Protein AF-0000000075079570 (afdb_homodimer)

Radius of gyration: 33.49 Å; Cα contacts (8 Å, |Δi|>4): 1319; chains: 2; bounding box: 108×86×83 Å

Secondary structure (DSSP, 8-state):
-----------S-TTEEEEE--SSEEEEE--TTT-SSSEEEEESSHHHHHHHHHHHHHTT--EEEEE--TTTHHHHHHHHHHTT-EEEEE-GGG----SS---HHHHHHHHHHHHHTT---PPP---HHHHHHHHHHHHHHHHHHHHHHHHHHHHHHHHHTT--GGGT-S-TTSHHHHHHHHHHHHT---HHHHHTT--TT-SS-HHHHHHHT-----HHHHHHHHHHHHHHHHHHHHHHHHHHHHHHHHGGG--S-------PPPPP-TTS-SS-HHHHHHHHHSS-GGGSTT--HHHHHHHHHHH-S--TT-SSHHHHHHHHT-S----EETTEE---PPP----HHHHHHHHHHHGGGG--BHHHHHHHHHHHHH-HHHHHHHHHHHHHHHHHHHHHH-PPP-PPBHHHHHHHHHHHHHHHHHHHHHHTT--------/-----------S-TTEEEEE--SSEEEEE--TTT-SSSEEEEESSHHHHHHHHHHHHHTT--EEEEE--TTTHHHHHHHHHHTT-EEEEE-GGG----SS---HHHHHHHHHHHHHTT---PPP---HHHHHHHHHHHHHHHHHHHHHHHHHHHHHHHHHTT--GGGT-S-TTSHHHHHHHHHHHHT---HHHHHTT--TT-SS-HHHHHHHT-----HHHHHHHHHHHHHHHHHHHHHHHHHHHHHHHHGGG--S-------------TTS-SS-HHHHHHHHHSS-GGGSTT--HHHHHHHHHHH-S--TT-SSHHHHHHHHT-S----EETTEE---PPP----HHHHHHHHHHHGGGG--BHHHHHHHHHHHHH-HHHHHHHHHHHHHHHHHHHHHH-PPP-PPBHHHHHHHHHHHHHHHHHHHHHHTT--------

Sequence (882 aa):
MAMRVSKVLNIQYPNAAGIDIGSRSHFVAVPADRATESVREFGCYTEDLNALALWLLDCGITIAALESTGVYWIPVFEVLEAHGIQVMLVNARSVKNVSGRKSDVLDCQWLQQLMSFGLLSSAFRPPADVCALRAVSRQRDTLLQDQARCVQRMQKALTQMNLQLTNVITDITGQTGLNIIRAIVAGERNPIELAKHRNYRIKASEVEIAKSLEGTWKAEHLFCLSQALSLYDTYRALIAEADAKLETLIAPLRRQDVQTAKGKTKRGGKNAPGFDVQEALREWAGVDLTQIGGIDVCTALKVLVELGTDLSKFKTAKHFCSWLGLCPGTRISGGKRLSGASKRIPNRVARALKLAAQGLHRSQCGLGAYYRKTAARLGKGKAITATAHKLARLIYAMLTKGTEYVQQSQAEYEAKFHDRTLKYLQLKAKTLGFDLVPQAVMAMRVSKVLNIQYPNAAGIDIGSRSHFVAVPADRATESVREFGCYTEDLNALALWLLDCGITIAALESTGVYWIPVFEVLEAHGIQVMLVNARSVKNVSGRKSDVLDCQWLQQLMSFGLLSSAFRPPADVCALRAVSRQRDTLLQDQARCVQRMQKALTQMNLQLTNVITDITGQTGLNIIRAIVAGERNPIELAKHRNYRIKASEVEIAKSLEGTWKAEHLFCLSQALSLYDTYRALIAEADAKLETLIAPLRRQDVQTAKGKTKRGGKNAPGFDVQEALREWAGVDLTQIGGIDVCTALKVLVELGTDLSKFKTAKHFCSWLGLCPGTRISGGKRLSGASKRIPNRVARALKLAAQGLHRSQCGLGAYYRKTAARLGKGKAITATAHKLARLIYAMLTKGTEYVQQSQAEYEAKFHDRTLKYLQLKAKTLGFDLVPQAV

Foldseek 3Di:
DPPPPPVVQDFPFQQEKFWEFDPFKIWIATDVVQDVDRIDIFGLDPVRLLVVLVVSVSSVHQEYEYECDDPSCVSSCVNNVVSRHHYFYAYPVVQPDPPPDDDSNVSRVSRRVCVRSVNTDGDDDDDPLLLVLLVLLVVLVVLVVVLVVLQVQLCVLCVVFQQQQVVQFVGLPPQLNLQLLVVVLVPDQQLLVSLVSDDPVGPGDSVRNSVSRNGNSDPVSSVSNNVSSVSSVVSVVVSLVSLVVSCVSLVVLFAPPLPDDPPDDDDDDPSDRPDSQQNSLCRNLSERLCPPQLQHSSLSSQQCSRHPLDPVVQVALVSQCVVLQLFFQQDQDPNDRPHSHGDPDPDSNLVSLLNSLLVLCPPQFLLNLQLVVCCVPPNNVNSSSNSSSVSSNVSVCCSVVVDYDDTHGNVNNVVVVVVVVVVVVQVVCVVVVHGDDPDDD/DPPPPPVVQDFPFQQEKFWEFDPFKIWIATDVVQDVDRIDIFGLDPVRLLVVLVVSVSSVHQEYEYEPDDPSCVSSCVNNVVSRHHYAYAYPVVQPDPPPPDDSNVSRVSRRVCVRSVNTDGDDDDDPLLLVLLVLLVVLVVLVVVLVVLQVQLCVLCVVFQQQQVVQFVGLPPQLNLQLLVVVLVPDQQLLVSLVSDDPVGPGDSVRNSVSRNGNSDPVSSVSNNVSSVSSVVSVVVSLVSLVVSVVSLVVLFAPPQPDDPPDDDDDDPSDRPDSQQNSLCRNLSERLCPPQLQHSSLSSQQCSRHPLDPVVQVALVSQCVVLQLFFDQDQDPNDRPHSHGDPDPDSNLVSLLNSLLVLCPPQFLLNLQLVVCCVPPNNVNSSSNSSSVSSNVSVCCSVVVDYDDTHGNVNNVVVVVVVVVVVVQVVCVVVVHGDDPDDD

InterPro domains:
  IPR002525 Transposase IS110-like, N-terminal [PF01548] (17-161)
  IPR003346 Transposase IS116/IS110/IS902, C-terminal [PF02371] (289-371)
  IPR047650 Transposase IS110-like [NF033542] (17-403)
  IPR047650 Transposase IS110-like [PTHR33055] (12-409)

Nearest PDB structures (foldseek):
  8wt7-assembly1_C  TM=7.613E-01  e=8.609E-12  Escherichia coli
  8wt9-assembly1_D  TM=7.593E-01  e=2.790E-11  Escherichia coli
  8wt6-assembly1_D  TM=7.509E-01  e=2.312E-11  Escherichia coli
  7mq9-assembly1_SB  TM=2.698E-01  e=1.699E-02  Homo sapiens
  4kw2-assembly1_A  TM=6.178E-01  e=2.264E+00  Parabacteroides distasonis ATCC 8503

pLDDT: mean 88.47, std 13.66, range [24.08, 98.81]

Solvent-accessible surface area (backbone atoms only — not comparable to full-atom values): 47005 Å² total; per-residue (Å²): 129,84,74,71,75,69,69,76,81,58,74,68,31,83,40,24,24,4,35,32,64,44,90,67,36,31,29,35,17,46,49,70,88,53,38,95,67,30,61,50,77,36,51,62,33,46,70,32,43,50,49,49,44,51,49,39,50,75,47,56,38,50,34,33,35,35,36,53,51,83,59,55,35,49,40,54,51,52,52,30,45,74,72,67,30,44,73,38,42,25,54,52,87,79,60,63,77,79,79,80,74,91,45,66,66,58,49,5,43,49,42,14,48,36,42,17,46,56,70,65,64,69,51,91,73,56,58,71,71,36,48,40,43,28,52,42,52,53,49,36,51,52,40,50,52,54,32,52,51,27,51,50,47,32,51,50,26,32,38,56,24,29,27,42,54,73,80,58,38,94,51,59,80,40,73,36,33,39,50,32,52,51,40,41,68,72,64,55,76,50,26,68,68,45,24,66,47,59,50,87,84,52,85,54,48,54,69,57,44,18,49,20,39,44,52,70,75,45,65,46,40,51,50,50,27,44,51,24,50,53,49,33,52,51,36,50,52,52,42,53,50,40,34,52,51,48,54,61,64,45,55,81,54,41,43,84,80,52,81,63,80,84,67,84,81,70,81,64,62,96,81,39,62,90,56,72,54,60,59,49,47,20,26,45,53,54,35,57,63,52,63,41,87,50,34,42,59,62,46,44,50,51,40,38,33,67,44,45,61,70,62,75,90,37,87,39,58,67,53,44,34,51,72,40,34,47,37,73,31,81,41,61,55,98,84,39,73,42,77,47,59,49,57,92,55,97,37,70,53,41,51,45,34,32,52,24,34,57,65,20,66,79,40,72,37,25,68,13,47,50,29,47,54,38,23,75,72,67,31,61,72,55,17,24,43,54,39,21,31,52,52,48,43,52,50,47,48,25,50,73,66,56,44,72,77,76,81,51,44,31,65,55,39,49,49,48,46,49,50,49,48,48,49,48,48,37,50,51,25,44,75,72,71,38,81,77,68,79,78,80,123,130,84,73,72,74,70,71,76,80,56,77,69,30,83,38,24,23,4,36,33,63,43,90,65,37,30,28,37,16,44,48,69,88,52,37,94,66,29,61,48,78,37,49,62,32,46,70,33,42,50,48,49,43,51,50,38,51,74,45,57,38,50,36,34,34,33,37,53,51,83,59,55,33,51,41,55,51,54,51,30,46,73,73,67,30,44,74,38,43,26,56,52,85,79,61,64,71,78,62,88,76,89,46,66,66,58,49,5,42,49,42,14,51,37,40,16,46,58,70,63,65,69,51,93,74,54,58,72,70,36,47,42,44,28,51,42,51,53,49,36,51,52,42,50,53,53,31,52,51,26,50,51,46,31,51,48,28,32,38,55,24,29,28,43,52,72,81,59,39,95,51,60,82,40,73,36,34,40,49,32,53,51,40,41,67,73,63,56,76,51,25,68,67,46,24,65,46,59,50,88,84,51,84,53,48,55,68,56,44,19,49,21,39,45,52,70,75,46,66,46,39,50,50,51,27,45,51,24,50,52,50,34,52,51,35,53,52,51,40,51,52,38,34,53,52,49,52,61,64,47,56,82,54,41,43,83,81,51,82,62,79,82,66,83,80,73,80,64,60,97,82,38,63,89,58,71,53,60,59,49,46,22,26,46,52,53,34,57,62,52,63,40,88,51,34,43,59,60,46,42,48,51,42,38,34,68,46,45,61,70,61,75,89,38,88,40,58,66,52,44,35,51,72,40,34,45,38,73,30,82,41,61,55,97,84,39,74,42,76,46,57,50,57,92,55,98,35,68,54,40,51,46,35,31,52,24,33,57,66,19,65,78,40,72,38,23,68,14,49,51,29,47,54,37,23,75,72,68,30,61,71,54,16,23,42,54,41,20,31,51,51,50,44,51,50,46,47,27,51,75,67,56,45,74,77,76,81,49,44,32,65,53,39,49,50,49,46,49,50,50,47,50,50,47,48,37,50,52,26,44,75,71,73,38,80,78,70,78,78,81,122

Structure (mmCIF, N/CA/C/O backbone):
data_AF-0000000075079570-model_v1
#
loop_
_entity.id
_entity.type
_entity.pdbx_description
1 polymer 'IS110 family transposase'
#
loop_
_atom_site.group_PDB
_atom_site.id
_atom_site.type_symbol
_atom_site.label_atom_id
_atom_site.label_alt_id
_atom_site.label_comp_id
_atom_site.label_asym_id
_atom_site.label_entity_id
_atom_site.label_seq_id
_atom_site.pdbx_PDB_ins_code
_atom_site.Cartn_x
_atom_site.Cartn_y
_atom_site.Cartn_z
_atom_site.occupancy
_atom_site.B_iso_or_equiv
_atom_site.auth_seq_id
_atom_site.auth_comp_id
_atom_site.auth_asym_id
_atom_site.auth_atom_id
_atom_site.pdbx_PDB_model_num
ATOM 1 N N . MET A 1 1 ? 10.227 -45.594 29.219 1 24.59 1 MET A N 1
ATOM 2 C CA . MET A 1 1 ? 11.188 -45.844 28.141 1 24.59 1 MET A CA 1
ATOM 3 C C . MET A 1 1 ? 10.586 -45.5 26.781 1 24.59 1 MET A C 1
ATOM 5 O O . MET A 1 1 ? 9.758 -46.25 26.266 1 24.59 1 MET A O 1
ATOM 9 N N . ALA A 1 2 ? 10.352 -44.188 26.484 1 35.97 2 ALA A N 1
ATOM 10 C CA . ALA A 1 2 ? 9.836 -43.719 25.203 1 35.97 2 ALA A CA 1
ATOM 11 C C . ALA A 1 2 ? 10.633 -44.312 24.047 1 35.97 2 ALA A C 1
ATOM 13 O O . ALA A 1 2 ? 11.852 -44.125 23.953 1 35.97 2 ALA A O 1
ATOM 14 N N . MET A 1 3 ? 10.312 -45.469 23.734 1 28.38 3 MET A N 1
ATOM 15 C CA . MET A 1 3 ? 10.961 -46.125 22.594 1 28.38 3 MET A CA 1
ATOM 16 C C . MET A 1 3 ? 11.117 -45.156 21.438 1 28.38 3 MET A C 1
ATOM 18 O O . MET A 1 3 ? 10.117 -44.656 20.891 1 28.38 3 MET A O 1
ATOM 22 N N . ARG A 1 4 ? 12.125 -44.375 21.406 1 38.22 4 ARG A N 1
ATOM 23 C CA . ARG A 1 4 ? 12.594 -43.625 20.234 1 38.22 4 ARG A CA 1
ATOM 24 C C . ARG A 1 4 ? 12.648 -44.531 19.016 1 38.22 4 ARG A C 1
ATOM 26 O O . ARG A 1 4 ? 13.484 -45.438 18.938 1 38.22 4 ARG A O 1
ATOM 33 N N . VAL A 1 5 ? 11.508 -44.906 18.5 1 37.38 5 VAL A N 1
ATOM 34 C CA . VAL A 1 5 ? 11.484 -45.531 17.188 1 37.38 5 VAL A CA 1
ATOM 35 C C . VAL A 1 5 ? 12.469 -44.812 16.266 1 37.38 5 VAL A C 1
ATOM 37 O O . VAL A 1 5 ? 12.289 -43.625 15.953 1 37.38 5 VAL A O 1
ATOM 40 N N . SER A 1 6 ? 13.633 -45.094 16.5 1 40.81 6 SER A N 1
ATOM 41 C CA . SER A 1 6 ? 14.641 -44.688 15.523 1 40.81 6 SER A CA 1
ATOM 42 C C . SER A 1 6 ? 14.211 -45.031 14.102 1 40.81 6 SER A C 1
ATOM 44 O O . SER A 1 6 ? 14.25 -46.219 13.711 1 40.81 6 SER A O 1
ATOM 46 N N . LYS A 1 7 ? 13.086 -44.719 13.688 1 46.62 7 LYS A N 1
ATOM 47 C CA . LYS A 1 7 ? 12.719 -44.938 12.297 1 46.62 7 LYS A CA 1
ATOM 48 C C . LYS A 1 7 ? 13.922 -44.781 11.375 1 46.62 7 LYS A C 1
ATOM 50 O O . LYS A 1 7 ? 14.555 -43.719 11.352 1 46.62 7 LYS A O 1
ATOM 55 N N . VAL A 1 8 ? 14.727 -45.812 11.273 1 49.56 8 VAL A N 1
ATOM 56 C CA . VAL A 1 8 ? 15.812 -45.875 10.297 1 49.56 8 VAL A CA 1
ATOM 57 C C . VAL A 1 8 ? 15.359 -45.219 8.992 1 49.56 8 VAL A C 1
ATOM 59 O O . VAL A 1 8 ? 14.391 -45.656 8.367 1 49.56 8 VAL A O 1
ATOM 62 N N . LEU A 1 9 ? 15.656 -44 8.695 1 68 9 LEU A N 1
ATOM 63 C CA . LEU A 1 9 ? 15.289 -43.25 7.508 1 68 9 LEU A CA 1
ATOM 64 C C . LEU A 1 9 ? 15.906 -43.844 6.258 1 68 9 LEU A C 1
ATOM 66 O O . LEU A 1 9 ? 17.125 -44.031 6.191 1 68 9 LEU A O 1
ATOM 70 N N . ASN A 1 10 ? 15.133 -44.688 5.527 1 83.12 10 ASN A N 1
ATOM 71 C CA . ASN A 1 10 ? 15.578 -45.219 4.242 1 83.12 10 ASN A CA 1
ATOM 72 C C . ASN A 1 10 ? 15.555 -44.156 3.154 1 83.12 10 ASN A C 1
ATOM 74 O O . ASN A 1 10 ? 14.75 -43.219 3.205 1 83.12 10 ASN A O 1
ATOM 78 N N . ILE A 1 11 ? 16.609 -44.312 2.254 1 88.94 11 ILE A N 1
ATOM 79 C CA . ILE A 1 11 ? 16.719 -43.375 1.152 1 88.94 11 ILE A CA 1
ATOM 80 C C . ILE A 1 11 ? 15.625 -43.625 0.126 1 88.94 11 ILE A C 1
ATOM 82 O O . ILE A 1 11 ? 15.516 -44.719 -0.406 1 88.94 11 ILE A O 1
ATOM 86 N N . GLN A 1 12 ? 14.797 -42.656 -0.128 1 91.56 12 GLN A N 1
ATOM 87 C CA . GLN A 1 12 ? 13.695 -42.75 -1.081 1 91.56 12 GLN A CA 1
ATOM 88 C C . GLN A 1 12 ? 14.109 -42.219 -2.451 1 91.56 12 GLN A C 1
ATOM 90 O O . GLN A 1 12 ? 13.719 -42.781 -3.48 1 91.56 12 GLN A O 1
ATOM 95 N N . TYR A 1 13 ? 14.914 -41.188 -2.484 1 94.88 13 TYR A N 1
ATOM 96 C CA . TYR A 1 13 ? 15.398 -40.562 -3.719 1 94.88 13 TYR A CA 1
ATOM 97 C C . TYR A 1 13 ? 16.922 -40.5 -3.734 1 94.88 13 TYR A C 1
ATOM 99 O O . TYR A 1 13 ? 17.5 -39.469 -3.396 1 94.88 13 TYR A O 1
ATOM 107 N N . PRO A 1 14 ? 17.547 -41.5 -4.152 1 93.81 14 PRO A N 1
ATOM 108 C CA . PRO A 1 14 ? 19.016 -41.531 -4.117 1 93.81 14 PRO A CA 1
ATOM 109 C C . PRO A 1 14 ? 19.656 -40.531 -5.078 1 93.81 14 PRO A C 1
ATOM 111 O O . PRO A 1 14 ? 20.781 -40.094 -4.863 1 93.81 14 PRO A O 1
ATOM 114 N N . ASN A 1 15 ? 18.938 -40.156 -6.129 1 96.88 15 ASN A N 1
ATOM 115 C CA . ASN A 1 15 ? 19.453 -39.25 -7.133 1 96.88 15 ASN A CA 1
ATOM 116 C C . ASN A 1 15 ? 18.828 -37.844 -6.988 1 96.88 15 ASN A C 1
ATOM 118 O O . ASN A 1 15 ? 18.406 -37.25 -7.977 1 96.88 15 ASN A O 1
ATOM 122 N N . ALA A 1 16 ? 18.844 -37.406 -5.727 1 97.25 16 ALA A N 1
ATOM 123 C CA . ALA A 1 16 ? 18.188 -36.125 -5.426 1 97.25 16 ALA A CA 1
ATOM 124 C C . ALA A 1 16 ? 19.203 -35.031 -5.184 1 97.25 16 ALA A C 1
ATOM 126 O O . ALA A 1 16 ? 20.25 -35.25 -4.562 1 97.25 16 ALA A O 1
ATOM 127 N N . ALA A 1 17 ? 18.906 -33.844 -5.672 1 97.94 17 ALA A N 1
ATOM 128 C CA . ALA A 1 17 ? 19.703 -32.625 -5.402 1 97.94 17 ALA A CA 1
ATOM 129 C C . ALA A 1 17 ? 18.922 -31.625 -4.578 1 97.94 17 ALA A C 1
ATOM 131 O O . ALA A 1 17 ? 17.688 -31.703 -4.496 1 97.94 17 ALA A O 1
ATOM 132 N N . GLY A 1 18 ? 19.609 -30.828 -3.863 1 96.75 18 GLY A N 1
ATOM 133 C CA . GLY A 1 18 ? 19.031 -29.688 -3.148 1 96.75 18 GLY A CA 1
ATOM 134 C C . GLY A 1 18 ? 19.562 -28.344 -3.637 1 96.75 18 GLY A C 1
ATOM 135 O O . GLY A 1 18 ? 20.781 -28.172 -3.791 1 96.75 18 GLY A O 1
ATOM 136 N N . ILE A 1 19 ? 18.656 -27.406 -3.889 1 96.38 19 ILE A N 1
ATOM 137 C CA . ILE A 1 19 ? 19.062 -26.109 -4.414 1 96.38 19 ILE A CA 1
ATOM 138 C C . ILE A 1 19 ? 18.562 -25 -3.496 1 96.38 19 ILE A C 1
ATOM 140 O O . ILE A 1 19 ? 17.344 -24.812 -3.334 1 96.38 19 ILE A O 1
ATOM 144 N N . ASP A 1 20 ? 19.453 -24.281 -2.93 1 93.31 20 ASP A N 1
ATOM 145 C CA . ASP A 1 20 ? 19.156 -23.062 -2.184 1 93.31 20 ASP A CA 1
ATOM 146 C C . ASP A 1 20 ? 19.172 -21.828 -3.098 1 93.31 20 ASP A C 1
ATOM 148 O O . ASP A 1 20 ? 20.219 -21.453 -3.615 1 93.31 20 ASP A O 1
ATOM 152 N N . ILE A 1 21 ? 18.016 -21.219 -3.15 1 93.5 21 ILE A N 1
ATOM 153 C CA . ILE A 1 21 ? 17.781 -20.188 -4.156 1 93.5 21 ILE A CA 1
ATOM 154 C C . ILE A 1 21 ? 18.172 -18.828 -3.602 1 93.5 21 ILE A C 1
ATOM 156 O O . ILE A 1 21 ? 17.797 -18.469 -2.484 1 93.5 21 ILE A O 1
ATOM 160 N N . GLY A 1 22 ? 18.953 -18.062 -4.355 1 91.19 22 GLY A N 1
ATOM 161 C CA . GLY A 1 22 ? 19.297 -16.672 -4.066 1 91.19 22 GLY A CA 1
ATOM 162 C C . GLY A 1 22 ? 19 -15.742 -5.219 1 91.19 22 GLY A C 1
ATOM 163 O O . GLY A 1 22 ? 18.719 -16.188 -6.332 1 91.19 22 GLY A O 1
ATOM 164 N N . SER A 1 23 ? 19.125 -14.422 -4.957 1 90.69 23 SER A N 1
ATOM 165 C CA . SER A 1 23 ? 18.859 -13.422 -5.98 1 90.69 23 SER A CA 1
ATOM 166 C C . SER A 1 23 ? 20.031 -13.297 -6.953 1 90.69 23 SER A C 1
ATOM 168 O O . SER A 1 23 ? 19.844 -12.961 -8.125 1 90.69 23 SER A O 1
ATOM 170 N N . ARG A 1 24 ? 21.234 -13.633 -6.48 1 91.62 24 ARG A N 1
ATOM 171 C CA . ARG A 1 24 ? 22.422 -13.43 -7.309 1 91.62 24 ARG A CA 1
ATOM 172 C C . ARG A 1 24 ? 23.047 -14.766 -7.707 1 91.62 24 ARG A C 1
ATOM 174 O O . ARG A 1 24 ? 23.703 -14.859 -8.742 1 91.62 24 ARG A O 1
ATOM 181 N N . SER A 1 25 ? 22.844 -15.719 -6.832 1 94.38 25 SER A N 1
ATOM 182 C CA . SER A 1 25 ? 23.391 -17.047 -7.105 1 94.38 25 SER A CA 1
ATOM 183 C C . SER A 1 25 ? 22.625 -18.125 -6.363 1 94.38 25 SER A C 1
ATOM 185 O O . SER A 1 25 ? 21.797 -17.828 -5.5 1 94.38 25 SER A O 1
ATOM 187 N N . HIS A 1 26 ? 22.859 -19.375 -6.801 1 95.88 26 HIS A N 1
ATOM 188 C CA . HIS A 1 26 ? 22.219 -20.547 -6.215 1 95.88 26 HIS A CA 1
ATOM 189 C C . HIS A 1 26 ? 23.234 -21.562 -5.734 1 95.88 26 HIS A C 1
ATOM 191 O O . HIS A 1 26 ? 24.219 -21.844 -6.434 1 95.88 26 HIS A O 1
ATOM 197 N N . PHE A 1 27 ? 23.031 -22.047 -4.582 1 96.38 27 PHE A N 1
ATOM 198 C CA . PHE A 1 27 ? 23.859 -23.141 -4.074 1 96.38 27 PHE A CA 1
ATOM 199 C C . PHE A 1 27 ? 23.172 -24.484 -4.281 1 96.38 27 PHE A C 1
ATOM 201 O O . PHE A 1 27 ? 22 -24.641 -3.953 1 96.38 27 PHE A O 1
ATOM 208 N N . VAL A 1 28 ? 23.953 -25.406 -4.805 1 97.69 28 VAL A N 1
ATOM 209 C CA . VAL A 1 28 ? 23.391 -26.703 -5.207 1 97.69 28 VAL A CA 1
ATOM 210 C C . VAL A 1 28 ? 24.188 -27.828 -4.574 1 97.69 28 VAL A C 1
ATOM 212 O O . VAL A 1 28 ? 25.422 -27.844 -4.641 1 97.69 28 VAL A O 1
ATOM 215 N N . ALA A 1 29 ? 23.484 -28.734 -3.979 1 97.56 29 ALA A N 1
ATOM 216 C CA . ALA A 1 29 ? 24.109 -29.906 -3.367 1 97.56 29 ALA A CA 1
ATOM 217 C C . ALA A 1 29 ? 23.641 -31.188 -4.043 1 97.56 29 ALA A C 1
ATOM 219 O O . ALA A 1 29 ? 22.453 -31.344 -4.34 1 97.56 29 ALA A O 1
ATOM 220 N N . VAL A 1 30 ? 24.578 -32.094 -4.32 1 97.62 30 VAL A N 1
ATOM 221 C CA . VAL A 1 30 ? 24.312 -33.438 -4.801 1 97.62 30 VAL A CA 1
ATOM 222 C C . VAL A 1 30 ? 24.828 -34.438 -3.791 1 97.62 30 VAL A C 1
ATOM 224 O O . VAL A 1 30 ? 25.547 -34.094 -2.852 1 97.62 30 VAL A O 1
ATOM 227 N N . PRO A 1 31 ? 24.391 -35.656 -4.008 1 95.44 31 PRO A N 1
ATOM 228 C CA . PRO A 1 31 ? 24.953 -36.688 -3.111 1 95.44 31 PRO A CA 1
ATOM 229 C C . PRO A 1 31 ? 26.484 -36.719 -3.176 1 95.44 31 PRO A C 1
ATOM 231 O O . PRO A 1 31 ? 27.062 -36.531 -4.246 1 95.44 31 PRO A O 1
ATOM 234 N N . ALA A 1 32 ? 27.078 -37.094 -2.076 1 92 32 ALA A N 1
ATOM 235 C CA . ALA A 1 32 ? 28.531 -37.031 -1.902 1 92 32 ALA A CA 1
ATOM 236 C C . ALA A 1 32 ? 29.25 -37.938 -2.895 1 92 32 ALA A C 1
ATOM 238 O O . ALA A 1 32 ? 30.391 -37.656 -3.293 1 92 32 ALA A O 1
ATOM 239 N N . ASP A 1 33 ? 28.656 -38.938 -3.344 1 91.62 33 ASP A N 1
ATOM 240 C CA . ASP A 1 33 ? 29.328 -39.938 -4.18 1 91.62 33 ASP A CA 1
ATOM 241 C C . ASP A 1 33 ? 29.172 -39.594 -5.66 1 91.62 33 ASP A C 1
ATOM 243 O O . ASP A 1 33 ? 29.656 -40.312 -6.523 1 91.62 33 ASP A O 1
ATOM 247 N N . ARG A 1 34 ? 28.547 -38.5 -5.98 1 91.12 34 ARG A N 1
ATOM 248 C CA . ARG A 1 34 ? 28.234 -38.188 -7.375 1 91.12 34 ARG A CA 1
ATOM 249 C C . ARG A 1 34 ? 29.328 -37.312 -7.988 1 91.12 34 ARG A C 1
ATOM 251 O O . ARG A 1 34 ? 29.5 -37.312 -9.203 1 91.12 34 ARG A O 1
ATOM 258 N N . ALA A 1 35 ? 29.984 -36.562 -7.152 1 89.81 35 ALA A N 1
ATOM 259 C CA . ALA A 1 35 ? 31 -35.625 -7.648 1 89.81 35 ALA A CA 1
ATOM 260 C C . ALA A 1 35 ? 32.062 -35.375 -6.586 1 89.81 35 ALA A C 1
ATOM 262 O O . ALA A 1 35 ? 31.812 -35.562 -5.395 1 89.81 35 ALA A O 1
ATOM 263 N N . THR A 1 36 ? 33.219 -34.906 -7.086 1 89.69 36 THR A N 1
ATOM 264 C CA . THR A 1 36 ? 34.281 -34.531 -6.168 1 89.69 36 THR A CA 1
ATOM 265 C C . THR A 1 36 ? 33.844 -33.375 -5.273 1 89.69 36 THR A C 1
ATOM 267 O O . THR A 1 36 ? 34.062 -33.406 -4.059 1 89.69 36 THR A O 1
ATOM 270 N N . GLU A 1 37 ? 33.281 -32.438 -5.945 1 92.31 37 GLU A N 1
ATOM 271 C CA . GLU A 1 37 ? 32.625 -31.375 -5.215 1 92.31 37 GLU A CA 1
ATOM 272 C C . GLU A 1 37 ? 31.109 -31.547 -5.207 1 92.31 37 GLU A C 1
ATOM 274 O O . GLU A 1 37 ? 30.438 -31.297 -6.215 1 92.31 37 GLU A O 1
ATOM 279 N N . SER A 1 38 ? 30.625 -31.906 -4.031 1 94.88 38 SER A N 1
ATOM 280 C CA . SER A 1 38 ? 29.219 -32.25 -3.953 1 94.88 38 SER A CA 1
ATOM 281 C C . SER A 1 38 ? 28.359 -31 -3.789 1 94.88 38 SER A C 1
ATOM 283 O O . SER A 1 38 ? 27.125 -31.078 -3.801 1 94.88 38 SER A O 1
ATOM 285 N N . VAL A 1 39 ? 29.016 -29.812 -3.57 1 96.75 39 VAL A N 1
ATOM 286 C CA . VAL A 1 39 ? 28.297 -28.547 -3.498 1 96.75 39 VAL A CA 1
ATOM 287 C C . VAL A 1 39 ? 28.938 -27.531 -4.457 1 96.75 39 VAL A C 1
ATOM 289 O O . VAL A 1 39 ? 30.156 -27.375 -4.469 1 96.75 39 VAL A O 1
ATOM 292 N N . ARG A 1 40 ? 28.094 -26.906 -5.246 1 97.19 40 ARG A N 1
ATOM 293 C CA . ARG A 1 40 ? 28.578 -25.891 -6.176 1 97.19 40 ARG A CA 1
ATOM 294 C C . ARG A 1 40 ? 27.672 -24.672 -6.176 1 97.19 40 ARG A C 1
ATOM 296 O O . ARG A 1 40 ? 26.484 -24.781 -5.902 1 97.19 40 ARG A O 1
ATOM 303 N N . GLU A 1 41 ? 28.266 -23.547 -6.422 1 97.19 41 GLU A N 1
ATOM 304 C CA . GLU A 1 41 ? 27.531 -22.297 -6.605 1 97.19 41 GLU A CA 1
ATOM 305 C C . GLU A 1 41 ? 27.406 -21.953 -8.086 1 97.19 41 GLU A C 1
ATOM 307 O O . GLU A 1 41 ? 28.375 -22.047 -8.844 1 97.19 41 GLU A O 1
ATOM 312 N N . PHE A 1 42 ? 26.266 -21.672 -8.5 1 97.5 42 PHE A N 1
ATOM 313 C CA . PHE A 1 42 ? 26 -21.266 -9.875 1 97.5 42 PHE A CA 1
ATOM 314 C C . PHE A 1 42 ? 25.406 -19.859 -9.93 1 97.5 42 PHE A C 1
ATOM 316 O O . PHE A 1 42 ? 24.656 -19.469 -9.039 1 97.5 42 PHE A O 1
ATOM 323 N N . GLY A 1 43 ? 25.703 -19.109 -10.984 1 96 43 GLY A N 1
ATOM 324 C CA . GLY A 1 43 ? 25.109 -17.797 -11.195 1 96 43 GLY A CA 1
ATOM 325 C C . GLY A 1 43 ? 23.656 -17.859 -11.609 1 96 43 GLY A C 1
ATOM 326 O O . GLY A 1 43 ? 23.062 -18.953 -11.633 1 96 43 GLY A O 1
ATOM 327 N N . CYS A 1 44 ? 23.125 -16.688 -11.914 1 94.62 44 CYS A N 1
ATOM 328 C CA . CYS A 1 44 ? 21.688 -16.609 -12.133 1 94.62 44 CYS A CA 1
ATOM 329 C C . CYS A 1 44 ? 21.375 -16.375 -13.602 1 94.62 44 CYS A C 1
ATOM 331 O O . CYS A 1 44 ? 20.203 -16.375 -14 1 94.62 44 CYS A O 1
ATOM 333 N N . TYR A 1 45 ? 22.406 -16.219 -14.453 1 96.19 45 TYR A N 1
ATOM 334 C CA . TYR A 1 45 ? 22.141 -16.016 -15.875 1 96.19 45 TYR A CA 1
ATOM 335 C C . TYR A 1 45 ? 21.656 -17.312 -16.516 1 96.19 45 TYR A C 1
ATOM 337 O O . TYR A 1 45 ? 21.875 -18.406 -15.992 1 96.19 45 TYR A O 1
ATOM 345 N N . THR A 1 46 ? 20.984 -17.141 -17.609 1 96.81 46 THR A N 1
ATOM 346 C CA . THR A 1 46 ? 20.453 -18.312 -18.312 1 96.81 46 THR A CA 1
ATOM 347 C C . THR A 1 46 ? 21.578 -19.312 -18.594 1 96.81 46 THR A C 1
ATOM 349 O O . THR A 1 46 ? 21.391 -20.516 -18.438 1 96.81 46 THR A O 1
ATOM 352 N N . GLU A 1 47 ? 22.703 -18.812 -19.016 1 96.56 47 GLU A N 1
ATOM 353 C CA . GLU A 1 47 ? 23.844 -19.688 -19.281 1 96.56 47 GLU A CA 1
ATOM 354 C C . GLU A 1 47 ? 24.266 -20.438 -18.031 1 96.56 47 GLU A C 1
ATOM 356 O O . GLU A 1 47 ? 24.641 -21.609 -18.094 1 96.56 47 GLU A O 1
ATOM 361 N N . ASP A 1 48 ? 24.219 -19.766 -16.922 1 97.69 48 ASP A N 1
ATOM 362 C CA . ASP A 1 48 ? 24.562 -20.391 -15.656 1 97.69 48 ASP A CA 1
ATOM 363 C C . ASP A 1 48 ? 23.562 -21.469 -15.281 1 97.69 48 ASP A C 1
ATOM 365 O O . ASP A 1 48 ? 23.953 -22.531 -14.773 1 97.69 48 ASP A O 1
ATOM 369 N N . LEU A 1 49 ? 22.328 -21.219 -15.492 1 97.94 49 LEU A N 1
ATOM 370 C CA . LEU A 1 49 ? 21.281 -22.172 -15.156 1 97.94 49 LEU A CA 1
ATOM 371 C C . LEU A 1 49 ? 21.344 -23.406 -16.047 1 97.94 49 LEU A C 1
ATOM 373 O O . LEU A 1 49 ? 21.094 -24.516 -15.594 1 97.94 49 LEU A O 1
ATOM 377 N N . ASN A 1 50 ? 21.672 -23.172 -17.281 1 98.06 50 ASN A N 1
ATOM 378 C CA . ASN A 1 50 ? 21.891 -24.312 -18.156 1 98.06 50 ASN A CA 1
ATOM 379 C C . ASN A 1 50 ? 23.078 -25.156 -17.703 1 98.06 50 ASN A C 1
ATOM 381 O O . ASN A 1 50 ? 23.016 -26.375 -17.719 1 98.06 50 ASN A O 1
ATOM 385 N N . ALA A 1 51 ? 24.109 -24.469 -17.328 1 98.25 51 ALA A N 1
ATOM 386 C CA . ALA A 1 51 ? 25.281 -25.172 -16.812 1 98.25 51 ALA A CA 1
ATOM 387 C C . ALA A 1 51 ? 24.922 -25.969 -15.562 1 98.25 51 ALA A C 1
ATOM 389 O O . ALA A 1 51 ? 25.422 -27.094 -15.367 1 98.25 51 ALA A O 1
ATOM 390 N N . LEU A 1 52 ? 24.141 -25.375 -14.734 1 98.19 52 LEU A N 1
ATOM 391 C CA . LEU A 1 52 ? 23.641 -26.047 -13.539 1 98.19 52 LEU A CA 1
ATOM 392 C C . LEU A 1 52 ? 22.891 -27.312 -13.906 1 98.19 52 LEU A C 1
ATOM 394 O O . LEU A 1 52 ? 23.172 -28.391 -13.352 1 98.19 52 LEU A O 1
ATOM 398 N N . ALA A 1 53 ? 21.984 -27.25 -14.859 1 98.38 53 ALA A N 1
ATOM 399 C CA . ALA A 1 53 ? 21.203 -28.406 -15.305 1 98.38 53 ALA A CA 1
ATOM 400 C C . ALA A 1 53 ? 22.109 -29.5 -15.859 1 98.38 53 ALA A C 1
ATOM 402 O O . ALA A 1 53 ? 21.938 -30.688 -15.531 1 98.38 53 ALA A O 1
ATOM 403 N N . LEU A 1 54 ? 23.047 -29.078 -16.641 1 98.19 54 LEU A N 1
ATOM 404 C CA . LEU A 1 54 ? 23.969 -30.031 -17.25 1 98.19 54 LEU A CA 1
ATOM 405 C C . LEU A 1 54 ? 24.812 -30.734 -16.188 1 98.19 54 LEU A C 1
ATOM 407 O O . LEU A 1 54 ? 25.062 -31.938 -16.281 1 98.19 54 LEU A O 1
ATOM 411 N N . TRP A 1 55 ? 25.203 -29.953 -15.242 1 98.25 55 TRP A N 1
ATOM 412 C CA . TRP A 1 55 ? 25.984 -30.547 -14.156 1 98.25 55 TRP A CA 1
ATOM 413 C C . TRP A 1 55 ? 25.172 -31.578 -13.391 1 98.25 55 TRP A C 1
ATOM 415 O O . TRP A 1 55 ? 25.672 -32.656 -13.039 1 98.25 55 TRP A O 1
ATOM 425 N N . LEU A 1 56 ? 23.969 -31.266 -13.109 1 98.25 56 LEU A N 1
ATOM 426 C CA . LEU A 1 56 ? 23.078 -32.188 -12.414 1 98.25 56 LEU A CA 1
ATOM 427 C C . LEU A 1 56 ? 22.906 -33.5 -13.219 1 98.25 56 LEU A C 1
ATOM 429 O O . LEU A 1 56 ? 22.938 -34.594 -12.664 1 98.25 56 LEU A O 1
ATOM 433 N N . LEU A 1 57 ? 22.734 -33.344 -14.508 1 97.94 57 LEU A N 1
ATOM 434 C CA . LEU A 1 57 ? 22.578 -34.5 -15.375 1 97.94 57 LEU A CA 1
ATOM 435 C C . LEU A 1 57 ? 23.844 -35.375 -15.359 1 97.94 57 LEU A C 1
ATOM 437 O O . LEU A 1 57 ? 23.766 -36.594 -15.305 1 97.94 57 LEU A O 1
ATOM 441 N N . ASP A 1 58 ? 24.969 -34.688 -15.406 1 97.44 58 ASP A N 1
ATOM 442 C CA . ASP A 1 58 ? 26.25 -35.375 -15.352 1 97.44 58 ASP A CA 1
ATOM 443 C C . ASP A 1 58 ? 26.391 -36.156 -14.047 1 97.44 58 ASP A C 1
ATOM 445 O O . ASP A 1 58 ? 27.016 -37.219 -14.023 1 97.44 58 ASP A O 1
ATOM 449 N N . CYS A 1 59 ? 25.797 -35.656 -13.023 1 97.44 59 CYS A N 1
ATOM 450 C CA . CYS A 1 59 ? 25.875 -36.281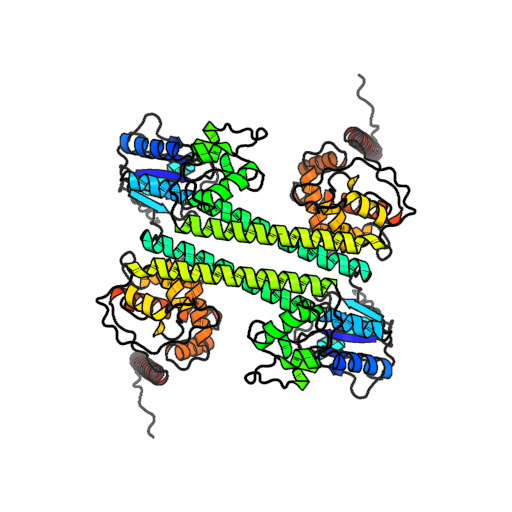 -11.719 1 97.44 59 CYS A CA 1
ATOM 451 C C . CYS A 1 59 ? 24.797 -37.375 -11.57 1 97.44 59 CYS A C 1
ATOM 453 O O . CYS A 1 59 ? 24.656 -37.969 -10.508 1 97.44 59 CYS A O 1
ATOM 455 N N . GLY A 1 60 ? 23.953 -37.531 -12.539 1 97 60 GLY A N 1
ATOM 456 C CA . GLY A 1 60 ? 22.906 -38.531 -12.516 1 97 60 GLY A CA 1
ATOM 457 C C . GLY A 1 60 ? 21.688 -38.125 -11.703 1 97 60 GLY A C 1
ATOM 458 O O . GLY A 1 60 ? 20.938 -39 -11.234 1 97 60 GLY A O 1
ATOM 459 N N . ILE A 1 61 ? 21.516 -36.875 -11.531 1 97.75 61 ILE A N 1
ATOM 460 C CA . ILE A 1 61 ? 20.391 -36.375 -10.742 1 97.75 61 ILE A CA 1
ATOM 461 C C . ILE A 1 61 ? 19.109 -36.438 -11.57 1 97.75 61 ILE A C 1
ATOM 463 O O . ILE A 1 61 ? 19.109 -36.062 -12.742 1 97.75 61 ILE A O 1
ATOM 467 N N . THR A 1 62 ? 18.062 -36.875 -10.93 1 96.88 62 THR A N 1
ATOM 468 C CA . THR A 1 62 ? 16.781 -37 -11.633 1 96.88 62 THR A CA 1
ATOM 469 C C . THR A 1 62 ? 15.742 -36.062 -11.016 1 96.88 62 THR A C 1
ATOM 471 O O . THR A 1 62 ? 14.742 -35.75 -11.656 1 96.88 62 THR A O 1
ATOM 474 N N . ILE A 1 63 ? 15.953 -35.719 -9.75 1 97.25 63 ILE A N 1
ATOM 475 C CA . ILE A 1 63 ? 14.984 -34.875 -9.055 1 97.25 63 ILE A CA 1
ATOM 476 C C . ILE A 1 63 ? 15.711 -33.844 -8.203 1 97.25 63 ILE A C 1
ATOM 478 O O . ILE A 1 63 ? 16.75 -34.125 -7.602 1 97.25 63 ILE A O 1
ATOM 482 N N . ALA A 1 64 ? 15.234 -32.625 -8.227 1 97.56 64 ALA A N 1
ATOM 483 C CA . ALA A 1 64 ? 15.836 -31.547 -7.449 1 97.56 64 ALA A CA 1
ATOM 484 C C . ALA A 1 64 ? 14.797 -30.844 -6.582 1 97.56 64 ALA A C 1
ATOM 486 O O . ALA A 1 64 ? 13.695 -30.547 -7.043 1 97.56 64 ALA A O 1
ATOM 487 N N . ALA A 1 65 ? 15.148 -30.594 -5.332 1 96.19 65 ALA A N 1
ATOM 488 C CA . ALA A 1 65 ? 14.32 -29.812 -4.426 1 96.19 65 ALA A CA 1
ATOM 489 C C . ALA A 1 65 ? 14.719 -28.328 -4.461 1 96.19 65 ALA A C 1
ATOM 491 O O . ALA A 1 65 ? 15.898 -28 -4.348 1 96.19 65 ALA A O 1
ATOM 492 N N . LEU A 1 66 ? 13.75 -27.5 -4.66 1 93.69 66 LEU A N 1
ATOM 493 C CA . LEU A 1 66 ? 13.953 -26.062 -4.734 1 93.69 66 LEU A CA 1
ATOM 494 C C . LEU A 1 66 ? 13.125 -25.344 -3.68 1 93.69 66 LEU A C 1
ATOM 496 O O . LEU A 1 66 ? 11.914 -25.562 -3.574 1 93.69 66 LEU A O 1
ATOM 500 N N . GLU A 1 67 ? 13.789 -24.484 -2.945 1 87.25 67 GLU A N 1
ATOM 501 C CA . GLU A 1 67 ? 13.047 -23.656 -2.01 1 87.25 67 GLU A CA 1
ATOM 502 C C . GLU A 1 67 ? 12.406 -22.469 -2.721 1 87.25 67 GLU A C 1
ATOM 504 O O . GLU A 1 67 ? 13.062 -21.766 -3.498 1 87.25 67 GLU A O 1
ATOM 509 N N . SER A 1 68 ? 11.125 -22.281 -2.486 1 83.38 68 SER A N 1
ATOM 510 C CA . SER A 1 68 ? 10.367 -21.25 -3.186 1 83.38 68 SER A CA 1
ATOM 511 C C . SER A 1 68 ? 10.539 -19.891 -2.518 1 83.38 68 SER A C 1
ATOM 513 O O . SER A 1 68 ? 9.57 -19.312 -2.027 1 83.38 68 SER A O 1
ATOM 515 N N . THR A 1 69 ? 11.688 -19.281 -2.533 1 76.12 69 THR A N 1
ATOM 516 C CA . THR A 1 69 ? 11.961 -17.938 -2.002 1 76.12 69 THR A CA 1
ATOM 517 C C . THR A 1 69 ? 11.672 -16.875 -3.051 1 76.12 69 THR A C 1
ATOM 519 O O . THR A 1 69 ? 12.305 -16.844 -4.105 1 76.12 69 THR A O 1
ATOM 522 N N . GLY A 1 70 ? 10.781 -16 -2.693 1 85.06 70 GLY A N 1
ATOM 523 C CA . GLY A 1 70 ? 10.445 -14.961 -3.652 1 85.06 70 GLY A CA 1
ATOM 524 C C . GLY A 1 70 ? 10.094 -15.508 -5.023 1 85.06 70 GLY A C 1
ATOM 525 O O . GLY A 1 70 ? 9.359 -16.484 -5.133 1 85.06 70 GLY A O 1
ATOM 526 N N . VAL A 1 71 ? 10.578 -14.789 -6.098 1 92.94 71 VAL A N 1
ATOM 527 C CA . VAL A 1 71 ? 10.273 -15.219 -7.457 1 92.94 71 VAL A CA 1
ATOM 528 C C . VAL A 1 71 ? 11.531 -15.781 -8.117 1 92.94 71 VAL A C 1
ATOM 530 O O . VAL A 1 71 ? 11.5 -16.219 -9.266 1 92.94 71 VAL A O 1
ATOM 533 N N . TYR A 1 72 ? 12.609 -15.961 -7.379 1 92.88 72 TYR A N 1
ATOM 534 C CA . TYR A 1 72 ? 13.914 -16.312 -7.934 1 92.88 72 TYR A CA 1
ATOM 535 C C . TYR A 1 72 ? 13.969 -17.781 -8.312 1 92.88 72 TYR A C 1
ATOM 537 O O . TYR A 1 72 ? 14.852 -18.203 -9.062 1 92.88 72 TYR A O 1
ATOM 545 N N . TRP A 1 73 ? 13.031 -18.531 -7.82 1 93.94 73 TRP A N 1
ATOM 546 C CA . TRP A 1 73 ? 12.992 -19.969 -8.102 1 93.94 73 TRP A CA 1
ATOM 547 C C . TRP A 1 73 ? 12.461 -20.234 -9.5 1 93.94 73 TRP A C 1
ATOM 549 O O . TRP A 1 73 ? 12.727 -21.281 -10.086 1 93.94 73 TRP A O 1
ATOM 559 N N . ILE A 1 74 ? 11.719 -19.344 -10.055 1 95.06 74 ILE A N 1
ATOM 560 C CA . ILE A 1 74 ? 10.914 -19.578 -11.25 1 95.06 74 ILE A CA 1
ATOM 561 C C . ILE A 1 74 ? 11.828 -19.875 -12.43 1 95.06 74 ILE A C 1
ATOM 563 O O . ILE A 1 74 ? 11.664 -20.906 -13.109 1 95.06 74 ILE A O 1
ATOM 567 N N . PRO A 1 75 ? 12.883 -19.094 -12.625 1 94.94 75 PRO A N 1
ATOM 568 C CA . PRO A 1 75 ? 13.766 -19.422 -13.75 1 94.94 75 PRO A CA 1
ATOM 569 C C . PRO A 1 75 ? 14.484 -20.75 -13.562 1 94.94 75 PRO A C 1
ATOM 571 O O . PRO A 1 75 ? 14.656 -21.516 -14.523 1 94.94 75 PRO A O 1
ATOM 574 N N . VAL A 1 76 ? 14.906 -21.031 -12.398 1 96.62 76 VAL A N 1
ATOM 575 C CA . VAL A 1 76 ? 15.594 -22.281 -12.109 1 96.62 76 VAL A CA 1
ATOM 576 C C . VAL A 1 76 ? 14.664 -23.469 -12.383 1 96.62 76 VAL A C 1
ATOM 578 O O . VAL A 1 76 ? 15.047 -24.438 -13.047 1 96.62 76 VAL A O 1
ATOM 581 N N . PHE A 1 77 ? 13.492 -23.359 -11.938 1 95.75 77 PHE A N 1
ATOM 582 C CA . PHE A 1 77 ? 12.461 -24.375 -12.133 1 95.75 77 PHE A CA 1
ATOM 583 C C . PHE A 1 77 ? 12.25 -24.656 -13.609 1 95.75 77 PHE A C 1
ATOM 585 O O . PHE A 1 77 ? 12.273 -25.812 -14.039 1 95.75 77 PHE A O 1
ATOM 592 N N . GLU A 1 78 ? 12.102 -23.672 -14.359 1 94.44 78 GLU A N 1
ATOM 593 C CA . GLU A 1 78 ? 11.789 -23.797 -15.781 1 94.44 78 GLU A CA 1
ATOM 594 C C . GLU A 1 78 ? 12.953 -24.422 -16.547 1 94.44 78 GLU A C 1
ATOM 596 O O . GLU A 1 78 ? 12.75 -25.281 -17.391 1 94.44 78 GLU A O 1
ATOM 601 N N . VAL A 1 79 ? 14.164 -24 -16.25 1 96.5 79 VAL A N 1
ATOM 602 C CA . VAL A 1 79 ? 15.344 -24.516 -16.953 1 96.5 79 VAL A CA 1
ATOM 603 C C . VAL A 1 79 ? 15.539 -25.984 -16.609 1 96.5 79 VAL A C 1
ATOM 605 O O . VAL A 1 79 ? 15.812 -26.812 -17.484 1 96.5 79 VAL A O 1
ATOM 608 N N . LEU A 1 80 ? 15.406 -26.312 -15.359 1 97.38 80 LEU A N 1
ATOM 609 C CA . LEU A 1 80 ? 15.586 -27.703 -14.945 1 97.38 80 LEU A CA 1
ATOM 610 C C . LEU A 1 80 ? 14.539 -28.594 -15.602 1 97.38 80 LEU A C 1
ATOM 612 O O . LEU A 1 80 ? 14.859 -29.672 -16.109 1 97.38 80 LEU A O 1
ATOM 616 N N . GLU A 1 81 ? 13.359 -28.109 -15.602 1 95.38 81 GLU A N 1
ATOM 617 C CA . GLU A 1 81 ? 12.289 -28.875 -16.234 1 95.38 81 GLU A CA 1
ATOM 618 C C . GLU A 1 81 ? 12.555 -29.062 -17.734 1 95.38 81 GLU A C 1
ATOM 620 O O . GLU A 1 81 ? 12.312 -30.141 -18.281 1 95.38 81 GLU A O 1
ATOM 625 N N . ALA A 1 82 ? 13.023 -28.094 -18.375 1 95.38 82 ALA A N 1
ATOM 626 C CA . ALA A 1 82 ? 13.32 -28.141 -19.797 1 95.38 82 ALA A CA 1
ATOM 627 C C . ALA A 1 82 ? 14.391 -29.188 -20.109 1 95.38 82 ALA A C 1
ATOM 629 O O . ALA A 1 82 ? 14.414 -29.766 -21.203 1 95.38 82 ALA A O 1
ATOM 630 N N . HIS A 1 83 ? 15.227 -29.438 -19.141 1 97.38 83 HIS A N 1
ATOM 631 C CA . HIS A 1 83 ? 16.297 -30.406 -19.312 1 97.38 83 HIS A CA 1
ATOM 632 C C . HIS A 1 83 ? 15.867 -31.797 -18.844 1 97.38 83 HIS A C 1
ATOM 634 O O . HIS A 1 83 ? 16.672 -32.719 -18.828 1 97.38 83 HIS A O 1
ATOM 640 N N . GLY A 1 84 ? 14.656 -31.859 -18.359 1 96.44 84 GLY A N 1
ATOM 641 C CA . GLY A 1 84 ? 14.109 -33.156 -18.016 1 96.44 84 GLY A CA 1
ATOM 642 C C . GLY A 1 84 ? 14.328 -33.531 -16.562 1 96.44 84 GLY A C 1
ATOM 643 O O . GLY A 1 84 ? 14.133 -34.688 -16.188 1 96.44 84 GLY A O 1
ATOM 644 N N . ILE A 1 85 ? 14.758 -32.656 -15.773 1 97.62 85 ILE A N 1
ATOM 645 C CA . ILE A 1 85 ? 14.93 -32.938 -14.344 1 97.62 85 ILE A CA 1
ATOM 646 C C . ILE A 1 85 ? 13.625 -32.625 -13.609 1 97.62 85 ILE A C 1
ATOM 648 O O . ILE A 1 85 ? 13.031 -31.562 -13.797 1 97.62 85 ILE A O 1
ATOM 652 N N . GLN A 1 86 ? 13.164 -33.531 -12.852 1 96.19 86 GLN A N 1
ATOM 653 C CA . GLN A 1 86 ? 11.977 -33.312 -12.031 1 96.19 86 GLN A CA 1
ATOM 654 C C . GLN A 1 86 ? 12.281 -32.312 -10.914 1 96.19 86 GLN A C 1
ATOM 656 O O . GLN A 1 86 ? 13.344 -32.375 -10.289 1 96.19 86 GLN A O 1
ATOM 661 N N . VAL A 1 87 ? 11.375 -31.391 -10.75 1 96.25 87 VAL A N 1
ATOM 662 C CA . VAL A 1 87 ? 11.617 -30.391 -9.727 1 96.25 87 VAL A CA 1
ATOM 663 C C . VAL A 1 87 ? 10.508 -30.453 -8.672 1 96.25 87 VAL A C 1
ATOM 665 O O . VAL A 1 87 ? 9.328 -30.453 -9.008 1 96.25 87 VAL A O 1
ATOM 668 N N . MET A 1 88 ? 10.922 -30.484 -7.445 1 94.06 88 MET A N 1
ATOM 669 C CA . MET A 1 88 ? 10.008 -30.375 -6.312 1 94.06 88 MET A CA 1
ATOM 670 C C . MET A 1 88 ? 10.133 -29.016 -5.641 1 94.06 88 MET A C 1
ATOM 672 O O . MET A 1 88 ? 11.164 -28.703 -5.043 1 94.06 88 MET A O 1
ATOM 676 N N . LEU A 1 89 ? 9.117 -28.312 -5.801 1 92.69 89 LEU A N 1
ATOM 677 C CA . LEU A 1 89 ? 9.078 -27.016 -5.137 1 92.69 89 LEU A CA 1
ATOM 678 C C . LEU A 1 89 ? 8.664 -27.156 -3.678 1 92.69 89 LEU A C 1
ATOM 680 O O . LEU A 1 89 ? 7.66 -27.812 -3.375 1 92.69 89 LEU A O 1
ATOM 684 N N . VAL A 1 90 ? 9.477 -26.547 -2.799 1 89.75 90 VAL A N 1
ATOM 685 C CA . VAL A 1 90 ? 9.211 -26.688 -1.372 1 89.75 90 VAL A CA 1
ATOM 686 C C . VAL A 1 90 ? 9.031 -25.297 -0.749 1 89.75 90 VAL A C 1
ATOM 688 O O . VAL A 1 90 ? 9.727 -24.359 -1.119 1 89.75 90 VAL A O 1
ATOM 691 N N . ASN A 1 91 ? 8.086 -25.219 0.194 1 81.44 91 ASN A N 1
ATOM 692 C CA . ASN A 1 91 ? 7.844 -23.969 0.889 1 81.44 91 ASN A CA 1
ATOM 693 C C . ASN A 1 91 ? 8.992 -23.609 1.829 1 81.44 91 ASN A C 1
ATOM 695 O O . ASN A 1 91 ? 9.422 -24.438 2.631 1 81.44 91 ASN A O 1
ATOM 699 N N . ALA A 1 92 ? 9.469 -22.391 1.771 1 72.94 92 ALA A N 1
ATOM 700 C CA . ALA A 1 92 ? 10.609 -21.922 2.555 1 72.94 92 ALA A CA 1
ATOM 701 C C . ALA A 1 92 ? 10.328 -22.047 4.051 1 72.94 92 ALA A C 1
ATOM 703 O O . ALA A 1 92 ? 11.219 -22.391 4.828 1 72.94 92 ALA A O 1
ATOM 704 N N . ARG A 1 93 ? 9.156 -21.812 4.422 1 69.69 93 ARG A N 1
ATOM 705 C CA . ARG A 1 93 ? 8.805 -21.781 5.84 1 69.69 93 ARG A CA 1
ATOM 706 C C . ARG A 1 93 ? 8.898 -23.188 6.445 1 69.69 93 ARG A C 1
ATOM 708 O O . ARG A 1 93 ? 9.117 -23.328 7.648 1 69.69 93 ARG A O 1
ATOM 715 N N . SER A 1 94 ? 8.82 -24.188 5.633 1 68.81 94 SER A N 1
ATOM 716 C CA . SER A 1 94 ? 8.727 -25.562 6.117 1 68.81 94 SER A CA 1
ATOM 717 C C . SER A 1 94 ? 10.102 -26.203 6.258 1 68.81 94 SER A C 1
ATOM 719 O O . SER A 1 94 ? 10.242 -27.25 6.875 1 68.81 94 SER A O 1
ATOM 721 N N . VAL A 1 95 ? 11.078 -25.531 5.699 1 70.12 95 VAL A N 1
ATOM 722 C CA . VAL A 1 95 ? 12.352 -26.234 5.637 1 70.12 95 VAL A CA 1
ATOM 723 C C . VAL A 1 95 ? 13.398 -25.484 6.449 1 70.12 95 VAL A C 1
ATOM 725 O O . VAL A 1 95 ? 14.602 -25.703 6.293 1 70.12 95 VAL A O 1
ATOM 728 N N . LYS A 1 96 ? 13.008 -24.547 7.246 1 64 96 LYS A N 1
ATOM 729 C CA . LYS A 1 96 ? 14.016 -23.781 7.977 1 64 96 LYS A CA 1
ATOM 730 C C . LYS A 1 96 ? 14.836 -24.688 8.883 1 64 96 LYS A C 1
ATOM 732 O O . LYS A 1 96 ? 14.297 -25.562 9.547 1 64 96 LYS A O 1
ATOM 737 N N . ASN A 1 97 ? 16.188 -24.719 8.492 1 59.78 97 ASN A N 1
ATOM 738 C CA . ASN A 1 97 ? 17.141 -25.469 9.289 1 59.78 97 ASN A CA 1
ATOM 739 C C . ASN A 1 97 ? 17.234 -24.938 10.719 1 59.78 97 ASN A C 1
ATOM 741 O O . ASN A 1 97 ? 17.375 -23.734 10.93 1 59.78 97 ASN A O 1
ATOM 745 N N . VAL A 1 98 ? 16.797 -25.75 11.648 1 53.59 98 VAL A N 1
ATOM 746 C CA . VAL A 1 98 ? 16.703 -25.438 13.07 1 53.59 98 VAL A CA 1
ATOM 747 C C . VAL A 1 98 ? 18.109 -25.125 13.617 1 53.59 98 VAL A C 1
ATOM 749 O O . VAL A 1 98 ? 18.234 -24.609 14.727 1 53.59 98 VAL A O 1
ATOM 752 N N . SER A 1 99 ? 19.078 -25.672 12.992 1 50.75 99 SER A N 1
ATOM 753 C CA . SER A 1 99 ? 20.328 -25.812 13.742 1 50.75 99 SER A CA 1
ATOM 754 C C . SER A 1 99 ? 21.078 -24.5 13.836 1 50.75 99 SER A C 1
ATOM 756 O O . SER A 1 99 ? 22.125 -24.406 14.477 1 50.75 99 SER A O 1
ATOM 758 N N . GLY A 1 100 ? 20.5 -23.156 14.055 1 56.78 100 GLY A N 1
ATOM 759 C CA . GLY A 1 100 ? 21.062 -21.875 14.453 1 56.78 100 GLY A CA 1
ATOM 760 C C . GLY A 1 100 ? 22.109 -21.359 13.484 1 56.78 100 GLY A C 1
ATOM 761 O O . GLY A 1 100 ? 22.422 -20.172 13.484 1 56.78 100 GLY A O 1
ATOM 762 N N . ARG A 1 101 ? 23.156 -22.172 12.977 1 55.41 101 ARG A N 1
ATOM 763 C CA . ARG A 1 101 ? 24.219 -21.609 12.148 1 55.41 101 ARG A CA 1
ATOM 764 C C . ARG A 1 101 ? 23.734 -21.391 10.719 1 55.41 101 ARG A C 1
ATOM 766 O O . ARG A 1 101 ? 23.516 -22.359 9.977 1 55.41 101 ARG A O 1
ATOM 773 N N . LYS A 1 102 ? 23.422 -20.328 10.133 1 65.31 102 LYS A N 1
ATOM 774 C CA . LYS A 1 102 ? 22.844 -20.062 8.812 1 65.31 102 LYS A CA 1
ATOM 775 C C . LYS A 1 102 ? 23.938 -19.828 7.773 1 65.31 102 LYS A C 1
ATOM 777 O O . LYS A 1 102 ? 24.781 -18.953 7.938 1 65.31 102 LYS A O 1
ATOM 782 N N . SER A 1 103 ? 24.281 -21.016 7.027 1 84.75 103 SER A N 1
ATOM 783 C CA . SER A 1 103 ? 25.094 -20.828 5.828 1 84.75 103 SER A CA 1
ATOM 784 C C . SER A 1 103 ? 24.391 -21.406 4.598 1 84.75 103 SER A C 1
ATOM 786 O O . SER A 1 103 ? 23.672 -22.406 4.695 1 84.75 103 SER A O 1
ATOM 788 N N . ASP A 1 104 ? 24.516 -20.75 3.422 1 84.56 104 ASP A N 1
ATOM 789 C CA . ASP A 1 104 ? 23.891 -21.156 2.164 1 84.56 104 ASP A CA 1
ATOM 790 C C . ASP A 1 104 ? 24.328 -22.578 1.769 1 84.56 104 ASP A C 1
ATOM 792 O O . ASP A 1 104 ? 23.531 -23.344 1.231 1 84.56 104 ASP A O 1
ATOM 796 N N . VAL A 1 105 ? 25.516 -22.953 2.141 1 88.12 105 VAL A N 1
ATOM 797 C CA . VAL A 1 105 ? 26.047 -24.281 1.842 1 88.12 105 VAL A CA 1
ATOM 798 C C . VAL A 1 105 ? 25.312 -25.328 2.678 1 88.12 105 VAL A C 1
ATOM 800 O O . VAL A 1 105 ? 24.859 -26.344 2.146 1 88.12 105 VAL A O 1
ATOM 803 N N . LEU A 1 106 ? 25.172 -25.062 3.877 1 88.06 106 LEU A N 1
ATOM 804 C CA . LEU A 1 106 ? 24.516 -26 4.773 1 88.06 106 LEU A CA 1
ATOM 805 C C . LEU A 1 106 ? 23.031 -26.125 4.449 1 88.06 106 LEU A C 1
ATOM 807 O O . LEU A 1 106 ? 22.469 -27.203 4.555 1 88.06 106 LEU A O 1
ATOM 811 N N . ASP A 1 107 ? 22.5 -25.062 3.98 1 88.56 107 ASP A N 1
ATOM 812 C CA . ASP A 1 107 ? 21.078 -25.062 3.686 1 88.56 107 ASP A CA 1
ATOM 813 C C . ASP A 1 107 ? 20.75 -25.938 2.482 1 88.56 107 ASP A C 1
ATOM 815 O O . ASP A 1 107 ? 19.781 -26.703 2.506 1 88.56 107 ASP A O 1
ATOM 819 N N . CYS A 1 108 ? 21.594 -25.844 1.473 1 92.62 108 CYS A N 1
ATOM 820 C CA . CYS A 1 108 ? 21.312 -26.656 0.296 1 92.62 108 CYS A CA 1
ATOM 821 C C . CYS A 1 108 ? 21.609 -28.125 0.572 1 92.62 108 CYS A C 1
ATOM 823 O O . CYS A 1 108 ? 20.938 -29 0.039 1 92.62 108 CYS A O 1
ATOM 825 N N . GLN A 1 109 ? 22.578 -28.422 1.384 1 92.5 109 GLN A N 1
ATOM 826 C CA . GLN A 1 109 ? 22.875 -29.797 1.77 1 92.5 109 GLN A CA 1
ATOM 827 C C . GLN A 1 109 ? 21.719 -30.391 2.586 1 92.5 109 GLN A C 1
ATOM 829 O O . GLN A 1 109 ? 21.344 -31.547 2.387 1 92.5 109 GLN A O 1
ATOM 834 N N . TRP A 1 110 ? 21.281 -29.531 3.438 1 90.19 110 TRP A N 1
ATOM 835 C CA . TRP A 1 110 ? 20.141 -29.953 4.254 1 90.19 110 TRP A CA 1
ATOM 836 C C . TRP A 1 110 ? 18.938 -30.266 3.383 1 90.19 110 TRP A C 1
ATOM 838 O O . TRP A 1 110 ? 18.297 -31.297 3.551 1 90.19 110 TRP A O 1
ATOM 848 N N . LEU A 1 111 ? 18.719 -29.453 2.453 1 92.31 111 LEU A N 1
ATOM 849 C CA . LEU A 1 111 ? 17.609 -29.641 1.526 1 92.31 111 LEU A CA 1
ATOM 850 C C . LEU A 1 111 ? 17.781 -30.938 0.721 1 92.31 111 LEU A C 1
ATOM 852 O O . LEU A 1 111 ? 16.828 -31.688 0.528 1 92.31 111 LEU A O 1
ATOM 856 N N . GLN A 1 112 ? 18.953 -31.156 0.327 1 94.06 112 GLN A N 1
ATOM 857 C CA . GLN A 1 112 ? 19.281 -32.375 -0.418 1 94.06 112 GLN A CA 1
ATOM 858 C C . GLN A 1 112 ? 19.016 -33.625 0.42 1 94.06 112 GLN A C 1
ATOM 860 O O . GLN A 1 112 ? 18.438 -34.594 -0.072 1 94.06 112 GLN A O 1
ATOM 865 N N . GLN A 1 113 ? 19.375 -33.594 1.602 1 92.31 113 GLN A N 1
ATOM 866 C CA . GLN A 1 113 ? 19.188 -34.719 2.496 1 92.31 113 GLN A CA 1
ATOM 867 C C . GLN A 1 113 ? 17.703 -35 2.729 1 92.31 113 GLN A C 1
ATOM 869 O O . GLN A 1 113 ? 17.25 -36.125 2.637 1 92.31 113 GLN A O 1
ATOM 874 N N . LEU A 1 114 ? 17.031 -33.938 3.023 1 92.31 114 LEU A N 1
ATOM 875 C CA . LEU A 1 114 ? 15.602 -34.062 3.24 1 92.31 114 LEU A CA 1
ATOM 876 C C . LEU A 1 114 ? 14.922 -34.656 2.012 1 92.31 114 LEU A C 1
ATOM 878 O O . LEU A 1 114 ? 14.039 -35.531 2.139 1 92.31 114 LEU A O 1
ATOM 882 N N . MET A 1 115 ? 15.352 -34.281 0.9 1 93.31 115 MET A N 1
ATOM 883 C CA . MET A 1 115 ? 14.789 -34.781 -0.347 1 93.31 115 MET A CA 1
ATOM 884 C C . MET A 1 115 ? 15.109 -36.25 -0.52 1 93.31 115 MET A C 1
ATOM 886 O O . MET A 1 115 ? 14.234 -37.062 -0.86 1 93.31 115 MET A O 1
ATOM 890 N N . SER A 1 116 ? 16.344 -36.594 -0.228 1 94.31 116 SER A N 1
ATOM 891 C CA . SER A 1 116 ? 16.781 -37.969 -0.389 1 94.31 116 SER A CA 1
ATOM 892 C C . SER A 1 116 ? 15.977 -38.938 0.485 1 94.31 116 SER A C 1
ATOM 894 O O . SER A 1 116 ? 15.641 -40.031 0.062 1 94.31 116 SER A O 1
ATOM 896 N N . PHE A 1 117 ? 15.641 -38.438 1.576 1 93.12 117 PHE A N 1
ATOM 897 C CA . PHE A 1 117 ? 14.938 -39.281 2.523 1 93.12 117 PHE A CA 1
ATOM 898 C C . PHE A 1 117 ? 13.43 -39.156 2.365 1 93.12 117 PHE A C 1
ATOM 900 O O . PHE A 1 117 ? 12.664 -39.75 3.109 1 93.12 117 PHE A O 1
ATOM 907 N N . GLY A 1 118 ? 13.008 -38.344 1.471 1 90.31 118 GLY A N 1
ATOM 908 C CA . GLY A 1 118 ? 11.586 -38.219 1.188 1 90.31 118 GLY A CA 1
ATOM 909 C C . GLY A 1 118 ? 10.836 -37.469 2.264 1 90.31 118 GLY A C 1
ATOM 910 O O . GLY A 1 118 ? 9.664 -37.75 2.533 1 90.31 118 GLY A O 1
ATOM 911 N N . LEU A 1 119 ? 11.477 -36.531 2.807 1 88.25 119 LEU A N 1
ATOM 912 C CA . LEU A 1 119 ? 10.906 -35.844 3.957 1 88.25 119 LEU A CA 1
ATOM 913 C C . LEU A 1 119 ? 10.328 -34.5 3.549 1 88.25 119 LEU A C 1
ATOM 915 O O . LEU A 1 119 ? 9.938 -33.719 4.402 1 88.25 119 LEU A O 1
ATOM 919 N N . LEU A 1 120 ? 10.289 -34.281 2.279 1 89.12 120 LEU A N 1
ATOM 920 C CA . LEU A 1 120 ? 9.781 -33 1.802 1 89.12 120 LEU A CA 1
ATOM 921 C C . LEU A 1 120 ? 8.391 -33.156 1.186 1 89.12 120 LEU A C 1
ATOM 923 O O . LEU A 1 120 ? 8.055 -34.219 0.676 1 89.12 120 LEU A O 1
ATOM 927 N N . SER A 1 121 ? 7.594 -32.094 1.344 1 83.81 121 SER A N 1
ATOM 928 C CA . SER A 1 121 ? 6.293 -32 0.682 1 83.81 121 SER A CA 1
ATOM 929 C C . SER A 1 121 ? 6.293 -30.953 -0.415 1 83.81 121 SER A C 1
ATOM 931 O O . SER A 1 121 ? 6.82 -29.859 -0.228 1 83.81 121 SER A O 1
ATOM 933 N N . SER A 1 122 ? 5.762 -31.359 -1.528 1 85.75 122 SER A N 1
ATOM 934 C CA . SER A 1 122 ? 5.77 -30.469 -2.684 1 85.75 122 SER A CA 1
ATOM 935 C C . SER A 1 122 ? 4.742 -29.344 -2.527 1 85.75 122 SER A C 1
ATOM 937 O O . SER A 1 122 ? 3.629 -29.578 -2.053 1 85.75 122 SER A O 1
ATOM 939 N N . ALA A 1 123 ? 5.16 -28.203 -2.918 1 87 123 ALA A N 1
ATOM 940 C CA . ALA A 1 123 ? 4.215 -27.094 -3.021 1 87 123 ALA A CA 1
ATOM 941 C C . ALA A 1 123 ? 3.303 -27.266 -4.234 1 87 123 ALA A C 1
ATOM 943 O O . ALA A 1 123 ? 3.686 -27.891 -5.223 1 87 123 ALA A O 1
ATOM 944 N N . PHE A 1 124 ? 2.09 -26.75 -4.113 1 87.56 124 PHE A N 1
ATOM 945 C CA . PHE A 1 124 ? 1.137 -26.828 -5.215 1 87.56 124 PHE A CA 1
ATOM 946 C C . PHE A 1 124 ? 1.483 -25.828 -6.305 1 87.56 124 PHE A C 1
ATOM 948 O O . PHE A 1 124 ? 1.693 -24.641 -6.02 1 87.56 124 PHE A O 1
ATOM 955 N N . ARG A 1 125 ? 1.632 -26.312 -7.516 1 88.75 125 ARG A N 1
ATOM 956 C CA . ARG A 1 125 ? 1.845 -25.453 -8.688 1 88.75 125 ARG A CA 1
ATOM 957 C C . ARG A 1 125 ? 0.972 -25.906 -9.852 1 88.75 125 ARG A C 1
ATOM 959 O O . ARG A 1 125 ? 1.078 -27.047 -10.312 1 88.75 125 ARG A O 1
ATOM 966 N N . PRO A 1 126 ? 0.086 -25.031 -10.32 1 92.5 126 PRO A N 1
ATOM 967 C CA . PRO A 1 126 ? -0.754 -25.391 -11.461 1 92.5 126 PRO A CA 1
ATOM 968 C C . PRO A 1 126 ? 0.031 -25.469 -12.773 1 92.5 126 PRO A C 1
ATOM 970 O O . PRO A 1 126 ? 1.223 -25.141 -12.797 1 92.5 126 PRO A O 1
ATOM 973 N N . PRO A 1 127 ? -0.59 -26 -13.836 1 92.81 127 PRO A N 1
ATOM 974 C CA . PRO A 1 127 ? 0.056 -26.062 -15.148 1 92.81 127 PRO A CA 1
ATOM 975 C C . PRO A 1 127 ? 0.418 -24.672 -15.688 1 92.81 127 PRO A C 1
ATOM 977 O O . PRO A 1 127 ? -0.103 -23.672 -15.203 1 92.81 127 PRO A O 1
ATOM 980 N N . ALA A 1 128 ? 1.256 -24.672 -16.703 1 92.81 128 ALA A N 1
ATOM 981 C CA . ALA A 1 128 ? 1.871 -23.453 -17.219 1 92.81 128 ALA A CA 1
ATOM 982 C C . ALA A 1 128 ? 0.812 -22.469 -17.719 1 92.81 128 ALA A C 1
ATOM 984 O O . ALA A 1 128 ? 0.934 -21.266 -17.516 1 92.81 128 ALA A O 1
ATOM 985 N N . ASP A 1 129 ? -0.214 -22.969 -18.391 1 95.38 129 ASP A N 1
ATOM 986 C CA . ASP A 1 129 ? -1.258 -22.094 -18.922 1 95.38 129 ASP A CA 1
ATOM 987 C C . ASP A 1 129 ? -2.029 -21.422 -17.781 1 95.38 129 ASP A C 1
ATOM 989 O O . ASP A 1 129 ? -2.355 -20.234 -17.875 1 95.38 129 ASP A O 1
ATOM 993 N N . VAL A 1 130 ? -2.275 -22.156 -16.719 1 96.81 130 VAL A N 1
ATOM 994 C CA . VAL A 1 130 ? -2.967 -21.609 -15.562 1 96.81 130 VAL A CA 1
ATOM 995 C C . VAL A 1 130 ? -2.061 -20.594 -14.852 1 96.81 130 VAL A C 1
ATOM 997 O O . VAL A 1 130 ? -2.531 -19.562 -14.367 1 96.81 130 VAL A O 1
ATOM 1000 N N . CYS A 1 131 ? -0.751 -20.891 -14.859 1 96 131 CYS A N 1
ATOM 1001 C CA . CYS A 1 131 ? 0.205 -19.953 -14.266 1 96 131 CYS A CA 1
ATOM 1002 C C . CYS A 1 131 ? 0.179 -18.609 -14.992 1 96 131 CYS A C 1
ATOM 1004 O O . CYS A 1 131 ? 0.288 -17.562 -14.367 1 96 131 CYS A O 1
ATOM 1006 N N . ALA A 1 132 ? 0.04 -18.656 -16.297 1 97.56 132 ALA A N 1
ATOM 1007 C CA . ALA A 1 132 ? -0.051 -17.438 -17.078 1 97.56 132 ALA A CA 1
ATOM 1008 C C . ALA A 1 132 ? -1.295 -16.641 -16.703 1 97.56 132 ALA A C 1
ATOM 1010 O O . ALA A 1 132 ? -1.22 -15.422 -16.484 1 97.56 132 ALA A O 1
ATOM 1011 N N . LEU A 1 133 ? -2.408 -17.359 -16.562 1 97.69 133 LEU A N 1
ATOM 1012 C CA . LEU A 1 133 ? -3.66 -16.734 -16.141 1 97.69 133 LEU A CA 1
ATOM 1013 C C . LEU A 1 133 ? -3.525 -16.125 -14.742 1 97.69 133 LEU A C 1
ATOM 1015 O O . LEU A 1 133 ? -3.988 -15.008 -14.5 1 97.69 133 LEU A O 1
ATOM 1019 N N . ARG A 1 134 ? -2.914 -16.844 -13.945 1 97.5 134 ARG A N 1
ATOM 1020 C CA . ARG A 1 134 ? -2.717 -16.422 -12.562 1 97.5 134 ARG A CA 1
ATOM 1021 C C . ARG A 1 134 ? -1.916 -15.125 -12.5 1 97.5 134 ARG A C 1
ATOM 1023 O O . ARG A 1 134 ? -2.256 -14.219 -11.734 1 97.5 134 ARG A O 1
ATOM 1030 N N . ALA A 1 135 ? -0.858 -15.047 -13.25 1 97.75 135 ALA A N 1
ATOM 1031 C CA . ALA A 1 135 ? -0.014 -13.852 -13.258 1 97.75 135 ALA A CA 1
ATOM 1032 C C . ALA A 1 135 ? -0.821 -12.617 -13.633 1 97.75 135 ALA A C 1
ATOM 1034 O O . ALA A 1 135 ? -0.75 -11.586 -12.953 1 97.75 135 ALA A O 1
ATOM 1035 N N . VAL A 1 136 ? -1.626 -12.734 -14.656 1 98.5 136 VAL A N 1
ATOM 1036 C CA . VAL A 1 136 ? -2.412 -11.609 -15.141 1 98.5 136 VAL A CA 1
ATOM 1037 C C . VAL A 1 136 ? -3.523 -11.289 -14.141 1 98.5 136 VAL A C 1
ATOM 1039 O O . VAL A 1 136 ? -3.791 -10.117 -13.859 1 98.5 136 VAL A O 1
ATOM 1042 N N . SER A 1 137 ? -4.156 -12.336 -13.633 1 98.06 137 SER A N 1
ATOM 1043 C CA . SER A 1 137 ? -5.227 -12.141 -12.656 1 98.06 137 SER A CA 1
ATOM 1044 C C . SER A 1 137 ? -4.711 -11.461 -11.398 1 98.06 137 SER A C 1
ATOM 1046 O O . SER A 1 137 ? -5.355 -10.547 -10.867 1 98.06 137 SER A O 1
ATOM 1048 N N . ARG A 1 138 ? -3.568 -11.906 -10.906 1 97.38 138 ARG A N 1
ATOM 1049 C CA . ARG A 1 138 ? -2.975 -11.289 -9.719 1 97.38 138 ARG A CA 1
ATOM 1050 C C . ARG A 1 138 ? -2.592 -9.836 -10 1 97.38 138 ARG A C 1
ATOM 1052 O O . ARG A 1 138 ? -2.734 -8.977 -9.125 1 97.38 138 ARG A O 1
ATOM 1059 N N . GLN A 1 139 ? -2.098 -9.578 -11.188 1 98.06 139 GLN A N 1
ATOM 1060 C CA . GLN A 1 139 ? -1.827 -8.203 -11.602 1 98.06 139 GLN A CA 1
ATOM 1061 C C . GLN A 1 139 ? -3.102 -7.363 -11.578 1 98.06 139 GLN A C 1
ATOM 1063 O O . GLN A 1 139 ? -3.105 -6.246 -11.055 1 98.06 139 GLN A O 1
ATOM 1068 N N . ARG A 1 140 ? -4.168 -7.879 -12.078 1 98.19 140 ARG A N 1
ATOM 1069 C CA . ARG A 1 140 ? -5.461 -7.203 -12.062 1 98.19 140 ARG A CA 1
ATOM 1070 C C . ARG A 1 140 ? -5.891 -6.875 -10.633 1 98.19 140 ARG A C 1
ATOM 1072 O O . ARG A 1 140 ? -6.363 -5.77 -10.359 1 98.19 140 ARG A O 1
ATOM 1079 N N . ASP A 1 141 ? -5.734 -7.836 -9.781 1 97.06 141 ASP A N 1
ATOM 1080 C CA . ASP A 1 141 ? -6.09 -7.645 -8.383 1 97.06 141 ASP A CA 1
ATOM 1081 C C . ASP A 1 141 ? -5.297 -6.496 -7.766 1 97.06 141 ASP A C 1
ATOM 1083 O O . ASP A 1 141 ? -5.844 -5.688 -7.012 1 97.06 141 ASP A O 1
ATOM 1087 N N . THR A 1 142 ? -4.039 -6.48 -8.047 1 97.31 142 THR A N 1
ATOM 1088 C CA . THR A 1 142 ? -3.172 -5.414 -7.551 1 97.31 142 THR A CA 1
ATOM 1089 C C . THR A 1 142 ? -3.652 -4.055 -8.039 1 97.31 142 THR A C 1
ATOM 1091 O O . THR A 1 142 ? -3.717 -3.096 -7.266 1 97.31 142 THR A O 1
ATOM 1094 N N . LEU A 1 143 ? -3.967 -3.99 -9.297 1 98.31 143 LEU A N 1
ATOM 1095 C CA . LEU A 1 143 ? -4.457 -2.75 -9.891 1 98.31 143 LEU A CA 1
ATOM 1096 C C . LEU A 1 143 ? -5.762 -2.314 -9.234 1 98.31 143 LEU A C 1
ATOM 1098 O O . LEU A 1 143 ? -5.965 -1.127 -8.969 1 98.31 143 LEU A O 1
ATOM 1102 N N . LEU A 1 144 ? -6.605 -3.275 -8.938 1 97.69 144 LEU A N 1
ATOM 1103 C CA . LEU A 1 144 ? -7.875 -2.971 -8.289 1 97.69 144 LEU A CA 1
ATOM 1104 C C . LEU A 1 144 ? -7.648 -2.391 -6.898 1 97.69 144 LEU A C 1
ATOM 1106 O O . LEU A 1 144 ? -8.32 -1.438 -6.5 1 97.69 144 LEU A O 1
ATOM 1110 N N . GLN A 1 145 ? -6.742 -2.957 -6.258 1 97.19 145 GLN A N 1
ATOM 1111 C CA . GLN A 1 145 ? -6.418 -2.451 -4.93 1 97.19 145 GLN A CA 1
ATOM 1112 C C . GLN A 1 145 ? -5.867 -1.028 -5 1 97.19 145 GLN A C 1
ATOM 1114 O O . GLN A 1 145 ? -6.246 -0.171 -4.199 1 97.19 145 GLN A O 1
ATOM 1119 N N . ASP A 1 146 ? -4.988 -0.798 -5.867 1 97.56 146 ASP A N 1
ATOM 1120 C CA . ASP A 1 146 ? -4.418 0.534 -6.039 1 97.56 146 ASP A CA 1
ATOM 1121 C C . ASP A 1 146 ? -5.488 1.539 -6.457 1 97.56 146 ASP A C 1
ATOM 1123 O O . ASP A 1 146 ? -5.48 2.688 -6.004 1 97.56 146 ASP A O 1
ATOM 1127 N N . GLN A 1 147 ? -6.375 1.116 -7.297 1 97.88 147 GLN A N 1
ATOM 1128 C CA . GLN A 1 147 ? -7.488 1.967 -7.703 1 97.88 147 GLN A CA 1
ATOM 1129 C C . GLN A 1 147 ? -8.352 2.357 -6.508 1 97.88 147 GLN A C 1
ATOM 1131 O O . GLN A 1 147 ? -8.773 3.508 -6.391 1 97.88 147 GLN A O 1
ATOM 1136 N N . ALA A 1 148 ? -8.641 1.381 -5.719 1 97.44 148 ALA A N 1
ATOM 1137 C CA . ALA A 1 148 ? -9.438 1.643 -4.52 1 97.44 148 ALA A CA 1
ATOM 1138 C C . ALA A 1 148 ? -8.766 2.688 -3.633 1 97.44 148 ALA A C 1
ATOM 1140 O O . ALA A 1 148 ? -9.438 3.539 -3.049 1 97.44 148 ALA A O 1
ATOM 1141 N N . ARG A 1 149 ? -7.488 2.66 -3.561 1 97 149 ARG A N 1
ATOM 1142 C CA . ARG A 1 149 ? -6.746 3.664 -2.803 1 97 149 ARG A CA 1
ATOM 1143 C C . ARG A 1 149 ? -6.918 5.051 -3.414 1 97 149 ARG A C 1
ATOM 1145 O O . ARG A 1 149 ? -7.008 6.047 -2.693 1 97 149 ARG A O 1
ATOM 1152 N N . CYS A 1 150 ? -6.902 5.117 -4.691 1 97.44 150 CYS A N 1
ATOM 1153 C CA . CYS A 1 150 ? -7.133 6.387 -5.367 1 97.44 150 CYS A CA 1
ATOM 1154 C C . CYS A 1 150 ? -8.508 6.945 -5.023 1 97.44 150 CYS A C 1
ATOM 1156 O O . CYS A 1 150 ? -8.664 8.156 -4.836 1 97.44 150 CYS A O 1
ATOM 1158 N N . VAL A 1 151 ? -9.469 6.055 -4.941 1 97.88 151 VAL A N 1
ATOM 1159 C CA . VAL A 1 151 ? -10.82 6.473 -4.594 1 97.88 151 VAL A CA 1
ATOM 1160 C C . VAL A 1 151 ? -10.836 7.055 -3.182 1 97.88 151 VAL A C 1
ATOM 1162 O O . VAL A 1 151 ? -11.453 8.094 -2.938 1 97.88 151 VAL A O 1
ATOM 1165 N N . GLN A 1 152 ? -10.133 6.469 -2.352 1 97.19 152 GLN A N 1
ATOM 1166 C CA . GLN A 1 152 ? -10.031 6.98 -0.99 1 97.19 152 GLN A CA 1
ATOM 1167 C C . GLN A 1 152 ? -9.375 8.359 -0.969 1 97.19 152 GLN A C 1
ATOM 1169 O O . GLN A 1 152 ? -9.773 9.227 -0.196 1 97.19 152 GLN A O 1
ATOM 1174 N N . ARG A 1 153 ? -8.422 8.5 -1.751 1 97.81 153 ARG A N 1
ATOM 1175 C CA . ARG A 1 153 ? -7.73 9.781 -1.831 1 97.81 153 ARG A CA 1
ATOM 1176 C C . ARG A 1 153 ? -8.648 10.867 -2.4 1 97.81 153 ARG A C 1
ATOM 1178 O O . ARG A 1 153 ? -8.594 12.016 -1.972 1 97.81 153 ARG A O 1
ATOM 1185 N N . MET A 1 154 ? -9.422 10.492 -3.373 1 98.44 154 MET A N 1
ATOM 1186 C CA . MET A 1 154 ? -10.414 11.43 -3.883 1 98.44 154 MET A CA 1
ATOM 1187 C C . MET A 1 154 ? -11.383 11.852 -2.781 1 98.44 154 MET A C 1
ATOM 1189 O O . MET A 1 154 ? -11.656 13.039 -2.613 1 98.44 154 MET A O 1
ATOM 1193 N N . GLN A 1 155 ? -11.867 10.859 -2.064 1 97.75 155 GLN A N 1
ATOM 1194 C CA . GLN A 1 155 ? -12.805 11.133 -0.981 1 97.75 155 GLN A CA 1
ATOM 1195 C C . GLN A 1 155 ? -12.18 12.039 0.076 1 97.75 155 GLN A C 1
ATOM 1197 O O . GLN A 1 155 ? -12.828 12.961 0.579 1 97.75 155 GLN A O 1
ATOM 1202 N N . LYS A 1 156 ? -10.961 11.781 0.363 1 97.12 156 LYS A N 1
ATOM 1203 C CA . LYS A 1 156 ? -10.234 12.594 1.33 1 97.12 156 LYS A CA 1
ATOM 1204 C C . LYS A 1 156 ? -10.148 14.047 0.866 1 97.12 156 LYS A C 1
ATOM 1206 O O . LYS A 1 156 ? -10.422 14.969 1.636 1 97.12 156 LYS A O 1
ATOM 1211 N N . ALA A 1 157 ? -9.742 14.227 -0.357 1 98.12 157 ALA A N 1
ATOM 1212 C CA . ALA A 1 157 ? -9.641 15.578 -0.916 1 98.12 157 ALA A CA 1
ATOM 1213 C C . ALA A 1 157 ? -10.992 16.297 -0.875 1 98.12 157 ALA A C 1
ATOM 1215 O O . ALA A 1 157 ? -11.062 17.469 -0.52 1 98.12 157 ALA A O 1
ATOM 1216 N N . LEU A 1 158 ? -12.047 15.547 -1.209 1 98.12 158 LEU A N 1
ATOM 1217 C CA . LEU A 1 158 ? -13.391 16.125 -1.168 1 98.12 158 LEU A CA 1
ATOM 1218 C C . LEU A 1 158 ? -13.758 16.547 0.25 1 98.12 158 LEU A C 1
ATOM 1220 O O . LEU A 1 158 ? -14.188 17.688 0.467 1 98.12 158 LEU A O 1
ATOM 1224 N N . THR A 1 159 ? -13.508 15.703 1.166 1 96.38 159 THR A N 1
ATOM 1225 C CA . THR A 1 159 ? -13.836 15.992 2.559 1 96.38 159 THR A CA 1
ATOM 1226 C C . THR A 1 159 ? -13.055 17.188 3.064 1 96.38 159 THR A C 1
ATOM 1228 O O . THR A 1 159 ? -13.594 18.047 3.768 1 96.38 159 THR A O 1
ATOM 1231 N N . GLN A 1 160 ? -11.812 17.297 2.676 1 96.75 160 GLN A N 1
ATOM 1232 C CA . GLN A 1 160 ? -10.961 18.391 3.123 1 96.75 160 GLN A CA 1
ATOM 1233 C C . GLN A 1 160 ? -11.453 19.734 2.57 1 96.75 160 GLN A C 1
ATOM 1235 O O . GLN A 1 160 ? -11.164 20.781 3.133 1 96.75 160 GLN A O 1
ATOM 1240 N N . MET A 1 161 ? -12.219 19.656 1.512 1 97.19 161 MET A N 1
ATOM 1241 C CA . MET A 1 161 ? -12.805 20.875 0.932 1 97.19 161 MET A CA 1
ATOM 1242 C C . MET A 1 161 ? -14.258 21.031 1.373 1 97.19 161 MET A C 1
ATOM 1244 O O . MET A 1 161 ? -14.984 21.859 0.814 1 97.19 161 MET A O 1
ATOM 1248 N N . ASN A 1 162 ? -14.703 20.188 2.234 1 96.31 162 ASN A N 1
ATOM 1249 C CA . ASN A 1 162 ? -16.062 20.141 2.756 1 96.31 162 ASN A CA 1
ATOM 1250 C C . ASN A 1 162 ? -17.078 19.828 1.654 1 96.31 162 ASN A C 1
ATOM 1252 O O . ASN A 1 162 ? -18.172 20.391 1.631 1 96.31 162 ASN A O 1
ATOM 1256 N N . LEU A 1 163 ? -16.656 19.125 0.656 1 97.62 163 LEU A N 1
ATOM 1257 C CA . LEU A 1 163 ? -17.562 18.516 -0.314 1 97.62 163 LEU A CA 1
ATOM 1258 C C . LEU A 1 163 ? -18 17.125 0.152 1 97.62 163 LEU A C 1
ATOM 1260 O O . LEU A 1 163 ? -17.234 16.172 0.095 1 97.62 163 LEU A O 1
ATOM 1264 N N . GLN A 1 164 ? -19.188 17.031 0.569 1 96.88 164 GLN A N 1
ATOM 1265 C CA . GLN A 1 164 ? -19.672 15.852 1.272 1 96.88 164 GLN A CA 1
ATOM 1266 C C . GLN A 1 164 ? -20.438 14.93 0.331 1 96.88 164 GLN A C 1
ATOM 1268 O O . GLN A 1 164 ? -21.516 14.43 0.681 1 96.88 164 GLN A O 1
ATOM 1273 N N . LEU A 1 165 ? -19.922 14.773 -0.8 1 95.44 165 LEU A N 1
ATOM 1274 C CA . LEU A 1 165 ? -20.547 13.961 -1.832 1 95.44 165 LEU A CA 1
ATOM 1275 C C . LEU A 1 165 ? -20.75 12.531 -1.354 1 95.44 165 LEU A C 1
ATOM 1277 O O . LEU A 1 165 ? -21.75 11.891 -1.675 1 95.44 165 LEU A O 1
ATOM 1281 N N . THR A 1 166 ? -19.844 12 -0.569 1 94.06 166 THR A N 1
ATOM 1282 C CA . THR A 1 166 ? -19.875 10.617 -0.098 1 94.06 166 THR A CA 1
ATOM 1283 C C . THR A 1 166 ? -21.047 10.398 0.857 1 94.06 166 THR A C 1
ATOM 1285 O O . THR A 1 166 ? -21.438 9.258 1.121 1 94.06 166 THR A O 1
ATOM 1288 N N . ASN A 1 167 ? -21.562 11.461 1.416 1 93.19 167 ASN A N 1
ATOM 1289 C CA . ASN A 1 167 ? -22.688 11.359 2.344 1 93.19 167 ASN A CA 1
ATOM 1290 C C . ASN A 1 167 ? -24.016 11.344 1.607 1 93.19 167 ASN A C 1
ATOM 1292 O O . ASN A 1 167 ? -25.047 11.031 2.199 1 93.19 167 ASN A O 1
ATOM 1296 N N . VAL A 1 168 ? -24.016 11.609 0.326 1 94 168 VAL A N 1
ATOM 1297 C CA . VAL A 1 168 ? -25.281 11.711 -0.387 1 94 168 VAL A CA 1
ATOM 1298 C C . VAL A 1 168 ? -25.359 10.633 -1.471 1 94 168 VAL A C 1
ATOM 1300 O O . VAL A 1 168 ? -26.438 10.305 -1.949 1 94 168 VAL A O 1
ATOM 1303 N N . ILE A 1 169 ? -24.203 10.219 -1.905 1 92.69 169 ILE A N 1
ATOM 1304 C CA . ILE A 1 169 ? -24.203 9.125 -2.867 1 92.69 169 ILE A CA 1
ATOM 1305 C C . ILE A 1 169 ? -23.375 7.965 -2.334 1 92.69 169 ILE A C 1
ATOM 1307 O O . ILE A 1 169 ? -22.344 8.18 -1.685 1 92.69 169 ILE A O 1
ATOM 1311 N N . THR A 1 170 ? -23.703 6.77 -2.684 1 88.56 170 THR A N 1
ATOM 1312 C CA . THR A 1 170 ? -23.094 5.562 -2.15 1 88.56 170 THR A CA 1
ATOM 1313 C C . THR A 1 170 ? -21.734 5.32 -2.795 1 88.56 170 THR A C 1
ATOM 1315 O O . THR A 1 170 ? -20.812 4.836 -2.141 1 88.56 170 THR A O 1
ATOM 1318 N N . ASP A 1 171 ? -21.594 5.617 -4.035 1 92.19 171 ASP A N 1
ATOM 1319 C CA . ASP A 1 171 ? -20.391 5.359 -4.801 1 92.19 171 ASP A CA 1
ATOM 1320 C C . ASP A 1 171 ? -19.984 6.578 -5.637 1 92.19 171 ASP A C 1
ATOM 1322 O O . ASP A 1 171 ? -20.656 6.895 -6.629 1 92.19 171 ASP A O 1
ATOM 1326 N N . ILE A 1 172 ? -18.875 7.156 -5.289 1 95.44 172 ILE A N 1
ATOM 1327 C CA . ILE A 1 172 ? -18.469 8.383 -5.977 1 95.44 172 ILE A CA 1
ATOM 1328 C C . ILE A 1 172 ? -17.875 8.031 -7.34 1 95.44 172 ILE A C 1
ATOM 1330 O O . ILE A 1 172 ? -17.625 8.922 -8.164 1 95.44 172 ILE A O 1
ATOM 1334 N N . THR A 1 173 ? -17.625 6.777 -7.598 1 95.5 173 THR A N 1
ATOM 1335 C CA . THR A 1 173 ? -17.047 6.391 -8.883 1 95.5 173 THR A CA 1
ATOM 1336 C C . THR A 1 173 ? -18.125 5.91 -9.844 1 95.5 173 THR A C 1
ATOM 1338 O O . THR A 1 173 ? -17.812 5.395 -10.922 1 95.5 173 THR A O 1
ATOM 1341 N N . GLY A 1 174 ? -19.391 5.938 -9.438 1 94.06 174 GLY A N 1
ATOM 1342 C CA . GLY A 1 174 ? -20.469 5.762 -10.383 1 94.06 174 GLY A CA 1
ATOM 1343 C C . GLY A 1 174 ? -20.609 6.906 -11.367 1 94.06 174 GLY A C 1
ATOM 1344 O O . GLY A 1 174 ? -19.797 7.836 -11.352 1 94.06 174 GLY A O 1
ATOM 1345 N N . GLN A 1 175 ? -21.625 6.859 -12.203 1 94.19 175 GLN A N 1
ATOM 1346 C CA . GLN A 1 175 ? -21.797 7.863 -13.25 1 94.19 175 GLN A CA 1
ATOM 1347 C C . GLN A 1 175 ? -21.953 9.258 -12.656 1 94.19 175 GLN A C 1
ATOM 1349 O O . GLN A 1 175 ? -21.234 10.188 -13.039 1 94.19 175 GLN A O 1
ATOM 1354 N N . THR A 1 176 ? -22.844 9.461 -11.656 1 96.19 176 THR A N 1
ATOM 1355 C CA . THR A 1 176 ? -23.109 10.75 -11.031 1 96.19 176 THR A CA 1
ATOM 1356 C C . THR A 1 176 ? -21.844 11.273 -10.344 1 96.19 176 THR A C 1
ATOM 1358 O O . THR A 1 176 ? -21.438 12.422 -10.562 1 96.19 176 THR A O 1
ATOM 1361 N N . GLY A 1 177 ? -21.25 10.453 -9.523 1 97.25 177 GLY A N 1
ATOM 1362 C CA . GLY A 1 177 ? -20.078 10.859 -8.766 1 97.25 177 GLY A CA 1
ATOM 1363 C C . GLY A 1 177 ? -18.922 11.273 -9.641 1 97.25 177 GLY A C 1
ATOM 1364 O O . GLY A 1 177 ? -18.344 12.344 -9.445 1 97.25 177 GLY A O 1
ATOM 1365 N N . LEU A 1 178 ? -18.641 10.492 -10.68 1 97.62 178 LEU A N 1
ATOM 1366 C CA . LEU A 1 178 ? -17.5 10.773 -11.555 1 97.62 178 LEU A CA 1
ATOM 1367 C C . LEU A 1 178 ? -17.75 12.031 -12.391 1 97.62 178 LEU A C 1
ATOM 1369 O O . LEU A 1 178 ? -16.828 12.82 -12.609 1 97.62 178 LEU A O 1
ATOM 1373 N N . ASN A 1 179 ? -18.953 12.18 -12.836 1 97.94 179 ASN A N 1
ATOM 1374 C CA . ASN A 1 179 ? -19.266 13.383 -13.602 1 97.94 179 ASN A CA 1
ATOM 1375 C C . ASN A 1 179 ? -19.062 14.641 -12.766 1 97.94 179 ASN A C 1
ATOM 1377 O O . ASN A 1 179 ? -18.531 15.641 -13.258 1 97.94 179 ASN A O 1
ATOM 1381 N N . ILE A 1 180 ? -19.469 14.602 -11.539 1 98.56 180 ILE A N 1
ATOM 1382 C CA . ILE A 1 180 ? -19.328 15.742 -10.641 1 98.56 180 ILE A CA 1
ATOM 1383 C C . ILE A 1 180 ? -17.859 16.016 -10.391 1 98.56 180 ILE A C 1
ATOM 1385 O O . ILE A 1 180 ? -17.391 17.156 -10.5 1 98.56 180 ILE A O 1
ATOM 1389 N N . ILE A 1 181 ? -17.125 14.969 -10.07 1 98.69 181 ILE A N 1
ATOM 1390 C CA . ILE A 1 181 ? -15.703 15.109 -9.758 1 98.69 181 ILE A CA 1
ATOM 1391 C C . ILE A 1 181 ? -14.961 15.656 -10.969 1 98.69 181 ILE A C 1
ATOM 1393 O O . ILE A 1 181 ? -14.125 16.562 -10.836 1 98.69 181 ILE A O 1
ATOM 1397 N N . ARG A 1 182 ? -15.289 15.172 -12.156 1 98.75 182 ARG A N 1
ATOM 1398 C CA . ARG A 1 182 ? -14.648 15.641 -13.375 1 98.75 182 ARG A CA 1
ATOM 1399 C C . ARG A 1 182 ? -14.992 17.094 -13.648 1 98.75 182 ARG A C 1
ATOM 1401 O O . ARG A 1 182 ? -14.141 17.875 -14.094 1 98.75 182 ARG A O 1
ATOM 1408 N N . ALA A 1 183 ? -16.234 17.469 -13.406 1 98.75 183 ALA A N 1
ATOM 1409 C CA . ALA A 1 183 ? -16.625 18.859 -13.562 1 98.75 183 ALA A CA 1
ATOM 1410 C C . ALA A 1 183 ? -15.867 19.766 -12.594 1 98.75 183 ALA A C 1
ATOM 1412 O O . ALA A 1 183 ? -15.43 20.844 -12.969 1 98.75 183 ALA A O 1
ATOM 1413 N N . ILE A 1 184 ? -15.734 19.312 -11.375 1 98.69 184 ILE A N 1
ATOM 1414 C CA . ILE A 1 184 ? -14.992 20.047 -10.367 1 98.69 184 ILE A CA 1
ATOM 1415 C C . ILE A 1 184 ? -13.547 20.25 -10.828 1 98.69 184 ILE A C 1
ATOM 1417 O O . ILE A 1 184 ? -13.023 21.375 -10.773 1 98.69 184 ILE A O 1
ATOM 1421 N N . VAL A 1 185 ? -12.922 19.172 -11.289 1 98.5 185 VAL A N 1
ATOM 1422 C CA . VAL A 1 185 ? -11.531 19.219 -11.727 1 98.5 185 VAL A CA 1
ATOM 1423 C C . VAL A 1 185 ? -11.406 20.125 -12.953 1 98.5 185 VAL A C 1
ATOM 1425 O O . VAL A 1 185 ? -10.398 20.812 -13.125 1 98.5 185 VAL A O 1
ATOM 1428 N N . ALA A 1 186 ? -12.461 20.188 -13.727 1 98.31 186 ALA A N 1
ATOM 1429 C CA . ALA A 1 186 ? -12.469 21.016 -14.93 1 98.31 186 ALA A CA 1
ATOM 1430 C C . ALA A 1 186 ? -12.703 22.484 -14.586 1 98.31 186 ALA A C 1
ATOM 1432 O O . ALA A 1 186 ? -12.609 23.344 -15.453 1 98.31 186 ALA A O 1
ATOM 1433 N N . GLY A 1 187 ? -13.156 22.781 -13.344 1 98.12 187 GLY A N 1
ATOM 1434 C CA . GLY A 1 187 ? -13.203 24.188 -12.938 1 98.12 187 GLY A CA 1
ATOM 1435 C C . GLY A 1 187 ? -14.57 24.609 -12.453 1 98.12 187 GLY A C 1
ATOM 1436 O O . GLY A 1 187 ? -14.742 25.75 -12.008 1 98.12 187 GLY A O 1
ATOM 1437 N N . GLU A 1 188 ? -15.547 23.703 -12.469 1 98.38 188 GLU A N 1
ATOM 1438 C CA . GLU A 1 188 ? -16.891 24.062 -12.016 1 98.38 188 GLU A CA 1
ATOM 1439 C C . GLU A 1 188 ? -16.938 24.203 -10.492 1 98.38 188 GLU A C 1
ATOM 1441 O O . GLU A 1 188 ? -16.422 23.328 -9.773 1 98.38 188 GLU A O 1
ATOM 1446 N N . ARG A 1 189 ? -17.547 25.328 -10.055 1 98.06 189 ARG A N 1
ATOM 1447 C CA . ARG A 1 189 ? -17.578 25.578 -8.617 1 98.06 189 ARG A CA 1
ATOM 1448 C C . ARG A 1 189 ? -19 25.859 -8.141 1 98.06 189 ARG A C 1
ATOM 1450 O O . ARG A 1 189 ? -19.234 26.062 -6.949 1 98.06 189 ARG A O 1
ATOM 1457 N N . ASN A 1 190 ? -19.953 25.812 -9.086 1 98.12 190 ASN A N 1
ATOM 1458 C CA . ASN A 1 190 ? -21.344 26.078 -8.734 1 98.12 190 ASN A CA 1
ATOM 1459 C C . ASN A 1 190 ? -22.062 24.797 -8.312 1 98.12 190 ASN A C 1
ATOM 1461 O O . ASN A 1 190 ? -22.266 23.891 -9.133 1 98.12 190 ASN A O 1
ATOM 1465 N N . PRO A 1 191 ? -22.453 24.766 -7.074 1 97.94 191 PRO A N 1
ATOM 1466 C CA . PRO A 1 191 ? -23.078 23.547 -6.574 1 97.94 191 PRO A CA 1
ATOM 1467 C C . PRO A 1 191 ? -24.328 23.156 -7.355 1 97.94 191 PRO A C 1
ATOM 1469 O O . PRO A 1 191 ? -24.594 21.969 -7.566 1 97.94 191 PRO A O 1
ATOM 1472 N N . ILE A 1 192 ? -25.078 24.125 -7.773 1 97.75 192 ILE A N 1
ATOM 1473 C CA . ILE A 1 192 ? -26.312 23.859 -8.492 1 97.75 192 ILE A CA 1
ATOM 1474 C C . ILE A 1 192 ? -26.016 23.234 -9.844 1 97.75 192 ILE A C 1
ATOM 1476 O O . ILE A 1 192 ? -26.656 22.266 -10.25 1 97.75 192 ILE A O 1
ATOM 1480 N N . GLU A 1 193 ? -25 23.75 -10.523 1 98 193 GLU A N 1
ATOM 1481 C CA . GLU A 1 193 ? -24.594 23.172 -11.805 1 98 193 GLU A CA 1
ATOM 1482 C C . GLU A 1 193 ? -24.047 21.766 -11.625 1 98 193 GLU A C 1
ATOM 1484 O O . GLU A 1 193 ? -24.328 20.875 -12.438 1 98 193 GLU A O 1
ATOM 1489 N N . LEU A 1 194 ? -23.281 21.578 -10.609 1 98.31 194 LEU A N 1
ATOM 1490 C CA . LEU A 1 194 ? -22.688 20.266 -10.328 1 98.31 194 LEU A CA 1
ATOM 1491 C C . LEU A 1 194 ? -23.781 19.234 -10.039 1 98.31 194 LEU A C 1
ATOM 1493 O O . LEU A 1 194 ? -23.688 18.094 -10.477 1 98.31 194 LEU A O 1
ATOM 1497 N N . ALA A 1 195 ? -24.75 19.656 -9.344 1 97.81 195 ALA A N 1
ATOM 1498 C CA . ALA A 1 195 ? -25.828 18.75 -8.93 1 97.81 195 ALA A CA 1
ATOM 1499 C C . ALA A 1 195 ? -26.641 18.281 -10.125 1 97.81 195 ALA A C 1
ATOM 1501 O O . ALA A 1 195 ? -27.344 17.266 -10.055 1 97.81 195 ALA A O 1
ATOM 1502 N N . LYS A 1 196 ? -26.547 18.938 -11.25 1 97.31 196 LYS A N 1
ATOM 1503 C CA . LYS A 1 196 ? -27.297 18.594 -12.453 1 97.31 196 LYS A CA 1
ATOM 1504 C C . LYS A 1 196 ? -26.781 17.281 -13.055 1 97.31 196 LYS A C 1
ATOM 1506 O O . LYS A 1 196 ? -27.438 16.688 -13.898 1 97.31 196 LYS A O 1
ATOM 1511 N N . HIS A 1 197 ? -25.625 16.906 -12.609 1 96.75 197 HIS A N 1
ATOM 1512 C CA . HIS A 1 197 ? -25.062 15.656 -13.117 1 96.75 197 HIS A CA 1
ATOM 1513 C C . HIS A 1 197 ? -25.734 14.445 -12.477 1 96.75 197 HIS A C 1
ATOM 1515 O O . HIS A 1 197 ? -25.438 13.305 -12.836 1 96.75 197 HIS A O 1
ATOM 1521 N N . ARG A 1 198 ? -26.641 14.641 -11.633 1 94.81 198 ARG A N 1
ATOM 1522 C CA . ARG A 1 198 ? -27.344 13.578 -10.922 1 94.81 198 ARG A CA 1
ATOM 1523 C C . ARG A 1 198 ? -28.078 12.656 -11.883 1 94.81 198 ARG A C 1
ATOM 1525 O O . ARG A 1 198 ? -28.797 13.125 -12.766 1 94.81 198 ARG A O 1
ATOM 1532 N N . ASN A 1 199 ? -27.828 11.414 -11.711 1 92.94 199 ASN A N 1
ATOM 1533 C CA . ASN A 1 199 ? -28.625 10.398 -12.383 1 92.94 199 ASN A CA 1
ATOM 1534 C C . ASN A 1 199 ? -29.922 10.109 -11.633 1 92.94 199 ASN A C 1
ATOM 1536 O O . ASN A 1 199 ? -29.969 10.195 -10.406 1 92.94 199 ASN A O 1
ATOM 1540 N N . TYR A 1 200 ? -30.969 9.656 -12.289 1 89.38 200 TYR A N 1
ATOM 1541 C CA . TYR A 1 200 ? -32.281 9.445 -11.711 1 89.38 200 TYR A CA 1
ATOM 1542 C C . TYR A 1 200 ? -32.281 8.297 -10.703 1 89.38 200 TYR A C 1
ATOM 1544 O O . TYR A 1 200 ? -33.125 8.219 -9.828 1 89.38 200 TYR A O 1
ATOM 1552 N N . ARG A 1 201 ? -31.281 7.559 -10.797 1 89.19 201 ARG A N 1
ATOM 1553 C CA . ARG A 1 201 ? -31.234 6.375 -9.938 1 89.19 201 ARG A CA 1
ATOM 1554 C C . ARG A 1 201 ? -30.75 6.738 -8.539 1 89.19 201 ARG A C 1
ATOM 1556 O O . ARG A 1 201 ? -30.859 5.938 -7.609 1 89.19 201 ARG A O 1
ATOM 1563 N N . ILE A 1 202 ? -30.234 7.953 -8.367 1 91.81 202 ILE A N 1
ATOM 1564 C CA . ILE A 1 202 ? -29.703 8.383 -7.082 1 91.81 202 ILE A CA 1
ATOM 1565 C C . ILE A 1 202 ? -30.859 8.797 -6.16 1 91.81 202 ILE A C 1
ATOM 1567 O O . ILE A 1 202 ? -31.75 9.539 -6.57 1 91.81 202 ILE A O 1
ATOM 1571 N N . LYS A 1 203 ? -30.844 8.336 -4.996 1 92.38 203 LYS A N 1
ATOM 1572 C CA . LYS A 1 203 ? -31.891 8.594 -4.023 1 92.38 203 LYS A CA 1
ATOM 1573 C C . LYS A 1 203 ? -31.891 10.055 -3.576 1 92.38 203 LYS A C 1
ATOM 1575 O O . LYS A 1 203 ? -32.938 10.664 -3.432 1 92.38 203 LYS A O 1
ATOM 1580 N N . ALA A 1 204 ? -30.75 10.672 -3.363 1 94.56 204 ALA A N 1
ATOM 1581 C CA . ALA A 1 204 ? -30.641 12.062 -2.914 1 94.56 204 ALA A CA 1
ATOM 1582 C C . ALA A 1 204 ? -31.141 13.023 -3.988 1 94.56 204 ALA A C 1
ATOM 1584 O O . ALA A 1 204 ? -30.875 12.82 -5.176 1 94.56 204 ALA A O 1
ATOM 1585 N N . SER A 1 205 ? -31.844 13.969 -3.584 1 95.12 205 SER A N 1
ATOM 1586 C CA . SER A 1 205 ? -32.375 14.961 -4.516 1 95.12 205 SER A CA 1
ATOM 1587 C C . SER A 1 205 ? -31.25 15.883 -5.027 1 95.12 205 SER A C 1
ATOM 1589 O O . SER A 1 205 ? -30.172 15.93 -4.453 1 95.12 205 SER A O 1
ATOM 1591 N N . GLU A 1 206 ? -31.578 16.516 -6.133 1 95.69 206 GLU A N 1
ATOM 1592 C CA . GLU A 1 206 ? -30.641 17.484 -6.688 1 95.69 206 GLU A CA 1
ATOM 1593 C C . GLU A 1 206 ? -30.312 18.578 -5.672 1 95.69 206 GLU A C 1
ATOM 1595 O O . GLU A 1 206 ? -29.156 19.016 -5.574 1 95.69 206 GLU A O 1
ATOM 1600 N N . VAL A 1 207 ? -31.266 19.016 -4.926 1 96.12 207 VAL A N 1
ATOM 1601 C CA . VAL A 1 207 ? -31.109 20.062 -3.914 1 96.12 207 VAL A CA 1
ATOM 1602 C C . VAL A 1 207 ? -30.156 19.578 -2.822 1 96.12 207 VAL A C 1
ATOM 1604 O O . VAL A 1 207 ? -29.266 20.312 -2.389 1 96.12 207 VAL A O 1
ATOM 1607 N N . GLU A 1 208 ? -30.328 18.344 -2.461 1 96.06 208 GLU A N 1
ATOM 1608 C CA . GLU A 1 208 ? -29.484 17.781 -1.423 1 96.06 208 GLU A CA 1
ATOM 1609 C C . GLU A 1 208 ? -28.031 17.625 -1.904 1 96.06 208 GLU A C 1
ATOM 1611 O O . GLU A 1 208 ? -27.094 17.891 -1.153 1 96.06 208 GLU A O 1
ATOM 1616 N N . ILE A 1 209 ? -27.922 17.219 -3.105 1 97.31 209 ILE A N 1
ATOM 1617 C CA . ILE A 1 209 ? -26.594 17.094 -3.686 1 97.31 209 ILE A CA 1
ATOM 1618 C C . ILE A 1 209 ? -25.922 18.453 -3.76 1 97.31 209 ILE A C 1
ATOM 1620 O O . ILE A 1 209 ? -24.734 18.594 -3.439 1 97.31 209 ILE A O 1
ATOM 1624 N N . ALA A 1 210 ? -26.672 19.438 -4.129 1 97.81 210 ALA A N 1
ATOM 1625 C CA . ALA A 1 210 ? -26.125 20.781 -4.199 1 97.81 210 ALA A CA 1
ATOM 1626 C C . ALA A 1 210 ? -25.641 21.25 -2.83 1 97.81 210 ALA A C 1
ATOM 1628 O O . ALA A 1 210 ? -24.578 21.859 -2.715 1 97.81 210 ALA A O 1
ATOM 1629 N N . LYS A 1 211 ? -26.391 20.984 -1.824 1 96.69 211 LYS A N 1
ATOM 1630 C CA . LYS A 1 211 ? -26.016 21.359 -0.464 1 96.69 211 LYS A CA 1
ATOM 1631 C C . LYS A 1 211 ? -24.703 20.688 -0.063 1 96.69 211 LYS A C 1
ATOM 1633 O O . LYS A 1 211 ? -23.875 21.281 0.623 1 96.69 211 LYS A O 1
ATOM 1638 N N . SER A 1 212 ? -24.516 19.453 -0.525 1 97.12 212 SER A N 1
ATOM 1639 C CA . SER A 1 212 ? -23.328 18.672 -0.183 1 97.12 212 SER A CA 1
ATOM 1640 C C . SER A 1 212 ? -22.109 19.188 -0.931 1 97.12 212 SER A C 1
ATOM 1642 O O . SER A 1 212 ? -20.969 18.828 -0.595 1 97.12 212 SER A O 1
ATOM 1644 N N . LEU A 1 213 ? -22.312 20.109 -1.907 1 97.88 213 LEU A N 1
ATOM 1645 C CA . LEU A 1 213 ? -21.219 20.516 -2.789 1 97.88 213 LEU A CA 1
ATOM 1646 C C . LEU A 1 213 ? -20.875 21.984 -2.58 1 97.88 213 LEU A C 1
ATOM 1648 O O . LEU A 1 213 ? -20.312 22.625 -3.465 1 97.88 213 LEU A O 1
ATOM 1652 N N . GLU A 1 214 ? -21.297 22.562 -1.472 1 97.06 214 GLU A N 1
ATOM 1653 C CA . GLU A 1 214 ? -20.812 23.875 -1.048 1 97.06 214 GLU A CA 1
ATOM 1654 C C . GLU A 1 214 ? -19.531 23.766 -0.24 1 97.06 214 GLU A C 1
ATOM 1656 O O . GLU A 1 214 ? -19.562 23.453 0.95 1 97.06 214 GLU A O 1
ATOM 1661 N N . GLY A 1 215 ? -18.438 24 -0.952 1 94.5 215 GLY A N 1
ATOM 1662 C CA . GLY A 1 215 ? -17.172 23.719 -0.278 1 94.5 215 GLY A CA 1
ATOM 1663 C C . GLY A 1 215 ? -16.219 24.891 -0.315 1 94.5 215 GLY A C 1
ATOM 1664 O O . GLY A 1 215 ? -16.609 26.031 -0.608 1 94.5 215 GLY A O 1
ATOM 1665 N N . THR A 1 216 ? -14.969 24.734 0.147 1 94.06 216 THR A N 1
ATOM 1666 C CA . THR A 1 216 ? -13.961 25.781 0.297 1 94.06 216 THR A CA 1
ATOM 1667 C C . THR A 1 216 ? -13.078 25.859 -0.944 1 94.06 216 THR A C 1
ATOM 1669 O O . THR A 1 216 ? -12.391 26.875 -1.158 1 94.06 216 THR A O 1
ATOM 1672 N N . TRP A 1 217 ? -13.008 24.844 -1.784 1 96.94 217 TRP A N 1
ATOM 1673 C CA . TRP A 1 217 ? -12.328 24.781 -3.072 1 96.94 217 TRP A CA 1
ATOM 1674 C C . TRP A 1 217 ? -10.867 25.188 -2.934 1 96.94 217 TRP A C 1
ATOM 1676 O O . TRP A 1 217 ? -10.352 25.969 -3.738 1 96.94 217 TRP A O 1
ATOM 1686 N N . LYS A 1 218 ? -10.188 24.797 -1.835 1 96.31 218 LYS A N 1
ATOM 1687 C CA . LYS A 1 218 ? -8.766 25.094 -1.652 1 96.31 218 LYS A CA 1
ATOM 1688 C C . LYS A 1 218 ? -7.93 24.469 -2.768 1 96.31 218 LYS A C 1
ATOM 1690 O O . LYS A 1 218 ? -8.094 23.297 -3.1 1 96.31 218 LYS A O 1
ATOM 1695 N N . ALA A 1 219 ? -6.992 25.25 -3.27 1 97.38 219 ALA A N 1
ATOM 1696 C CA . ALA A 1 219 ? -6.246 24.875 -4.469 1 97.38 219 ALA A CA 1
ATOM 1697 C C . ALA A 1 219 ? -5.43 23.609 -4.246 1 97.38 219 ALA A C 1
ATOM 1699 O O . ALA A 1 219 ? -5.297 22.781 -5.152 1 97.38 219 ALA A O 1
ATOM 1700 N N . GLU A 1 220 ? -4.828 23.438 -3.098 1 97.5 220 GLU A N 1
ATOM 1701 C CA . GLU A 1 220 ? -3.994 22.281 -2.814 1 97.5 220 GLU A CA 1
ATOM 1702 C C . GLU A 1 220 ? -4.812 21 -2.834 1 97.5 220 GLU A C 1
ATOM 1704 O O . GLU A 1 220 ? -4.332 19.953 -3.283 1 97.5 220 GLU A O 1
ATOM 1709 N N . HIS A 1 221 ? -6.062 21.078 -2.318 1 98.12 221 HIS A N 1
ATOM 1710 C CA . HIS A 1 221 ? -6.902 19.891 -2.289 1 98.12 221 HIS A CA 1
ATOM 1711 C C . HIS A 1 221 ? -7.477 19.594 -3.668 1 98.12 221 HIS A C 1
ATOM 1713 O O . HIS A 1 221 ? -7.656 18.422 -4.031 1 98.12 221 HIS A O 1
ATOM 1719 N N . LEU A 1 222 ? -7.773 20.672 -4.418 1 98.62 222 LEU A N 1
ATOM 1720 C CA . LEU A 1 222 ? -8.164 20.484 -5.812 1 98.62 222 LEU A CA 1
ATOM 1721 C C . LEU A 1 222 ? -7.051 19.797 -6.602 1 98.62 222 LEU A C 1
ATOM 1723 O O . LEU A 1 222 ? -7.32 18.922 -7.43 1 98.62 222 LEU A O 1
ATOM 1727 N N . PHE A 1 223 ? -5.84 20.234 -6.328 1 98.69 223 PHE A N 1
ATOM 1728 C CA . PHE A 1 223 ? -4.676 19.625 -6.961 1 98.69 223 PHE A CA 1
ATOM 1729 C C . PHE A 1 223 ? -4.605 18.141 -6.652 1 98.69 223 PHE A C 1
ATOM 1731 O O . PHE A 1 223 ? -4.453 17.312 -7.559 1 98.69 223 PHE A O 1
ATOM 1738 N N . CYS A 1 224 ? -4.75 17.766 -5.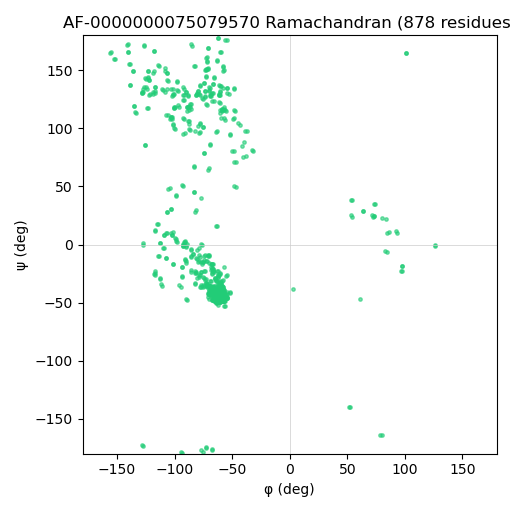355 1 98.62 224 CYS A N 1
ATOM 1739 C CA . CYS A 1 224 ? -4.703 16.375 -4.938 1 98.62 224 CYS A CA 1
ATOM 1740 C C . CYS A 1 224 ? -5.836 15.578 -5.578 1 98.62 224 CYS A C 1
ATOM 1742 O O . CYS A 1 224 ? -5.633 14.438 -6.008 1 98.62 224 CYS A O 1
ATOM 1744 N N . LEU A 1 225 ? -6.988 16.172 -5.641 1 98.75 225 LEU A N 1
ATOM 1745 C CA . LEU A 1 225 ? -8.141 15.531 -6.262 1 98.75 225 LEU A CA 1
ATOM 1746 C C . LEU A 1 225 ? -7.871 15.227 -7.73 1 98.75 225 LEU A C 1
ATOM 1748 O O . LEU A 1 225 ? -8.141 14.125 -8.203 1 98.75 225 LEU A O 1
ATOM 1752 N N . SER A 1 226 ? -7.363 16.203 -8.414 1 98.81 226 SER A N 1
ATOM 1753 C CA . SER A 1 226 ? -7.086 16.047 -9.844 1 98.81 226 SER A CA 1
ATOM 1754 C C . SER A 1 226 ? -6.074 14.938 -10.086 1 98.81 226 SER A C 1
ATOM 1756 O O . SER A 1 226 ? -6.211 14.164 -11.039 1 98.81 226 SER A O 1
ATOM 1758 N N . GLN A 1 227 ? -5.074 14.875 -9.234 1 98.62 227 GLN A N 1
ATOM 1759 C CA . GLN A 1 227 ? -4.07 13.82 -9.359 1 98.62 227 GLN A CA 1
ATOM 1760 C C . GLN A 1 227 ? -4.684 12.445 -9.109 1 98.62 227 GLN A C 1
ATOM 1762 O O . GLN A 1 227 ? -4.402 11.5 -9.844 1 98.62 227 GLN A O 1
ATOM 1767 N N . ALA A 1 228 ? -5.488 12.367 -8.055 1 98.62 228 ALA A N 1
ATOM 1768 C CA . ALA A 1 228 ? -6.133 11.094 -7.727 1 98.62 228 ALA A CA 1
ATOM 1769 C C . ALA A 1 228 ? -7.055 10.633 -8.852 1 98.62 228 ALA A C 1
ATOM 1771 O O . ALA A 1 228 ? -7.094 9.445 -9.188 1 98.62 228 ALA A O 1
ATOM 1772 N N . LEU A 1 229 ? -7.766 11.578 -9.43 1 98.56 229 LEU A N 1
ATOM 1773 C CA . LEU A 1 229 ? -8.656 11.266 -10.539 1 98.56 229 LEU A CA 1
ATOM 1774 C C . LEU A 1 229 ? -7.867 10.75 -11.742 1 98.56 229 LEU A C 1
ATOM 1776 O O . LEU A 1 229 ? -8.266 9.766 -12.375 1 98.56 229 LEU A O 1
ATOM 1780 N N . SER A 1 230 ? -6.758 11.43 -12.039 1 98.44 230 SER A N 1
ATOM 1781 C CA . SER A 1 230 ? -5.91 11.008 -13.148 1 98.44 230 SER A CA 1
ATOM 1782 C C . SER A 1 230 ? -5.41 9.578 -12.953 1 98.44 230 SER A C 1
ATOM 1784 O O . SER A 1 230 ? -5.453 8.766 -13.883 1 98.44 230 SER A O 1
ATOM 1786 N N . LEU A 1 231 ? -4.98 9.289 -11.789 1 98.44 231 LEU A N 1
ATOM 1787 C CA . LEU A 1 231 ? -4.508 7.945 -11.477 1 98.44 231 LEU A CA 1
ATOM 1788 C C . LEU A 1 231 ? -5.648 6.938 -11.562 1 98.44 231 LEU A C 1
ATOM 1790 O O . LEU A 1 231 ? -5.461 5.828 -12.07 1 98.44 231 LEU A O 1
ATOM 1794 N N . TYR A 1 232 ? -6.828 7.328 -11.039 1 98.38 232 TYR A N 1
ATOM 1795 C CA . TYR A 1 232 ? -8.008 6.465 -11.125 1 98.38 232 TYR A CA 1
ATOM 1796 C C . TYR A 1 232 ? -8.281 6.059 -12.57 1 98.38 232 TYR A C 1
ATOM 1798 O O . TYR A 1 232 ? -8.508 4.883 -12.859 1 98.38 232 TYR A O 1
ATOM 1806 N N . ASP A 1 233 ? -8.227 6.984 -13.43 1 98.31 233 ASP A N 1
ATOM 1807 C CA . ASP A 1 233 ? -8.469 6.73 -14.844 1 98.31 233 ASP A CA 1
ATOM 1808 C C . ASP A 1 233 ? -7.398 5.812 -15.43 1 98.31 233 ASP A C 1
ATOM 1810 O O . ASP A 1 233 ? -7.703 4.938 -16.25 1 98.31 233 ASP A O 1
ATOM 1814 N N . THR A 1 234 ? -6.164 6.055 -15.078 1 98.62 234 THR A N 1
ATOM 1815 C CA . THR A 1 234 ? -5.066 5.211 -15.547 1 98.62 234 THR A CA 1
ATOM 1816 C C . THR A 1 234 ? -5.277 3.764 -15.102 1 98.62 234 THR A C 1
ATOM 1818 O O . THR A 1 234 ? -5.129 2.836 -15.898 1 98.62 234 THR A O 1
ATOM 1821 N N . TYR A 1 235 ? -5.629 3.574 -13.812 1 98.44 235 TYR A N 1
ATOM 1822 C CA . TYR A 1 235 ? -5.867 2.229 -13.305 1 98.44 235 TYR A CA 1
ATOM 1823 C C . TYR A 1 235 ? -7.035 1.569 -14.031 1 98.44 235 TYR A C 1
ATOM 1825 O O . TYR A 1 235 ? -6.984 0.378 -14.344 1 98.44 235 TYR A O 1
ATOM 1833 N N . ARG A 1 236 ? -8.086 2.33 -14.273 1 97.25 236 ARG A N 1
ATOM 1834 C CA . ARG A 1 236 ? -9.242 1.795 -14.992 1 97.25 236 ARG A CA 1
ATOM 1835 C C . ARG A 1 236 ? -8.844 1.267 -16.359 1 97.25 236 ARG A C 1
ATOM 1837 O O . ARG A 1 236 ? -9.273 0.185 -16.766 1 97.25 236 ARG A O 1
ATOM 1844 N N . ALA A 1 237 ? -8.031 2.035 -17.062 1 98.38 237 ALA A N 1
ATOM 1845 C CA . ALA A 1 237 ? -7.566 1.626 -18.391 1 98.38 237 ALA A CA 1
ATOM 1846 C C . ALA A 1 237 ? -6.719 0.361 -18.312 1 98.38 237 ALA A C 1
ATOM 1848 O O . ALA A 1 237 ? -6.875 -0.555 -19.125 1 98.38 237 ALA A O 1
ATOM 1849 N N . LEU A 1 238 ? -5.816 0.314 -17.359 1 98.56 238 LEU A N 1
ATOM 1850 C CA . LEU A 1 238 ? -4.93 -0.834 -17.203 1 98.56 238 LEU A CA 1
ATOM 1851 C C . LEU A 1 238 ? -5.719 -2.074 -16.797 1 98.56 238 LEU A C 1
ATOM 1853 O O . LEU A 1 238 ? -5.395 -3.188 -17.219 1 98.56 238 LEU A O 1
ATOM 1857 N N . ILE A 1 239 ? -6.73 -1.916 -15.945 1 98.44 239 ILE A N 1
ATOM 1858 C CA . ILE A 1 239 ? -7.594 -3.023 -15.539 1 98.44 239 ILE A CA 1
ATOM 1859 C C . ILE A 1 239 ? -8.328 -3.57 -16.766 1 98.44 239 ILE A C 1
ATOM 1861 O O . ILE A 1 239 ? -8.445 -4.785 -16.938 1 98.44 239 ILE A O 1
ATOM 1865 N N . ALA A 1 240 ? -8.844 -2.674 -17.625 1 98.31 240 ALA A N 1
ATOM 1866 C CA . ALA A 1 240 ? -9.508 -3.094 -18.859 1 98.31 240 ALA A CA 1
ATOM 1867 C C . ALA A 1 240 ? -8.562 -3.906 -19.734 1 98.31 240 ALA A C 1
ATOM 1869 O O . ALA A 1 240 ? -8.977 -4.898 -20.344 1 98.31 240 ALA A O 1
ATOM 1870 N N . GLU A 1 241 ? -7.309 -3.486 -19.812 1 98.5 241 GLU A N 1
ATOM 1871 C CA . GLU A 1 241 ? -6.305 -4.242 -20.562 1 98.5 241 GLU A CA 1
ATOM 1872 C C . GLU A 1 241 ? -6.102 -5.629 -19.953 1 98.5 241 GLU A C 1
ATOM 1874 O O . GLU A 1 241 ? -5.957 -6.613 -20.688 1 98.5 241 GLU A O 1
ATOM 1879 N N . ALA A 1 242 ? -6.035 -5.676 -18.641 1 98.56 242 ALA A N 1
ATOM 1880 C CA . ALA A 1 242 ? -5.887 -6.957 -17.969 1 98.56 242 ALA A CA 1
ATOM 1881 C C . ALA A 1 242 ? -7.074 -7.871 -18.25 1 98.56 242 ALA A C 1
ATOM 1883 O O . ALA A 1 242 ? -6.906 -9.078 -18.453 1 98.56 242 ALA A O 1
ATOM 1884 N N . ASP A 1 243 ? -8.289 -7.297 -18.266 1 98.06 243 ASP A N 1
ATOM 1885 C CA . ASP A 1 243 ? -9.492 -8.062 -18.594 1 98.06 243 ASP A CA 1
ATOM 1886 C C . ASP A 1 243 ? -9.391 -8.672 -19.984 1 98.06 243 ASP A C 1
ATOM 1888 O O . ASP A 1 243 ? -9.688 -9.852 -20.172 1 98.06 243 ASP A O 1
ATOM 1892 N N . ALA A 1 244 ? -8.945 -7.848 -20.906 1 98.31 244 ALA A N 1
ATOM 1893 C CA . ALA A 1 244 ? -8.797 -8.32 -22.281 1 98.31 244 ALA A CA 1
ATOM 1894 C C . ALA A 1 244 ? -7.766 -9.438 -22.375 1 98.31 244 ALA A C 1
ATOM 1896 O O . ALA A 1 244 ? -7.973 -10.43 -23.078 1 98.31 244 ALA A O 1
ATOM 1897 N N . LYS A 1 245 ? -6.656 -9.281 -21.688 1 98.38 245 LYS A N 1
ATOM 1898 C CA . LYS A 1 245 ? -5.613 -10.305 -21.688 1 98.38 245 LYS A CA 1
ATOM 1899 C C . LYS A 1 245 ? -6.121 -11.602 -21.062 1 98.38 245 LYS A C 1
ATOM 1901 O O . LYS A 1 245 ? -5.84 -12.688 -21.562 1 98.38 245 LYS A O 1
ATOM 1906 N N . LEU A 1 246 ? -6.867 -11.508 -19.953 1 98 246 LEU A N 1
ATOM 1907 C CA . LEU A 1 246 ? -7.457 -12.68 -19.328 1 98 246 LEU A CA 1
ATOM 1908 C C . LEU A 1 246 ? -8.383 -13.414 -20.297 1 98 246 LEU A C 1
ATOM 1910 O O . LEU A 1 246 ? -8.344 -14.641 -20.375 1 98 246 LEU A O 1
ATOM 1914 N N . GLU A 1 247 ? -9.219 -12.648 -20.984 1 97.69 247 GLU A N 1
ATOM 1915 C CA . GLU A 1 247 ? -10.133 -13.242 -21.953 1 97.69 247 GLU A CA 1
ATOM 1916 C C . GLU A 1 247 ? -9.375 -14.016 -23.016 1 97.69 247 GLU A C 1
ATOM 1918 O O . GLU A 1 247 ? -9.758 -15.133 -23.375 1 97.69 247 GLU A O 1
ATOM 1923 N N . THR A 1 248 ? -8.289 -13.43 -23.484 1 97.62 248 THR A N 1
ATOM 1924 C CA . THR A 1 248 ? -7.465 -14.062 -24.5 1 97.62 248 THR A CA 1
ATOM 1925 C C . THR A 1 248 ? -6.84 -15.352 -23.969 1 97.62 248 THR A C 1
ATOM 1927 O O . THR A 1 248 ? -6.797 -16.359 -24.688 1 97.62 248 THR A O 1
ATOM 1930 N N . LEU A 1 249 ? -6.395 -15.359 -22.75 1 97.5 249 LEU A N 1
ATOM 1931 C CA . LEU A 1 249 ? -5.688 -16.5 -22.156 1 97.5 249 LEU A CA 1
ATOM 1932 C C . LEU A 1 249 ? -6.66 -17.625 -21.828 1 97.5 249 LEU A C 1
ATOM 1934 O O . LEU A 1 249 ? -6.285 -18.797 -21.859 1 97.5 249 LEU A O 1
ATOM 1938 N N . ILE A 1 250 ? -7.93 -17.281 -21.531 1 96.81 250 ILE A N 1
ATOM 1939 C CA . ILE A 1 250 ? -8.906 -18.281 -21.125 1 96.81 250 ILE A CA 1
ATOM 1940 C C . ILE A 1 250 ? -9.477 -18.969 -22.359 1 96.81 250 ILE A C 1
ATOM 1942 O O . ILE A 1 250 ? -9.922 -20.125 -22.297 1 96.81 250 ILE A O 1
ATOM 1946 N N . ALA A 1 251 ? -9.453 -18.375 -23.531 1 95.94 251 ALA A N 1
ATOM 1947 C CA . ALA A 1 251 ? -10.117 -18.797 -24.75 1 95.94 251 ALA A CA 1
ATOM 1948 C C . ALA A 1 251 ? -9.695 -20.219 -25.141 1 95.94 251 ALA A C 1
ATOM 1950 O O . ALA A 1 251 ? -10.539 -21.094 -25.359 1 95.94 251 ALA A O 1
ATOM 1951 N N . PRO A 1 252 ? -8.367 -20.484 -25.094 1 95.5 252 PRO A N 1
ATOM 1952 C CA . PRO A 1 252 ? -7.949 -21.828 -25.5 1 95.5 252 PRO A CA 1
ATOM 1953 C C . PRO A 1 252 ? -8.289 -22.875 -24.438 1 95.5 252 PRO A C 1
ATOM 1955 O O . PRO A 1 252 ? -8.219 -24.078 -24.719 1 95.5 252 PRO A O 1
ATOM 1958 N N . LEU A 1 253 ? -8.625 -22.469 -23.266 1 95.19 253 LEU A N 1
ATOM 1959 C CA . LEU A 1 253 ? -8.883 -23.422 -22.188 1 95.19 253 LEU A CA 1
ATOM 1960 C C . LEU A 1 253 ? -10.352 -23.828 -22.172 1 95.19 253 LEU A C 1
ATOM 1962 O O . LEU A 1 253 ? -10.719 -24.797 -21.5 1 95.19 253 LEU A O 1
ATOM 1966 N N . ARG A 1 254 ? -11.141 -23.094 -22.859 1 93.12 254 ARG A N 1
ATOM 1967 C CA . ARG A 1 254 ? -12.57 -23.375 -22.891 1 93.12 254 ARG A CA 1
ATOM 1968 C C . ARG A 1 254 ? -12.859 -24.688 -23.609 1 93.12 254 ARG A C 1
ATOM 1970 O O . ARG A 1 254 ? -12.336 -24.938 -24.688 1 93.12 254 ARG A O 1
ATOM 1977 N N . ARG A 1 255 ? -13.617 -25.453 -22.953 1 89.31 255 ARG A N 1
ATOM 1978 C CA . ARG A 1 255 ? -13.992 -26.734 -23.516 1 89.31 255 ARG A CA 1
ATOM 1979 C C . ARG A 1 255 ? -15.297 -26.641 -24.297 1 89.31 255 ARG A C 1
ATOM 1981 O O . ARG A 1 255 ? -16.25 -25.984 -23.859 1 89.31 255 ARG A O 1
ATOM 1988 N N . GLN A 1 256 ? -15.344 -27.219 -25.484 1 77.81 256 GLN A N 1
ATOM 1989 C CA . GLN A 1 256 ? -16.516 -27.172 -26.359 1 77.81 256 GLN A CA 1
ATOM 1990 C C . GLN A 1 256 ? -17.547 -28.219 -25.969 1 77.81 256 GLN A C 1
ATOM 1992 O O . GLN A 1 256 ? -18.734 -28.094 -26.297 1 77.81 256 GLN A O 1
ATOM 1997 N N . ASP A 1 257 ? -17.125 -29.219 -25.312 1 75.12 257 ASP A N 1
ATOM 1998 C CA . ASP A 1 257 ? -18 -30.359 -25.016 1 75.12 257 ASP A CA 1
ATOM 1999 C C . ASP A 1 257 ? -18.891 -30.047 -23.812 1 75.12 257 ASP A C 1
ATOM 2001 O O . ASP A 1 257 ? -19.75 -30.844 -23.453 1 75.12 257 ASP A O 1
ATOM 2005 N N . VAL A 1 258 ? -18.641 -28.906 -23.25 1 65.94 258 VAL A N 1
ATOM 2006 C CA . VAL A 1 258 ? -19.391 -28.625 -22.016 1 65.94 258 VAL A CA 1
ATOM 2007 C C . VAL A 1 258 ? -20.812 -28.203 -22.359 1 65.94 258 VAL A C 1
ATOM 2009 O O . VAL A 1 258 ? -21.016 -27.219 -23.078 1 65.94 258 VAL A O 1
ATOM 2012 N N . GLN A 1 259 ? -21.844 -29.141 -22.328 1 63.25 259 GLN A N 1
ATOM 2013 C CA . GLN A 1 259 ? -23.266 -28.859 -22.484 1 63.25 259 GLN A CA 1
ATOM 2014 C C . GLN A 1 259 ? -23.875 -28.406 -21.156 1 63.25 259 GLN A C 1
ATOM 2016 O O . GLN A 1 259 ? -24.406 -29.234 -20.406 1 63.25 259 GLN A O 1
ATOM 2021 N N . THR A 1 260 ? -23.219 -27.531 -20.469 1 61.84 260 THR A N 1
ATOM 2022 C CA . THR A 1 260 ? -23.766 -27.219 -19.156 1 61.84 260 THR A CA 1
ATOM 2023 C C . THR A 1 260 ? -24.969 -26.281 -19.266 1 61.84 260 THR A C 1
ATOM 2025 O O . THR A 1 260 ? -25.016 -25.438 -20.156 1 61.84 260 THR A O 1
ATOM 2028 N N . ALA A 1 261 ? -26.125 -26.625 -18.625 1 58.69 261 ALA A N 1
ATOM 2029 C CA . ALA A 1 261 ? -27.297 -25.75 -18.531 1 58.69 261 ALA A CA 1
ATOM 2030 C C . ALA A 1 261 ? -26.891 -24.344 -18.109 1 58.69 261 ALA A C 1
ATOM 2032 O O . ALA A 1 261 ? -26 -24.172 -17.266 1 58.69 261 ALA A O 1
ATOM 2033 N N . LYS A 1 262 ? -27.094 -23.375 -19 1 59.34 262 LYS A N 1
ATOM 2034 C CA . LYS A 1 262 ? -26.812 -21.984 -18.656 1 59.34 262 LYS A CA 1
ATOM 2035 C C . LYS A 1 262 ? -27.5 -21.594 -17.344 1 59.34 262 LYS A C 1
ATOM 2037 O O . LYS A 1 262 ? -28.719 -21.703 -17.219 1 59.34 262 LYS A O 1
ATOM 2042 N N . GLY A 1 263 ? -26.781 -21.703 -16.219 1 60.12 263 GLY A N 1
ATOM 2043 C CA . GLY A 1 263 ? -27.375 -21.266 -14.961 1 60.12 263 GLY A CA 1
ATOM 2044 C C . GLY A 1 263 ? -27.703 -19.781 -14.945 1 60.12 263 GLY A C 1
ATOM 2045 O O . GLY A 1 263 ? -27.625 -19.109 -15.977 1 60.12 263 GLY A O 1
ATOM 2046 N N . LYS A 1 264 ? -28.281 -19.25 -13.898 1 65.12 264 LYS A N 1
ATOM 2047 C CA . LYS A 1 264 ? -28.672 -17.844 -13.719 1 65.12 264 LYS A CA 1
ATOM 2048 C C . LYS A 1 264 ? -27.469 -16.922 -13.875 1 65.12 264 LYS A C 1
ATOM 2050 O O . LYS A 1 264 ? -26.406 -17.172 -13.289 1 65.12 264 LYS A O 1
ATOM 2055 N N . THR A 1 265 ? -27.594 -16.172 -14.844 1 67.81 265 THR A N 1
ATOM 2056 C CA . THR A 1 265 ? -26.547 -15.18 -15.07 1 67.81 265 THR A CA 1
ATOM 2057 C C . THR A 1 265 ? -26.406 -14.258 -13.859 1 67.81 265 THR A C 1
ATOM 2059 O O . THR A 1 265 ? -27.391 -13.719 -13.359 1 67.81 265 THR A O 1
ATOM 2062 N N . LYS A 1 266 ? -25.219 -14.344 -13.258 1 67.44 266 LYS A N 1
ATOM 2063 C CA . LYS A 1 266 ? -24.969 -13.445 -12.141 1 67.44 266 LYS A CA 1
ATOM 2064 C C . LYS A 1 266 ? -24.422 -12.102 -12.625 1 67.44 266 LYS A C 1
ATOM 2066 O O . LYS A 1 266 ? -23.625 -12.055 -13.555 1 67.44 266 LYS A O 1
ATOM 2071 N N . ARG A 1 267 ? -25.25 -11.117 -12.305 1 60.84 267 ARG A N 1
ATOM 2072 C CA . ARG A 1 267 ? -24.75 -9.781 -12.625 1 60.84 267 ARG A CA 1
ATOM 2073 C C . ARG A 1 267 ? -23.406 -9.531 -11.969 1 60.84 267 ARG A C 1
ATOM 2075 O O . ARG A 1 267 ? -23.219 -9.82 -10.781 1 60.84 267 ARG A O 1
ATOM 2082 N N . GLY A 1 268 ? -22.453 -9.359 -12.766 1 64.5 268 GLY A N 1
ATOM 2083 C CA . GLY A 1 268 ? -21.125 -9.086 -12.227 1 64.5 268 GLY A CA 1
ATOM 2084 C C . GLY A 1 268 ? -21.078 -7.82 -11.391 1 64.5 268 GLY A C 1
ATOM 2085 O O . GLY A 1 268 ? -21.812 -6.871 -11.648 1 64.5 268 GLY A O 1
ATOM 2086 N N . GLY A 1 269 ? -20.5 -7.867 -10.188 1 75.69 269 GLY A N 1
ATOM 2087 C CA . GLY A 1 269 ? -20.25 -6.691 -9.375 1 75.69 269 GLY A CA 1
ATOM 2088 C C . GLY A 1 269 ? -19.422 -5.637 -10.102 1 75.69 269 GLY A C 1
ATOM 2089 O O . GLY A 1 269 ? -19.109 -5.793 -11.281 1 75.69 269 GLY A O 1
ATOM 2090 N N . LYS A 1 270 ? -19.188 -4.52 -9.523 1 82 270 LYS A N 1
ATOM 2091 C CA . LYS A 1 270 ? -18.484 -3.363 -10.062 1 82 270 LYS A CA 1
ATOM 2092 C C . LYS A 1 270 ? -17.094 -3.75 -10.555 1 82 270 LYS A C 1
ATOM 2094 O O . LYS A 1 270 ? -16.609 -3.205 -11.547 1 82 270 LYS A O 1
ATOM 2099 N N . ASN A 1 271 ? -16.531 -4.781 -9.992 1 89.38 271 ASN A N 1
ATOM 2100 C CA . ASN A 1 271 ? -15.148 -5.133 -10.289 1 89.38 271 ASN A CA 1
ATOM 2101 C C . ASN A 1 271 ? -15.07 -6.379 -11.172 1 89.38 271 ASN A C 1
ATOM 2103 O O . ASN A 1 271 ? -13.984 -6.93 -11.367 1 89.38 271 ASN A O 1
ATOM 2107 N N . ALA A 1 272 ? -16.188 -6.82 -11.688 1 93.19 272 ALA A N 1
ATOM 2108 C CA . ALA A 1 272 ? -16.172 -7.984 -12.57 1 93.19 272 ALA A CA 1
ATOM 2109 C C . ALA A 1 272 ? -15.43 -7.684 -13.867 1 93.19 272 ALA A C 1
ATOM 2111 O O . ALA A 1 272 ? -15.516 -6.574 -14.398 1 93.19 272 ALA A O 1
ATOM 2112 N N . PRO A 1 273 ? -14.719 -8.641 -14.383 1 93.94 273 PRO A N 1
ATOM 2113 C CA . PRO A 1 273 ? -14.039 -8.422 -15.656 1 93.94 273 PRO A CA 1
ATOM 2114 C C . PRO A 1 273 ? -15 -8.039 -16.781 1 93.94 273 PRO A C 1
ATOM 2116 O O . PRO A 1 273 ? -16.172 -8.438 -16.766 1 93.94 273 PRO A O 1
ATOM 2119 N N . GLY A 1 274 ? -14.484 -7.301 -17.781 1 91.06 274 GLY A N 1
ATOM 2120 C CA . GLY A 1 274 ? -15.281 -6.727 -18.844 1 91.06 274 GLY A CA 1
ATOM 2121 C C . GLY A 1 274 ? -15.594 -7.711 -19.953 1 91.06 274 GLY A C 1
ATOM 2122 O O . GLY A 1 274 ? -15.57 -7.355 -21.141 1 91.06 274 GLY A O 1
ATOM 2123 N N . PHE A 1 275 ? -15.703 -8.984 -19.703 1 92.25 275 PHE A N 1
ATOM 2124 C CA . PHE A 1 275 ? -16.125 -10.016 -20.641 1 92.25 275 PHE A CA 1
ATOM 2125 C C . PHE A 1 275 ? -17 -11.055 -19.938 1 92.25 275 PHE A C 1
ATOM 2127 O O . PHE A 1 275 ? -17.219 -10.969 -18.734 1 92.25 275 PHE A O 1
ATOM 2134 N N . ASP A 1 276 ? -17.562 -11.922 -20.672 1 90.94 276 ASP A N 1
ATOM 2135 C CA . ASP A 1 276 ? -18.438 -12.922 -20.062 1 90.94 276 ASP A CA 1
ATOM 2136 C C . ASP A 1 276 ? -17.625 -13.992 -19.328 1 90.94 276 ASP A C 1
ATOM 2138 O O . ASP A 1 276 ? -17.531 -15.133 -19.781 1 90.94 276 ASP A O 1
ATOM 2142 N N . VAL A 1 277 ? -17.25 -13.578 -18.219 1 92.88 277 VAL A N 1
ATOM 2143 C CA . VAL A 1 277 ? -16.312 -14.383 -17.438 1 92.88 277 VAL A CA 1
ATOM 2144 C C . VAL A 1 277 ? -17.031 -15.617 -16.906 1 92.88 277 VAL A C 1
ATOM 2146 O O . VAL A 1 277 ? -16.438 -16.703 -16.812 1 92.88 277 VAL A O 1
ATOM 2149 N N . GLN A 1 278 ? -18.297 -15.5 -16.547 1 93.19 278 GLN A N 1
ATOM 2150 C CA . GLN A 1 278 ? -19.047 -16.641 -16.016 1 93.19 278 GLN A CA 1
ATOM 2151 C C . GLN A 1 278 ? -19.078 -17.797 -17.016 1 93.19 278 GLN A C 1
ATOM 2153 O O . GLN A 1 278 ? -18.797 -18.938 -16.656 1 93.19 278 GLN A O 1
ATOM 2158 N N . GLU A 1 279 ? -19.391 -17.438 -18.188 1 92.31 279 GLU A N 1
ATOM 2159 C CA . GLU A 1 279 ? -19.453 -18.453 -19.234 1 92.31 279 GLU A CA 1
ATOM 2160 C C . GLU A 1 279 ? -18.062 -19.047 -19.516 1 92.31 279 GLU A C 1
ATOM 2162 O O . GLU A 1 279 ? -17.922 -20.266 -19.641 1 92.31 279 GLU A O 1
ATOM 2167 N N . ALA A 1 280 ? -17.109 -18.219 -19.625 1 94.38 280 ALA A N 1
ATOM 2168 C CA . ALA A 1 280 ? -15.75 -18.672 -19.891 1 94.38 280 ALA A CA 1
ATOM 2169 C C . ALA A 1 280 ? -15.273 -19.641 -18.812 1 94.38 280 ALA A C 1
ATOM 2171 O O . ALA A 1 280 ? -14.695 -20.672 -19.109 1 94.38 280 ALA A O 1
ATOM 2172 N N . LEU A 1 281 ? -15.57 -19.297 -17.594 1 95 281 LEU A N 1
ATOM 2173 C CA . LEU A 1 281 ? -15.141 -20.125 -16.469 1 95 281 LEU A CA 1
ATOM 2174 C C . LEU A 1 281 ? -15.906 -21.453 -16.469 1 95 281 LEU A C 1
ATOM 2176 O O . LEU A 1 281 ? -15.32 -22.5 -16.188 1 95 281 LEU A O 1
ATOM 2180 N N . ARG A 1 282 ? -17.172 -21.375 -16.703 1 93.12 282 ARG A N 1
ATOM 2181 C CA . ARG A 1 282 ? -17.984 -22.578 -16.766 1 93.12 282 ARG A CA 1
ATOM 2182 C C . ARG A 1 282 ? -17.469 -23.531 -17.828 1 93.12 282 ARG A C 1
ATOM 2184 O O . ARG A 1 282 ? -17.312 -24.734 -17.578 1 93.12 282 ARG A O 1
ATOM 2191 N N . GLU A 1 283 ? -17.203 -23.031 -18.922 1 94.25 283 GLU A N 1
ATOM 2192 C CA . GLU A 1 283 ? -16.719 -23.859 -20.031 1 94.25 283 GLU A CA 1
ATOM 2193 C C . GLU A 1 283 ? -15.32 -24.406 -19.734 1 94.25 283 GLU A C 1
ATOM 2195 O O . GLU A 1 283 ? -14.977 -25.516 -20.141 1 94.25 283 GLU A O 1
ATOM 2200 N N . TRP A 1 284 ? -14.531 -23.609 -19.094 1 95.38 284 TRP A N 1
ATOM 2201 C CA . TRP A 1 284 ? -13.188 -24.031 -18.719 1 95.38 284 TRP A CA 1
ATOM 2202 C C . TRP A 1 284 ? -13.234 -25.125 -17.672 1 95.38 284 TRP A C 1
ATOM 2204 O O . TRP A 1 284 ? -12.641 -26.188 -17.844 1 95.38 284 TRP A O 1
ATOM 2214 N N . ALA A 1 285 ? -14.023 -24.953 -16.625 1 94.5 285 ALA A N 1
ATOM 2215 C CA . ALA A 1 285 ? -14.047 -25.859 -15.484 1 94.5 285 ALA A CA 1
ATOM 2216 C C . ALA A 1 285 ? -14.984 -27.031 -15.734 1 94.5 285 ALA A C 1
ATOM 2218 O O . ALA A 1 285 ? -14.891 -28.062 -15.062 1 94.5 285 ALA A O 1
ATOM 2219 N N . GLY A 1 286 ? -15.969 -26.859 -16.641 1 91.88 286 GLY A N 1
ATOM 2220 C CA . GLY A 1 286 ? -16.969 -27.891 -16.875 1 91.88 286 GLY A CA 1
ATOM 2221 C C . GLY A 1 286 ? -18.125 -27.828 -15.891 1 91.88 286 GLY A C 1
ATOM 2222 O O . GLY A 1 286 ? -19.078 -28.609 -15.977 1 91.88 286 GLY A O 1
ATOM 2223 N N . VAL A 1 287 ? -18.016 -26.969 -14.922 1 92.06 287 VAL A N 1
ATOM 2224 C CA . VAL A 1 287 ? -19.062 -26.719 -13.93 1 92.06 287 VAL A CA 1
ATOM 2225 C C . VAL A 1 287 ? -19.141 -25.219 -13.648 1 92.06 287 VAL A C 1
ATOM 2227 O O . VAL A 1 287 ? -18.172 -24.484 -13.852 1 92.06 287 VAL A O 1
ATOM 2230 N N . ASP A 1 288 ? -20.297 -24.781 -13.203 1 93 288 ASP A N 1
ATOM 2231 C CA . ASP A 1 288 ? -20.469 -23.359 -12.875 1 93 288 ASP A CA 1
ATOM 2232 C C . ASP A 1 288 ? -20.359 -23.125 -11.367 1 93 288 ASP A C 1
ATOM 2234 O O . ASP A 1 288 ? -21.359 -23.25 -10.648 1 93 288 ASP A O 1
ATOM 2238 N N . LEU A 1 289 ? -19.219 -22.688 -10.945 1 93.88 289 LEU A N 1
ATOM 2239 C CA . LEU A 1 289 ? -18.984 -22.5 -9.516 1 93.88 289 LEU A CA 1
ATOM 2240 C C . LEU A 1 289 ? -19.844 -21.375 -8.969 1 93.88 289 LEU A C 1
ATOM 2242 O O . LEU A 1 289 ? -20.078 -21.281 -7.758 1 93.88 289 LEU A O 1
ATOM 2246 N N . THR A 1 290 ? -20.328 -20.453 -9.805 1 92.81 290 THR A N 1
ATOM 2247 C CA . THR A 1 290 ? -21.078 -19.297 -9.367 1 92.81 290 THR A CA 1
ATOM 2248 C C . THR A 1 290 ? -22.469 -19.703 -8.875 1 92.81 290 THR A C 1
ATOM 2250 O O . THR A 1 290 ? -23.188 -18.906 -8.258 1 92.81 290 THR A O 1
ATOM 2253 N N . GLN A 1 291 ? -22.812 -20.906 -9.094 1 90.44 291 GLN A N 1
ATOM 2254 C CA . GLN A 1 291 ? -24.094 -21.422 -8.617 1 90.44 291 GLN A CA 1
ATOM 2255 C C . GLN A 1 291 ? -24.062 -21.656 -7.109 1 90.44 291 GLN A C 1
ATOM 2257 O O . GLN A 1 291 ? -25.109 -21.797 -6.48 1 90.44 291 GLN A O 1
ATOM 2262 N N . ILE A 1 292 ? -22.891 -21.812 -6.621 1 91.31 292 ILE A N 1
ATOM 2263 C CA . ILE A 1 292 ? -22.766 -21.922 -5.172 1 91.31 292 ILE A CA 1
ATOM 2264 C C . ILE A 1 292 ? -23.094 -20.594 -4.516 1 91.31 292 ILE A C 1
ATOM 2266 O O . ILE A 1 292 ? -22.562 -19.547 -4.91 1 91.31 292 ILE A O 1
ATOM 2270 N N . GLY A 1 293 ? -23.984 -20.562 -3.549 1 88.88 293 GLY A N 1
ATOM 2271 C CA . GLY A 1 293 ? -24.266 -19.344 -2.816 1 88.88 293 GLY A CA 1
ATOM 2272 C C . GLY A 1 293 ? -23.016 -18.688 -2.25 1 88.88 293 GLY A C 1
ATOM 2273 O O . GLY A 1 293 ? -22.172 -19.359 -1.643 1 88.88 293 GLY A O 1
ATOM 2274 N N . GLY A 1 294 ? -22.859 -17.359 -2.508 1 89.5 294 GLY A N 1
ATOM 2275 C CA . GLY A 1 294 ? -21.719 -16.625 -1.97 1 89.5 294 GLY A CA 1
ATOM 2276 C C . GLY A 1 294 ? -20.578 -16.484 -2.957 1 89.5 294 GLY A C 1
ATOM 2277 O O . GLY A 1 294 ? -19.719 -15.625 -2.787 1 89.5 294 GLY A O 1
ATOM 2278 N N . ILE A 1 295 ? -20.531 -17.391 -3.932 1 93.56 295 ILE A N 1
ATOM 2279 C CA . ILE A 1 295 ? -19.469 -17.344 -4.914 1 93.56 295 ILE A CA 1
ATOM 2280 C C . ILE A 1 295 ? -19.906 -16.516 -6.125 1 93.56 295 ILE A C 1
ATOM 2282 O O . ILE A 1 295 ? -20.766 -16.953 -6.891 1 93.56 295 ILE A O 1
ATOM 2286 N N . ASP A 1 296 ? -19.328 -15.383 -6.219 1 93.31 296 ASP A N 1
ATOM 2287 C CA . ASP A 1 296 ? -19.594 -14.57 -7.398 1 93.31 296 ASP A CA 1
ATOM 2288 C C . ASP A 1 296 ? -18.562 -14.805 -8.484 1 93.31 296 ASP A C 1
ATOM 2290 O O . ASP A 1 296 ? -17.688 -15.68 -8.352 1 93.31 296 ASP A O 1
ATOM 2294 N N . VAL A 1 297 ? -18.656 -14.141 -9.578 1 94.19 297 VAL A N 1
ATOM 2295 C CA . VAL A 1 297 ? -17.797 -14.359 -10.742 1 94.19 297 VAL A CA 1
ATOM 2296 C C . VAL A 1 297 ? -16.344 -14.039 -10.383 1 94.19 297 VAL A C 1
ATOM 2298 O O . VAL A 1 297 ? -15.43 -14.727 -10.82 1 94.19 297 VAL A O 1
ATOM 2301 N N . CYS A 1 298 ? -16.109 -12.992 -9.578 1 95.06 298 CYS A N 1
ATOM 2302 C CA . CYS A 1 298 ? -14.766 -12.609 -9.18 1 95.06 298 CYS A CA 1
ATOM 2303 C C . CYS A 1 298 ? -14.133 -13.68 -8.297 1 95.06 298 CYS A C 1
ATOM 2305 O O . CYS A 1 298 ? -12.961 -14.016 -8.461 1 95.06 298 CYS A O 1
ATOM 2307 N N . THR A 1 299 ? -14.914 -14.203 -7.406 1 95.25 299 THR A N 1
ATOM 2308 C CA . THR A 1 299 ? -14.422 -15.273 -6.539 1 95.25 299 THR A CA 1
ATOM 2309 C C . THR A 1 299 ? -14.094 -16.516 -7.352 1 95.25 299 THR A C 1
ATOM 2311 O O . THR A 1 299 ? -13.039 -17.141 -7.164 1 95.25 299 THR A O 1
ATOM 2314 N N . ALA A 1 300 ? -15.008 -16.922 -8.211 1 96.38 300 ALA A N 1
ATOM 2315 C CA . ALA A 1 300 ? -14.789 -18.094 -9.062 1 96.38 300 ALA A CA 1
ATOM 2316 C C . ALA A 1 300 ? -13.516 -17.953 -9.883 1 96.38 300 ALA A C 1
ATOM 2318 O O . ALA A 1 300 ? -12.734 -18.891 -10 1 96.38 300 ALA A O 1
ATOM 2319 N N . LEU A 1 301 ? -13.367 -16.766 -10.461 1 96.62 301 LEU A N 1
ATOM 2320 C CA . LEU A 1 301 ? -12.156 -16.5 -11.242 1 96.62 301 LEU A CA 1
ATOM 2321 C C . LEU A 1 301 ? -10.914 -16.688 -10.383 1 96.62 301 LEU A C 1
ATOM 2323 O O . LEU A 1 301 ? -9.977 -17.391 -10.789 1 96.62 301 LEU A O 1
ATOM 2327 N N . LYS A 1 302 ? -10.891 -16.109 -9.203 1 96.56 302 LYS A N 1
ATOM 2328 C CA . LYS A 1 302 ? -9.742 -16.203 -8.305 1 96.56 302 LYS A CA 1
ATOM 2329 C C . LYS A 1 302 ? -9.445 -17.656 -7.953 1 96.56 302 LYS A C 1
ATOM 2331 O O . LYS A 1 302 ? -8.281 -18.078 -7.949 1 96.56 302 LYS A O 1
ATOM 2336 N N . VAL A 1 303 ? -10.43 -18.406 -7.707 1 97.31 303 VAL A N 1
ATOM 2337 C CA . VAL A 1 303 ? -10.273 -19.812 -7.34 1 97.31 303 VAL A CA 1
ATOM 2338 C C . VAL A 1 303 ? -9.656 -20.578 -8.5 1 97.31 303 VAL A C 1
ATOM 2340 O O . VAL A 1 303 ? -8.656 -21.281 -8.336 1 97.31 303 VAL A O 1
ATOM 2343 N N . LEU A 1 304 ? -10.18 -20.438 -9.648 1 97.62 304 LEU A N 1
ATOM 2344 C CA . LEU A 1 304 ? -9.773 -21.25 -10.789 1 97.62 304 LEU A CA 1
ATOM 2345 C C . LEU A 1 304 ? -8.391 -20.859 -11.281 1 97.62 304 LEU A C 1
ATOM 2347 O O . LEU A 1 304 ? -7.609 -21.703 -11.711 1 97.62 304 LEU A O 1
ATOM 2351 N N . VAL A 1 305 ? -8.062 -19.562 -11.188 1 97.5 305 VAL A N 1
ATOM 2352 C CA . VAL A 1 305 ? -6.758 -19.141 -11.68 1 97.5 305 VAL A CA 1
ATOM 2353 C C . VAL A 1 305 ? -5.66 -19.609 -10.727 1 97.5 305 VAL A C 1
ATOM 2355 O O . VAL A 1 305 ? -4.516 -19.797 -11.141 1 97.5 305 VAL A O 1
ATOM 2358 N N . GLU A 1 306 ? -6.016 -19.719 -9.445 1 96.69 306 GLU A N 1
ATOM 2359 C CA . GLU A 1 306 ? -5.031 -20.156 -8.469 1 96.69 306 GLU A CA 1
ATOM 2360 C C . GLU A 1 306 ? -4.875 -21.688 -8.5 1 96.69 306 GLU A C 1
ATOM 2362 O O . GLU A 1 306 ? -3.783 -22.203 -8.258 1 96.69 306 GLU A O 1
ATOM 2367 N N . LEU A 1 307 ? -5.949 -22.391 -8.883 1 96.19 307 LEU A N 1
ATOM 2368 C CA . LEU A 1 307 ? -5.965 -23.844 -8.703 1 96.19 307 LEU A CA 1
ATOM 2369 C C . LEU A 1 307 ? -5.91 -24.547 -10.055 1 96.19 307 LEU A C 1
ATOM 2371 O O . LEU A 1 307 ? -5.371 -25.656 -10.156 1 96.19 307 LEU A O 1
ATOM 2375 N N . GLY A 1 308 ? -6.5 -24.016 -11 1 96.12 308 GLY A N 1
ATOM 2376 C CA . GLY A 1 308 ? -6.836 -24.781 -12.188 1 96.12 308 GLY A CA 1
ATOM 2377 C C . GLY A 1 308 ? -8.078 -25.641 -12.016 1 96.12 308 GLY A C 1
ATOM 2378 O O . GLY A 1 308 ? -8.898 -25.375 -11.133 1 96.12 308 GLY A O 1
ATOM 2379 N N . THR A 1 309 ? -8.234 -26.594 -12.914 1 94.81 309 THR A N 1
ATOM 2380 C CA . THR A 1 309 ? -9.43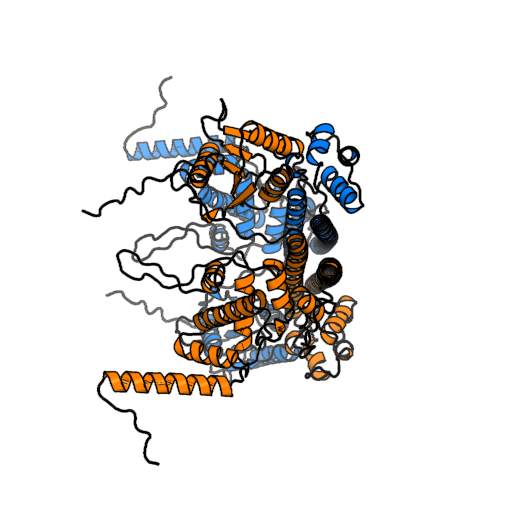 -27.422 -12.891 1 94.81 309 THR A CA 1
ATOM 2381 C C . THR A 1 309 ? -9.102 -28.828 -12.406 1 94.81 309 THR A C 1
ATOM 2383 O O . THR A 1 309 ? -10 -29.609 -12.094 1 94.81 309 THR A O 1
ATOM 2386 N N . ASP A 1 310 ? -7.883 -29.141 -12.32 1 93.81 310 ASP A N 1
ATOM 2387 C CA . ASP A 1 310 ? -7.441 -30.469 -11.906 1 93.81 310 ASP A CA 1
ATOM 2388 C C . ASP A 1 310 ? -6.949 -30.453 -10.461 1 93.81 310 ASP A C 1
ATOM 2390 O O . ASP A 1 310 ? -5.867 -29.938 -10.172 1 93.81 310 ASP A O 1
ATOM 2394 N N . LEU A 1 311 ? -7.742 -31.078 -9.578 1 94.81 311 LEU A N 1
ATOM 2395 C CA . LEU A 1 311 ? -7.391 -31.109 -8.164 1 94.81 311 LEU A CA 1
ATOM 2396 C C . LEU A 1 311 ? -6.902 -32.5 -7.75 1 94.81 311 LEU A C 1
ATOM 2398 O O . LEU A 1 311 ? -6.973 -32.844 -6.574 1 94.81 311 LEU A O 1
ATOM 2402 N N . SER A 1 312 ? -6.34 -33.219 -8.672 1 92.31 312 SER A N 1
ATOM 2403 C CA . SER A 1 312 ? -5.922 -34.594 -8.43 1 92.31 312 SER A CA 1
ATOM 2404 C C . SER A 1 312 ? -4.781 -34.656 -7.422 1 92.31 312 SER A C 1
ATOM 2406 O O . SER A 1 312 ? -4.527 -35.719 -6.824 1 92.31 312 SER A O 1
ATOM 2408 N N . LYS A 1 313 ? -4.062 -33.562 -7.293 1 89.94 313 LYS A N 1
ATOM 2409 C CA . LYS A 1 313 ? -2.982 -33.5 -6.316 1 89.94 313 LYS A CA 1
ATOM 2410 C C . LYS A 1 313 ? -3.518 -33.656 -4.895 1 89.94 313 LYS A C 1
ATOM 2412 O O . LYS A 1 313 ? -2.77 -34 -3.977 1 89.94 313 LYS A O 1
ATOM 2417 N N . PHE A 1 314 ? -4.793 -33.344 -4.75 1 93.88 314 PHE A N 1
ATOM 2418 C CA . PHE A 1 314 ? -5.445 -33.531 -3.457 1 93.88 314 PHE A CA 1
ATOM 2419 C C . PHE A 1 314 ? -6.27 -34.812 -3.43 1 93.88 314 PHE A C 1
ATOM 2421 O O . PHE A 1 314 ? -7.297 -34.906 -4.102 1 93.88 314 PHE A O 1
ATOM 2428 N N . LYS A 1 315 ? -5.91 -35.688 -2.6 1 92.94 315 LYS A N 1
ATOM 2429 C CA . LYS A 1 315 ? -6.535 -37 -2.57 1 92.94 315 LYS A CA 1
ATOM 2430 C C . LYS A 1 315 ? -7.973 -36.938 -2.072 1 92.94 315 LYS A C 1
ATOM 2432 O O . LYS A 1 315 ? -8.844 -37.656 -2.543 1 92.94 315 LYS A O 1
ATOM 2437 N N . THR A 1 316 ? -8.156 -36.062 -1.152 1 95 316 THR A N 1
ATOM 2438 C CA . THR A 1 316 ? -9.492 -35.906 -0.577 1 95 316 THR A CA 1
ATOM 2439 C C . THR A 1 316 ? -9.82 -34.438 -0.325 1 95 316 THR A C 1
ATOM 2441 O O . THR A 1 316 ? -8.938 -33.594 -0.372 1 95 316 THR A O 1
ATOM 2444 N N . ALA A 1 317 ? -11.125 -34.25 -0.096 1 94.62 317 ALA A N 1
ATOM 2445 C CA . ALA A 1 317 ? -11.57 -32.906 0.266 1 94.62 317 ALA A CA 1
ATOM 2446 C C . ALA A 1 317 ? -10.898 -32.438 1.554 1 94.62 317 ALA A C 1
ATOM 2448 O O . ALA A 1 317 ? -10.609 -31.266 1.712 1 94.62 317 ALA A O 1
ATOM 2449 N N . LYS A 1 318 ? -10.656 -33.375 2.385 1 93.5 318 LYS A N 1
ATOM 2450 C CA . LYS A 1 318 ? -10.008 -33.062 3.65 1 93.5 318 LYS A CA 1
ATOM 2451 C C . LYS A 1 318 ? -8.594 -32.531 3.42 1 93.5 318 LYS A C 1
ATOM 2453 O O . LYS A 1 318 ? -8.188 -31.531 4.031 1 93.5 318 LYS A O 1
ATOM 2458 N N . HIS A 1 319 ? -7.902 -33.156 2.537 1 92.81 319 HIS A N 1
ATOM 2459 C CA . HIS A 1 319 ? -6.547 -32.719 2.207 1 92.81 319 HIS A CA 1
ATOM 2460 C C . HIS A 1 319 ? -6.555 -31.328 1.573 1 92.81 319 HIS A C 1
ATOM 2462 O O . HIS A 1 319 ? -5.703 -30.5 1.887 1 92.81 319 HIS A O 1
ATOM 2468 N N . PHE A 1 320 ? -7.543 -31.172 0.746 1 94.69 320 PHE A N 1
ATOM 2469 C CA . PHE A 1 320 ? -7.699 -29.875 0.084 1 94.69 320 PHE A CA 1
ATOM 2470 C C . PHE A 1 320 ? -7.965 -28.766 1.101 1 94.69 320 PHE A C 1
ATOM 2472 O O . PHE A 1 320 ? -7.285 -27.75 1.1 1 94.69 320 PHE A O 1
ATOM 2479 N N . CYS A 1 321 ? -8.875 -28.953 2.006 1 94.5 321 CYS A N 1
ATOM 2480 C CA . CYS A 1 321 ? -9.227 -27.969 3.023 1 94.5 321 CYS A CA 1
ATOM 2481 C C . CYS A 1 321 ? -8.062 -27.719 3.973 1 94.5 321 CYS A C 1
ATOM 2483 O O . CYS A 1 321 ? -7.867 -26.594 4.441 1 94.5 321 CYS A O 1
ATOM 2485 N N . SER A 1 322 ? -7.328 -28.734 4.266 1 89.81 322 SER A N 1
ATOM 2486 C CA . SER A 1 322 ? -6.145 -28.578 5.102 1 89.81 322 SER A CA 1
ATOM 2487 C C . SER A 1 322 ? -5.098 -27.703 4.43 1 89.81 322 SER A C 1
ATOM 2489 O O . SER A 1 322 ? -4.492 -26.844 5.078 1 89.81 322 SER A O 1
ATOM 2491 N N . TRP A 1 323 ? -4.973 -27.969 3.15 1 89.62 323 TRP A N 1
ATOM 2492 C CA . TRP A 1 323 ? -4.031 -27.156 2.381 1 89.62 323 TRP A CA 1
ATOM 2493 C C . TRP A 1 323 ? -4.457 -25.688 2.373 1 89.62 323 TRP A C 1
ATOM 2495 O O . TRP A 1 323 ? -3.611 -24.797 2.42 1 89.62 323 TRP A O 1
ATOM 2505 N N . LEU A 1 324 ? -5.719 -25.406 2.371 1 93.44 324 LEU A N 1
ATOM 2506 C CA . LEU A 1 324 ? -6.262 -24.062 2.381 1 93.44 324 LEU A CA 1
ATOM 2507 C C . LEU A 1 324 ? -6.137 -23.438 3.768 1 93.44 324 LEU A C 1
ATOM 2509 O O . LEU A 1 324 ? -6.281 -22.219 3.922 1 93.44 324 LEU A O 1
ATOM 2513 N N . GLY A 1 325 ? -5.879 -24.203 4.727 1 90 325 GLY A N 1
ATOM 2514 C CA . GLY A 1 325 ? -5.871 -23.719 6.102 1 90 325 GLY A CA 1
ATOM 2515 C C . GLY A 1 325 ? -7.262 -23.453 6.645 1 90 325 GLY A C 1
ATOM 2516 O O . GLY A 1 325 ? -7.438 -22.578 7.496 1 90 325 GLY A O 1
ATOM 2517 N N . LEU A 1 326 ? -8.234 -24.078 6.121 1 92.12 326 LEU A N 1
ATOM 2518 C CA . LEU A 1 326 ? -9.617 -23.875 6.531 1 92.12 326 LEU A CA 1
ATOM 2519 C C . LEU A 1 326 ? -10.102 -25.016 7.41 1 92.12 326 LEU A C 1
ATOM 2521 O O . LEU A 1 326 ? -11.258 -25.438 7.305 1 92.12 326 LEU A O 1
ATOM 2525 N N . CYS A 1 327 ? -9.164 -25.594 8.141 1 85.5 327 CYS A N 1
ATOM 2526 C CA . CYS A 1 327 ? -9.484 -26.672 9.062 1 85.5 327 CYS A CA 1
ATOM 2527 C C . CYS A 1 327 ? -9 -26.344 10.469 1 85.5 327 CYS A C 1
ATOM 2529 O O . CYS A 1 327 ? -8.062 -25.562 10.641 1 85.5 327 CYS A O 1
ATOM 2531 N N . PRO A 1 328 ? -9.805 -26.75 11.398 1 75.25 328 PRO A N 1
ATOM 2532 C CA . PRO A 1 328 ? -9.336 -26.516 12.766 1 75.25 328 PRO A CA 1
ATOM 2533 C C . PRO A 1 328 ? -7.945 -27.094 13.023 1 75.25 328 PRO A C 1
ATOM 2535 O O . PRO A 1 328 ? -7.555 -28.078 12.375 1 75.25 328 PRO A O 1
ATOM 2538 N N . GLY A 1 329 ? -7.012 -26.281 13.711 1 66 329 GLY A N 1
ATOM 2539 C CA . GLY A 1 329 ? -5.68 -26.75 14.047 1 66 329 GLY A CA 1
ATOM 2540 C C . GLY A 1 329 ? -5.695 -27.953 14.977 1 66 329 GLY A C 1
ATOM 2541 O O . GLY A 1 329 ? -6.629 -28.125 15.758 1 66 329 GLY A O 1
ATOM 2542 N N . THR A 1 330 ? -5.121 -29.062 14.633 1 58.97 330 THR A N 1
ATOM 2543 C CA . THR A 1 330 ? -5.035 -30.219 15.508 1 58.97 330 THR A CA 1
ATOM 2544 C C . THR A 1 330 ? -3.727 -30.219 16.297 1 58.97 330 THR A C 1
ATOM 2546 O O . THR A 1 330 ? -2.783 -30.922 15.938 1 58.97 330 THR A O 1
ATOM 2549 N N . ARG A 1 331 ? -3.41 -29.062 16.969 1 55.5 331 ARG A N 1
ATOM 2550 C CA . ARG A 1 331 ? -2.166 -29.125 17.719 1 55.5 331 ARG A CA 1
ATOM 2551 C C . ARG A 1 331 ? -2.352 -29.938 19 1 55.5 331 ARG A C 1
ATOM 2553 O O . ARG A 1 331 ? -3.256 -29.656 19.797 1 55.5 331 ARG A O 1
ATOM 2560 N N . ILE A 1 332 ? -1.908 -31.172 18.953 1 53.16 332 ILE A N 1
ATOM 2561 C CA . ILE A 1 332 ? -1.904 -32 20.141 1 53.16 332 ILE A CA 1
ATOM 2562 C C . ILE A 1 332 ? -0.496 -32.062 20.734 1 53.16 332 ILE A C 1
ATOM 2564 O O . ILE A 1 332 ? 0.472 -32.344 20.016 1 53.16 332 ILE A O 1
ATOM 2568 N N . SER A 1 333 ? -0.219 -31.359 21.781 1 57.69 333 SER A N 1
ATOM 2569 C CA . SER A 1 333 ? 1.029 -31.562 22.516 1 57.69 333 SER A CA 1
ATOM 2570 C C . SER A 1 333 ? 0.8 -32.375 23.781 1 57.69 333 SER A C 1
ATOM 2572 O O . SER A 1 333 ? -0.122 -32.062 24.547 1 57.69 333 SER A O 1
ATOM 2574 N N . GLY A 1 334 ? 1.648 -33.375 24.047 1 53.72 334 GLY A N 1
ATOM 2575 C CA . GLY A 1 334 ? 1.591 -34.188 25.25 1 53.72 334 GLY A CA 1
ATOM 2576 C C . GLY A 1 334 ? 0.221 -34.812 25.484 1 53.72 334 GLY A C 1
ATOM 2577 O O . GLY A 1 334 ? -0.231 -34.906 26.641 1 53.72 334 GLY A O 1
ATOM 2578 N N . GLY A 1 335 ? -0.61 -35 24.484 1 51.97 335 GLY A N 1
ATOM 2579 C CA . GLY A 1 335 ? -1.93 -35.594 24.609 1 51.97 335 GLY A CA 1
ATOM 2580 C C . GLY A 1 335 ? -3.043 -34.562 24.688 1 51.97 335 GLY A C 1
ATOM 2581 O O . GLY A 1 335 ? -4.223 -34.938 24.688 1 51.97 335 GLY A O 1
ATOM 2582 N N . LYS A 1 336 ? -2.596 -33.406 25 1 55.62 336 LYS A N 1
ATOM 2583 C CA . LYS A 1 336 ? -3.58 -32.344 25.172 1 55.62 336 LYS A CA 1
ATOM 2584 C C . LYS A 1 336 ? -3.736 -31.5 23.906 1 55.62 336 LYS A C 1
ATOM 2586 O O . LYS A 1 336 ? -2.748 -31.188 23.25 1 55.62 336 LYS A O 1
ATOM 2591 N N . ARG A 1 337 ? -4.988 -31.594 23.453 1 51.09 337 ARG A N 1
ATOM 2592 C CA . ARG A 1 337 ? -5.32 -30.766 22.297 1 51.09 337 ARG A CA 1
ATOM 2593 C C . ARG A 1 337 ? -5.035 -29.297 22.578 1 51.09 337 ARG A C 1
ATOM 2595 O O . ARG A 1 337 ? -5.516 -28.734 23.578 1 51.09 337 ARG A O 1
ATOM 2602 N N . LEU A 1 338 ? -3.99 -28.75 21.984 1 53.47 338 LEU A N 1
ATOM 2603 C CA . LEU A 1 338 ? -3.686 -27.328 22.156 1 53.47 338 LEU A CA 1
ATOM 2604 C C . LEU A 1 338 ? -4.637 -26.469 21.328 1 53.47 338 LEU A C 1
ATOM 2606 O O . LEU A 1 338 ? -5.488 -26.984 20.609 1 53.47 338 LEU A O 1
ATOM 2610 N N . SER A 1 339 ? -4.445 -25.109 21.359 1 52.84 339 SER A N 1
ATOM 2611 C CA . SER A 1 339 ? -5.348 -24.125 20.75 1 52.84 339 SER A CA 1
ATOM 2612 C C . SER A 1 339 ? -5.684 -24.516 19.312 1 52.84 339 SER A C 1
ATOM 2614 O O . SER A 1 339 ? -4.797 -24.891 18.547 1 52.84 339 SER A O 1
ATOM 2616 N N . GLY A 1 340 ? -6.863 -24.938 19.047 1 50.94 340 GLY A N 1
ATOM 2617 C CA . GLY A 1 340 ? -7.449 -25.375 17.797 1 50.94 340 GLY A CA 1
ATOM 2618 C C . GLY A 1 340 ? -7.531 -24.266 16.766 1 50.94 340 GLY A C 1
ATOM 2619 O O . GLY A 1 340 ? -8.336 -24.328 15.828 1 50.94 340 GLY A O 1
ATOM 2620 N N . ALA A 1 341 ? -6.77 -23.172 17.031 1 55.53 341 ALA A N 1
ATOM 2621 C CA . ALA A 1 341 ? -6.895 -22.047 16.094 1 55.53 341 ALA A CA 1
ATOM 2622 C C . ALA A 1 341 ? -6.293 -22.406 14.742 1 55.53 341 ALA A C 1
ATOM 2624 O O . ALA A 1 341 ? -5.293 -23.125 14.664 1 55.53 341 ALA A O 1
ATOM 2625 N N . SER A 1 342 ? -7.09 -22.203 13.695 1 55.25 342 SER A N 1
ATOM 2626 C CA . SER A 1 342 ? -6.641 -22.438 12.328 1 55.25 342 SER A CA 1
ATOM 2627 C C . SER A 1 342 ? -5.289 -21.781 12.07 1 55.25 342 SER A C 1
ATOM 2629 O O . SER A 1 342 ? -4.988 -20.719 12.633 1 55.25 342 SER A O 1
ATOM 2631 N N . LYS A 1 343 ? -4.344 -22.438 11.453 1 56.66 343 LYS A N 1
ATOM 2632 C CA . LYS A 1 343 ? -3.031 -21.891 11.102 1 56.66 343 LYS A CA 1
ATOM 2633 C C . LYS A 1 343 ? -3.158 -20.703 10.156 1 56.66 343 LYS A C 1
ATOM 2635 O O . LYS A 1 343 ? -3.998 -20.703 9.258 1 56.66 343 LYS A O 1
ATOM 2640 N N . ARG A 1 344 ? -2.553 -19.562 10.414 1 61 344 ARG A N 1
ATOM 2641 C CA . ARG A 1 344 ? -2.553 -18.391 9.539 1 61 344 ARG A CA 1
ATOM 2642 C C . ARG A 1 344 ? -1.733 -18.656 8.281 1 61 344 ARG A C 1
ATOM 2644 O O . ARG A 1 344 ? -0.502 -18.688 8.328 1 61 344 ARG A O 1
ATOM 2651 N N . ILE A 1 345 ? -2.402 -19.266 7.246 1 61.69 345 ILE A N 1
ATOM 2652 C CA . ILE A 1 345 ? -1.753 -19.5 5.961 1 61.69 345 ILE A CA 1
ATOM 2653 C C . ILE A 1 345 ? -2.176 -18.422 4.965 1 61.69 345 ILE A C 1
ATOM 2655 O O . ILE A 1 345 ? -3.369 -18.188 4.766 1 61.69 345 ILE A O 1
ATOM 2659 N N . PRO A 1 346 ? -1.196 -17.656 4.5 1 73.25 346 PRO A N 1
ATOM 2660 C CA . PRO A 1 346 ? -1.558 -16.641 3.512 1 73.25 346 PRO A CA 1
ATOM 2661 C C . PRO A 1 346 ? -1.938 -17.234 2.16 1 73.25 346 PRO A C 1
ATOM 2663 O O . PRO A 1 346 ? -1.206 -17.078 1.18 1 73.25 346 PRO A O 1
ATOM 2666 N N . ASN A 1 347 ? -3.059 -17.969 2.162 1 88 347 ASN A N 1
ATOM 2667 C CA . ASN A 1 347 ? -3.58 -18.594 0.947 1 88 347 ASN A CA 1
ATOM 2668 C C . ASN A 1 347 ? -4.605 -17.688 0.257 1 88 347 ASN A C 1
ATOM 2670 O O . ASN A 1 347 ? -5.59 -17.281 0.872 1 88 347 ASN A O 1
ATOM 2674 N N . ARG A 1 348 ? -4.312 -17.422 -0.983 1 92.5 348 ARG A N 1
ATOM 2675 C CA . ARG A 1 348 ? -5.156 -16.484 -1.72 1 92.5 348 ARG A CA 1
ATOM 2676 C C . ARG A 1 348 ? -6.551 -17.062 -1.935 1 92.5 348 ARG A C 1
ATOM 2678 O O . ARG A 1 348 ? -7.539 -16.328 -1.934 1 92.5 348 ARG A O 1
ATOM 2685 N N . VAL A 1 349 ? -6.617 -18.344 -2.162 1 96.19 349 VAL A N 1
ATOM 2686 C CA . VAL A 1 349 ? -7.91 -19 -2.346 1 96.19 349 VAL A CA 1
ATOM 2687 C C . VAL A 1 349 ? -8.703 -18.953 -1.039 1 96.19 349 VAL A C 1
ATOM 2689 O O . VAL A 1 349 ? -9.883 -18.594 -1.03 1 96.19 349 VAL A O 1
ATOM 2692 N N . ALA A 1 350 ? -8.062 -19.297 0.025 1 95.62 350 ALA A N 1
ATOM 2693 C CA . ALA A 1 350 ? -8.719 -19.266 1.331 1 95.62 350 ALA A CA 1
ATOM 2694 C C . ALA A 1 350 ? -9.242 -17.859 1.636 1 95.62 350 ALA A C 1
ATOM 2696 O O . ALA A 1 350 ? -10.367 -17.719 2.129 1 95.62 350 ALA A O 1
ATOM 2697 N N . ARG A 1 351 ? -8.469 -16.938 1.353 1 94.81 351 ARG A N 1
ATOM 2698 C CA . ARG A 1 351 ? -8.883 -15.555 1.578 1 94.81 351 ARG A CA 1
ATOM 2699 C C . ARG A 1 351 ? -10.117 -15.211 0.756 1 94.81 351 ARG A C 1
ATOM 2701 O O . ARG A 1 351 ? -11.039 -14.555 1.254 1 94.81 351 ARG A O 1
ATOM 2708 N N . ALA A 1 352 ? -10.094 -15.578 -0.469 1 96.12 352 ALA A N 1
ATOM 2709 C CA . ALA A 1 352 ? -11.242 -15.328 -1.336 1 96.12 352 ALA A CA 1
ATOM 2710 C C . ALA A 1 352 ? -12.492 -16.016 -0.8 1 96.12 352 ALA A C 1
ATOM 2712 O O . ALA A 1 352 ? -13.586 -15.438 -0.822 1 96.12 352 ALA A O 1
ATOM 2713 N N . LEU A 1 353 ? -12.32 -17.203 -0.305 1 97 353 LEU A N 1
ATOM 2714 C CA . LEU A 1 353 ? -13.461 -17.969 0.195 1 97 353 LEU A CA 1
ATOM 2715 C C . LEU A 1 353 ? -13.977 -17.375 1.504 1 97 353 LEU A C 1
ATOM 2717 O O . LEU A 1 353 ? -15.18 -17.391 1.76 1 97 353 LEU A O 1
ATOM 2721 N N . LYS A 1 354 ? -13.148 -16.906 2.324 1 95.81 354 LYS A N 1
ATOM 2722 C CA . LYS A 1 354 ? -13.578 -16.234 3.551 1 95.81 354 LYS A CA 1
ATOM 2723 C C . LYS A 1 354 ? -14.375 -14.977 3.24 1 95.81 354 LYS A C 1
ATOM 2725 O O . LYS A 1 354 ? -15.383 -14.695 3.9 1 95.81 354 LYS A O 1
ATOM 2730 N N . LEU A 1 355 ? -13.906 -14.297 2.287 1 94.5 355 LEU A N 1
ATOM 2731 C CA . LEU A 1 355 ? -14.648 -13.109 1.875 1 94.5 355 LEU A CA 1
ATOM 2732 C C . LEU A 1 355 ? -16.031 -13.492 1.343 1 94.5 355 LEU A C 1
ATOM 2734 O O . LEU A 1 355 ? -17.016 -12.812 1.626 1 94.5 355 LEU A O 1
ATOM 2738 N N . ALA A 1 356 ? -16.016 -14.461 0.573 1 95.38 356 ALA A N 1
ATOM 2739 C CA . ALA A 1 356 ? -17.297 -14.961 0.068 1 95.38 356 ALA A CA 1
ATOM 2740 C C . ALA A 1 356 ? -18.219 -15.359 1.215 1 95.38 356 ALA A C 1
ATOM 2742 O O . ALA A 1 356 ? -19.422 -15.062 1.189 1 95.38 356 ALA A O 1
ATOM 2743 N N . ALA A 1 357 ? -17.656 -16.016 2.148 1 95.94 357 ALA A N 1
ATOM 2744 C CA . ALA A 1 357 ? -18.422 -16.453 3.318 1 95.94 357 ALA A CA 1
ATOM 2745 C C . ALA A 1 357 ? -19.016 -15.25 4.062 1 95.94 357 ALA A C 1
ATOM 2747 O O . ALA A 1 357 ? -20.156 -15.289 4.508 1 95.94 357 ALA A O 1
ATOM 2748 N N . GLN A 1 358 ? -18.25 -14.242 4.191 1 94.19 358 GLN A N 1
ATOM 2749 C CA . GLN A 1 358 ? -18.703 -13.031 4.859 1 94.19 358 GLN A CA 1
ATOM 2750 C C . GLN A 1 358 ? -19.922 -12.438 4.156 1 94.19 358 GLN A C 1
ATOM 2752 O O . GLN A 1 358 ? -20.812 -11.891 4.805 1 94.19 358 GLN A O 1
ATOM 2757 N N . GLY A 1 359 ? -19.938 -12.539 2.881 1 92.25 359 GLY A N 1
ATOM 2758 C CA . GLY A 1 359 ? -21.031 -11.992 2.105 1 92.25 359 GLY A CA 1
ATOM 2759 C C . GLY A 1 359 ? -22.328 -12.766 2.277 1 92.25 359 GLY A C 1
ATOM 2760 O O . GLY A 1 359 ? -23.406 -12.289 1.9 1 92.25 359 GLY A O 1
ATOM 2761 N N . LEU A 1 360 ? -22.297 -13.859 2.893 1 92.44 360 LEU A N 1
ATOM 2762 C CA . LEU A 1 360 ? -23.469 -14.734 3.027 1 92.44 360 LEU A CA 1
ATOM 2763 C C . LEU A 1 360 ? -24.266 -14.391 4.281 1 92.44 360 LEU A C 1
ATOM 2765 O O . LEU A 1 360 ? -25.312 -14.984 4.539 1 92.44 360 LEU A O 1
ATOM 2769 N N . HIS A 1 361 ? -23.844 -13.484 5.027 1 89.62 361 HIS A N 1
ATOM 2770 C CA . HIS A 1 361 ? -24.438 -13.211 6.332 1 89.62 361 HIS A CA 1
ATOM 2771 C C . HIS A 1 361 ? -25.906 -12.82 6.199 1 89.62 361 HIS A C 1
ATOM 2773 O O . HIS A 1 361 ? -26.688 -13.055 7.109 1 89.62 361 HIS A O 1
ATOM 2779 N N . ARG A 1 362 ? -26.266 -12.289 5.035 1 88.25 362 ARG A N 1
ATOM 2780 C CA . ARG A 1 362 ? -27.656 -11.891 4.875 1 88.25 362 ARG A CA 1
ATOM 2781 C C . ARG A 1 362 ? -28.375 -12.773 3.852 1 88.25 362 ARG A C 1
ATOM 2783 O O . ARG A 1 362 ? -29.531 -12.539 3.52 1 88.25 362 ARG A O 1
ATOM 2790 N N . SER A 1 363 ? -27.703 -13.672 3.361 1 88.44 363 SER A N 1
ATOM 2791 C CA . SER A 1 363 ? -28.25 -14.508 2.301 1 88.44 363 SER A CA 1
ATOM 2792 C C . SER A 1 363 ? -29.328 -15.453 2.838 1 88.44 363 SER A C 1
ATOM 2794 O O . SER A 1 363 ? -29.234 -15.914 3.977 1 88.44 363 SER A O 1
ATOM 2796 N N . GLN A 1 364 ? -30.266 -15.797 1.964 1 85.19 364 GLN A N 1
ATOM 2797 C CA . GLN A 1 364 ? -31.359 -16.672 2.381 1 85.19 364 GLN A CA 1
ATOM 2798 C C . GLN A 1 364 ? -31.141 -18.094 1.908 1 85.19 364 GLN A C 1
ATOM 2800 O O . GLN A 1 364 ? -32.031 -18.953 2.051 1 85.19 364 GLN A O 1
ATOM 2805 N N . CYS A 1 365 ? -30.078 -18.391 1.452 1 86.19 365 CYS A N 1
ATOM 2806 C CA . CYS A 1 365 ? -29.781 -19.75 1.016 1 86.19 365 CYS A CA 1
ATOM 2807 C C . CYS A 1 365 ? -29.297 -20.609 2.182 1 86.19 365 CYS A C 1
ATOM 2809 O O . CYS A 1 365 ? -29.156 -20.109 3.303 1 86.19 365 CYS A O 1
ATOM 2811 N N . GLY A 1 366 ? -29.141 -21.875 1.966 1 87.38 366 GLY A N 1
ATOM 2812 C CA . GLY A 1 366 ? -28.719 -22.812 2.992 1 87.38 366 GLY A CA 1
ATOM 2813 C C . GLY A 1 366 ? -27.391 -22.453 3.625 1 87.38 366 GLY A C 1
ATOM 2814 O O . GLY A 1 366 ? -27.234 -22.531 4.844 1 87.38 366 GLY A O 1
ATOM 2815 N N . LEU A 1 367 ? -26.5 -22.047 2.824 1 91.25 367 LEU A N 1
ATOM 2816 C CA . LEU A 1 367 ? -25.172 -21.672 3.324 1 91.25 367 LEU A CA 1
ATOM 2817 C C . LEU A 1 367 ? -25.266 -20.438 4.211 1 91.25 367 LEU A C 1
ATOM 2819 O O . LEU A 1 367 ? -24.516 -20.312 5.18 1 91.25 367 LEU A O 1
ATOM 2823 N N . GLY A 1 368 ? -26.109 -19.484 3.832 1 92.31 368 GLY A N 1
ATOM 2824 C CA . GLY A 1 368 ? -26.359 -18.344 4.684 1 92.31 368 GLY A CA 1
ATOM 2825 C C . GLY A 1 368 ? -26.906 -18.719 6.051 1 92.31 368 GLY A C 1
ATOM 2826 O O . GLY A 1 368 ? -26.469 -18.172 7.07 1 92.31 368 GLY A O 1
ATOM 2827 N N . ALA A 1 369 ? -27.922 -19.625 6.02 1 90.56 369 ALA A N 1
ATOM 2828 C CA . ALA A 1 369 ? -28.484 -20.125 7.27 1 90.56 369 ALA A CA 1
ATOM 2829 C C . ALA A 1 369 ? -27.406 -20.797 8.125 1 90.56 369 ALA A C 1
ATOM 2831 O O . ALA A 1 369 ? -27.359 -20.594 9.344 1 90.56 369 ALA A O 1
ATOM 2832 N N . TYR A 1 370 ? -26.641 -21.547 7.473 1 91.19 370 TYR A N 1
ATOM 2833 C CA . TYR A 1 370 ? -25.531 -22.188 8.172 1 91.19 370 TYR A CA 1
ATOM 2834 C C . TYR A 1 370 ? -24.625 -21.172 8.82 1 91.19 370 TYR A C 1
ATOM 2836 O O . TYR A 1 370 ? -24.25 -21.312 9.984 1 91.19 370 TYR A O 1
ATOM 2844 N N . TYR A 1 371 ? -24.219 -20.125 8.133 1 93.38 371 TYR A N 1
ATOM 2845 C CA . TYR A 1 371 ? -23.359 -19.062 8.641 1 93.38 371 TYR A CA 1
ATOM 2846 C C . TYR A 1 371 ? -23.969 -18.422 9.875 1 93.38 371 TYR A C 1
ATOM 2848 O O . TYR A 1 371 ? -23.312 -18.266 10.898 1 93.38 371 TYR A O 1
ATOM 2856 N N . ARG A 1 372 ? -25.188 -18 9.773 1 93.25 372 ARG A N 1
ATOM 2857 C CA . ARG A 1 372 ? -25.859 -17.297 10.859 1 93.25 372 ARG A CA 1
ATOM 2858 C C . ARG A 1 372 ? -25.953 -18.172 12.102 1 93.25 372 ARG A C 1
ATOM 2860 O O . ARG A 1 372 ? -25.734 -17.703 13.219 1 93.25 372 ARG A O 1
ATOM 2867 N N . LYS A 1 373 ? -26.297 -19.422 11.906 1 91.06 373 LYS A N 1
ATOM 2868 C CA . LYS A 1 373 ? -26.375 -20.344 13.023 1 91.06 373 LYS A CA 1
ATOM 2869 C C . LYS A 1 373 ? -25.016 -20.516 13.703 1 91.06 373 LYS A C 1
ATOM 2871 O O . LYS A 1 373 ? -24.922 -20.484 14.93 1 91.06 373 LYS A O 1
ATOM 2876 N N . THR A 1 374 ? -24.047 -20.703 12.875 1 92.12 374 THR A N 1
ATOM 2877 C CA . THR A 1 374 ? -22.703 -20.891 13.398 1 92.12 374 THR A CA 1
ATOM 2878 C C . THR A 1 374 ? -22.203 -19.609 14.078 1 92.12 374 THR A C 1
ATOM 2880 O O . THR A 1 374 ? -21.547 -19.672 15.117 1 92.12 374 THR A O 1
ATOM 2883 N N . ALA A 1 375 ? -22.516 -18.469 13.484 1 93.62 375 ALA A N 1
ATOM 2884 C CA . ALA A 1 375 ? -22.125 -17.188 14.055 1 93.62 375 ALA A CA 1
ATOM 2885 C C . ALA A 1 375 ? -22.766 -16.969 15.422 1 93.62 375 ALA A C 1
ATOM 2887 O O . ALA A 1 375 ? -22.125 -16.438 16.328 1 93.62 375 ALA A O 1
ATOM 2888 N N . ALA A 1 376 ? -24 -17.312 15.562 1 92.56 376 ALA A N 1
ATOM 2889 C CA . ALA A 1 376 ? -24.719 -17.188 16.828 1 92.56 376 ALA A CA 1
ATOM 2890 C C . ALA A 1 376 ? -24.094 -18.078 17.906 1 92.56 376 ALA A C 1
ATOM 2892 O O . ALA A 1 376 ? -24.031 -17.688 19.078 1 92.56 376 ALA A O 1
ATOM 2893 N N . ARG A 1 377 ? -23.562 -19.172 17.453 1 90.81 377 ARG A N 1
ATOM 2894 C CA . ARG A 1 377 ? -23.047 -20.172 18.391 1 90.81 377 ARG A CA 1
ATOM 2895 C C . ARG A 1 377 ? -21.578 -19.891 18.719 1 90.81 377 ARG A C 1
ATOM 2897 O O . ARG A 1 377 ? -21.172 -19.969 19.875 1 90.81 377 ARG A O 1
ATOM 2904 N N . LEU A 1 378 ? -20.781 -19.656 17.688 1 91.31 378 LEU A N 1
ATOM 2905 C CA . LEU A 1 378 ? -19.328 -19.672 17.859 1 91.31 378 LEU A CA 1
ATOM 2906 C C . LEU A 1 378 ? -18.75 -18.281 17.641 1 91.31 378 LEU A C 1
ATOM 2908 O O . LEU A 1 378 ? -17.578 -18.062 17.922 1 91.31 378 LEU A O 1
ATOM 2912 N N . GLY A 1 379 ? -19.562 -17.359 17.156 1 92.5 379 GLY A N 1
ATOM 2913 C CA . GLY A 1 379 ? -19.031 -16.031 16.828 1 92.5 379 GLY A CA 1
ATOM 2914 C C . GLY A 1 379 ? -18.781 -15.852 15.344 1 92.5 379 GLY A C 1
ATOM 2915 O O . GLY A 1 379 ? -18.609 -16.828 14.609 1 92.5 379 GLY A O 1
ATOM 2916 N N . LYS A 1 380 ? -18.609 -14.633 14.914 1 92.81 380 LYS A N 1
ATOM 2917 C CA . LYS A 1 380 ? -18.547 -14.273 13.5 1 92.81 380 LYS A CA 1
ATOM 2918 C C . LYS A 1 380 ? -17.25 -14.789 12.867 1 92.81 380 LYS A C 1
ATOM 2920 O O . LYS A 1 380 ? -17.266 -15.336 11.758 1 92.81 380 LYS A O 1
ATOM 2925 N N . GLY A 1 381 ? -16.156 -14.648 13.586 1 91.62 381 GLY A N 1
ATOM 2926 C CA . GLY A 1 381 ? -14.867 -15.07 13.047 1 91.62 381 GLY A CA 1
ATOM 2927 C C . GLY A 1 381 ? -14.805 -16.547 12.719 1 91.62 381 GLY A C 1
ATOM 2928 O O . GLY A 1 381 ? -14.383 -16.938 11.633 1 91.62 381 GLY A O 1
ATOM 2929 N N . LYS A 1 382 ? -15.234 -17.359 13.602 1 92.06 382 LYS A N 1
ATOM 2930 C CA . LYS A 1 382 ? -15.25 -18.812 13.398 1 92.06 382 LYS A CA 1
ATOM 2931 C C . LYS A 1 382 ? -16.281 -19.203 12.344 1 92.06 382 LYS A C 1
ATOM 2933 O O . LYS A 1 382 ? -16.062 -20.156 11.594 1 92.06 382 LYS A O 1
ATOM 2938 N N . ALA A 1 383 ? -17.391 -18.5 12.32 1 94.75 383 ALA A N 1
ATOM 2939 C CA . ALA A 1 383 ? -18.438 -18.766 11.336 1 94.75 383 ALA A CA 1
ATOM 2940 C C . ALA A 1 383 ? -17.922 -18.531 9.914 1 94.75 383 ALA A C 1
ATOM 2942 O O . ALA A 1 383 ? -18.266 -19.281 9 1 94.75 383 ALA A O 1
ATOM 2943 N N . ILE A 1 384 ? -17.109 -17.5 9.766 1 95.81 384 ILE A N 1
ATOM 2944 C CA . ILE A 1 384 ? -16.531 -17.203 8.461 1 95.81 384 ILE A CA 1
ATOM 2945 C C . ILE A 1 384 ? -15.648 -18.359 8 1 95.81 384 ILE A C 1
ATOM 2947 O O . ILE A 1 384 ? -15.781 -18.844 6.879 1 95.81 384 ILE A O 1
ATOM 2951 N N . THR A 1 385 ? -14.789 -18.812 8.875 1 94.38 385 THR A N 1
ATOM 2952 C CA . THR A 1 385 ? -13.867 -19.891 8.531 1 94.38 385 THR A CA 1
ATOM 2953 C C . THR A 1 385 ? -14.625 -21.172 8.258 1 94.38 385 THR A C 1
ATOM 2955 O O . THR A 1 385 ? -14.32 -21.891 7.301 1 94.38 385 THR A O 1
ATOM 2958 N N . ALA A 1 386 ? -15.609 -21.516 9.086 1 94.88 386 ALA A N 1
ATOM 2959 C CA . ALA A 1 386 ? -16.406 -22.734 8.922 1 94.88 386 ALA A CA 1
ATOM 2960 C C . ALA A 1 386 ? -17.172 -22.703 7.602 1 94.88 386 ALA A C 1
ATOM 2962 O O . ALA A 1 386 ? -17.25 -23.719 6.906 1 94.88 386 ALA A O 1
ATOM 2963 N N . THR A 1 387 ? -17.75 -21.594 7.328 1 96.06 387 THR A N 1
ATOM 2964 C CA . THR A 1 387 ? -18.484 -21.453 6.082 1 96.06 387 THR A CA 1
ATOM 2965 C C . THR A 1 387 ? -17.547 -21.531 4.883 1 96.06 387 THR A C 1
ATOM 2967 O O . THR A 1 387 ? -17.875 -22.156 3.871 1 96.06 387 THR A O 1
ATOM 2970 N N . ALA A 1 388 ? -16.391 -20.891 5.004 1 96.88 388 ALA A N 1
ATOM 2971 C CA . ALA A 1 388 ? -15.383 -20.984 3.951 1 96.88 388 ALA A CA 1
ATOM 2972 C C . ALA A 1 388 ? -14.969 -22.438 3.723 1 96.88 388 ALA A C 1
ATOM 2974 O O . ALA A 1 388 ? -14.742 -22.859 2.584 1 96.88 388 ALA A O 1
ATOM 2975 N N . HIS A 1 389 ? -14.859 -23.172 4.781 1 96.25 389 HIS A N 1
ATOM 2976 C CA . HIS A 1 389 ? -14.562 -24.594 4.699 1 96.25 389 HIS A CA 1
ATOM 2977 C C . HIS A 1 389 ? -15.625 -25.344 3.898 1 96.25 389 HIS A C 1
ATOM 2979 O O . HIS A 1 389 ? -15.297 -26.156 3.039 1 96.25 389 HIS A O 1
ATOM 2985 N N . LYS A 1 390 ? -16.812 -25.078 4.152 1 95.06 390 LYS A N 1
ATOM 2986 C CA . LYS A 1 390 ? -17.906 -25.719 3.42 1 95.06 390 LYS A CA 1
ATOM 2987 C C . LYS A 1 390 ? -17.859 -25.359 1.939 1 95.06 390 LYS A C 1
ATOM 2989 O O . LYS A 1 390 ? -18.078 -26.203 1.077 1 95.06 390 LYS A O 1
ATOM 2994 N N . LEU A 1 391 ? -17.609 -24.094 1.702 1 96.62 391 LEU A N 1
ATOM 2995 C CA . LEU A 1 391 ? -17.469 -23.656 0.319 1 96.62 391 LEU A CA 1
ATOM 2996 C C . LEU A 1 391 ? -16.359 -24.422 -0.39 1 96.62 391 LEU A C 1
ATOM 2998 O O . LEU A 1 391 ? -16.531 -24.844 -1.533 1 96.62 391 LEU A O 1
ATOM 3002 N N . ALA A 1 392 ? -15.227 -24.578 0.303 1 97.19 392 ALA A N 1
ATOM 3003 C CA . ALA A 1 392 ? -14.086 -25.297 -0.255 1 97.19 392 ALA A CA 1
ATOM 3004 C C . ALA A 1 392 ? -14.453 -26.734 -0.589 1 97.19 392 ALA A C 1
ATOM 3006 O O . ALA A 1 392 ? -14.078 -27.25 -1.645 1 97.19 392 ALA A O 1
ATOM 3007 N N . ARG A 1 393 ? -15.188 -27.375 0.26 1 95.81 393 ARG A N 1
ATOM 3008 C CA . ARG A 1 393 ? -15.609 -28.75 0.035 1 95.81 393 ARG A CA 1
ATOM 3009 C C . ARG A 1 393 ? -16.531 -28.859 -1.181 1 95.81 393 ARG A C 1
ATOM 3011 O O . ARG A 1 393 ? -16.422 -29.797 -1.967 1 95.81 393 ARG A O 1
ATOM 3018 N N . LEU A 1 394 ? -17.422 -27.938 -1.261 1 95.31 394 LEU A N 1
ATOM 3019 C CA . LEU A 1 394 ? -18.328 -27.922 -2.396 1 95.31 394 LEU A CA 1
ATOM 3020 C C . LEU A 1 394 ? -17.578 -27.734 -3.705 1 95.31 394 LEU A C 1
ATOM 3022 O O . LEU A 1 394 ? -17.844 -28.422 -4.691 1 95.31 394 LEU A O 1
ATOM 3026 N N . ILE A 1 395 ? -16.625 -26.828 -3.709 1 96.88 395 ILE A N 1
ATOM 3027 C CA . ILE A 1 395 ? -15.805 -26.578 -4.891 1 96.88 395 ILE A CA 1
ATOM 3028 C C . ILE A 1 395 ? -15.031 -27.844 -5.262 1 96.88 395 ILE A C 1
ATOM 3030 O O . ILE A 1 395 ? -14.992 -28.234 -6.43 1 96.88 395 ILE A O 1
ATOM 3034 N N . TYR A 1 396 ? -14.406 -28.438 -4.254 1 96.69 396 TYR A N 1
ATOM 3035 C CA . TYR A 1 396 ? -13.664 -29.672 -4.484 1 96.69 396 TYR A CA 1
ATOM 3036 C C . TYR A 1 396 ? -14.555 -30.734 -5.121 1 96.69 396 TYR A C 1
ATOM 3038 O O . TYR A 1 396 ? -14.172 -31.375 -6.105 1 96.69 396 TYR A O 1
ATOM 3046 N N . ALA A 1 397 ? -15.734 -30.891 -4.629 1 94.81 397 ALA A N 1
ATOM 3047 C CA . ALA A 1 397 ? -16.672 -31.906 -5.133 1 94.81 397 ALA A CA 1
ATOM 3048 C C . ALA A 1 397 ? -17.094 -31.594 -6.566 1 94.81 397 ALA A C 1
ATOM 3050 O O . ALA A 1 397 ? -17.125 -32.469 -7.414 1 94.81 397 ALA A O 1
ATOM 3051 N N . MET A 1 398 ? -17.359 -30.375 -6.816 1 94.44 398 MET A N 1
ATOM 3052 C CA . MET A 1 398 ? -17.828 -29.984 -8.141 1 94.44 398 MET A CA 1
ATOM 3053 C C . MET A 1 398 ? -16.734 -30.188 -9.18 1 94.44 398 MET A C 1
ATOM 3055 O O . MET A 1 398 ? -16.984 -30.719 -10.266 1 94.44 398 MET A O 1
ATOM 3059 N N . LEU A 1 399 ? -15.547 -29.812 -8.867 1 94.94 399 LEU A N 1
ATOM 3060 C CA . LEU A 1 399 ? -14.453 -29.875 -9.828 1 94.94 399 LEU A CA 1
ATOM 3061 C C . LEU A 1 399 ? -13.984 -31.312 -10.031 1 94.94 399 LEU A C 1
ATOM 3063 O O . LEU A 1 399 ? -13.562 -31.688 -11.133 1 94.94 399 LEU A O 1
ATOM 3067 N N . THR A 1 400 ? -14 -32.125 -8.969 1 95 400 THR A N 1
ATOM 3068 C CA . THR A 1 400 ? -13.492 -33.5 -9.07 1 95 400 THR A CA 1
ATOM 3069 C C . THR A 1 400 ? -14.547 -34.406 -9.648 1 95 400 THR A C 1
ATOM 3071 O O . THR A 1 400 ? -14.234 -35.312 -10.438 1 95 400 THR A O 1
ATOM 3074 N N . LYS A 1 401 ? -15.812 -34.156 -9.344 1 91.25 401 LYS A N 1
ATOM 3075 C CA . LYS A 1 401 ? -16.875 -35.062 -9.773 1 91.25 401 LYS A CA 1
ATOM 3076 C C . LYS A 1 401 ? -17.594 -34.5 -11 1 91.25 401 LYS A C 1
ATOM 3078 O O . LYS A 1 401 ? -18.328 -35.219 -11.672 1 91.25 401 LYS A O 1
ATOM 3083 N N . GLY A 1 402 ? -17.469 -33.344 -11.273 1 85.88 402 GLY A N 1
ATOM 3084 C CA . GLY A 1 402 ? -18.125 -32.719 -12.414 1 85.88 402 GLY A CA 1
ATOM 3085 C C . GLY A 1 402 ? -19.609 -32.562 -12.227 1 85.88 402 GLY A C 1
ATOM 3086 O O . GLY A 1 402 ? -20.375 -32.562 -13.195 1 85.88 402 GLY A O 1
ATOM 3087 N N . THR A 1 403 ? -20.062 -32.5 -11.023 1 82.81 403 THR A N 1
ATOM 3088 C CA . THR A 1 403 ? -21.484 -32.406 -10.742 1 82.81 403 THR A CA 1
ATOM 3089 C C . THR A 1 403 ? -21.891 -30.953 -10.484 1 82.81 403 THR A C 1
ATOM 3091 O O . THR A 1 403 ? -21.125 -30.172 -9.914 1 82.81 403 THR A O 1
ATOM 3094 N N . GLU A 1 404 ? -23.062 -30.672 -11.055 1 80.19 404 GLU A N 1
ATOM 3095 C CA . GLU A 1 404 ? -23.578 -29.328 -10.836 1 80.19 404 GLU A CA 1
ATOM 3096 C C . GLU A 1 404 ? -24.062 -29.141 -9.398 1 80.19 404 GLU A C 1
ATOM 3098 O O . GLU A 1 404 ? -24.453 -30.109 -8.742 1 80.19 404 GLU A O 1
ATOM 3103 N N . TYR A 1 405 ? -23.938 -27.922 -9.039 1 80.31 405 TYR A N 1
ATOM 3104 C CA . TYR A 1 405 ? -24.359 -27.578 -7.688 1 80.31 405 TYR A CA 1
ATOM 3105 C C . TYR A 1 405 ? -25.891 -27.562 -7.582 1 80.31 405 TYR A C 1
ATOM 3107 O O . TYR A 1 405 ? -26.562 -26.984 -8.43 1 80.31 405 TYR A O 1
ATOM 3115 N N . VAL A 1 406 ? -26.391 -28.281 -6.641 1 72.81 406 VAL A N 1
ATOM 3116 C CA . VAL A 1 406 ? -27.828 -28.219 -6.328 1 72.81 406 VAL A CA 1
ATOM 3117 C C . VAL A 1 406 ? -28.031 -27.391 -5.062 1 72.81 406 VAL A C 1
ATOM 3119 O O . VAL A 1 406 ? -27.594 -27.781 -3.979 1 72.81 406 VAL A O 1
ATOM 3122 N N . GLN A 1 407 ? -28.625 -26.188 -5.316 1 72.56 407 GLN A N 1
ATOM 3123 C CA . GLN A 1 407 ? -28.797 -25.266 -4.199 1 72.56 407 GLN A CA 1
ATOM 3124 C C . GLN A 1 407 ? -29.812 -25.812 -3.195 1 72.56 407 GLN A C 1
ATOM 3126 O O . GLN A 1 407 ? -30.859 -26.312 -3.582 1 72.56 407 GLN A O 1
ATOM 3131 N N . GLN A 1 408 ? -29.391 -25.938 -1.971 1 71.62 408 GLN A N 1
ATOM 3132 C CA . GLN A 1 408 ? -30.297 -26.234 -0.878 1 71.62 408 GLN A CA 1
ATOM 3133 C C . GLN A 1 408 ? -30.875 -24.969 -0.278 1 71.62 408 GLN A C 1
ATOM 3135 O O . GLN A 1 408 ? -30.141 -24.031 0.055 1 71.62 408 GLN A O 1
ATOM 3140 N N . SER A 1 409 ? -32.219 -24.828 -0.361 1 72.38 409 SER A N 1
ATOM 3141 C CA . SER A 1 409 ? -32.875 -23.672 0.235 1 72.38 409 SER A CA 1
ATOM 3142 C C . SER A 1 409 ? -32.688 -23.641 1.747 1 72.38 409 SER A C 1
ATOM 3144 O O . SER A 1 409 ? -32.281 -24.641 2.346 1 72.38 409 SER A O 1
ATOM 3146 N N . GLN A 1 410 ? -32.844 -22.438 2.213 1 74.94 410 GLN A N 1
ATOM 3147 C CA . GLN A 1 410 ? -32.781 -22.297 3.664 1 74.94 410 GLN A CA 1
ATOM 3148 C C . GLN A 1 410 ? -33.719 -23.281 4.352 1 74.94 410 GLN A C 1
ATOM 3150 O O . GLN A 1 410 ? -33.344 -23.906 5.352 1 74.94 410 GLN A O 1
ATOM 3155 N N . ALA A 1 411 ? -34.844 -23.375 3.742 1 72.75 411 ALA A N 1
ATOM 3156 C CA . ALA A 1 411 ? -35.844 -24.266 4.312 1 72.75 411 ALA A CA 1
ATOM 3157 C C . ALA A 1 411 ? -35.375 -25.703 4.324 1 72.75 411 ALA A C 1
ATOM 3159 O O . ALA A 1 411 ? -35.562 -26.422 5.312 1 72.75 411 ALA A O 1
ATOM 3160 N N . GLU A 1 412 ? -34.781 -26.109 3.246 1 73.38 412 GLU A N 1
ATOM 3161 C CA . GLU A 1 412 ? -34.281 -27.484 3.148 1 73.38 412 GLU A CA 1
ATOM 3162 C C . GLU A 1 412 ? -33.156 -27.719 4.145 1 73.38 412 GLU A C 1
ATOM 3164 O O . GLU A 1 412 ? -33.062 -28.797 4.758 1 73.38 412 GLU A O 1
ATOM 3169 N N . TYR A 1 413 ? -32.406 -26.734 4.266 1 74.12 413 TYR A N 1
ATOM 3170 C CA . TYR A 1 413 ? -31.312 -26.844 5.227 1 74.12 413 TYR A CA 1
ATOM 3171 C C . TYR A 1 413 ? -31.844 -26.969 6.648 1 74.12 413 TYR A C 1
ATOM 3173 O O . TYR A 1 413 ? -31.375 -27.828 7.414 1 74.12 413 TYR A O 1
ATOM 3181 N N . GLU A 1 414 ? -32.75 -26.094 6.922 1 73.06 414 GLU A N 1
ATOM 3182 C CA . GLU A 1 414 ? -33.312 -26.125 8.266 1 73.06 414 GLU A CA 1
ATOM 3183 C C . GLU A 1 414 ? -34.031 -27.438 8.539 1 73.06 414 GLU A C 1
ATOM 3185 O O . GLU A 1 414 ? -33.969 -27.969 9.648 1 73.06 414 GLU A O 1
ATOM 3190 N N . ALA A 1 415 ? -34.656 -27.875 7.508 1 75.25 415 ALA A N 1
ATOM 3191 C CA . ALA A 1 415 ? -35.344 -29.172 7.648 1 75.25 415 ALA A CA 1
ATOM 3192 C C . ALA A 1 415 ? -34.312 -30.281 7.918 1 75.25 415 ALA A C 1
ATOM 3194 O O . ALA A 1 415 ? -34.531 -31.125 8.797 1 75.25 415 ALA A O 1
ATOM 3195 N N . LYS A 1 416 ? -33.281 -30.219 7.16 1 73.38 416 LYS A N 1
ATOM 3196 C CA . LYS A 1 416 ? -32.25 -31.234 7.344 1 73.38 416 LYS A CA 1
ATOM 3197 C C . LYS A 1 416 ? -31.578 -31.094 8.711 1 73.38 416 LYS A C 1
ATOM 3199 O O . LYS A 1 416 ? -31.281 -32.094 9.367 1 73.38 416 LYS A O 1
ATOM 3204 N N . PHE A 1 417 ? -31.438 -29.906 9.016 1 72.69 417 PHE A N 1
ATOM 3205 C CA . PHE A 1 417 ? -30.859 -29.641 10.328 1 72.69 417 PHE A CA 1
ATOM 3206 C C . PHE A 1 417 ? -31.766 -30.156 11.438 1 72.69 417 PHE A C 1
ATOM 3208 O O . PHE A 1 417 ? -31.297 -30.766 12.398 1 72.69 417 PHE A O 1
ATOM 3215 N N . HIS A 1 418 ? -33 -29.781 11.312 1 72.94 418 HIS A N 1
ATOM 3216 C CA . HIS A 1 418 ? -34 -30.25 12.281 1 72.94 418 HIS A CA 1
ATOM 3217 C C . HIS A 1 418 ? -34 -31.766 12.367 1 72.94 418 HIS A C 1
ATOM 3219 O O . HIS A 1 418 ? -34 -32.344 13.469 1 72.94 418 HIS A O 1
ATOM 3225 N N . ASP A 1 419 ? -33.969 -32.406 11.219 1 76.69 419 ASP A N 1
ATOM 3226 C CA . ASP A 1 419 ? -33.969 -33.844 11.172 1 76.69 419 ASP A CA 1
ATOM 3227 C C . ASP A 1 419 ? -32.719 -34.406 11.852 1 76.69 419 ASP A C 1
ATOM 3229 O O . ASP A 1 419 ? -32.812 -35.375 12.609 1 76.69 419 ASP A O 1
ATOM 3233 N N . ARG A 1 420 ? -31.625 -33.781 11.594 1 72.38 420 ARG A N 1
ATOM 3234 C CA . ARG A 1 420 ? -30.375 -34.219 12.188 1 72.38 420 ARG A CA 1
ATOM 3235 C C . ARG A 1 420 ? -30.391 -34.031 13.703 1 72.38 420 ARG A C 1
ATOM 3237 O O . ARG A 1 420 ? -29.922 -34.875 14.453 1 72.38 420 ARG A O 1
ATOM 3244 N N . THR A 1 421 ? -30.938 -32.938 14.031 1 74 421 THR A N 1
ATOM 3245 C CA . THR A 1 421 ? -31.047 -32.625 15.453 1 74 421 THR A CA 1
ATOM 3246 C C . THR A 1 421 ? -31.969 -33.625 16.141 1 74 421 THR A C 1
ATOM 3248 O O . THR A 1 421 ? -31.672 -34.125 17.234 1 74 421 THR A O 1
ATOM 3251 N N . LEU A 1 422 ? -33.062 -33.844 15.492 1 76 422 LEU A N 1
ATOM 3252 C CA . LEU A 1 422 ? -34 -34.812 16.031 1 76 422 LEU A CA 1
ATOM 3253 C C . LEU A 1 422 ? -33.375 -36.188 16.156 1 76 422 LEU A C 1
ATOM 3255 O O . LEU A 1 422 ? -33.562 -36.875 17.156 1 76 422 LEU A O 1
ATOM 3259 N N . LYS A 1 423 ? -32.656 -36.531 15.133 1 77.25 423 LYS A N 1
ATOM 3260 C CA . LYS A 1 423 ? -32 -37.812 15.164 1 77.25 423 LYS A CA 1
ATOM 3261 C C . LYS A 1 423 ? -30.953 -37.875 16.266 1 77.25 423 LYS A C 1
ATOM 3263 O O . LYS A 1 423 ? -30.812 -38.875 16.969 1 77.25 423 LYS A O 1
ATOM 3268 N N . TYR A 1 424 ? -30.328 -36.844 16.391 1 74.62 424 TYR A N 1
ATOM 3269 C CA . TYR A 1 424 ? -29.328 -36.75 17.453 1 74.62 424 TYR A CA 1
ATOM 3270 C C . TYR A 1 424 ? -30 -36.844 18.828 1 74.62 424 TYR A C 1
ATOM 3272 O O . TYR A 1 424 ? -29.531 -37.594 19.688 1 74.62 424 TYR A O 1
ATOM 3280 N N . LEU A 1 425 ? -31.094 -36.156 18.969 1 76.69 425 LEU A N 1
ATOM 3281 C CA . LEU A 1 425 ? -31.812 -36.188 20.234 1 76.69 425 LEU A CA 1
ATOM 3282 C C . LEU A 1 425 ? -32.375 -37.562 20.516 1 76.69 425 LEU A C 1
ATOM 3284 O O . LEU A 1 425 ? -32.375 -38.031 21.656 1 76.69 425 LEU A O 1
ATOM 3288 N N . GLN A 1 426 ? -32.781 -38.156 19.453 1 81.62 426 GLN A N 1
ATOM 3289 C CA . GLN A 1 426 ? -33.312 -39.531 19.578 1 81.62 426 GLN A CA 1
ATOM 3290 C C . GLN A 1 426 ? -32.219 -40.5 20 1 81.62 426 GLN A C 1
ATOM 3292 O O . GLN A 1 426 ? -32.438 -41.312 20.891 1 81.62 426 GLN A O 1
ATOM 3297 N N . LEU A 1 427 ? -31.141 -40.344 19.391 1 81.69 427 LEU A N 1
ATOM 3298 C CA . LEU A 1 427 ? -30.031 -41.219 19.719 1 81.69 427 LEU A CA 1
ATOM 3299 C C . LEU A 1 427 ? -29.516 -40.938 21.125 1 81.69 427 LEU A C 1
ATOM 3301 O O . LEU A 1 427 ? -29.234 -41.875 21.875 1 81.69 427 LEU A O 1
ATOM 3305 N N . LYS A 1 428 ? -29.438 -39.719 21.391 1 79.25 428 LYS A N 1
ATOM 3306 C CA . LYS A 1 428 ? -29 -39.375 22.734 1 79.25 428 LYS A CA 1
ATOM 3307 C C . LYS A 1 428 ? -30 -39.844 23.781 1 79.25 428 LYS A C 1
ATOM 3309 O O . LYS A 1 428 ? -29.594 -40.312 24.844 1 79.25 428 LYS A O 1
ATOM 3314 N N . ALA A 1 429 ? -31.219 -39.656 23.5 1 78.5 429 ALA A N 1
ATOM 3315 C CA . ALA A 1 429 ? -32.281 -40.125 24.406 1 78.5 429 ALA A CA 1
ATOM 3316 C C . ALA A 1 429 ? -32.188 -41.625 24.594 1 78.5 429 ALA A C 1
ATOM 3318 O O . ALA A 1 429 ? -32.281 -42.156 25.719 1 78.5 429 ALA A O 1
ATOM 3319 N N . LYS A 1 430 ? -31.875 -42.25 23.516 1 82 430 LYS A N 1
ATOM 3320 C CA . LYS A 1 430 ? -31.75 -43.688 23.562 1 82 430 LYS A CA 1
ATOM 3321 C C . LYS A 1 430 ? -30.562 -44.125 24.406 1 82 430 LYS A C 1
ATOM 3323 O O . LYS A 1 430 ? -30.656 -45.094 25.172 1 82 430 LYS A O 1
ATOM 3328 N N . THR A 1 431 ? -29.547 -43.5 24.281 1 84.88 431 THR A N 1
ATOM 3329 C CA . THR A 1 431 ? -28.359 -43.812 25.047 1 84.88 431 THR A CA 1
ATOM 3330 C C . THR A 1 431 ? -28.594 -43.594 26.531 1 84.88 431 THR A C 1
ATOM 3332 O O . THR A 1 431 ? -28 -44.281 27.375 1 84.88 431 THR A O 1
ATOM 3335 N N . LEU A 1 432 ? -29.422 -42.656 26.766 1 83.19 432 LEU A N 1
ATOM 3336 C CA . LEU A 1 432 ? -29.75 -42.312 28.156 1 83.19 432 LEU A CA 1
ATOM 3337 C C . LEU A 1 432 ? -30.938 -43.156 28.641 1 83.19 432 LEU A C 1
ATOM 3339 O O . LEU A 1 432 ? -31.391 -43 29.781 1 83.19 432 LEU A O 1
ATOM 3343 N N . GLY A 1 433 ? -31.375 -43.969 27.75 1 78.38 433 GLY A N 1
ATOM 3344 C CA . GLY A 1 433 ? -32.438 -44.875 28.109 1 78.38 433 GLY A CA 1
ATOM 3345 C C . GLY A 1 433 ? -33.812 -44.281 27.953 1 78.38 433 GLY A C 1
ATOM 3346 O O . GLY A 1 433 ? -34.781 -44.719 28.594 1 78.38 433 GLY A O 1
ATOM 3347 N N . PHE A 1 434 ? -33.812 -43.125 27.297 1 79.56 434 PHE A N 1
ATOM 3348 C CA . PHE A 1 434 ? -35.094 -42.469 27.125 1 79.56 434 PHE A CA 1
ATOM 3349 C C . PHE A 1 434 ? -35.562 -42.531 25.688 1 79.56 434 PHE A C 1
ATOM 3351 O O . PHE A 1 434 ? -34.781 -42.844 24.781 1 79.56 434 PHE A O 1
ATOM 3358 N N . ASP A 1 435 ? -36.875 -42.562 25.422 1 80.38 435 ASP A N 1
ATOM 3359 C CA . ASP A 1 435 ? -37.438 -42.438 24.078 1 80.38 435 ASP A CA 1
ATOM 3360 C C . ASP A 1 435 ? -37.969 -41.031 23.844 1 80.38 435 ASP A C 1
ATOM 3362 O O . ASP A 1 435 ? -38.594 -40.438 24.734 1 80.38 435 ASP A O 1
ATOM 3366 N N . LEU A 1 436 ? -37.625 -40.344 22.812 1 75.06 436 LEU A N 1
ATOM 3367 C CA . LEU A 1 436 ? -38.094 -39 22.453 1 75.06 436 LEU A CA 1
ATOM 3368 C C . LEU A 1 436 ? -39.469 -39.062 21.812 1 75.06 436 LEU A C 1
ATOM 3370 O O . LEU A 1 436 ? -39.656 -39.688 20.75 1 75.06 436 LEU A O 1
ATOM 3374 N N . VAL A 1 437 ? -40.562 -38.719 22.609 1 78.69 437 VAL A N 1
ATOM 3375 C CA . VAL A 1 437 ? -41.938 -38.844 22.109 1 78.69 437 VAL A CA 1
ATOM 3376 C C . VAL A 1 437 ? -42.5 -37.438 21.828 1 78.69 437 VAL A C 1
ATOM 3378 O O . VAL A 1 437 ? -42.219 -36.5 22.547 1 78.69 437 VAL A O 1
ATOM 3381 N N . PRO A 1 438 ? -43.125 -37.281 20.672 1 76 438 PRO A N 1
ATOM 3382 C CA . PRO A 1 438 ? -43.719 -35.969 20.344 1 76 438 PRO A CA 1
ATOM 3383 C C . PRO A 1 438 ? -44.75 -35.5 21.359 1 76 438 PRO A C 1
ATOM 3385 O O . PRO A 1 438 ? -45.438 -36.344 21.953 1 76 438 PRO A O 1
ATOM 3388 N N . GLN A 1 439 ? -44.625 -34.219 21.719 1 64.69 439 GLN A N 1
ATOM 3389 C CA . GLN A 1 439 ? -45.625 -33.719 22.672 1 64.69 439 GLN A CA 1
ATOM 3390 C C . GLN A 1 439 ? -47.031 -33.906 22.141 1 64.69 439 GLN A C 1
ATOM 3392 O O . GLN A 1 439 ? -47.281 -33.719 20.953 1 64.69 439 GLN A O 1
ATOM 3397 N N . ALA A 1 440 ? -47.875 -34.719 22.812 1 56.75 440 ALA A N 1
ATOM 3398 C CA . ALA A 1 440 ? -49.281 -34.875 22.469 1 56.75 440 ALA A CA 1
ATOM 3399 C C . ALA A 1 440 ? -49.906 -33.5 22.156 1 56.75 440 ALA A C 1
ATOM 3401 O O . ALA A 1 440 ? -49.75 -32.562 22.906 1 56.75 440 ALA A O 1
ATOM 3402 N N . VAL A 1 441 ? -50.062 -33.281 21.031 1 48.16 441 VAL A N 1
ATOM 3403 C CA . VAL A 1 441 ? -50.906 -32.125 20.766 1 48.16 441 VAL A CA 1
ATOM 3404 C C . VAL A 1 441 ? -52.25 -32.312 21.453 1 48.16 441 VAL A C 1
ATOM 3406 O O . VAL A 1 441 ? -52.875 -33.375 21.375 1 48.16 441 VAL A O 1
ATOM 3409 N N . MET B 1 1 ? -0.73 7.793 54.188 1 24.08 1 MET B N 1
ATOM 3410 C CA . MET B 1 1 ? -1.863 8.641 53.812 1 24.08 1 MET B CA 1
ATOM 3411 C C . MET B 1 1 ? -1.531 9.5 52.594 1 24.08 1 MET B C 1
ATOM 3413 O O . MET B 1 1 ? -0.788 10.477 52.719 1 24.08 1 MET B O 1
ATOM 3417 N N . ALA B 1 2 ? -1.379 8.867 51.375 1 35.34 2 ALA B N 1
ATOM 3418 C CA . ALA B 1 2 ? -1.118 9.594 50.125 1 35.34 2 ALA B CA 1
ATOM 3419 C C . ALA B 1 2 ? -2.094 10.75 49.969 1 35.34 2 ALA B C 1
ATOM 3421 O O . ALA B 1 2 ? -3.311 10.547 49.938 1 35.34 2 ALA B O 1
ATOM 3422 N N . MET B 1 3 ? -1.803 11.789 50.625 1 28.47 3 MET B N 1
ATOM 3423 C CA . MET B 1 3 ? -2.633 12.984 50.469 1 28.47 3 MET B CA 1
ATOM 3424 C C . MET B 1 3 ? -3.043 13.195 49.031 1 28.47 3 MET B C 1
ATOM 3426 O O . MET B 1 3 ? -2.189 13.367 48.156 1 28.47 3 MET B O 1
ATOM 3430 N N . ARG B 1 4 ? -4.102 12.633 48.625 1 38.06 4 ARG B N 1
ATOM 3431 C CA . ARG B 1 4 ? -4.809 12.984 47.375 1 38.06 4 ARG B CA 1
ATOM 3432 C C . ARG B 1 4 ? -4.992 14.492 47.281 1 38.06 4 ARG B C 1
ATOM 3434 O O . ARG B 1 4 ? -5.73 15.094 48.062 1 38.06 4 ARG B O 1
ATOM 3441 N N . VAL B 1 5 ? -3.924 15.188 47.062 1 36.84 5 VAL B N 1
ATOM 3442 C CA . VAL B 1 5 ? -4.078 16.578 46.656 1 36.84 5 VAL B CA 1
ATOM 3443 C C . VAL B 1 5 ? -5.273 16.719 45.719 1 36.84 5 VAL B C 1
ATOM 3445 O O . VAL B 1 5 ? -5.262 16.172 44.625 1 36.84 5 VAL B O 1
ATOM 3448 N N . SER B 1 6 ? -6.34 16.672 46.281 1 40.91 6 SER B N 1
ATOM 3449 C CA . SER B 1 6 ? -7.547 17.016 45.531 1 40.91 6 SER B CA 1
ATOM 3450 C C . SER B 1 6 ? -7.371 18.328 44.781 1 40.91 6 SER B C 1
ATOM 3452 O O . SER B 1 6 ? -7.379 19.406 45.375 1 40.91 6 SER B O 1
ATOM 3454 N N . LYS B 1 7 ? -6.383 18.531 44.062 1 46 7 LYS B N 1
ATOM 3455 C CA . LYS B 1 7 ? -6.27 19.719 43.219 1 46 7 LYS B CA 1
ATOM 3456 C C . LYS B 1 7 ? -7.641 20.188 42.719 1 46 7 LYS B C 1
ATOM 3458 O O . LYS B 1 7 ? -8.344 19.422 42.062 1 46 7 LYS B O 1
ATOM 3463 N N . VAL B 1 8 ? -8.352 20.891 43.562 1 49.47 8 VAL B N 1
ATOM 3464 C CA . VAL B 1 8 ? -9.594 21.547 43.156 1 49.47 8 VAL B CA 1
ATOM 3465 C C . VAL B 1 8 ? -9.438 22.109 41.75 1 49.47 8 VAL B C 1
ATOM 3467 O O . VAL B 1 8 ? -8.57 22.938 41.469 1 49.47 8 VAL B O 1
ATOM 3470 N N . LEU B 1 9 ? -9.859 21.484 40.688 1 68.25 9 LEU B N 1
ATOM 3471 C CA . LEU B 1 9 ? -9.773 21.891 39.312 1 68.25 9 LEU B CA 1
ATOM 3472 C C . LEU B 1 9 ? -10.562 23.172 39.062 1 68.25 9 LEU B C 1
ATOM 3474 O O . LEU B 1 9 ? -11.75 23.234 39.375 1 68.25 9 LEU B O 1
ATOM 3478 N N . ASN B 1 10 ? -9.867 24.344 39.062 1 83.12 10 ASN B N 1
ATOM 3479 C CA . ASN B 1 10 ? -10.492 25.609 38.688 1 83.12 10 ASN B CA 1
ATOM 3480 C C . ASN B 1 10 ? -10.742 25.703 37.188 1 83.12 10 ASN B C 1
ATOM 3482 O O . ASN B 1 10 ? -10.016 25.109 36.406 1 83.12 10 ASN B O 1
ATOM 3486 N N . ILE B 1 11 ? -11.914 26.391 36.906 1 88.94 11 ILE B N 1
ATOM 3487 C CA . ILE B 1 11 ? -12.297 26.562 35.531 1 88.94 11 ILE B CA 1
ATOM 3488 C C . ILE B 1 11 ? -11.375 27.594 34.844 1 88.94 11 ILE B C 1
ATOM 3490 O O . ILE B 1 11 ? -11.273 28.734 35.312 1 88.94 11 ILE B O 1
ATOM 3494 N N . GLN B 1 12 ? -10.688 27.203 33.812 1 91.62 12 GLN B N 1
ATOM 3495 C CA . GLN B 1 12 ? -9.766 28.062 33.094 1 91.62 12 GLN B CA 1
ATOM 3496 C C . GLN B 1 12 ? -10.453 28.672 31.875 1 91.62 12 GLN B C 1
ATOM 3498 O O . GLN B 1 12 ? -10.203 29.844 31.531 1 91.62 12 GLN B O 1
ATOM 3503 N N . TYR B 1 13 ? -11.344 27.953 31.219 1 94.94 13 TYR B N 1
ATOM 3504 C CA . TYR B 1 13 ? -12.078 28.406 30.047 1 94.94 13 TYR B CA 1
ATOM 3505 C C . TYR B 1 13 ? -13.578 28.25 30.25 1 94.94 13 TYR B C 1
ATOM 3507 O O . TYR B 1 13 ? -14.172 27.266 29.797 1 94.94 13 TYR B O 1
ATOM 3515 N N . PRO B 1 14 ? -14.195 29.172 30.828 1 93.81 14 PRO B N 1
ATOM 3516 C CA . PRO B 1 14 ? -15.625 29.047 31.125 1 93.81 14 PRO B CA 1
ATOM 3517 C C . PRO B 1 14 ? -16.5 29.047 29.875 1 93.81 14 PRO B C 1
ATOM 3519 O O . PRO B 1 14 ? -17.609 28.5 29.891 1 93.81 14 PRO B O 1
ATOM 3522 N N . ASN B 1 15 ? -16.016 29.641 28.797 1 96.88 15 ASN B N 1
ATOM 3523 C CA . ASN B 1 15 ? -16.766 29.719 27.547 1 96.88 15 ASN B CA 1
ATOM 3524 C C . ASN B 1 15 ? -16.234 28.734 26.516 1 96.88 15 ASN B C 1
ATOM 3526 O O . ASN B 1 15 ? -16.047 29.094 25.359 1 96.88 15 ASN B O 1
ATOM 3530 N N . ALA B 1 16 ? -16.062 27.484 27 1 97.25 16 ALA B N 1
ATOM 3531 C CA . ALA B 1 16 ? -15.461 26.469 26.125 1 97.25 16 ALA B CA 1
ATOM 3532 C C . ALA B 1 16 ? -16.516 25.469 25.656 1 97.25 16 ALA B C 1
ATOM 3534 O O . ALA B 1 16 ? -17.406 25.094 26.406 1 97.25 16 ALA B O 1
ATOM 3535 N N . ALA B 1 17 ? -16.391 25.062 24.406 1 97.94 17 ALA B N 1
ATOM 3536 C CA . ALA B 1 17 ? -17.219 24 23.844 1 97.94 17 ALA B CA 1
ATOM 3537 C C . ALA B 1 17 ? -16.375 22.781 23.5 1 97.94 17 ALA B C 1
ATOM 3539 O O . ALA B 1 17 ? -15.156 22.859 23.406 1 97.94 17 ALA B O 1
ATOM 3540 N N . GLY B 1 18 ? -17 21.656 23.484 1 96.81 18 GLY B N 1
ATOM 3541 C CA . GLY B 1 18 ? -16.406 20.406 23.016 1 96.81 18 GLY B CA 1
ATOM 3542 C C . GLY B 1 18 ? -17.109 19.828 21.812 1 96.81 18 GLY B C 1
ATOM 3543 O O . GLY B 1 18 ? -18.344 19.719 21.797 1 96.81 18 GLY B O 1
ATOM 3544 N N . ILE B 1 19 ? -16.344 19.469 20.781 1 96.44 19 ILE B N 1
ATOM 3545 C CA . ILE B 1 19 ? -16.938 18.953 19.547 1 96.44 19 ILE B CA 1
ATOM 3546 C C . ILE B 1 19 ? -16.359 17.562 19.234 1 96.44 19 ILE B C 1
ATOM 3548 O O . ILE B 1 19 ? -15.164 17.422 19 1 96.44 19 ILE B O 1
ATOM 3552 N N . ASP B 1 20 ? -17.203 16.594 19.234 1 93.38 20 ASP B N 1
ATOM 3553 C CA . ASP B 1 20 ? -16.875 15.242 18.766 1 93.38 20 ASP B CA 1
ATOM 3554 C C . ASP B 1 20 ? -17.156 15.102 17.266 1 93.38 20 ASP B C 1
ATOM 3556 O O . ASP B 1 20 ? -18.297 15.141 16.844 1 93.38 20 ASP B O 1
ATOM 3560 N N . ILE B 1 21 ? -16.078 14.828 16.578 1 93.56 21 ILE B N 1
ATOM 3561 C CA . ILE B 1 21 ? -16.109 14.898 15.125 1 93.56 21 ILE B CA 1
ATOM 3562 C C . ILE B 1 21 ? -16.5 13.539 14.547 1 93.56 21 ILE B C 1
ATOM 3564 O O . ILE B 1 21 ? -15.961 12.508 14.945 1 93.56 21 ILE B O 1
ATOM 3568 N N . GLY B 1 22 ? -17.453 13.523 13.641 1 91.25 22 GLY B N 1
ATOM 3569 C CA . GLY B 1 22 ? -17.844 12.359 12.867 1 91.25 22 GLY B CA 1
ATOM 3570 C C . GLY B 1 22 ? -17.844 12.602 11.367 1 91.25 22 GLY B C 1
ATOM 3571 O O . GLY B 1 22 ? -17.719 13.75 10.922 1 91.25 22 GLY B O 1
ATOM 3572 N N . SER B 1 23 ? -18.016 11.508 10.586 1 90.81 23 SER B N 1
ATOM 3573 C CA . SER B 1 23 ? -18 11.617 9.133 1 90.81 23 SER B CA 1
ATOM 3574 C C . SER B 1 23 ? -19.328 12.156 8.609 1 90.81 23 SER B C 1
ATOM 3576 O O . SER B 1 23 ? -19.375 12.828 7.578 1 90.81 23 SER B O 1
ATOM 3578 N N . ARG B 1 24 ? -20.406 11.945 9.367 1 91.88 24 ARG B N 1
ATOM 3579 C CA . ARG B 1 24 ? -21.734 12.328 8.891 1 91.88 24 ARG B CA 1
ATOM 3580 C C . ARG B 1 24 ? -22.312 13.469 9.727 1 91.88 24 ARG B C 1
ATOM 3582 O O . ARG B 1 24 ? -23.125 14.25 9.234 1 91.88 24 ARG B O 1
ATOM 3589 N N . SER B 1 25 ? -21.891 13.461 10.969 1 94.38 25 SER B N 1
ATOM 3590 C CA . SER B 1 25 ? -22.375 14.508 11.867 1 94.38 25 SER B CA 1
ATOM 3591 C C . SER B 1 25 ? -21.406 14.742 13.016 1 94.38 25 SER B C 1
ATOM 3593 O O . SER B 1 25 ? -20.469 13.969 13.211 1 94.38 25 SER B O 1
ATOM 3595 N N . HIS B 1 26 ? -21.625 15.883 13.703 1 95.94 26 HIS B N 1
ATOM 3596 C CA . HIS B 1 26 ? -20.781 16.281 14.836 1 95.94 26 HIS B CA 1
ATOM 3597 C C . HIS B 1 26 ? -21.625 16.531 16.078 1 95.94 26 HIS B C 1
ATOM 3599 O O . HIS B 1 26 ? -22.688 17.156 16 1 95.94 26 HIS B O 1
ATOM 3605 N N . PHE B 1 27 ? -21.172 16.031 17.156 1 96.38 27 PHE B N 1
ATOM 3606 C CA . PHE B 1 27 ? -21.812 16.328 18.438 1 96.38 27 PHE B CA 1
ATOM 3607 C C . PHE B 1 27 ? -21.078 17.438 19.172 1 96.38 27 PHE B C 1
ATOM 3609 O O . PHE B 1 27 ? -19.844 17.391 19.297 1 96.38 27 PHE B O 1
ATOM 3616 N N . VAL B 1 28 ? -21.859 18.375 19.656 1 97.69 28 VAL B N 1
ATOM 3617 C CA . VAL B 1 28 ? -21.281 19.578 20.234 1 97.69 28 VAL B CA 1
ATOM 3618 C C . VAL B 1 28 ? -21.859 19.812 21.625 1 97.69 28 VAL B C 1
ATOM 3620 O O . VAL B 1 28 ? -23.078 19.781 21.812 1 97.69 28 VAL B O 1
ATOM 3623 N N . ALA B 1 29 ? -20.984 20.031 22.562 1 97.56 29 ALA B N 1
ATOM 3624 C CA . ALA B 1 29 ? -21.406 20.312 23.938 1 97.56 29 ALA B CA 1
ATOM 3625 C C . ALA B 1 29 ? -20.969 21.719 24.359 1 97.56 29 ALA B C 1
ATOM 3627 O O . ALA B 1 29 ? -19.844 22.141 24.078 1 97.56 29 ALA B O 1
ATOM 3628 N N . VAL B 1 30 ? -21.859 22.438 25 1 97.56 30 VAL B N 1
ATOM 3629 C CA . VAL B 1 30 ? -21.578 23.719 25.641 1 97.56 30 VAL B CA 1
ATOM 3630 C C . VAL B 1 30 ? -21.828 23.609 27.141 1 97.56 30 VAL B C 1
ATOM 3632 O O . VAL B 1 30 ? -22.406 22.625 27.609 1 97.56 30 VAL B O 1
ATOM 3635 N N . PRO B 1 31 ? -21.328 24.625 27.812 1 95.44 31 PRO B N 1
ATOM 3636 C CA . PRO B 1 31 ? -21.641 24.594 29.25 1 95.44 31 PRO B CA 1
ATOM 3637 C C . PRO B 1 31 ? -23.156 24.562 29.516 1 95.44 31 PRO B C 1
ATOM 3639 O O . PRO B 1 31 ? -23.922 25.172 28.766 1 95.44 31 PRO B O 1
ATOM 3642 N N . ALA B 1 32 ? -23.531 23.938 30.609 1 91.94 32 ALA B N 1
ATOM 3643 C CA . ALA B 1 32 ? -24.922 23.641 30.922 1 91.94 32 ALA B CA 1
ATOM 3644 C C . ALA B 1 32 ? -25.734 24.922 31.078 1 91.94 32 ALA B C 1
ATOM 3646 O O . ALA B 1 32 ? -26.938 24.938 30.812 1 91.94 32 ALA B O 1
ATOM 3647 N N . ASP B 1 33 ? -25.156 25.969 31.422 1 91.56 33 ASP B N 1
ATOM 3648 C CA . ASP B 1 33 ? -25.875 27.203 31.719 1 91.56 33 ASP B CA 1
ATOM 3649 C C . ASP B 1 33 ? -26.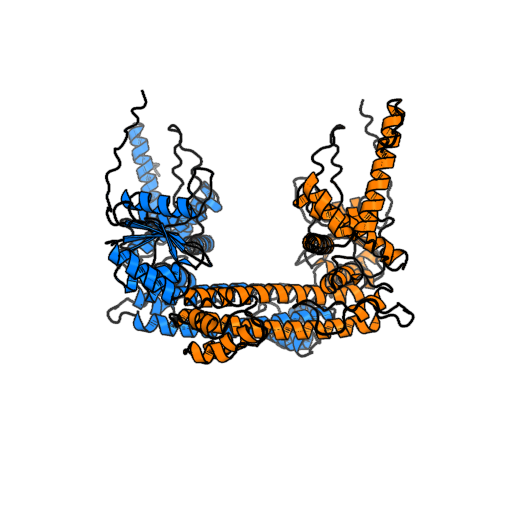016 28.078 30.484 1 91.56 33 ASP B C 1
ATOM 3651 O O . ASP B 1 33 ? -26.578 29.172 30.562 1 91.56 33 ASP B O 1
ATOM 3655 N N . ARG B 1 34 ? -25.547 27.641 29.344 1 90.94 34 ARG B N 1
ATOM 3656 C CA . ARG B 1 34 ? -25.516 28.484 28.156 1 90.94 34 ARG B CA 1
ATOM 3657 C C . ARG B 1 34 ? -26.766 28.266 27.312 1 90.94 34 ARG B C 1
ATOM 3659 O O . ARG B 1 34 ? -27.156 29.156 26.531 1 90.94 34 ARG B O 1
ATOM 3666 N N . ALA B 1 35 ? -27.312 27.094 27.406 1 89.69 35 ALA B N 1
ATOM 3667 C CA . ALA B 1 35 ? -28.469 26.766 26.578 1 89.69 35 ALA B CA 1
ATOM 3668 C C . ALA B 1 35 ? -29.344 25.719 27.266 1 89.69 35 ALA B C 1
ATOM 3670 O O . ALA B 1 35 ? -28.875 24.984 28.141 1 89.69 35 ALA B O 1
ATOM 3671 N N . THR B 1 36 ? -30.609 25.688 26.797 1 89.56 36 THR B N 1
ATOM 3672 C CA . THR B 1 36 ? -31.531 24.672 27.297 1 89.56 36 THR B CA 1
ATOM 3673 C C . THR B 1 36 ? -31.031 23.266 26.953 1 89.56 36 THR B C 1
ATOM 3675 O O . THR B 1 36 ? -31.031 22.375 27.797 1 89.56 36 THR B O 1
ATOM 3678 N N . GLU B 1 37 ? -30.656 23.203 25.734 1 92.19 37 GLU B N 1
ATOM 3679 C CA . GLU B 1 37 ? -29.969 21.984 25.297 1 92.19 37 GLU B CA 1
ATOM 3680 C C . GLU B 1 37 ? -28.469 22.219 25.172 1 92.19 37 GLU B C 1
ATOM 3682 O O . GLU B 1 37 ? -28.016 22.844 24.203 1 92.19 37 GLU B O 1
ATOM 3687 N N . SER B 1 38 ? -27.766 21.625 26.109 1 94.75 38 SER B N 1
ATOM 3688 C CA . SER B 1 38 ? -26.328 21.906 26.172 1 94.75 38 SER B CA 1
ATOM 3689 C C . SER B 1 38 ? -25.547 21.016 25.203 1 94.75 38 SER B C 1
ATOM 3691 O O . SER B 1 38 ? -24.344 21.188 25.031 1 94.75 38 SER B O 1
ATOM 3693 N N . VAL B 1 39 ? -26.266 20.016 24.578 1 96.69 39 VAL B N 1
ATOM 3694 C CA . VAL B 1 39 ? -25.641 19.172 23.562 1 96.69 39 VAL B CA 1
ATOM 3695 C C . VAL B 1 39 ? -26.516 19.156 22.312 1 96.69 39 VAL B C 1
ATOM 3697 O O . VAL B 1 39 ? -27.734 18.953 22.391 1 96.69 39 VAL B O 1
ATOM 3700 N N . ARG B 1 40 ? -25.891 19.391 21.188 1 97.25 40 ARG B N 1
ATOM 3701 C CA . ARG B 1 40 ? -26.609 19.359 19.922 1 97.25 40 ARG B CA 1
ATOM 3702 C C . ARG B 1 40 ? -25.812 18.609 18.859 1 97.25 40 ARG B C 1
ATOM 3704 O O . ARG B 1 40 ? -24.578 18.578 18.906 1 97.25 40 ARG B O 1
ATOM 3711 N N . GLU B 1 41 ? -26.531 17.984 17.969 1 97.19 41 GLU B N 1
ATOM 3712 C CA . GLU B 1 41 ? -25.938 17.344 16.797 1 97.19 41 GLU B CA 1
ATOM 3713 C C . GLU B 1 41 ? -26.094 18.203 15.555 1 97.19 41 GLU B C 1
ATOM 3715 O O . GLU B 1 41 ? -27.172 18.766 15.305 1 97.19 41 GLU B O 1
ATOM 3720 N N . PHE B 1 42 ? -25.062 18.422 14.875 1 97.56 42 PHE B N 1
ATOM 3721 C CA . PHE B 1 42 ? -25.094 19.188 13.633 1 97.56 42 PHE B CA 1
ATOM 3722 C C . PHE B 1 42 ? -24.641 18.328 12.461 1 97.56 42 PHE B C 1
ATOM 3724 O O . PHE B 1 42 ? -23.766 17.469 12.617 1 97.56 42 PHE B O 1
ATOM 3731 N N . GLY B 1 43 ? -25.156 18.578 11.273 1 96.06 43 GLY B N 1
ATOM 3732 C CA . GLY B 1 43 ? -24.719 17.906 10.062 1 96.06 43 GLY B CA 1
ATOM 3733 C C . GLY B 1 43 ? -23.359 18.375 9.594 1 96.06 43 GLY B C 1
ATOM 3734 O O . GLY B 1 43 ? -22.688 19.156 10.273 1 96.06 43 GLY B O 1
ATOM 3735 N N . CYS B 1 44 ? -23 17.859 8.43 1 94.75 44 CYS B N 1
ATOM 3736 C CA . CYS B 1 44 ? -21.625 18.078 7.977 1 94.75 44 CYS B CA 1
ATOM 3737 C C . CYS B 1 44 ? -21.594 19.031 6.789 1 94.75 44 CYS B C 1
ATOM 3739 O O . CYS B 1 44 ? -20.516 19.406 6.324 1 94.75 44 CYS B O 1
ATOM 3741 N N . TYR B 1 45 ? -22.766 19.469 6.305 1 96.31 45 TYR B N 1
ATOM 3742 C CA . TYR B 1 45 ? -22.781 20.406 5.188 1 96.31 45 TYR B CA 1
ATOM 3743 C C . TYR B 1 45 ? -22.312 21.781 5.629 1 96.31 45 TYR B C 1
ATOM 3745 O O . TYR B 1 45 ? -22.344 22.109 6.82 1 96.31 45 TYR B O 1
ATOM 3753 N N . THR B 1 46 ? -21.844 22.531 4.684 1 96.88 46 THR B N 1
ATOM 3754 C CA . THR B 1 46 ? -21.359 23.859 4.996 1 96.88 46 THR B CA 1
ATOM 3755 C C . THR B 1 46 ? -22.422 24.672 5.738 1 96.88 46 THR B C 1
ATOM 3757 O O . THR B 1 46 ? -22.125 25.375 6.703 1 96.88 46 THR B O 1
ATOM 3760 N N . GLU B 1 47 ? -23.656 24.547 5.301 1 96.62 47 GLU B N 1
ATOM 3761 C CA . GLU B 1 47 ? -24.734 25.25 5.973 1 96.62 47 GLU B CA 1
ATOM 3762 C C . GLU B 1 47 ? -24.891 24.781 7.418 1 96.62 47 GLU B C 1
ATOM 3764 O O . GLU B 1 47 ? -25.172 25.594 8.305 1 96.62 47 GLU B O 1
ATOM 3769 N N . ASP B 1 48 ? -24.688 23.531 7.621 1 97.69 48 ASP B N 1
ATOM 3770 C CA . ASP B 1 48 ? -24.766 22.984 8.969 1 97.69 48 ASP B CA 1
ATOM 3771 C C . ASP B 1 48 ? -23.641 23.5 9.844 1 97.69 48 ASP B C 1
ATOM 3773 O O . ASP B 1 48 ? -23.844 23.812 11.023 1 97.69 48 ASP B O 1
ATOM 3777 N N . LEU B 1 49 ? -22.469 23.594 9.297 1 98 49 LEU B N 1
ATOM 3778 C CA . LEU B 1 49 ? -21.312 24.062 10.031 1 98 49 LEU B CA 1
ATOM 3779 C C . LEU B 1 49 ? -21.438 25.547 10.383 1 98 49 LEU B C 1
ATOM 3781 O O . LEU B 1 49 ? -21.031 25.969 11.461 1 98 49 LEU B O 1
ATOM 3785 N N . ASN B 1 50 ? -21.984 26.266 9.469 1 98.06 50 ASN B N 1
ATOM 3786 C CA . ASN B 1 50 ? -22.281 27.672 9.773 1 98.06 50 ASN B CA 1
ATOM 3787 C C . ASN B 1 50 ? -23.297 27.797 10.906 1 98.06 50 ASN B C 1
ATOM 3789 O O . ASN B 1 50 ? -23.141 28.641 11.789 1 98.06 50 ASN B O 1
ATOM 3793 N N . ALA B 1 51 ? -24.297 26.984 10.828 1 98.31 51 ALA B N 1
ATOM 3794 C CA . ALA B 1 51 ? -25.297 26.984 11.891 1 98.31 51 ALA B CA 1
ATOM 3795 C C . ALA B 1 51 ? -24.656 26.625 13.234 1 98.31 51 ALA B C 1
ATOM 3797 O O . ALA B 1 51 ? -25.031 27.188 14.266 1 98.31 51 ALA B O 1
ATOM 3798 N N . LEU B 1 52 ? -23.797 25.672 13.188 1 98.19 52 LEU B N 1
ATOM 3799 C CA . LEU B 1 52 ? -23.031 25.281 14.367 1 98.19 52 LEU B CA 1
ATOM 3800 C C . LEU B 1 52 ? -22.266 26.469 14.945 1 98.19 52 LEU B C 1
ATOM 3802 O O . LEU B 1 52 ? -22.359 26.75 16.141 1 98.19 52 LEU B O 1
ATOM 3806 N N . ALA B 1 53 ? -21.562 27.203 14.109 1 98.38 53 ALA B N 1
ATOM 3807 C CA . ALA B 1 53 ? -20.781 28.359 14.539 1 98.38 53 ALA B CA 1
ATOM 3808 C C . ALA B 1 53 ? -21.672 29.438 15.141 1 98.38 53 ALA B C 1
ATOM 3810 O O . ALA B 1 53 ? -21.359 30 16.188 1 98.38 53 ALA B O 1
ATOM 3811 N N . LEU B 1 54 ? -22.766 29.641 14.492 1 98.19 54 LEU B N 1
ATOM 3812 C CA . LEU B 1 54 ? -23.703 30.672 14.961 1 98.19 54 LEU B CA 1
ATOM 3813 C C . LEU B 1 54 ? -24.297 30.281 16.312 1 98.19 54 LEU B C 1
ATOM 3815 O O . LEU B 1 54 ? -24.453 31.141 17.188 1 98.19 54 LEU B O 1
ATOM 3819 N N . TRP B 1 55 ? -24.562 29.047 16.438 1 98.25 55 TRP B N 1
ATOM 3820 C CA . TRP B 1 55 ? -25.094 28.562 17.703 1 98.25 55 TRP B CA 1
ATOM 3821 C C . TRP B 1 55 ? -24.078 28.766 18.828 1 98.25 55 TRP B C 1
ATOM 3823 O O . TRP B 1 55 ? -24.438 29.172 19.938 1 98.25 55 TRP B O 1
ATOM 3833 N N . LEU B 1 56 ? -22.875 28.453 18.562 1 98.25 56 LEU B N 1
ATOM 3834 C CA . LEU B 1 56 ? -21.812 28.625 19.547 1 98.25 56 LEU B CA 1
ATOM 3835 C C . LEU B 1 56 ? -21.672 30.094 19.953 1 98.25 56 LEU B C 1
ATOM 3837 O O . LEU B 1 56 ? -21.516 30.406 21.125 1 98.25 56 LEU B O 1
ATOM 3841 N N . LEU B 1 57 ? -21.734 30.969 18.984 1 97.94 57 LEU B N 1
ATOM 3842 C CA . LEU B 1 57 ? -21.656 32.406 19.25 1 97.94 57 LEU B CA 1
ATOM 3843 C C . LEU B 1 57 ? -22.828 32.875 20.109 1 97.94 57 LEU B C 1
ATOM 3845 O O . LEU B 1 57 ? -22.641 33.656 21.047 1 97.94 57 LEU B O 1
ATOM 3849 N N . ASP B 1 58 ? -23.984 32.344 19.766 1 97.44 58 ASP B N 1
ATOM 3850 C CA . ASP B 1 58 ? -25.188 32.656 20.547 1 97.44 58 ASP B CA 1
ATOM 3851 C C . ASP B 1 58 ? -25.031 32.219 22 1 97.44 58 ASP B C 1
ATOM 3853 O O . ASP B 1 58 ? -25.562 32.875 22.906 1 97.44 58 ASP B O 1
ATOM 3857 N N . CYS B 1 59 ? -24.312 31.172 22.188 1 97.44 59 CYS B N 1
ATOM 3858 C CA . CYS B 1 59 ? -24.109 30.625 23.516 1 97.44 59 CYS B CA 1
ATOM 3859 C C . CYS B 1 59 ? -22.953 31.312 24.219 1 97.44 59 CYS B C 1
ATOM 3861 O O . CYS B 1 59 ? -22.578 30.938 25.328 1 97.44 59 CYS B O 1
ATOM 3863 N N . GLY B 1 60 ? -22.266 32.188 23.547 1 97 60 GLY B N 1
ATOM 3864 C CA . GLY B 1 60 ? -21.172 32.938 24.156 1 97 60 GLY B CA 1
ATOM 3865 C C . GLY B 1 60 ? -19.859 32.156 24.156 1 97 60 GLY B C 1
ATOM 3866 O O . GLY B 1 60 ? -18.969 32.469 24.969 1 97 60 GLY B O 1
ATOM 3867 N N . ILE B 1 61 ? -19.75 31.219 23.312 1 97.75 61 ILE B N 1
ATOM 3868 C CA . ILE B 1 61 ? -18.547 30.391 23.25 1 97.75 61 ILE B CA 1
ATOM 3869 C C . ILE B 1 61 ? -17.438 31.141 22.531 1 97.75 61 ILE B C 1
ATOM 3871 O O . ILE B 1 61 ? -17.672 31.75 21.484 1 97.75 61 ILE B O 1
ATOM 3875 N N . THR B 1 62 ? -16.25 31.047 23.094 1 96.88 62 THR B N 1
ATOM 3876 C CA . THR B 1 62 ? -15.117 31.75 22.5 1 96.88 62 THR B CA 1
ATOM 3877 C C . THR B 1 62 ? -14.055 30.75 22.031 1 96.88 62 THR B C 1
ATOM 3879 O O . THR B 1 62 ? -13.219 31.094 21.188 1 96.88 62 THR B O 1
ATOM 3882 N N . ILE B 1 63 ? -14.07 29.562 22.625 1 97.25 63 ILE B N 1
ATOM 3883 C CA . ILE B 1 63 ? -13.062 28.562 22.297 1 97.25 63 ILE B CA 1
ATOM 3884 C C . ILE B 1 63 ? -13.711 27.188 22.203 1 97.25 63 ILE B C 1
ATOM 3886 O O . ILE B 1 63 ? -14.602 26.859 22.984 1 97.25 63 ILE B O 1
ATOM 3890 N N . ALA B 1 64 ? -13.336 26.422 21.219 1 97.56 64 ALA B N 1
ATOM 3891 C CA . ALA B 1 64 ? -13.875 25.078 21.031 1 97.56 64 ALA B CA 1
ATOM 3892 C C . ALA B 1 64 ? -12.758 24.047 20.891 1 97.56 64 ALA B C 1
ATOM 3894 O O . ALA B 1 64 ? -11.781 24.281 20.172 1 97.56 64 ALA B O 1
ATOM 3895 N N . ALA B 1 65 ? -12.906 22.953 21.594 1 96.19 65 ALA B N 1
ATOM 3896 C CA . ALA B 1 65 ? -11.992 21.812 21.453 1 96.19 65 ALA B CA 1
ATOM 3897 C C . ALA B 1 65 ? -12.508 20.828 20.422 1 96.19 65 ALA B C 1
ATOM 3899 O O . ALA B 1 65 ? -13.672 20.422 20.453 1 96.19 65 ALA B O 1
ATOM 3900 N N . LEU B 1 66 ? -11.656 20.484 19.5 1 93.75 66 LEU B N 1
ATOM 3901 C CA . LEU B 1 66 ? -11.984 19.562 18.422 1 93.75 66 LEU B CA 1
ATOM 3902 C C . LEU B 1 66 ? -11.039 18.359 18.422 1 93.75 66 LEU B C 1
ATOM 3904 O O . LEU B 1 66 ? -9.82 18.531 18.438 1 93.75 66 LEU B O 1
ATOM 3908 N N . GLU B 1 67 ? -11.633 17.188 18.391 1 87.44 67 GLU B N 1
ATOM 3909 C CA . GLU B 1 67 ? -10.797 16 18.25 1 87.44 67 GLU B CA 1
ATOM 3910 C C . GLU B 1 67 ? -10.391 15.781 16.797 1 87.44 67 GLU B C 1
ATOM 3912 O O . GLU B 1 67 ? -11.227 15.852 15.891 1 87.44 67 GLU B O 1
ATOM 3917 N N . SER B 1 68 ? -9.109 15.578 16.578 1 83.5 68 SER B N 1
ATOM 3918 C CA . SER B 1 68 ? -8.57 15.461 15.227 1 83.5 68 SER B CA 1
ATOM 3919 C C . SER B 1 68 ? -8.734 14.047 14.688 1 83.5 68 SER B C 1
ATOM 3921 O O . SER B 1 68 ? -7.75 13.367 14.383 1 83.5 68 SER B O 1
ATOM 3923 N N . THR B 1 69 ? -9.922 13.555 14.445 1 76.19 69 THR B N 1
ATOM 3924 C CA . THR B 1 69 ? -10.203 12.25 13.852 1 76.19 69 THR B CA 1
ATOM 3925 C C . THR B 1 69 ? -10.188 12.328 12.328 1 76.19 69 THR B C 1
ATOM 3927 O O . THR B 1 69 ? -11 13.039 11.734 1 76.19 69 THR B O 1
ATOM 3930 N N . GLY B 1 70 ? -9.336 11.555 11.758 1 85.31 70 GLY B N 1
ATOM 3931 C CA . GLY B 1 70 ? -9.266 11.586 10.305 1 85.31 70 GLY B CA 1
ATOM 3932 C C . GLY B 1 70 ? -9.102 12.992 9.75 1 85.31 70 GLY B C 1
ATOM 3933 O O . GLY B 1 70 ? -8.328 13.789 10.281 1 85.31 70 GLY B O 1
ATOM 3934 N N . VAL B 1 71 ? -9.82 13.273 8.609 1 93.06 71 VAL B N 1
ATOM 3935 C CA . VAL B 1 71 ? -9.727 14.586 7.98 1 93.06 71 VAL B CA 1
ATOM 3936 C C . VAL B 1 71 ? -11.031 15.352 8.188 1 93.06 71 VAL B C 1
ATOM 3938 O O . VAL B 1 71 ? -11.164 16.5 7.754 1 93.06 71 VAL B O 1
ATOM 3941 N N . TYR B 1 72 ? -11.938 14.844 8.992 1 93 72 TYR B N 1
ATOM 3942 C CA . TYR B 1 72 ? -13.289 15.383 9.125 1 93 72 TYR B CA 1
ATOM 3943 C C . TYR B 1 72 ? -13.289 16.656 9.969 1 93 72 TYR B C 1
ATOM 3945 O O . TYR B 1 72 ? -14.25 17.422 9.953 1 93 72 TYR B O 1
ATOM 3953 N N . TRP B 1 73 ? -12.219 16.859 10.688 1 94.12 73 TRP B N 1
ATOM 3954 C CA . TRP B 1 73 ? -12.117 18.031 11.555 1 94.12 73 TRP B CA 1
ATOM 3955 C C . TRP B 1 73 ? -11.812 19.281 10.742 1 94.12 73 TRP B C 1
ATOM 3957 O O . TRP B 1 73 ? -12.094 20.406 11.188 1 94.12 73 TRP B O 1
ATOM 3967 N N . ILE B 1 74 ? -11.242 19.156 9.594 1 95.12 74 ILE B N 1
ATOM 3968 C CA . ILE B 1 74 ? -10.648 20.25 8.844 1 95.12 74 ILE B CA 1
ATOM 3969 C C . ILE B 1 74 ? -11.727 21.266 8.453 1 95.12 74 ILE B C 1
ATOM 3971 O O . ILE B 1 74 ? -11.602 22.453 8.734 1 95.12 74 ILE B O 1
ATOM 3975 N N . PRO B 1 75 ? -12.867 20.797 7.934 1 95 75 PRO B N 1
ATOM 3976 C CA . PRO B 1 75 ? -13.898 21.781 7.602 1 95 75 PRO B CA 1
ATOM 3977 C C . PRO B 1 75 ? -14.477 22.469 8.836 1 95 75 PRO B C 1
ATOM 3979 O O . PRO B 1 75 ? -14.75 23.672 8.797 1 95 75 PRO B O 1
ATOM 3982 N N . VAL B 1 76 ? -14.648 21.766 9.883 1 96.62 76 VAL B N 1
ATOM 3983 C CA . VAL B 1 76 ? -15.188 22.344 11.109 1 96.62 76 VAL B CA 1
ATOM 3984 C C . VAL B 1 76 ? -14.227 23.406 11.641 1 96.62 76 VAL B C 1
ATOM 3986 O O . VAL B 1 76 ? -14.648 24.516 11.992 1 96.62 76 VAL B O 1
ATOM 3989 N N . PHE B 1 77 ? -13.008 23.094 11.641 1 95.88 77 PHE B N 1
ATOM 3990 C CA . PHE B 1 77 ? -11.953 24 12.094 1 95.88 77 PHE B CA 1
ATOM 3991 C C . PHE B 1 77 ? -11.984 25.297 11.297 1 95.88 77 PHE B C 1
ATOM 3993 O O . PHE B 1 77 ? -11.977 26.391 11.875 1 95.88 77 PHE B O 1
ATOM 4000 N N . GLU B 1 78 ? -12.047 25.203 10.055 1 94.44 78 GLU B N 1
ATOM 4001 C CA . GLU B 1 78 ? -11.984 26.359 9.172 1 94.44 78 GLU B CA 1
ATOM 4002 C C . GLU B 1 78 ? -13.211 27.25 9.336 1 94.44 78 GLU B C 1
ATOM 4004 O O . GLU B 1 78 ? -13.094 28.484 9.383 1 94.44 78 GLU B O 1
ATOM 4009 N N . VAL B 1 79 ? -14.375 26.672 9.438 1 96.56 79 VAL B N 1
ATOM 4010 C CA . VAL B 1 79 ? -15.617 27.422 9.57 1 96.56 79 VAL B CA 1
ATOM 4011 C C . VAL B 1 79 ? -15.633 28.141 10.922 1 96.56 79 VAL B C 1
ATOM 4013 O O . VAL B 1 79 ? -15.992 29.328 11 1 96.56 79 VAL B O 1
ATOM 4016 N N . LEU B 1 80 ? -15.258 27.438 11.938 1 97.44 80 LEU B N 1
ATOM 4017 C CA . LEU B 1 80 ? -15.242 28.062 13.266 1 97.44 80 LEU B CA 1
ATOM 4018 C C . LEU B 1 80 ? -14.266 29.219 13.312 1 97.44 80 LEU B C 1
ATOM 4020 O O . LEU B 1 80 ? -14.594 30.297 13.828 1 97.44 80 LEU B O 1
ATOM 4024 N N . GLU B 1 81 ? -13.141 29 12.75 1 95.38 81 GLU B N 1
ATOM 4025 C CA . GLU B 1 81 ? -12.148 30.062 12.711 1 95.38 81 GLU B CA 1
ATOM 4026 C C . GLU B 1 81 ? -12.656 31.281 11.93 1 95.38 81 GLU B C 1
ATOM 4028 O O . GLU B 1 81 ? -12.422 32.406 12.32 1 95.38 81 GLU B O 1
ATOM 4033 N N . ALA B 1 82 ? -13.305 31.062 10.875 1 95.38 82 ALA B N 1
ATOM 4034 C CA . ALA B 1 82 ? -13.844 32.125 10.031 1 95.38 82 ALA B CA 1
ATOM 4035 C C . ALA B 1 82 ? -14.867 32.969 10.789 1 95.38 82 ALA B C 1
ATOM 4037 O O . ALA B 1 82 ? -15.039 34.156 10.508 1 95.38 82 ALA B O 1
ATOM 4038 N N . HIS B 1 83 ? -15.5 32.344 11.75 1 97.38 83 HIS B N 1
ATOM 4039 C CA . HIS B 1 83 ? -16.516 33.062 12.547 1 97.38 83 HIS B CA 1
ATOM 4040 C C . HIS B 1 83 ? -15.891 33.656 13.797 1 97.38 83 HIS B C 1
ATOM 4042 O O . HIS B 1 83 ? -16.609 34.188 14.648 1 97.38 83 HIS B O 1
ATOM 4048 N N . GLY B 1 84 ? -14.617 33.438 13.953 1 96.38 84 GLY B N 1
ATOM 4049 C CA . GLY B 1 84 ? -13.914 34.094 15.039 1 96.38 84 GLY B CA 1
ATOM 4050 C C . GLY B 1 84 ? -13.844 33.281 16.312 1 96.38 84 GLY B C 1
ATOM 4051 O O . GLY B 1 84 ? -13.484 33.781 17.375 1 96.38 84 GLY B O 1
ATOM 4052 N N . ILE B 1 85 ? -14.188 32.062 16.25 1 97.62 85 ILE B N 1
ATOM 4053 C CA . ILE B 1 85 ? -14.086 31.172 17.391 1 97.62 85 ILE B CA 1
ATOM 4054 C C . ILE B 1 85 ? -12.695 30.531 17.422 1 97.62 85 ILE B C 1
ATOM 4056 O O . ILE B 1 85 ? -12.227 30 16.406 1 97.62 85 ILE B O 1
ATOM 4060 N N . GLN B 1 86 ? -12.047 30.625 18.516 1 96.19 86 GLN B N 1
ATOM 4061 C CA . GLN B 1 86 ? -10.766 29.953 18.656 1 96.19 86 GLN B CA 1
ATOM 4062 C C . GLN B 1 86 ? -10.938 28.438 18.719 1 96.19 86 GLN B C 1
ATOM 4064 O O . GLN B 1 86 ? -11.867 27.938 19.359 1 96.19 86 GLN B O 1
ATOM 4069 N N . VAL B 1 87 ? -10.094 27.766 17.984 1 96.25 87 VAL B N 1
ATOM 4070 C CA . VAL B 1 87 ? -10.227 26.312 17.953 1 96.25 87 VAL B CA 1
ATOM 4071 C C . VAL B 1 87 ? -8.953 25.656 18.484 1 96.25 87 VAL B C 1
ATOM 4073 O O . VAL B 1 87 ? -7.848 26.016 18.062 1 96.25 87 VAL B O 1
ATOM 4076 N N . MET B 1 88 ? -9.141 24.766 19.391 1 94.12 88 MET B N 1
ATOM 4077 C CA . MET B 1 88 ? -8.055 23.922 19.891 1 94.12 88 MET B CA 1
ATOM 4078 C C . MET B 1 88 ? -8.164 22.5 19.344 1 94.12 88 MET B C 1
ATOM 4080 O O . MET B 1 88 ? -9.102 21.781 19.672 1 94.12 88 MET B O 1
ATOM 4084 N N . LEU B 1 89 ? -7.238 22.234 18.531 1 92.75 89 LEU B N 1
ATOM 4085 C CA . LEU B 1 89 ? -7.191 20.875 18 1 92.75 89 LEU B CA 1
ATOM 4086 C C . LEU B 1 89 ? -6.516 19.922 18.984 1 92.75 89 LEU B C 1
ATOM 4088 O O . LEU B 1 89 ? -5.418 20.203 19.469 1 92.75 89 LEU B O 1
ATOM 4092 N N . VAL B 1 90 ? -7.219 18.812 19.25 1 89.81 90 VAL B N 1
ATOM 4093 C CA . VAL B 1 90 ? -6.691 17.875 20.234 1 89.81 90 VAL B CA 1
ATOM 4094 C C . VAL B 1 90 ? -6.516 16.5 19.594 1 89.81 90 VAL B C 1
ATOM 4096 O O . VAL B 1 90 ? -7.332 16.078 18.766 1 89.81 90 VAL B O 1
ATOM 4099 N N . ASN B 1 91 ? -5.43 15.812 19.969 1 81.44 91 ASN B N 1
ATOM 4100 C CA . ASN B 1 91 ? -5.168 14.469 19.453 1 81.44 91 ASN B CA 1
ATOM 4101 C C . ASN B 1 91 ? -6.16 13.453 20.016 1 81.44 91 ASN B C 1
ATOM 4103 O O . ASN B 1 91 ? -6.375 13.383 21.219 1 81.44 91 ASN B O 1
ATOM 4107 N N . ALA B 1 92 ? -6.715 12.641 19.156 1 73.12 92 ALA B N 1
ATOM 4108 C CA . ALA B 1 92 ? -7.734 11.656 19.516 1 73.12 92 ALA B CA 1
ATOM 4109 C C . ALA B 1 92 ? -7.191 10.656 20.531 1 73.12 92 ALA B C 1
ATOM 4111 O O . ALA B 1 92 ? -7.906 10.242 21.453 1 73.12 92 ALA B O 1
ATOM 4112 N N . ARG B 1 93 ? -6 10.305 20.391 1 69.94 93 ARG B N 1
ATOM 4113 C CA . ARG B 1 93 ? -5.406 9.281 21.25 1 69.94 93 ARG B CA 1
ATOM 4114 C C . ARG B 1 93 ? -5.289 9.766 22.688 1 69.94 93 ARG B C 1
ATOM 4116 O O . ARG B 1 93 ? -5.297 8.953 23.625 1 69.94 93 ARG B O 1
ATOM 4123 N N . SER B 1 94 ? -5.266 11.055 22.891 1 68.88 94 SER B N 1
ATOM 4124 C CA . SER B 1 94 ? -4.98 11.625 24.188 1 68.88 94 SER B CA 1
ATOM 4125 C C . SER B 1 94 ? -6.262 11.844 25 1 68.88 94 SER B C 1
ATOM 4127 O O . SER B 1 94 ? -6.215 12.07 26.203 1 68.88 94 SER B O 1
ATOM 4129 N N . VAL B 1 95 ? -7.367 11.742 24.297 1 69.94 95 VAL B N 1
ATOM 4130 C CA . VAL B 1 95 ? -8.578 12.164 25 1 69.94 95 VAL B CA 1
ATOM 4131 C C . VAL B 1 95 ? -9.523 10.977 25.141 1 69.94 95 VAL B C 1
ATOM 4133 O O . VAL B 1 95 ? -10.719 11.148 25.406 1 69.94 95 VAL B O 1
ATOM 4136 N N . LYS B 1 96 ? -9.07 9.789 24.859 1 64.12 96 LYS B N 1
ATOM 4137 C CA . LYS B 1 96 ? -9.984 8.656 24.953 1 64.12 96 LYS B CA 1
ATOM 4138 C C . LYS B 1 96 ? -10.57 8.523 26.359 1 64.12 96 LYS B C 1
ATOM 4140 O O . LYS B 1 96 ? -9.844 8.656 27.344 1 64.12 96 LYS B O 1
ATOM 4145 N N . ASN B 1 97 ? -11.938 8.742 26.344 1 59.5 97 ASN B N 1
ATOM 4146 C CA . ASN B 1 97 ? -12.68 8.578 27.578 1 59.5 97 ASN B CA 1
ATOM 4147 C C . ASN B 1 97 ? -12.539 7.156 28.125 1 59.5 97 ASN B C 1
ATOM 4149 O O . ASN B 1 97 ? -12.742 6.184 27.406 1 59.5 97 ASN B O 1
ATOM 4153 N N . VAL B 1 98 ? -11.828 7.062 29.188 1 53.34 98 VAL B N 1
ATOM 4154 C CA . VAL B 1 98 ? -11.531 5.801 29.859 1 53.34 98 VAL B CA 1
ATOM 4155 C C . VAL B 1 98 ? -12.828 5.098 30.234 1 53.34 98 VAL B C 1
ATOM 4157 O O . VAL B 1 98 ? -12.82 3.926 30.609 1 53.34 98 VAL B O 1
ATOM 4160 N N . SER B 1 99 ? -13.852 5.922 30.25 1 53.47 99 SER B N 1
ATOM 4161 C CA . SER B 1 99 ? -14.961 5.262 30.922 1 53.47 99 SER B CA 1
ATOM 4162 C C . SER B 1 99 ? -15.711 4.336 29.969 1 53.47 99 SER B C 1
ATOM 4164 O O . SER B 1 99 ? -15.781 4.594 28.766 1 53.47 99 SER B O 1
ATOM 4166 N N . GLY B 1 100 ? -15.539 3.004 29.859 1 56.75 100 GLY B N 1
ATOM 4167 C CA . GLY B 1 100 ? -16.125 1.815 29.266 1 56.75 100 GLY B CA 1
ATOM 4168 C C . GLY B 1 100 ? -17.344 2.119 28.406 1 56.75 100 GLY B C 1
ATOM 4169 O O . GLY B 1 100 ? -17.75 1.291 27.594 1 56.75 100 GLY B O 1
ATOM 4170 N N . ARG B 1 101 ? -18.281 3.086 28.75 1 55.22 101 ARG B N 1
ATOM 4171 C CA . ARG B 1 101 ? -19.516 3.248 27.984 1 55.22 101 ARG B CA 1
ATOM 4172 C C . ARG B 1 101 ? -19.297 4.199 26.812 1 55.22 101 ARG B C 1
ATOM 4174 O O . ARG B 1 101 ? -19.125 5.402 27 1 55.22 101 ARG B O 1
ATOM 4181 N N . LYS B 1 102 ? -19.156 3.947 25.578 1 65.12 102 LYS B N 1
ATOM 4182 C CA . LYS B 1 102 ? -18.844 4.777 24.422 1 65.12 102 LYS B CA 1
ATOM 4183 C C . LYS B 1 102 ? -20.109 5.309 23.766 1 65.12 102 LYS B C 1
ATOM 4185 O O . LYS B 1 102 ? -20.984 4.531 23.375 1 65.12 102 LYS B O 1
ATOM 4190 N N . SER B 1 103 ? -20.484 6.648 24.188 1 84.62 103 SER B N 1
ATOM 4191 C CA . SER B 1 103 ? -21.5 7.352 23.406 1 84.62 103 SER B CA 1
ATOM 4192 C C . SER B 1 103 ? -20.969 8.695 22.891 1 84.62 103 SER B C 1
ATOM 4194 O O . SER B 1 103 ? -20.172 9.344 23.562 1 84.62 103 SER B O 1
ATOM 4196 N N . ASP B 1 104 ? -21.344 9.125 21.688 1 84.31 104 ASP B N 1
ATOM 4197 C CA . ASP B 1 104 ? -20.922 10.375 21.047 1 84.31 104 ASP B CA 1
ATOM 4198 C C . ASP B 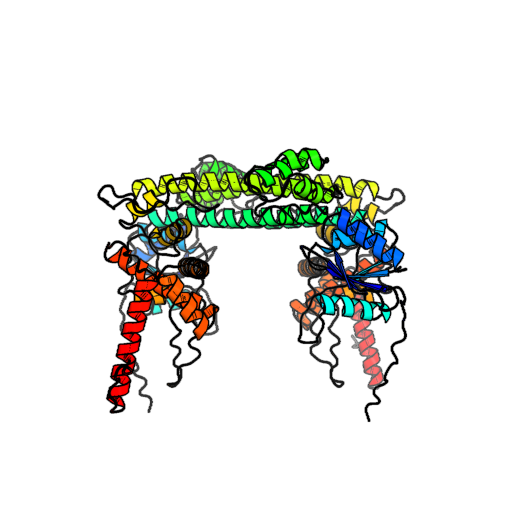1 104 ? -21.297 11.578 21.906 1 84.31 104 ASP B C 1
ATOM 4200 O O . ASP B 1 104 ? -20.562 12.555 21.984 1 84.31 104 ASP B O 1
ATOM 4204 N N . VAL B 1 105 ? -22.375 11.469 22.641 1 88 105 VAL B N 1
ATOM 4205 C CA . VAL B 1 105 ? -22.844 12.539 23.516 1 88 105 VAL B CA 1
ATOM 4206 C C . VAL B 1 105 ? -21.906 12.68 24.703 1 88 105 VAL B C 1
ATOM 4208 O O . VAL B 1 105 ? -21.453 13.789 25.016 1 88 105 VAL B O 1
ATOM 4211 N N . LEU B 1 106 ? -21.562 11.625 25.25 1 87.94 106 LEU B N 1
ATOM 4212 C CA . LEU B 1 106 ? -20.688 11.641 26.422 1 87.94 106 LEU B CA 1
ATOM 4213 C C . LEU B 1 106 ? -19.281 12.086 26.031 1 87.94 106 LEU B C 1
ATOM 4215 O O . LEU B 1 106 ? -18.609 12.773 26.797 1 87.94 106 LEU B O 1
ATOM 4219 N N . ASP B 1 107 ? -18.922 11.766 24.859 1 88.44 107 ASP B N 1
ATOM 4220 C CA . ASP B 1 107 ? -17.578 12.094 24.406 1 88.44 107 ASP B CA 1
ATOM 4221 C C . ASP B 1 107 ? -17.406 13.602 24.219 1 88.44 107 ASP B C 1
ATOM 4223 O O . ASP B 1 107 ? -16.391 14.172 24.625 1 88.44 107 ASP B O 1
ATOM 4227 N N . CYS B 1 108 ? -18.406 14.219 23.641 1 92.62 108 CYS B N 1
ATOM 4228 C CA . CYS B 1 108 ? -18.281 15.656 23.422 1 92.62 108 CYS B CA 1
ATOM 4229 C C . CYS B 1 108 ? -18.406 16.406 24.75 1 92.62 108 CYS B C 1
ATOM 4231 O O . CYS B 1 108 ? -17.766 17.453 24.938 1 92.62 108 CYS B O 1
ATOM 4233 N N . GLN B 1 109 ? -19.188 15.93 25.656 1 92.44 109 GLN B N 1
ATOM 4234 C CA . GLN B 1 109 ? -19.297 16.547 26.984 1 92.44 109 GLN B CA 1
ATOM 4235 C C . GLN B 1 109 ? -17.984 16.422 27.75 1 92.44 109 GLN B C 1
ATOM 4237 O O . GLN B 1 109 ? -17.562 17.375 28.406 1 92.44 109 GLN B O 1
ATOM 4242 N N . TRP B 1 110 ? -17.469 15.258 27.578 1 90.12 110 TRP B N 1
ATOM 4243 C CA . TRP B 1 110 ? -16.172 15.023 28.219 1 90.12 110 TRP B CA 1
ATOM 4244 C C . TRP B 1 110 ? -15.117 15.969 27.672 1 90.12 110 TRP B C 1
ATOM 4246 O O . TRP B 1 110 ? -14.375 16.594 28.438 1 90.12 110 TRP B O 1
ATOM 4256 N N . LEU B 1 111 ? -15.141 16.141 26.438 1 92.25 111 LEU B N 1
ATOM 4257 C CA . LEU B 1 111 ? -14.195 17.047 25.781 1 92.25 111 LEU B CA 1
ATOM 4258 C C . LEU B 1 111 ? -14.406 18.484 26.234 1 92.25 111 LEU B C 1
ATOM 4260 O O . LEU B 1 111 ? -13.445 19.203 26.484 1 92.25 111 LEU B O 1
ATOM 4264 N N . GLN B 1 112 ? -15.602 18.844 26.359 1 94.06 112 GLN B N 1
ATOM 4265 C CA . GLN B 1 112 ? -15.961 20.172 26.828 1 94.06 112 GLN B CA 1
ATOM 4266 C C . GLN B 1 112 ? -15.453 20.406 28.234 1 94.06 112 GLN B C 1
ATOM 4268 O O . GLN B 1 112 ? -14.906 21.469 28.547 1 94.06 112 GLN B O 1
ATOM 4273 N N . GLN B 1 113 ? -15.602 19.484 29.062 1 92.38 113 GLN B N 1
ATOM 4274 C CA . GLN B 1 113 ? -15.164 19.594 30.438 1 92.38 113 GLN B CA 1
ATOM 4275 C C . GLN B 1 113 ? -13.641 19.719 30.531 1 92.38 113 GLN B C 1
ATOM 4277 O O . GLN B 1 113 ? -13.125 20.594 31.234 1 92.38 113 GLN B O 1
ATOM 4282 N N . LEU B 1 114 ? -13.031 18.844 29.812 1 92.31 114 LEU B N 1
ATOM 4283 C CA . LEU B 1 114 ? -11.57 18.891 29.797 1 92.31 114 LEU B CA 1
ATOM 4284 C C . LEU B 1 114 ? -11.078 20.25 29.328 1 92.31 114 LEU B C 1
ATOM 4286 O O . LEU B 1 114 ? -10.117 20.797 29.875 1 92.31 114 LEU B O 1
ATOM 4290 N N . MET B 1 115 ? -11.719 20.781 28.391 1 93.31 115 MET B N 1
ATOM 4291 C CA . MET B 1 115 ? -11.344 22.094 27.859 1 93.31 115 MET B CA 1
ATOM 4292 C C . MET B 1 115 ? -11.578 23.188 28.891 1 93.31 115 MET B C 1
ATOM 4294 O O . MET B 1 115 ? -10.711 24.031 29.094 1 93.31 115 MET B O 1
ATOM 4298 N N . SER B 1 116 ? -12.695 23.094 29.547 1 94.31 116 SER B N 1
ATOM 4299 C CA . SER B 1 116 ? -13.055 24.094 30.531 1 94.31 116 SER B CA 1
ATOM 4300 C C . SER B 1 116 ? -12.031 24.156 31.672 1 94.31 116 SER B C 1
ATOM 4302 O O . SER B 1 116 ? -11.695 25.234 32.156 1 94.31 116 SER B O 1
ATOM 4304 N N . PHE B 1 117 ? -11.555 23.031 31.953 1 93.19 117 PHE B N 1
ATOM 4305 C CA . PHE B 1 117 ? -10.625 22.969 33.062 1 93.19 117 PHE B CA 1
ATOM 4306 C C . PHE B 1 117 ? -9.188 23.109 32.594 1 93.19 117 PHE B C 1
ATOM 4308 O O . PHE B 1 117 ? -8.25 23.016 33.406 1 93.19 117 PHE B O 1
ATOM 4315 N N . GLY B 1 118 ? -8.984 23.266 31.359 1 90.38 118 GLY B N 1
ATOM 4316 C CA . GLY B 1 118 ? -7.652 23.5 30.828 1 90.38 118 GLY B CA 1
ATOM 4317 C C . GLY B 1 118 ? -6.781 22.25 30.844 1 90.38 118 GLY B C 1
ATOM 4318 O O . GLY B 1 118 ? -5.566 22.344 31.031 1 90.38 118 GLY B O 1
ATOM 4319 N N . LEU B 1 119 ? -7.395 21.188 30.625 1 88.19 119 LEU B N 1
ATOM 4320 C CA . LEU B 1 119 ? -6.684 19.922 30.766 1 88.19 119 LEU B CA 1
ATOM 4321 C C . LEU B 1 119 ? -6.297 19.359 29.391 1 88.19 119 LEU B C 1
ATOM 4323 O O . LEU B 1 119 ? -5.824 18.234 29.297 1 88.19 119 LEU B O 1
ATOM 4327 N N . LEU B 1 120 ? -6.5 20.156 28.391 1 89.12 120 LEU B N 1
ATOM 4328 C CA . LEU B 1 120 ? -6.188 19.688 27.047 1 89.12 120 LEU B CA 1
ATOM 4329 C C . LEU B 1 120 ? -4.926 20.359 26.516 1 89.12 120 LEU B C 1
ATOM 4331 O O . LEU B 1 120 ? -4.605 21.484 26.922 1 89.12 120 LEU B O 1
ATOM 4335 N N . SER B 1 121 ? -4.191 19.594 25.688 1 83.88 121 SER B N 1
ATOM 4336 C CA . SER B 1 121 ? -3.041 20.141 24.984 1 83.88 121 SER B CA 1
ATOM 4337 C C . SER B 1 121 ? -3.316 20.234 23.484 1 83.88 121 SER B C 1
ATOM 4339 O O . SER B 1 121 ? -3.885 19.328 22.891 1 83.88 121 SER B O 1
ATOM 4341 N N . SER B 1 122 ? -2.959 21.375 22.969 1 85.81 122 SER B N 1
ATOM 4342 C CA . SER B 1 122 ? -3.242 21.625 21.547 1 85.81 122 SER B CA 1
ATOM 4343 C C . SER B 1 122 ? -2.295 20.844 20.656 1 85.81 122 SER B C 1
ATOM 4345 O O . SER B 1 122 ? -1.099 20.75 20.938 1 85.81 122 SER B O 1
ATOM 4347 N N . ALA B 1 123 ? -2.863 20.328 19.625 1 87 123 ALA B N 1
ATOM 4348 C CA . ALA B 1 123 ? -2.037 19.75 18.578 1 87 123 ALA B CA 1
ATOM 4349 C C . ALA B 1 123 ? -1.336 20.828 17.766 1 87 123 ALA B C 1
ATOM 4351 O O . ALA B 1 123 ? -1.829 21.953 17.656 1 87 123 ALA B O 1
ATOM 4352 N N . PHE B 1 124 ? -0.165 20.484 17.25 1 87.69 124 PHE B N 1
ATOM 4353 C CA . PHE B 1 124 ? 0.584 21.438 16.422 1 87.69 124 PHE B CA 1
ATOM 4354 C C . PHE B 1 124 ? -0.024 21.531 15.031 1 87.69 124 PHE B C 1
ATOM 4356 O O . PHE B 1 124 ? -0.268 20.516 14.375 1 87.69 124 PHE B O 1
ATOM 4363 N N . ARG B 1 125 ? -0.336 22.75 14.625 1 88.69 125 ARG B N 1
ATOM 4364 C CA . ARG B 1 125 ? -0.816 23.031 13.273 1 88.69 125 ARG B CA 1
ATOM 4365 C C . ARG B 1 125 ? -0.129 24.25 12.688 1 88.69 125 ARG B C 1
ATOM 4367 O O . ARG B 1 125 ? -0.231 25.344 13.25 1 88.69 125 ARG B O 1
ATOM 4374 N N . PRO B 1 126 ? 0.577 24.078 11.586 1 92.44 126 PRO B N 1
ATOM 4375 C CA . PRO B 1 126 ? 1.227 25.234 10.961 1 92.44 126 PRO B CA 1
ATOM 4376 C C . PRO B 1 126 ? 0.231 26.188 10.297 1 92.44 126 PRO B C 1
ATOM 4378 O O . PRO B 1 126 ? -0.968 25.906 10.25 1 92.44 126 PRO B O 1
ATOM 4381 N N . PRO B 1 127 ? 0.699 27.391 9.898 1 92.81 127 PRO B N 1
ATOM 4382 C CA . PRO B 1 127 ? -0.162 28.344 9.195 1 92.81 127 PRO B CA 1
ATOM 4383 C C . PRO B 1 127 ? -0.72 27.781 7.887 1 92.81 127 PRO B C 1
ATOM 4385 O O . PRO B 1 127 ? -0.205 26.797 7.367 1 92.81 127 PRO B O 1
ATOM 4388 N N . ALA B 1 128 ? -1.729 28.469 7.363 1 92.88 128 ALA B N 1
ATOM 4389 C CA . ALA B 1 128 ? -2.518 27.984 6.238 1 92.88 128 ALA B CA 1
ATOM 4390 C C . ALA B 1 128 ? -1.642 27.766 5.004 1 92.88 128 ALA B C 1
ATOM 4392 O O . ALA B 1 128 ? -1.819 26.797 4.266 1 92.88 128 ALA B O 1
ATOM 4393 N N . ASP B 1 129 ? -0.714 28.688 4.758 1 95.44 129 ASP B N 1
ATOM 4394 C CA . ASP B 1 129 ? 0.15 28.562 3.586 1 95.44 129 ASP B CA 1
ATOM 4395 C C . ASP B 1 129 ? 1.052 27.344 3.688 1 95.44 129 ASP B C 1
ATOM 4397 O O . ASP B 1 129 ? 1.262 26.625 2.699 1 95.44 129 ASP B O 1
ATOM 4401 N N . VAL B 1 130 ? 1.539 27.062 4.887 1 96.75 130 VAL B N 1
ATOM 4402 C CA . VAL B 1 130 ? 2.377 25.891 5.109 1 96.75 130 VAL B CA 1
ATOM 4403 C C . VAL B 1 130 ? 1.532 24.625 4.984 1 96.75 130 VAL B C 1
ATOM 4405 O O . VAL B 1 130 ? 1.997 23.609 4.453 1 96.75 130 VAL B O 1
ATOM 4408 N N . CYS B 1 131 ? 0.273 24.703 5.43 1 96 131 CYS B N 1
ATOM 4409 C CA . CYS B 1 131 ? -0.635 23.578 5.293 1 96 131 CYS B CA 1
ATOM 4410 C C . CYS B 1 131 ? -0.843 23.219 3.826 1 96 131 CYS B C 1
ATOM 4412 O O . CYS B 1 131 ? -0.92 22.047 3.475 1 96 131 CYS B O 1
ATOM 4414 N N . ALA B 1 132 ? -0.941 24.234 2.992 1 97.56 132 ALA B N 1
ATOM 4415 C CA . ALA B 1 132 ? -1.085 24 1.558 1 97.56 132 ALA B CA 1
ATOM 4416 C C . ALA B 1 132 ? 0.139 23.281 0.994 1 97.56 132 ALA B C 1
ATOM 4418 O O . ALA B 1 132 ? 0.008 22.297 0.252 1 97.56 132 ALA B O 1
ATOM 4419 N N . LEU B 1 133 ? 1.319 23.734 1.417 1 97.69 133 LEU B N 1
ATOM 4420 C CA . LEU B 1 133 ? 2.57 23.109 1.011 1 97.69 133 LEU B CA 1
ATOM 4421 C C . LEU B 1 133 ? 2.637 21.656 1.495 1 97.69 133 LEU B C 1
ATOM 4423 O O . LEU B 1 133 ? 3.045 20.766 0.748 1 97.69 133 LEU B O 1
ATOM 4427 N N . ARG B 1 134 ? 2.236 21.5 2.658 1 97.44 134 ARG B N 1
ATOM 4428 C CA . ARG B 1 134 ? 2.252 20.188 3.279 1 97.44 134 ARG B CA 1
ATOM 4429 C C . ARG B 1 134 ? 1.376 19.203 2.506 1 97.44 134 ARG B C 1
ATOM 4431 O O . ARG B 1 134 ? 1.77 18.062 2.273 1 97.44 134 ARG B O 1
ATOM 4438 N N . ALA B 1 135 ? 0.197 19.625 2.145 1 97.75 135 ALA B N 1
ATOM 4439 C CA . ALA B 1 135 ? -0.726 18.766 1.406 1 97.75 135 ALA B CA 1
ATOM 4440 C C . ALA B 1 135 ? -0.097 18.281 0.104 1 97.75 135 ALA B C 1
ATOM 4442 O O . ALA B 1 135 ? -0.129 17.094 -0.198 1 97.75 135 ALA B O 1
ATOM 4443 N N . VAL B 1 136 ? 0.52 19.188 -0.617 1 98.5 136 VAL B N 1
ATOM 4444 C CA . VAL B 1 136 ? 1.116 18.844 -1.905 1 98.5 136 VAL B CA 1
ATOM 4445 C C . VAL B 1 136 ? 2.357 17.984 -1.69 1 98.5 136 VAL B C 1
ATOM 4447 O O . VAL B 1 136 ? 2.578 17.016 -2.414 1 98.5 136 VAL B O 1
ATOM 4450 N N . SER B 1 137 ? 3.156 18.359 -0.693 1 98.12 137 SER B N 1
ATOM 4451 C CA . SER B 1 137 ? 4.363 17.594 -0.395 1 98.12 137 SER B CA 1
ATOM 4452 C C . SER B 1 137 ? 4.02 16.156 0.012 1 98.12 137 SER B C 1
ATOM 4454 O O . SER B 1 137 ? 4.672 15.211 -0.43 1 98.12 137 SER B O 1
ATOM 4456 N N . ARG B 1 138 ? 3.025 16 0.871 1 97.38 138 ARG B N 1
ATOM 4457 C CA . ARG B 1 138 ? 2.604 14.672 1.287 1 97.38 138 ARG B CA 1
ATOM 4458 C C . ARG B 1 138 ? 2.064 13.867 0.104 1 97.38 138 ARG B C 1
ATOM 4460 O O . ARG B 1 138 ? 2.293 12.664 0.008 1 97.38 138 ARG B O 1
ATOM 4467 N N . GLN B 1 139 ? 1.348 14.547 -0.765 1 98.12 139 GLN B N 1
ATOM 4468 C CA . GLN B 1 139 ? 0.901 13.906 -1.997 1 98.12 139 GLN B CA 1
ATOM 4469 C C . GLN B 1 139 ? 2.088 13.43 -2.83 1 98.12 139 GLN B C 1
ATOM 4471 O O . GLN B 1 139 ? 2.098 12.289 -3.312 1 98.12 139 GLN B O 1
ATOM 4476 N N . ARG B 1 140 ? 3.086 14.227 -2.975 1 98.19 140 ARG B N 1
ATOM 4477 C CA . ARG B 1 140 ? 4.301 13.859 -3.693 1 98.19 140 ARG B CA 1
ATOM 4478 C C . ARG B 1 140 ? 4.949 12.625 -3.082 1 98.19 140 ARG B C 1
ATOM 4480 O O . ARG B 1 140 ? 5.371 11.719 -3.803 1 98.19 140 ARG B O 1
ATOM 4487 N N . ASP B 1 141 ? 5.023 12.625 -1.783 1 97 141 ASP B N 1
ATOM 4488 C CA . ASP B 1 141 ? 5.605 11.484 -1.077 1 97 141 ASP B CA 1
ATOM 4489 C C . ASP B 1 141 ? 4.84 10.203 -1.381 1 97 141 ASP B C 1
ATOM 4491 O O . ASP B 1 141 ? 5.441 9.148 -1.581 1 97 141 ASP B O 1
ATOM 4495 N N . THR B 1 142 ? 3.559 10.297 -1.352 1 97.38 142 THR B N 1
ATOM 4496 C CA . THR B 1 142 ? 2.711 9.148 -1.663 1 97.38 142 THR B CA 1
ATOM 4497 C C . THR B 1 142 ? 2.99 8.641 -3.074 1 97.38 142 THR B C 1
ATOM 4499 O O . THR B 1 142 ? 3.113 7.434 -3.289 1 97.38 142 THR B O 1
ATOM 4502 N N . LEU B 1 143 ? 3.064 9.555 -4 1 98.38 143 LEU B N 1
ATOM 4503 C CA . LEU B 1 143 ? 3.348 9.195 -5.387 1 98.38 143 LEU B CA 1
ATOM 4504 C C . LEU B 1 143 ? 4.707 8.516 -5.508 1 98.38 143 LEU B C 1
ATOM 4506 O O . LEU B 1 143 ? 4.859 7.543 -6.246 1 98.38 143 LEU B O 1
ATOM 4510 N N . LEU B 1 144 ? 5.664 9.016 -4.762 1 97.69 144 LEU B N 1
ATOM 4511 C CA . LEU B 1 144 ? 7 8.43 -4.789 1 97.69 144 LEU B CA 1
ATOM 4512 C C . LEU B 1 144 ? 6.98 7 -4.27 1 97.69 144 LEU B C 1
ATOM 4514 O O . LEU B 1 144 ? 7.633 6.117 -4.832 1 97.69 144 LEU B O 1
ATOM 4518 N N . GLN B 1 145 ? 6.25 6.828 -3.268 1 97.19 145 GLN B N 1
ATOM 4519 C CA . GLN B 1 145 ? 6.121 5.48 -2.721 1 97.19 145 GLN B CA 1
ATOM 4520 C C . GLN B 1 145 ? 5.461 4.539 -3.723 1 97.19 145 GLN B C 1
ATOM 4522 O O . GLN B 1 145 ? 5.902 3.402 -3.9 1 97.19 145 GLN B O 1
ATOM 4527 N N . ASP B 1 146 ? 4.43 4.957 -4.293 1 97.56 146 ASP B N 1
ATOM 4528 C CA . ASP B 1 146 ? 3.736 4.145 -5.289 1 97.56 146 ASP B CA 1
ATOM 4529 C C . ASP B 1 146 ? 4.637 3.865 -6.492 1 97.56 146 ASP B C 1
ATOM 4531 O O . ASP B 1 146 ? 4.617 2.764 -7.043 1 97.56 146 ASP B O 1
ATOM 4535 N N . GLN B 1 147 ? 5.383 4.84 -6.887 1 97.88 147 GLN B N 1
ATOM 4536 C CA . GLN B 1 147 ? 6.336 4.66 -7.977 1 97.88 147 GLN B CA 1
ATOM 4537 C C . GLN B 1 147 ? 7.363 3.58 -7.641 1 97.88 147 GLN B C 1
ATOM 4539 O O . GLN B 1 147 ? 7.707 2.756 -8.484 1 97.88 147 GLN B O 1
ATOM 4544 N N . ALA B 1 148 ? 7.863 3.672 -6.453 1 97.44 148 ALA B N 1
ATOM 4545 C CA . ALA B 1 148 ? 8.836 2.674 -6.004 1 97.44 148 ALA B CA 1
ATOM 4546 C C . ALA B 1 148 ? 8.242 1.268 -6.082 1 97.44 148 ALA B C 1
ATOM 4548 O O . ALA B 1 148 ? 8.938 0.317 -6.449 1 97.44 148 ALA B O 1
ATOM 4549 N N . ARG B 1 149 ? 7.012 1.13 -5.793 1 97 149 ARG B N 1
ATOM 4550 C CA . ARG B 1 149 ? 6.34 -0.16 -5.91 1 97 149 ARG B CA 1
ATOM 4551 C C . ARG B 1 149 ? 6.289 -0.623 -7.359 1 97 149 ARG B C 1
ATOM 4553 O O . ARG B 1 149 ? 6.426 -1.814 -7.645 1 97 149 ARG B O 1
ATOM 4560 N N . CYS B 1 150 ? 6.043 0.275 -8.242 1 97.44 150 CYS B N 1
ATOM 4561 C CA . CYS B 1 150 ? 6.051 -0.06 -9.656 1 97.44 150 CYS B CA 1
ATOM 4562 C C . CYS B 1 150 ? 7.418 -0.581 -10.086 1 97.44 150 CYS B C 1
ATOM 4564 O O . CYS B 1 150 ? 7.508 -1.519 -10.883 1 97.44 150 CYS B O 1
ATOM 4566 N N . VAL B 1 151 ? 8.453 0.031 -9.547 1 97.88 151 VAL B N 1
ATOM 4567 C CA . VAL B 1 151 ? 9.805 -0.403 -9.867 1 97.88 151 VAL B CA 1
ATOM 4568 C C . VAL B 1 151 ? 10.016 -1.836 -9.375 1 97.88 151 VAL B C 1
ATOM 4570 O O . VAL B 1 151 ? 10.586 -2.662 -10.094 1 97.88 151 VAL B O 1
ATOM 4573 N N . GLN B 1 152 ? 9.523 -2.107 -8.273 1 97.19 152 GLN B N 1
ATOM 4574 C CA . GLN B 1 152 ? 9.625 -3.463 -7.746 1 97.19 152 GLN B CA 1
ATOM 4575 C C . GLN B 1 152 ? 8.875 -4.453 -8.633 1 97.19 152 GLN B C 1
ATOM 4577 O O . GLN B 1 152 ? 9.336 -5.578 -8.844 1 97.19 152 GLN B O 1
ATOM 4582 N N . ARG B 1 153 ? 7.789 -4.051 -9.078 1 97.81 153 ARG B N 1
ATOM 4583 C CA . ARG B 1 153 ? 7 -4.906 -9.961 1 97.81 153 ARG B CA 1
ATOM 4584 C C . ARG B 1 153 ? 7.715 -5.137 -11.289 1 97.81 153 ARG B C 1
ATOM 4586 O O . ARG B 1 153 ? 7.652 -6.234 -11.852 1 97.81 153 ARG B O 1
ATOM 4593 N N . MET B 1 154 ? 8.328 -4.105 -11.789 1 98.44 154 MET B N 1
ATOM 4594 C CA . MET B 1 154 ? 9.141 -4.281 -12.992 1 98.44 154 MET B CA 1
ATOM 4595 C C . MET B 1 154 ? 10.25 -5.301 -12.75 1 98.44 154 MET B C 1
ATOM 4597 O O . MET B 1 154 ? 10.461 -6.199 -13.57 1 98.44 154 MET B O 1
ATOM 4601 N N . GLN B 1 155 ? 10.93 -5.125 -11.641 1 97.75 155 GLN B N 1
ATOM 4602 C CA . GLN B 1 155 ? 12.016 -6.035 -11.297 1 97.75 155 GLN B CA 1
ATOM 4603 C C . GLN B 1 155 ? 11.516 -7.469 -11.172 1 97.75 155 GLN B C 1
ATOM 4605 O O . GLN B 1 155 ? 12.164 -8.406 -11.641 1 97.75 155 GLN B O 1
ATOM 4610 N N . LYS B 1 156 ? 10.398 -7.605 -10.57 1 97.06 156 LYS B N 1
ATOM 4611 C CA . LYS B 1 156 ? 9.797 -8.93 -10.422 1 97.06 156 LYS B CA 1
ATOM 4612 C C . LYS B 1 156 ? 9.508 -9.562 -11.781 1 97.06 156 LYS B C 1
ATOM 4614 O O . LYS B 1 156 ? 9.844 -10.727 -12.008 1 97.06 156 LYS B O 1
ATOM 4619 N N . ALA B 1 157 ? 8.891 -8.812 -12.641 1 98.19 157 ALA B N 1
ATOM 4620 C CA . ALA B 1 157 ? 8.586 -9.312 -13.977 1 98.19 157 ALA B CA 1
ATOM 4621 C C . ALA B 1 157 ? 9.859 -9.719 -14.719 1 98.19 157 ALA B C 1
ATOM 4623 O O . ALA B 1 157 ? 9.906 -10.766 -15.367 1 98.19 157 ALA B O 1
ATOM 4624 N N . LEU B 1 158 ? 10.898 -8.883 -14.57 1 98.12 158 LEU B N 1
ATOM 4625 C CA . LEU B 1 158 ? 12.172 -9.195 -15.203 1 98.12 158 LEU B CA 1
ATOM 4626 C C . LEU B 1 158 ? 12.742 -10.5 -14.664 1 98.12 158 LEU B C 1
ATOM 4628 O O . LEU B 1 158 ? 13.117 -11.383 -15.43 1 98.12 158 LEU B O 1
ATOM 4632 N N . THR B 1 159 ? 12.734 -10.633 -13.391 1 96.38 159 THR B N 1
ATOM 4633 C CA . THR B 1 159 ? 13.273 -11.828 -12.75 1 96.38 159 THR B CA 1
ATOM 4634 C C . THR B 1 159 ? 12.492 -13.062 -13.18 1 96.38 159 THR B C 1
ATOM 4636 O O . THR B 1 159 ? 13.086 -14.117 -13.445 1 96.38 159 THR B O 1
ATOM 4639 N N . GLN B 1 160 ? 11.203 -12.945 -13.289 1 96.75 160 GLN B N 1
ATOM 4640 C CA . GLN B 1 160 ? 10.367 -14.078 -13.656 1 96.75 160 GLN B CA 1
ATOM 4641 C C . GLN B 1 160 ? 10.641 -14.523 -15.094 1 96.75 160 GLN B C 1
ATOM 4643 O O . GLN B 1 160 ? 10.375 -15.672 -15.453 1 96.75 160 GLN B O 1
ATOM 4648 N N . MET B 1 161 ? 11.203 -13.633 -15.867 1 97.19 161 MET B N 1
ATOM 4649 C CA . MET B 1 161 ? 11.586 -13.969 -17.234 1 97.19 161 MET B CA 1
ATOM 4650 C C . MET B 1 161 ? 13.07 -14.297 -17.328 1 97.19 161 MET B C 1
ATOM 4652 O O . MET B 1 161 ? 13.625 -14.383 -18.422 1 97.19 161 MET B O 1
ATOM 4656 N N . ASN B 1 162 ? 13.734 -14.328 -16.219 1 96.31 162 ASN B N 1
ATOM 4657 C CA . ASN B 1 162 ? 15.172 -14.57 -16.078 1 96.31 162 ASN B CA 1
ATOM 4658 C C . ASN B 1 162 ? 15.984 -13.469 -16.75 1 96.31 162 ASN B C 1
ATOM 4660 O O . ASN B 1 162 ? 17.016 -13.742 -17.375 1 96.31 162 ASN B O 1
ATOM 4664 N N . LEU B 1 163 ? 15.453 -12.289 -16.812 1 97.62 163 LEU B N 1
ATOM 4665 C CA . LEU B 1 163 ? 16.219 -11.094 -17.156 1 97.62 163 LEU B CA 1
ATOM 4666 C C . LEU B 1 163 ? 16.859 -10.484 -15.906 1 97.62 163 LEU B C 1
ATOM 4668 O O . LEU B 1 163 ? 16.156 -9.852 -15.102 1 97.62 163 LEU B O 1
ATOM 4672 N N . GLN B 1 164 ? 18.078 -10.633 -15.773 1 96.88 164 GLN B N 1
ATOM 4673 C CA . GLN B 1 164 ? 18.781 -10.328 -14.531 1 96.88 164 GLN B CA 1
ATOM 4674 C C . GLN B 1 164 ? 19.438 -8.953 -14.594 1 96.88 164 GLN B C 1
ATOM 4676 O O . GLN B 1 164 ? 20.594 -8.797 -14.203 1 96.88 164 GLN B O 1
ATOM 4681 N N . LEU B 1 165 ? 18.734 -8.055 -15.125 1 95.44 165 LEU B N 1
ATOM 4682 C CA . LEU B 1 165 ? 19.25 -6.699 -15.312 1 95.44 165 LEU B CA 1
ATOM 4683 C C . LEU B 1 165 ? 19.625 -6.074 -13.969 1 95.44 165 LEU B C 1
ATOM 4685 O O . LEU B 1 165 ? 20.609 -5.332 -13.883 1 95.44 165 LEU B O 1
ATOM 4689 N N . THR B 1 166 ? 18.922 -6.379 -12.906 1 94.12 166 THR B N 1
ATOM 4690 C CA . THR B 1 166 ? 19.141 -5.801 -11.586 1 94.12 166 THR B CA 1
ATOM 4691 C C . THR B 1 166 ? 20.469 -6.27 -11.016 1 94.12 166 THR B C 1
ATOM 4693 O O . THR B 1 166 ? 20.984 -5.672 -10.07 1 94.12 166 THR B O 1
ATOM 4696 N N . ASN B 1 167 ? 21 -7.344 -11.523 1 93.12 167 ASN B N 1
ATOM 4697 C CA . ASN B 1 167 ? 22.266 -7.875 -11.047 1 93.12 167 ASN B CA 1
ATOM 4698 C C . ASN B 1 167 ? 23.453 -7.211 -11.742 1 93.12 167 ASN B C 1
ATOM 4700 O O . ASN B 1 167 ? 24.594 -7.359 -11.312 1 93.12 167 ASN B O 1
ATOM 4704 N N . VAL B 1 168 ? 23.203 -6.453 -12.781 1 93.94 168 VAL B N 1
ATOM 4705 C CA . VAL B 1 168 ? 24.312 -5.895 -13.547 1 93.94 168 VAL B CA 1
ATOM 4706 C C . VAL B 1 168 ? 24.281 -4.371 -13.461 1 93.94 168 VAL B C 1
ATOM 4708 O O . VAL B 1 168 ? 25.29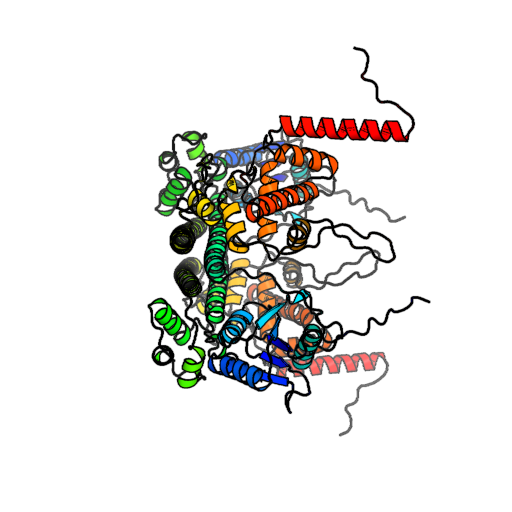7 -3.707 -13.719 1 93.94 168 VAL B O 1
ATOM 4711 N N . ILE B 1 169 ? 23.094 -3.859 -13.234 1 92.62 169 ILE B N 1
ATOM 4712 C CA . ILE B 1 169 ? 23.016 -2.414 -13.055 1 92.62 169 ILE B CA 1
ATOM 4713 C C . ILE B 1 169 ? 22.391 -2.096 -11.711 1 92.62 169 ILE B C 1
ATOM 4715 O O . ILE B 1 169 ? 21.469 -2.795 -11.266 1 92.62 169 ILE B O 1
ATOM 4719 N N . THR B 1 170 ? 22.75 -1.019 -11.109 1 88.44 170 THR B N 1
ATOM 4720 C CA . THR B 1 170 ? 22.344 -0.651 -9.758 1 88.44 170 THR B CA 1
ATOM 4721 C C . THR B 1 170 ? 20.906 -0.116 -9.758 1 88.44 170 THR B C 1
ATOM 4723 O O . THR B 1 170 ? 20.156 -0.344 -8.812 1 88.44 170 THR B O 1
ATOM 4726 N N . ASP B 1 171 ? 20.547 0.589 -10.766 1 92 171 ASP B N 1
ATOM 4727 C CA . ASP B 1 171 ? 19.234 1.236 -10.859 1 92 171 ASP B CA 1
ATOM 4728 C C . ASP B 1 171 ? 18.609 1.01 -12.234 1 92 171 ASP B C 1
ATOM 4730 O O . ASP B 1 171 ? 19.062 1.578 -13.234 1 92 171 ASP B O 1
ATOM 4734 N N . ILE B 1 172 ? 17.516 0.275 -12.234 1 95.44 172 ILE B N 1
ATOM 4735 C CA . ILE B 1 172 ? 16.906 -0.062 -13.516 1 95.44 172 ILE B CA 1
ATOM 4736 C C . ILE B 1 172 ? 16.109 1.129 -14.039 1 95.44 172 ILE B C 1
ATOM 4738 O O . ILE B 1 172 ? 15.656 1.125 -15.188 1 95.44 172 ILE B O 1
ATOM 4742 N N . THR B 1 173 ? 15.93 2.146 -13.234 1 95.44 173 THR B N 1
ATOM 4743 C CA . THR B 1 173 ? 15.164 3.305 -13.688 1 95.44 173 THR B CA 1
ATOM 4744 C C . THR B 1 173 ? 16.094 4.422 -14.141 1 95.44 173 THR B C 1
ATOM 4746 O O . THR B 1 173 ? 15.648 5.539 -14.414 1 95.44 173 THR B O 1
ATOM 4749 N N . GLY B 1 174 ? 17.406 4.195 -14.125 1 94.06 174 GLY B N 1
ATOM 4750 C CA . GLY B 1 174 ? 18.328 5.098 -14.797 1 94.06 174 GLY B CA 1
ATOM 4751 C C . GLY B 1 174 ? 18.188 5.07 -16.312 1 94.06 174 GLY B C 1
ATOM 4752 O O . GLY B 1 174 ? 17.328 4.375 -16.844 1 94.06 174 GLY B O 1
ATOM 4753 N N . GLN B 1 175 ? 19.031 5.805 -17 1 94.12 175 GLN B N 1
ATOM 4754 C CA . GLN B 1 175 ? 18.938 5.918 -18.453 1 94.12 175 GLN B CA 1
ATOM 4755 C C . GLN B 1 175 ? 19.094 4.555 -19.125 1 94.12 175 GLN B C 1
ATOM 4757 O O . GLN B 1 175 ? 18.25 4.164 -19.938 1 94.12 175 GLN B O 1
ATOM 4762 N N . THR B 1 176 ? 20.125 3.756 -18.781 1 96.12 176 THR B N 1
ATOM 4763 C CA . THR B 1 176 ? 20.391 2.451 -19.375 1 96.12 176 THR B CA 1
ATOM 4764 C C . THR B 1 176 ? 19.25 1.486 -19.094 1 96.12 176 THR B C 1
ATOM 4766 O O . THR B 1 176 ? 18.719 0.855 -20.016 1 96.12 176 THR B O 1
ATOM 4769 N N . GLY B 1 177 ? 18.859 1.382 -17.844 1 97.25 177 GLY B N 1
ATOM 4770 C CA . GLY B 1 177 ? 17.812 0.456 -17.438 1 97.25 177 GLY B CA 1
ATOM 4771 C C . GLY B 1 177 ? 16.484 0.733 -18.125 1 97.25 177 GLY B C 1
ATOM 4772 O O . GLY B 1 177 ? 15.867 -0.173 -18.672 1 97.25 177 GLY B O 1
ATOM 4773 N N . LEU B 1 178 ? 16.094 2.006 -18.172 1 97.56 178 LEU B N 1
ATOM 4774 C CA . LEU B 1 178 ? 14.797 2.373 -18.734 1 97.56 178 LEU B CA 1
ATOM 4775 C C . LEU B 1 178 ? 14.797 2.168 -20.25 1 97.56 178 LEU B C 1
ATOM 4777 O O . LEU B 1 178 ? 13.797 1.731 -20.828 1 97.56 178 LEU B O 1
ATOM 4781 N N . ASN B 1 179 ? 15.891 2.494 -20.875 1 97.88 179 ASN B N 1
ATOM 4782 C CA . ASN B 1 179 ? 15.969 2.279 -22.312 1 97.88 179 ASN B CA 1
ATOM 4783 C C . ASN B 1 179 ? 15.828 0.802 -22.672 1 97.88 179 ASN B C 1
ATOM 4785 O O . ASN B 1 179 ? 15.133 0.455 -23.625 1 97.88 179 ASN B O 1
ATOM 4789 N N . ILE B 1 180 ? 16.438 -0.043 -21.906 1 98.56 180 ILE B N 1
ATOM 4790 C CA . ILE B 1 180 ? 16.359 -1.48 -22.141 1 98.56 180 ILE B CA 1
ATOM 4791 C C . ILE B 1 180 ? 14.938 -1.968 -21.922 1 98.56 180 ILE B C 1
ATOM 4793 O O . ILE B 1 180 ? 14.375 -2.688 -22.75 1 98.56 180 ILE B O 1
ATOM 4797 N N . ILE B 1 181 ? 14.359 -1.559 -20.812 1 98.69 181 ILE B N 1
ATOM 4798 C CA . ILE B 1 181 ? 13.016 -1.995 -20.469 1 98.69 181 ILE B CA 1
ATOM 4799 C C . ILE B 1 181 ? 12.023 -1.524 -21.531 1 98.69 181 ILE B C 1
ATOM 4801 O O . ILE B 1 181 ? 11.156 -2.285 -21.953 1 98.69 181 ILE B O 1
ATOM 4805 N N . ARG B 1 182 ? 12.188 -0.293 -22 1 98.75 182 ARG B N 1
ATOM 4806 C CA . ARG B 1 182 ? 11.305 0.245 -23.031 1 98.75 182 ARG B CA 1
ATOM 4807 C C . ARG B 1 182 ? 11.477 -0.502 -24.344 1 98.75 182 ARG B C 1
ATOM 4809 O O . ARG B 1 182 ? 10.508 -0.762 -25.047 1 98.75 182 ARG B O 1
ATOM 4816 N N . ALA B 1 183 ? 12.703 -0.837 -24.672 1 98.69 183 ALA B N 1
ATOM 4817 C CA . ALA B 1 183 ? 12.961 -1.628 -25.875 1 98.69 183 ALA B CA 1
ATOM 4818 C C . ALA B 1 183 ? 12.312 -3.004 -25.766 1 98.69 183 A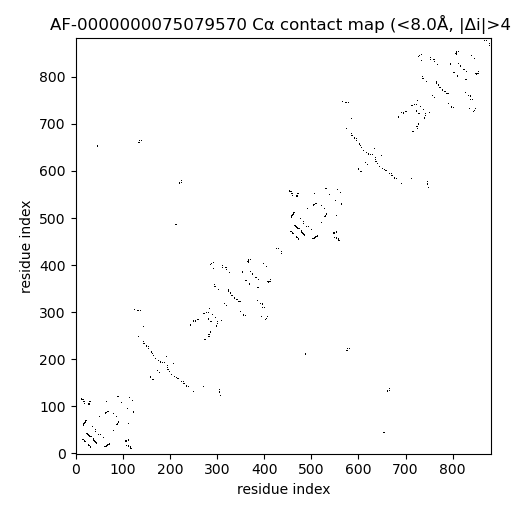LA B C 1
ATOM 4820 O O . ALA B 1 183 ? 11.727 -3.494 -26.734 1 98.69 183 ALA B O 1
ATOM 4821 N N . ILE B 1 184 ? 12.422 -3.609 -24.625 1 98.62 184 ILE B N 1
ATOM 4822 C CA . ILE B 1 184 ? 11.812 -4.914 -24.391 1 98.62 184 ILE B CA 1
ATOM 4823 C C . ILE B 1 184 ? 10.297 -4.816 -24.578 1 98.62 184 ILE B C 1
ATOM 4825 O O . ILE B 1 184 ? 9.703 -5.648 -25.281 1 98.62 184 ILE B O 1
ATOM 4829 N N . VAL B 1 185 ? 9.688 -3.799 -23.969 1 98.5 185 VAL B N 1
ATOM 4830 C CA . VAL B 1 185 ? 8.242 -3.619 -24.047 1 98.5 185 VAL B CA 1
ATOM 4831 C C . VAL B 1 185 ? 7.836 -3.324 -25.484 1 98.5 185 VAL B C 1
ATOM 4833 O O . VAL B 1 185 ? 6.762 -3.736 -25.938 1 98.5 185 VAL B O 1
ATOM 4836 N N . ALA B 1 186 ? 8.734 -2.719 -26.219 1 98.31 186 ALA B N 1
ATOM 4837 C CA . ALA B 1 186 ? 8.461 -2.385 -27.609 1 98.31 186 ALA B CA 1
ATOM 4838 C C . ALA B 1 186 ? 8.633 -3.605 -28.516 1 98.31 186 ALA B C 1
ATOM 4840 O O . ALA B 1 186 ? 8.305 -3.559 -29.703 1 98.31 186 ALA B O 1
ATOM 4841 N N . GLY B 1 187 ? 9.281 -4.688 -28.016 1 98.12 187 GLY B N 1
ATOM 4842 C CA . GLY B 1 187 ? 9.281 -5.922 -28.781 1 98.12 187 GLY B CA 1
ATOM 4843 C C . GLY B 1 187 ? 10.68 -6.465 -29.031 1 98.12 187 GLY B C 1
ATOM 4844 O O . GLY B 1 187 ? 10.836 -7.543 -29.609 1 98.12 187 GLY B O 1
ATOM 4845 N N . GLU B 1 188 ? 11.711 -5.77 -28.547 1 98.31 188 GLU B N 1
ATOM 4846 C CA . GLU B 1 188 ? 13.07 -6.246 -28.75 1 98.31 188 GLU B CA 1
ATOM 4847 C C . GLU B 1 188 ? 13.375 -7.453 -27.859 1 98.31 188 GLU B C 1
ATOM 4849 O O . GLU B 1 188 ? 13.078 -7.441 -26.672 1 98.31 188 GLU B O 1
ATOM 4854 N N . ARG B 1 189 ? 13.961 -8.484 -28.516 1 98.06 189 ARG B N 1
ATOM 4855 C CA . ARG B 1 189 ? 14.227 -9.711 -27.766 1 98.06 189 ARG B CA 1
ATOM 4856 C C . ARG B 1 189 ? 15.688 -10.133 -27.906 1 98.06 189 ARG B C 1
ATOM 4858 O O . ARG B 1 189 ? 16.109 -11.133 -27.328 1 98.06 189 ARG B O 1
ATOM 4865 N N . ASN B 1 190 ? 16.453 -9.344 -28.672 1 98.12 190 ASN B N 1
ATOM 4866 C CA . ASN B 1 190 ? 17.859 -9.664 -28.875 1 98.12 190 ASN B CA 1
ATOM 4867 C C . ASN B 1 190 ? 18.734 -9.062 -27.781 1 98.12 190 ASN B C 1
ATOM 4869 O O . ASN B 1 190 ? 18.859 -7.84 -27.688 1 98.12 190 ASN B O 1
ATOM 4873 N N . PRO B 1 191 ? 19.344 -9.93 -27.031 1 97.94 191 PRO B N 1
ATOM 4874 C CA . PRO B 1 191 ? 20.141 -9.43 -25.906 1 97.94 191 PRO B CA 1
ATOM 4875 C C . PRO B 1 191 ? 21.266 -8.492 -26.359 1 97.94 191 PRO B C 1
ATOM 4877 O O . PRO B 1 191 ? 21.578 -7.527 -25.672 1 97.94 191 PRO B O 1
ATOM 4880 N N . ILE B 1 192 ? 21.844 -8.773 -27.469 1 97.75 192 ILE B N 1
ATOM 4881 C CA . ILE B 1 192 ? 22.953 -7.969 -27.969 1 97.75 192 ILE B CA 1
ATOM 4882 C C . ILE B 1 192 ? 22.469 -6.57 -28.328 1 97.75 192 ILE B C 1
ATOM 4884 O O . ILE B 1 192 ? 23.109 -5.574 -27.984 1 97.75 192 ILE B O 1
ATOM 4888 N N . GLU B 1 193 ? 21.328 -6.492 -28.969 1 97.94 193 GLU B N 1
ATOM 4889 C CA . GLU B 1 193 ? 20.734 -5.199 -29.297 1 97.94 193 GLU B CA 1
ATOM 4890 C C . GLU B 1 193 ? 20.344 -4.43 -28.047 1 97.94 193 GLU B C 1
ATOM 4892 O O . GLU B 1 193 ? 20.547 -3.215 -27.969 1 97.94 193 GLU B O 1
ATOM 4897 N N . LEU B 1 194 ? 19.781 -5.109 -27.109 1 98.31 194 LEU B N 1
ATOM 4898 C CA . LEU B 1 194 ? 19.359 -4.484 -25.859 1 98.31 194 LEU B CA 1
ATOM 4899 C C . LEU B 1 194 ? 20.562 -3.928 -25.109 1 98.31 194 LEU B C 1
ATOM 4901 O O . LEU B 1 194 ? 20.484 -2.838 -24.531 1 98.31 194 LEU B O 1
ATOM 4905 N N . ALA B 1 195 ? 21.609 -4.637 -25.125 1 97.81 195 ALA B N 1
ATOM 4906 C CA . ALA B 1 195 ? 22.812 -4.262 -24.391 1 97.81 195 ALA B CA 1
ATOM 4907 C C . ALA B 1 195 ? 23.438 -2.994 -24.969 1 97.81 195 ALA B C 1
ATOM 4909 O O . ALA B 1 195 ? 24.219 -2.32 -24.281 1 97.81 195 ALA B O 1
ATOM 4910 N N . LYS B 1 196 ? 23.078 -2.617 -26.156 1 97.19 196 LYS B N 1
ATOM 4911 C CA . LYS B 1 196 ? 23.641 -1.435 -26.812 1 97.19 196 LYS B CA 1
ATOM 4912 C C . LYS B 1 196 ? 23.125 -0.154 -26.156 1 97.19 196 LYS B C 1
ATOM 4914 O O . LYS B 1 196 ? 23.688 0.925 -26.375 1 97.19 196 LYS B O 1
ATOM 4919 N N . HIS B 1 197 ? 22.109 -0.317 -25.375 1 96.69 197 HIS B N 1
ATOM 4920 C CA . HIS B 1 197 ? 21.562 0.847 -24.688 1 96.69 197 HIS B CA 1
ATOM 4921 C C . HIS B 1 197 ? 22.438 1.235 -23.484 1 96.69 197 HIS B C 1
ATOM 4923 O O . HIS B 1 197 ? 22.172 2.24 -22.828 1 96.69 197 HIS B O 1
ATOM 4929 N N . ARG B 1 198 ? 23.453 0.556 -23.25 1 94.75 198 ARG B N 1
ATOM 4930 C CA . ARG B 1 198 ? 24.344 0.792 -22.125 1 94.75 198 ARG B CA 1
ATOM 4931 C C . ARG B 1 198 ? 24.984 2.18 -22.203 1 94.75 198 ARG B C 1
ATOM 4933 O O . ARG B 1 198 ? 25.5 2.572 -23.25 1 94.75 198 ARG B O 1
ATOM 4940 N N . ASN B 1 199 ? 24.859 2.859 -21.125 1 92.75 199 ASN B N 1
ATOM 4941 C CA . ASN B 1 199 ? 25.609 4.102 -20.953 1 92.75 199 ASN B CA 1
ATOM 4942 C C . ASN B 1 199 ? 27.031 3.836 -20.469 1 92.75 199 ASN B C 1
ATOM 4944 O O . ASN B 1 199 ? 27.281 2.875 -19.75 1 92.75 199 ASN B O 1
ATOM 4948 N N . TYR B 1 200 ? 27.969 4.691 -20.75 1 89.25 200 TYR B N 1
ATOM 4949 C CA . TYR B 1 200 ? 29.391 4.504 -20.453 1 89.25 200 TYR B CA 1
ATOM 4950 C C . TYR B 1 200 ? 29.641 4.531 -18.953 1 89.25 200 TYR B C 1
ATOM 4952 O O . TYR B 1 200 ? 30.641 4.004 -18.469 1 89.25 200 TYR B O 1
ATOM 4960 N N . ARG B 1 201 ? 28.719 5.02 -18.281 1 89 201 ARG B N 1
ATOM 4961 C CA . ARG B 1 201 ? 28.906 5.172 -16.844 1 89 201 ARG B CA 1
ATOM 4962 C C . ARG B 1 201 ? 28.656 3.859 -16.109 1 89 201 ARG B C 1
ATOM 4964 O O . ARG B 1 201 ? 28.984 3.721 -14.938 1 89 201 ARG B O 1
ATOM 4971 N N . ILE B 1 202 ? 28.078 2.893 -16.828 1 91.62 202 ILE B N 1
ATOM 4972 C CA . ILE B 1 202 ? 27.75 1.609 -16.203 1 91.62 202 ILE B CA 1
ATOM 4973 C C . ILE B 1 202 ? 29 0.743 -16.125 1 91.62 202 ILE B C 1
ATOM 4975 O O . ILE B 1 202 ? 29.75 0.618 -17.094 1 91.62 202 ILE B O 1
ATOM 4979 N N . LYS B 1 203 ? 29.234 0.189 -15.016 1 92.19 203 LYS B N 1
ATOM 4980 C CA . LYS B 1 203 ? 30.422 -0.619 -14.758 1 92.19 203 LYS B CA 1
ATOM 4981 C C . LYS B 1 203 ? 30.375 -1.926 -15.547 1 92.19 203 LYS B C 1
ATOM 4983 O O . LYS B 1 203 ? 31.391 -2.359 -16.094 1 92.19 203 LYS B O 1
ATOM 4988 N N . ALA B 1 204 ? 29.25 -2.592 -15.664 1 94.44 204 ALA B N 1
ATOM 4989 C CA . ALA B 1 204 ? 29.109 -3.859 -16.375 1 94.44 204 ALA B CA 1
ATOM 4990 C C . ALA B 1 204 ? 29.344 -3.672 -17.875 1 94.44 204 ALA B C 1
ATOM 4992 O O . ALA B 1 204 ? 28.891 -2.678 -18.453 1 94.44 204 ALA B O 1
ATOM 4993 N N . SER B 1 205 ? 30.016 -4.547 -18.438 1 95.06 205 SER B N 1
ATOM 4994 C CA . SER B 1 205 ? 30.297 -4.484 -19.875 1 95.06 205 SER B CA 1
ATOM 4995 C C . SER B 1 205 ? 29.047 -4.809 -20.688 1 95.06 205 SER B C 1
ATOM 4997 O O . SER B 1 205 ? 28.078 -5.355 -20.156 1 95.06 205 SER B O 1
ATOM 4999 N N . GLU B 1 206 ? 29.109 -4.391 -21.922 1 95.69 206 GLU B N 1
ATOM 5000 C CA . GLU B 1 206 ? 28.016 -4.711 -22.844 1 95.69 206 GLU B CA 1
ATOM 5001 C C . GLU B 1 206 ? 27.797 -6.215 -22.938 1 95.69 206 GLU B C 1
ATOM 5003 O O . GLU B 1 206 ? 26.656 -6.676 -22.984 1 95.69 206 GLU B O 1
ATOM 5008 N N . VAL B 1 207 ? 28.828 -6.98 -22.938 1 96.06 207 VAL B N 1
ATOM 5009 C CA . VAL B 1 207 ? 28.766 -8.438 -23.016 1 96.06 207 VAL B CA 1
ATOM 5010 C C . VAL B 1 207 ? 28.062 -8.992 -21.781 1 96.06 207 VAL B C 1
ATOM 5012 O O . VAL B 1 207 ? 27.203 -9.875 -21.891 1 96.06 207 VAL B O 1
ATOM 5015 N N . GLU B 1 208 ? 28.391 -8.422 -20.672 1 96 208 GLU B N 1
ATOM 5016 C CA . GLU B 1 208 ? 27.781 -8.867 -19.422 1 96 208 GLU B CA 1
ATOM 5017 C C . GLU B 1 208 ? 26.297 -8.531 -19.375 1 96 208 GLU B C 1
ATOM 5019 O O . GLU B 1 208 ? 25.484 -9.336 -18.922 1 96 208 GLU B O 1
ATOM 5024 N N . ILE B 1 209 ? 26 -7.379 -19.844 1 97.31 209 ILE B N 1
ATOM 5025 C CA . ILE B 1 209 ? 24.609 -6.965 -19.891 1 97.31 209 ILE B CA 1
ATOM 5026 C C . ILE B 1 209 ? 23.828 -7.879 -20.828 1 97.31 209 ILE B C 1
ATOM 5028 O O . ILE B 1 209 ? 22.703 -8.305 -20.516 1 97.31 209 ILE B O 1
ATOM 5032 N N . ALA B 1 210 ? 24.406 -8.203 -21.906 1 97.81 210 ALA B N 1
ATOM 5033 C CA . ALA B 1 210 ? 23.766 -9.102 -22.859 1 97.81 210 ALA B CA 1
ATOM 5034 C C . ALA B 1 210 ? 23.5 -10.469 -22.234 1 97.81 210 ALA B C 1
ATOM 5036 O O . ALA B 1 210 ? 22.422 -11.039 -22.406 1 97.81 210 ALA B O 1
ATOM 5037 N N . LYS B 1 211 ? 24.438 -10.969 -21.516 1 96.69 211 LYS B N 1
ATOM 5038 C CA . LYS B 1 211 ? 24.266 -12.25 -20.828 1 96.69 211 LYS B CA 1
ATOM 5039 C C . LYS B 1 211 ? 23.109 -12.203 -19.844 1 96.69 211 LYS B C 1
ATOM 5041 O O . LYS B 1 211 ? 22.359 -13.172 -19.703 1 96.69 211 LYS B O 1
ATOM 5046 N N . SER B 1 212 ? 22.938 -11.047 -19.203 1 97.12 212 SER B N 1
ATOM 5047 C CA . SER B 1 212 ? 21.891 -10.875 -18.203 1 97.12 212 SER B CA 1
ATOM 5048 C C . SER B 1 212 ? 20.516 -10.766 -18.859 1 97.12 212 SER B C 1
ATOM 5050 O O . SER B 1 212 ? 19.5 -10.859 -18.172 1 97.12 212 SER B O 1
ATOM 5052 N N . LEU B 1 213 ? 20.484 -10.641 -20.203 1 97.88 213 LEU B N 1
ATOM 5053 C CA . LEU B 1 213 ? 19.234 -10.344 -20.891 1 97.88 213 LEU B CA 1
ATOM 5054 C C . LEU B 1 213 ? 18.812 -11.508 -21.781 1 97.88 213 LEU B C 1
ATOM 5056 O O . LEU B 1 213 ? 18.047 -11.328 -22.719 1 97.88 213 LEU B O 1
ATOM 5060 N N . GLU B 1 214 ? 19.359 -12.68 -21.547 1 97.06 214 GLU B N 1
ATOM 5061 C CA . GLU B 1 214 ? 18.859 -13.906 -22.156 1 97.06 214 GLU B CA 1
ATOM 5062 C C . GLU B 1 214 ? 17.75 -14.523 -21.312 1 97.06 214 GLU B C 1
ATOM 5064 O O . GLU B 1 214 ? 18.016 -15.18 -20.312 1 97.06 214 GLU B O 1
ATOM 5069 N N . GLY B 1 215 ? 16.531 -14.25 -21.766 1 94.56 215 GLY B N 1
ATOM 5070 C CA . GLY B 1 215 ? 15.438 -14.664 -20.906 1 94.56 215 GLY B CA 1
ATOM 5071 C C . GLY B 1 215 ? 14.391 -15.492 -21.625 1 94.56 215 GLY B C 1
ATOM 5072 O O . GLY B 1 215 ? 14.633 -16 -22.719 1 94.56 215 GLY B O 1
ATOM 5073 N N . THR B 1 216 ? 13.25 -15.82 -20.984 1 94.19 216 THR B N 1
ATOM 5074 C CA . THR B 1 216 ? 12.203 -16.703 -21.484 1 94.19 216 THR B CA 1
ATOM 5075 C C . THR B 1 216 ? 11.117 -15.914 -22.188 1 94.19 216 THR B C 1
ATOM 5077 O O . THR B 1 216 ? 10.328 -16.484 -22.953 1 94.19 216 THR B O 1
ATOM 5080 N N . TRP B 1 217 ? 10.992 -14.609 -21.969 1 97 217 TRP B N 1
ATOM 5081 C CA . TRP B 1 217 ? 10.102 -13.672 -22.641 1 97 217 TRP B CA 1
ATOM 5082 C C . TRP B 1 217 ? 8.656 -14.156 -22.594 1 97 217 TRP B C 1
ATOM 5084 O O . TRP B 1 217 ? 7.949 -14.125 -23.609 1 97 217 TRP B O 1
ATOM 5094 N N . LYS B 1 218 ? 8.219 -14.758 -21.469 1 96.38 218 LYS B N 1
ATOM 5095 C CA . LYS B 1 218 ? 6.84 -15.211 -21.328 1 96.38 218 LYS B CA 1
ATOM 5096 C C . LYS B 1 218 ? 5.867 -14.039 -21.438 1 96.38 218 LYS B C 1
ATOM 5098 O O . LYS B 1 218 ? 6.066 -12.992 -20.828 1 96.38 218 LYS B O 1
ATOM 5103 N N . ALA B 1 219 ? 4.793 -14.266 -22.172 1 97.38 219 ALA B N 1
ATOM 5104 C CA . ALA B 1 219 ? 3.879 -13.188 -22.547 1 97.38 219 ALA B CA 1
ATOM 5105 C C . ALA B 1 219 ? 3.219 -12.57 -21.328 1 97.38 219 ALA B C 1
ATOM 5107 O O . ALA B 1 219 ? 2.992 -11.352 -21.281 1 97.38 219 ALA B O 1
ATOM 5108 N N . GLU B 1 220 ? 2.846 -13.352 -20.344 1 97.5 220 GLU B N 1
ATOM 5109 C CA . GLU B 1 220 ? 2.168 -12.844 -19.156 1 97.5 220 GLU B CA 1
ATOM 5110 C C . GLU B 1 220 ? 3.072 -11.898 -18.375 1 97.5 220 GLU B C 1
ATOM 5112 O O . GLU B 1 220 ? 2.604 -10.906 -17.812 1 97.5 220 GLU B O 1
ATOM 5117 N N . HIS B 1 221 ? 4.383 -12.242 -18.312 1 98.12 221 HIS B N 1
ATOM 5118 C CA . HIS B 1 221 ? 5.309 -11.398 -17.578 1 98.12 221 HIS B CA 1
ATOM 5119 C C . HIS B 1 221 ? 5.656 -10.133 -18.344 1 98.12 221 HIS B C 1
ATOM 5121 O O . HIS B 1 221 ? 5.859 -9.07 -17.75 1 98.12 221 HIS B O 1
ATOM 5127 N N . LEU B 1 222 ? 5.727 -10.281 -19.688 1 98.62 222 LEU B N 1
ATOM 5128 C CA . LEU B 1 222 ? 5.879 -9.102 -20.531 1 98.62 222 LEU B CA 1
ATOM 5129 C C . LEU B 1 222 ? 4.703 -8.148 -20.344 1 98.62 222 LEU B C 1
ATOM 5131 O O . LEU B 1 222 ? 4.887 -6.926 -20.281 1 98.62 222 LEU B O 1
ATOM 5135 N N . PHE B 1 223 ? 3.529 -8.734 -20.266 1 98.69 223 PHE B N 1
ATOM 5136 C CA . PHE B 1 223 ? 2.322 -7.949 -20.031 1 98.69 223 PHE B CA 1
ATOM 5137 C C . PHE B 1 223 ? 2.424 -7.184 -18.719 1 98.69 223 PHE B C 1
ATOM 5139 O O . PHE B 1 223 ? 2.182 -5.977 -18.672 1 98.69 223 PHE B O 1
ATOM 5146 N N . CYS B 1 224 ? 2.828 -7.887 -17.641 1 98.62 224 CYS B N 1
ATOM 5147 C CA . CYS B 1 224 ? 2.965 -7.262 -16.328 1 98.62 224 CYS B CA 1
ATOM 5148 C C . CYS B 1 224 ? 4.023 -6.168 -16.344 1 98.62 224 CYS B C 1
ATOM 5150 O O . CYS B 1 224 ? 3.842 -5.105 -15.758 1 98.62 224 CYS B O 1
ATOM 5152 N N . LEU B 1 225 ? 5.098 -6.422 -17.031 1 98.75 225 LEU B N 1
ATOM 5153 C CA . LEU B 1 225 ? 6.172 -5.441 -17.172 1 98.75 225 LEU B CA 1
ATOM 5154 C C . LEU B 1 225 ? 5.668 -4.176 -17.859 1 98.75 225 LEU B C 1
ATOM 5156 O O . LEU B 1 225 ? 5.941 -3.066 -17.391 1 98.75 225 LEU B O 1
ATOM 5160 N N . SER B 1 226 ? 4.969 -4.375 -18.938 1 98.81 226 SER B N 1
ATOM 5161 C CA . SER B 1 226 ? 4.461 -3.238 -19.688 1 98.81 226 SER B CA 1
ATOM 5162 C C . SER B 1 226 ? 3.512 -2.393 -18.844 1 98.81 226 SER B C 1
ATOM 5164 O O . SER B 1 226 ? 3.537 -1.161 -18.922 1 98.81 226 SER B O 1
ATOM 5166 N N . GLN B 1 227 ? 2.689 -3.059 -18.078 1 98.62 227 GLN B N 1
ATOM 5167 C CA . GLN B 1 227 ? 1.768 -2.342 -17.203 1 98.62 227 GLN B CA 1
ATOM 5168 C C . GLN B 1 227 ? 2.521 -1.556 -16.125 1 98.62 227 GLN B C 1
ATOM 5170 O O . GLN B 1 227 ? 2.191 -0.4 -15.852 1 98.62 227 GLN B O 1
ATOM 5175 N N . ALA B 1 228 ? 3.506 -2.207 -15.531 1 98.62 228 ALA B N 1
ATOM 5176 C CA . ALA B 1 228 ? 4.297 -1.552 -14.492 1 98.62 228 ALA B CA 1
ATOM 5177 C C . ALA B 1 228 ? 5.039 -0.34 -15.047 1 98.62 228 ALA B C 1
ATOM 5179 O O . ALA B 1 228 ? 5.113 0.704 -14.391 1 98.62 228 ALA B O 1
ATOM 5180 N N . LEU B 1 229 ? 5.555 -0.488 -16.25 1 98.56 229 LEU B N 1
ATOM 5181 C CA . LEU B 1 229 ? 6.258 0.612 -16.891 1 98.56 229 LEU B CA 1
ATOM 5182 C C . LEU B 1 229 ? 5.316 1.78 -17.156 1 98.56 229 LEU B C 1
ATOM 5184 O O . LEU B 1 229 ? 5.668 2.936 -16.906 1 98.56 229 LEU B O 1
ATOM 5188 N N . SER B 1 230 ? 4.117 1.457 -17.641 1 98.44 230 SER B N 1
ATOM 5189 C CA . SER B 1 230 ? 3.123 2.49 -17.906 1 98.44 230 SER B CA 1
ATOM 5190 C C . SER B 1 230 ? 2.781 3.264 -16.641 1 98.44 230 SER B C 1
ATOM 5192 O O . SER B 1 230 ? 2.719 4.496 -16.656 1 98.44 230 SER B O 1
ATOM 5194 N N . LEU B 1 231 ? 2.586 2.564 -15.594 1 98.5 231 LEU B N 1
ATOM 5195 C CA . LEU B 1 231 ? 2.285 3.197 -14.312 1 98.5 231 LEU B CA 1
ATOM 5196 C C . LEU B 1 231 ? 3.467 4.031 -13.828 1 98.5 231 LEU B C 1
ATOM 5198 O O . LEU B 1 231 ? 3.283 5.133 -13.312 1 98.5 231 LEU B O 1
ATOM 5202 N N . TYR B 1 232 ? 4.691 3.48 -13.992 1 98.38 232 TYR B N 1
ATOM 5203 C CA . TYR B 1 232 ? 5.898 4.211 -13.625 1 98.38 232 TYR B CA 1
ATOM 5204 C C . TYR B 1 232 ? 5.945 5.57 -14.312 1 98.38 232 TYR B C 1
ATOM 5206 O O . TYR B 1 232 ? 6.211 6.59 -13.664 1 98.38 232 TYR B O 1
ATOM 5214 N N . ASP B 1 233 ? 5.664 5.578 -15.531 1 98.31 233 ASP B N 1
ATOM 5215 C CA . ASP B 1 233 ? 5.676 6.812 -16.312 1 98.31 233 ASP B CA 1
ATOM 5216 C C . ASP B 1 233 ? 4.598 7.777 -15.828 1 98.31 233 ASP B C 1
ATOM 5218 O O . ASP B 1 233 ? 4.82 8.992 -15.766 1 98.31 233 ASP B O 1
ATOM 5222 N N . THR B 1 234 ? 3.428 7.254 -15.555 1 98.62 234 THR B N 1
ATOM 5223 C CA . THR B 1 234 ? 2.336 8.07 -15.039 1 98.62 234 THR B CA 1
ATOM 5224 C C . THR B 1 234 ? 2.732 8.734 -13.719 1 98.62 234 THR B C 1
ATOM 5226 O O . THR B 1 234 ? 2.521 9.93 -13.531 1 98.62 234 THR B O 1
ATOM 5229 N N . TYR B 1 235 ? 3.316 7.938 -12.812 1 98.44 235 TYR B N 1
ATOM 5230 C CA . TYR B 1 235 ? 3.746 8.484 -11.523 1 98.44 235 TYR B CA 1
ATOM 5231 C C . TYR B 1 235 ? 4.816 9.555 -11.719 1 98.44 235 TYR B C 1
ATOM 5233 O O . TYR B 1 235 ? 4.809 10.578 -11.039 1 98.44 235 TYR B O 1
ATOM 5241 N N . ARG B 1 236 ? 5.746 9.305 -12.633 1 97.25 236 ARG B N 1
ATOM 5242 C CA . ARG B 1 236 ? 6.797 10.281 -12.906 1 97.25 236 ARG B CA 1
ATOM 5243 C C . ARG B 1 236 ? 6.207 11.617 -13.336 1 97.25 236 ARG B C 1
ATOM 5245 O O . ARG B 1 236 ? 6.648 12.672 -12.883 1 97.25 236 ARG B O 1
ATOM 5252 N N . ALA B 1 237 ? 5.227 11.562 -14.211 1 98.38 237 ALA B N 1
ATOM 5253 C CA . ALA B 1 237 ? 4.57 12.773 -14.688 1 98.38 237 ALA B CA 1
ATOM 5254 C C . ALA B 1 237 ? 3.855 13.492 -13.547 1 98.38 237 ALA B C 1
ATOM 5256 O O . ALA B 1 237 ? 3.941 14.719 -13.43 1 98.38 237 ALA B O 1
ATOM 5257 N N . LEU B 1 238 ? 3.137 12.766 -12.742 1 98.62 238 LEU B N 1
ATOM 5258 C CA . LEU B 1 238 ? 2.389 13.344 -11.633 1 98.62 238 LEU B CA 1
ATOM 5259 C C . LEU B 1 238 ? 3.334 13.93 -10.594 1 98.62 238 LEU B C 1
ATOM 5261 O O . LEU B 1 238 ? 3.033 14.969 -9.992 1 98.62 238 LEU B O 1
ATOM 5265 N N . ILE B 1 239 ? 4.469 13.273 -10.336 1 98.5 239 ILE B N 1
ATOM 5266 C CA . ILE B 1 239 ? 5.473 13.789 -9.406 1 98.5 239 ILE B CA 1
ATOM 5267 C C . ILE B 1 239 ? 6.023 15.117 -9.93 1 98.5 239 ILE B C 1
ATOM 5269 O O . ILE B 1 239 ? 6.207 16.062 -9.164 1 98.5 239 ILE B O 1
ATOM 5273 N N . ALA B 1 240 ? 6.301 15.195 -11.25 1 98.31 240 ALA B N 1
ATOM 5274 C CA . ALA B 1 240 ? 6.773 16.438 -11.852 1 98.31 240 ALA B CA 1
ATOM 5275 C C . ALA B 1 240 ? 5.754 17.562 -11.664 1 98.31 240 ALA B C 1
ATOM 5277 O O . ALA B 1 240 ? 6.129 18.703 -11.406 1 98.31 240 ALA B O 1
ATOM 5278 N N . GLU B 1 241 ? 4.477 17.234 -11.805 1 98.5 241 GLU B N 1
ATOM 5279 C CA . GLU B 1 241 ? 3.416 18.203 -11.555 1 98.5 241 GLU B CA 1
ATOM 5280 C C . GLU B 1 241 ? 3.43 18.688 -10.102 1 98.5 241 GLU B C 1
ATOM 5282 O O . GLU B 1 241 ? 3.236 19.875 -9.828 1 98.5 241 GLU B O 1
ATOM 5287 N N . ALA B 1 242 ? 3.6 17.734 -9.211 1 98.56 242 ALA B N 1
ATOM 5288 C CA . ALA B 1 242 ? 3.672 18.094 -7.793 1 98.56 242 ALA B CA 1
ATOM 5289 C C . ALA B 1 242 ? 4.863 19 -7.512 1 98.56 242 ALA B C 1
ATOM 5291 O O . ALA B 1 242 ? 4.758 19.938 -6.723 1 98.56 242 ALA B O 1
ATOM 5292 N N . ASP B 1 243 ? 6.004 18.719 -8.156 1 98.06 243 ASP B N 1
ATOM 5293 C CA . ASP B 1 243 ? 7.184 19.562 -8.016 1 98.06 243 ASP B CA 1
ATOM 5294 C C . ASP B 1 243 ? 6.883 21 -8.461 1 98.06 243 ASP B C 1
ATOM 5296 O O . ASP B 1 243 ? 7.238 21.953 -7.766 1 98.06 243 ASP B O 1
ATOM 5300 N N . ALA B 1 244 ? 6.227 21.094 -9.586 1 98.31 244 ALA B N 1
ATOM 5301 C CA . ALA B 1 244 ? 5.875 22.406 -10.109 1 98.31 244 ALA B CA 1
ATOM 5302 C C . ALA B 1 244 ? 4.938 23.156 -9.156 1 98.31 244 ALA B C 1
ATOM 5304 O O . ALA B 1 244 ? 5.094 24.344 -8.922 1 98.31 244 ALA B O 1
ATOM 5305 N N . LYS B 1 245 ? 3.955 22.438 -8.625 1 98.38 245 LYS B N 1
ATOM 5306 C CA . LYS B 1 245 ? 3.012 23.047 -7.688 1 98.38 245 LYS B CA 1
ATOM 5307 C C . LYS B 1 245 ? 3.719 23.5 -6.414 1 98.38 245 LYS B C 1
ATOM 5309 O O . LYS B 1 245 ? 3.438 24.578 -5.895 1 98.38 245 LYS B O 1
ATOM 5314 N N . LEU B 1 246 ? 4.637 22.672 -5.902 1 98 246 LEU B N 1
ATOM 5315 C CA . LEU B 1 246 ? 5.418 23.047 -4.723 1 98 246 LEU B CA 1
ATOM 5316 C C . LEU B 1 246 ? 6.215 24.312 -4.977 1 98 246 LEU B C 1
ATOM 5318 O O . LEU B 1 246 ? 6.266 25.203 -4.117 1 98 246 LEU B O 1
ATOM 5322 N N . GLU B 1 247 ? 6.852 24.391 -6.133 1 97.69 247 GLU B N 1
ATOM 5323 C CA . GLU B 1 247 ? 7.625 25.562 -6.488 1 97.69 247 GLU B CA 1
ATOM 5324 C C . GLU B 1 247 ? 6.754 26.828 -6.484 1 97.69 247 GLU B C 1
ATOM 5326 O O . GLU B 1 247 ? 7.156 27.859 -5.953 1 97.69 247 GLU B O 1
ATOM 5331 N N . THR B 1 248 ? 5.566 26.672 -7.016 1 97.56 248 THR B N 1
ATOM 5332 C CA . THR B 1 248 ? 4.629 27.781 -7.07 1 97.56 248 THR B CA 1
ATOM 5333 C C . THR B 1 248 ? 4.207 28.219 -5.668 1 97.56 248 THR B C 1
ATOM 5335 O O . THR B 1 248 ? 4.121 29.406 -5.375 1 97.56 248 THR B O 1
ATOM 5338 N N . LEU B 1 249 ? 3.982 27.281 -4.785 1 97.5 249 LEU B N 1
ATOM 5339 C CA . LEU B 1 249 ? 3.482 27.562 -3.441 1 97.5 249 LEU B CA 1
ATOM 5340 C C . LEU B 1 249 ? 4.582 28.141 -2.561 1 97.5 249 LEU B C 1
ATOM 5342 O O . LEU B 1 249 ? 4.305 28.922 -1.652 1 97.5 249 LEU B O 1
ATOM 5346 N N . ILE B 1 250 ? 5.863 27.797 -2.848 1 96.81 250 ILE B N 1
ATOM 5347 C CA . ILE B 1 250 ? 6.977 28.25 -2.02 1 96.81 250 ILE B CA 1
ATOM 5348 C C . ILE B 1 250 ? 7.371 29.672 -2.418 1 96.81 250 ILE B C 1
ATOM 5350 O O . ILE B 1 250 ? 7.918 30.422 -1.604 1 96.81 250 ILE B O 1
ATOM 5354 N N . ALA B 1 251 ? 7.094 30.109 -3.615 1 95.94 251 ALA B N 1
ATOM 5355 C CA . ALA B 1 251 ? 7.566 31.359 -4.207 1 95.94 251 ALA B CA 1
ATOM 5356 C C . ALA B 1 251 ? 7.195 32.562 -3.338 1 95.94 251 ALA B C 1
ATOM 5358 O O . ALA B 1 251 ? 8.055 33.375 -2.996 1 95.94 251 ALA B O 1
ATOM 5359 N N . PRO B 1 252 ? 5.926 32.594 -2.895 1 95.5 252 PRO B N 1
ATOM 5360 C CA . PRO B 1 252 ? 5.551 33.75 -2.086 1 95.5 252 PRO B CA 1
ATOM 5361 C C . PRO B 1 252 ? 6.152 33.719 -0.683 1 95.5 252 PRO B C 1
ATOM 5363 O O . PRO B 1 252 ? 6.125 34.719 0.032 1 95.5 252 PRO B O 1
ATOM 5366 N N . LEU B 1 253 ? 6.66 32.625 -0.273 1 95.12 253 LEU B N 1
ATOM 5367 C CA . LEU B 1 253 ? 7.18 32.469 1.081 1 95.12 253 LEU B CA 1
ATOM 5368 C C . LEU B 1 253 ? 8.656 32.844 1.144 1 95.12 253 LEU B C 1
ATOM 5370 O O . LEU B 1 253 ? 9.211 33 2.23 1 95.12 253 LEU B O 1
ATOM 5374 N N . ARG B 1 254 ? 9.25 32.906 0.012 1 93.06 254 ARG B N 1
ATOM 5375 C CA . ARG B 1 254 ? 10.672 33.219 -0.063 1 93.06 254 ARG B CA 1
ATOM 5376 C C . ARG B 1 254 ? 10.938 34.656 0.393 1 93.06 254 ARG B C 1
ATOM 5378 O O . ARG B 1 254 ? 10.25 35.594 -0.033 1 93.06 254 ARG B O 1
ATOM 5385 N N . ARG B 1 255 ? 11.867 34.75 1.248 1 89.25 255 ARG B N 1
ATOM 5386 C CA . ARG B 1 255 ? 12.25 36.062 1.768 1 89.25 255 ARG B CA 1
ATOM 5387 C C . ARG B 1 255 ? 13.383 36.656 0.946 1 89.25 255 ARG B C 1
ATOM 5389 O O . ARG B 1 255 ? 14.328 35.969 0.579 1 89.25 255 ARG B O 1
ATOM 5396 N N . GLN B 1 256 ? 13.266 37.938 0.61 1 77.75 256 GLN B N 1
ATOM 5397 C CA . GLN B 1 256 ? 14.258 38.625 -0.203 1 77.75 256 GLN B CA 1
ATOM 5398 C C . GLN B 1 256 ? 15.43 39.094 0.652 1 77.75 256 GLN B C 1
ATOM 5400 O O . GLN B 1 256 ? 16.516 39.375 0.137 1 77.75 256 GLN B O 1
ATOM 5405 N N . ASP B 1 257 ? 15.211 39.281 1.876 1 74.75 257 ASP B N 1
ATOM 5406 C CA . ASP B 1 257 ? 16.203 39.875 2.758 1 74.75 257 ASP B CA 1
ATOM 5407 C C . ASP B 1 257 ? 17.266 38.844 3.168 1 74.75 257 ASP B C 1
ATOM 5409 O O . ASP B 1 257 ? 18.234 39.188 3.846 1 74.75 257 ASP B O 1
ATOM 5413 N N . VAL B 1 258 ? 17.047 37.656 2.721 1 65.88 258 VAL B N 1
ATOM 5414 C CA . VAL B 1 258 ? 17.953 36.625 3.184 1 65.88 258 VAL B CA 1
ATOM 5415 C C . VAL B 1 258 ? 19.266 36.688 2.406 1 65.88 258 VAL B C 1
ATOM 5417 O O . VAL B 1 258 ? 19.281 36.594 1.176 1 65.88 258 VAL B O 1
ATOM 5420 N N . GLN B 1 259 ? 20.359 37.375 2.938 1 63.22 259 GLN B N 1
ATOM 5421 C CA . GLN B 1 259 ? 21.703 37.406 2.387 1 63.22 259 GLN B CA 1
ATOM 5422 C C . GLN B 1 259 ? 22.5 36.188 2.805 1 63.22 259 GLN B C 1
ATOM 5424 O O . GLN B 1 259 ? 23.219 36.219 3.807 1 63.22 259 GLN B O 1
ATOM 5429 N N . THR B 1 260 ? 21.906 35.031 2.73 1 61.66 260 THR B N 1
ATOM 5430 C CA . THR B 1 260 ? 22.656 33.906 3.266 1 61.66 260 THR B CA 1
ATOM 5431 C C . THR B 1 260 ? 23.719 33.438 2.275 1 61.66 260 THR B C 1
ATOM 5433 O O . THR B 1 260 ? 23.516 33.531 1.061 1 61.66 260 THR B O 1
ATOM 5436 N N . ALA B 1 261 ? 25 33.281 2.729 1 58.81 261 ALA B N 1
ATOM 5437 C CA . ALA B 1 261 ? 26.078 32.719 1.925 1 58.81 261 ALA B CA 1
ATOM 5438 C C . ALA B 1 261 ? 25.641 31.422 1.251 1 58.81 261 ALA B C 1
ATOM 5440 O O . ALA B 1 261 ? 24.906 30.625 1.841 1 58.81 261 ALA B O 1
ATOM 5441 N N . LYS B 1 262 ? 25.609 31.453 -0.076 1 59.44 262 LYS B N 1
ATOM 5442 C CA . LYS B 1 262 ? 25.281 30.234 -0.823 1 59.44 262 LYS B CA 1
ATOM 5443 C C . LYS B 1 262 ? 26.156 29.062 -0.374 1 59.44 262 LYS B C 1
ATOM 5445 O O . LYS B 1 262 ? 27.375 29.141 -0.429 1 59.44 262 LYS B O 1
ATOM 5450 N N . GLY B 1 263 ? 25.656 28.25 0.562 1 60.06 263 GLY B N 1
ATOM 5451 C CA . GLY B 1 263 ? 26.422 27.078 0.95 1 60.06 263 GLY B CA 1
ATOM 5452 C C . GLY B 1 263 ? 26.641 26.094 -0.19 1 60.06 263 GLY B C 1
ATOM 5453 O O . GLY B 1 263 ? 26.328 26.406 -1.343 1 60.06 263 GLY B O 1
ATOM 5454 N N . LYS B 1 264 ? 27.344 25.016 -0.013 1 65.44 264 LYS B N 1
ATOM 5455 C CA . LYS B 1 264 ? 27.656 23.984 -0.999 1 65.44 264 LYS B CA 1
ATOM 5456 C C . LYS B 1 264 ? 26.375 23.359 -1.563 1 65.44 264 LYS B C 1
ATOM 5458 O O . LYS B 1 264 ? 25.469 23.016 -0.811 1 65.44 264 LYS B O 1
ATOM 5463 N N . THR B 1 265 ? 26.266 23.594 -2.781 1 67.62 265 THR B N 1
ATOM 5464 C CA . THR B 1 265 ? 25.109 23.016 -3.465 1 67.62 265 THR B CA 1
ATOM 5465 C C . THR B 1 265 ? 25.109 21.5 -3.334 1 67.62 265 THR B C 1
ATOM 5467 O O . THR B 1 265 ? 26.109 20.844 -3.588 1 67.62 265 THR B O 1
ATOM 5470 N N . LYS B 1 266 ? 24.078 21.016 -2.66 1 67 266 LYS B N 1
ATOM 5471 C CA . LYS B 1 266 ? 23.938 19.578 -2.553 1 67 266 LYS B CA 1
ATOM 5472 C C . LYS B 1 266 ? 23.203 19 -3.758 1 67 266 LYS B C 1
ATOM 5474 O O . LYS B 1 266 ? 22.234 19.578 -4.242 1 67 266 LYS B O 1
ATOM 5479 N N . ARG B 1 267 ? 23.984 18.172 -4.441 1 60.06 267 ARG B N 1
ATOM 5480 C CA . ARG B 1 267 ? 23.328 17.469 -5.539 1 60.06 267 ARG B CA 1
ATOM 5481 C C . ARG B 1 267 ? 22.094 16.703 -5.043 1 60.06 267 ARG B C 1
ATOM 5483 O O . ARG B 1 267 ? 22.156 16.016 -4.023 1 60.06 267 ARG B O 1
ATOM 5490 N N . GLY B 1 268 ? 21.016 17.125 -5.512 1 64.56 268 GLY B N 1
ATOM 5491 C CA . GLY B 1 268 ? 19.797 16.438 -5.113 1 64.56 268 GLY B CA 1
ATOM 5492 C C . GLY B 1 268 ? 19.781 14.969 -5.5 1 64.56 268 GLY B C 1
ATOM 5493 O O . GLY B 1 268 ? 20.391 14.578 -6.496 1 64.56 268 GLY B O 1
ATOM 5494 N N . GLY B 1 269 ? 19.438 14.062 -4.598 1 75.44 269 GLY B N 1
ATOM 5495 C CA . GLY B 1 269 ? 19.234 12.656 -4.898 1 75.44 269 GLY B CA 1
ATOM 5496 C C . GLY B 1 269 ? 18.219 12.422 -6.008 1 75.44 269 GLY B C 1
ATOM 5497 O O . GLY B 1 269 ? 17.719 13.375 -6.598 1 75.44 269 GLY B O 1
ATOM 5498 N N . LYS B 1 270 ? 18 11.234 -6.434 1 81.94 270 LYS B N 1
ATOM 5499 C CA . LYS B 1 270 ? 17.125 10.805 -7.52 1 81.94 270 LYS B CA 1
ATOM 5500 C C . LYS B 1 270 ? 15.703 11.32 -7.312 1 81.94 270 LYS B C 1
ATOM 5502 O O . LYS B 1 270 ? 15.008 11.648 -8.273 1 81.94 270 LYS B O 1
ATOM 5507 N N . ASN B 1 271 ? 15.336 11.555 -6.086 1 89.31 271 ASN B N 1
ATOM 5508 C CA . ASN B 1 271 ? 13.945 11.898 -5.785 1 89.31 271 ASN B CA 1
ATOM 5509 C C . ASN B 1 271 ? 13.812 13.375 -5.418 1 89.31 271 ASN B C 1
ATOM 5511 O O . ASN B 1 271 ? 12.758 13.812 -4.949 1 89.31 271 ASN B O 1
ATOM 5515 N N . ALA B 1 272 ? 14.867 14.148 -5.617 1 93.06 272 ALA B N 1
ATOM 5516 C CA . ALA B 1 272 ? 14.781 15.578 -5.324 1 93.06 272 ALA B CA 1
ATOM 5517 C C . ALA B 1 272 ? 13.805 16.281 -6.262 1 93.06 272 ALA B C 1
ATOM 5519 O O . ALA B 1 272 ? 13.711 15.93 -7.441 1 93.06 272 ALA B O 1
ATOM 5520 N N . PRO B 1 273 ? 13.102 17.234 -5.773 1 93.88 273 PRO B N 1
ATOM 5521 C CA . PRO B 1 273 ? 12.188 17.984 -6.645 1 93.88 273 PRO B CA 1
ATOM 5522 C C . PRO B 1 273 ? 12.906 18.625 -7.828 1 93.88 273 PRO B C 1
ATOM 5524 O O . PRO B 1 273 ? 14.086 18.953 -7.734 1 93.88 273 PRO B O 1
ATOM 5527 N N . GLY B 1 274 ? 12.164 18.844 -8.93 1 91.06 274 GLY B N 1
ATOM 5528 C CA . GLY B 1 274 ? 12.711 19.297 -10.195 1 91.06 274 GLY B CA 1
ATOM 5529 C C . GLY B 1 274 ? 12.914 20.797 -10.242 1 91.06 274 GLY B C 1
ATOM 5530 O O . GLY B 1 274 ? 12.68 21.438 -11.273 1 91.06 274 GLY B O 1
ATOM 5531 N N . PHE B 1 275 ? 13.148 21.484 -9.156 1 92.19 275 PHE B N 1
ATOM 5532 C CA . PHE B 1 275 ? 13.492 22.891 -9.078 1 92.19 275 PHE B CA 1
ATOM 5533 C C . PHE B 1 275 ? 14.547 23.125 -7.996 1 92.19 275 PHE B C 1
ATOM 5535 O O . PHE B 1 275 ? 14.969 22.188 -7.316 1 92.19 275 PHE B O 1
ATOM 5542 N N . ASP B 1 276 ? 15.039 24.281 -7.926 1 91 276 ASP B N 1
ATOM 5543 C CA . ASP B 1 276 ? 16.078 24.578 -6.945 1 91 276 ASP B CA 1
ATOM 5544 C C . ASP B 1 276 ? 15.492 24.688 -5.539 1 91 276 ASP B C 1
ATOM 5546 O O . ASP B 1 276 ? 15.406 25.781 -4.984 1 91 276 ASP B O 1
ATOM 5550 N N . VAL B 1 277 ? 15.289 23.578 -5.055 1 92.81 277 VAL B N 1
ATOM 5551 C CA . VAL B 1 277 ? 14.578 23.469 -3.785 1 92.81 277 VAL B CA 1
ATOM 5552 C C . VAL B 1 277 ? 15.477 23.953 -2.65 1 92.81 277 VAL B C 1
ATOM 5554 O O . VAL B 1 277 ? 14.992 24.578 -1.697 1 92.81 277 VAL B O 1
ATOM 5557 N N . GLN B 1 278 ? 16.766 23.719 -2.738 1 93.12 278 GLN B N 1
ATOM 5558 C CA . GLN B 1 278 ? 17.688 24.141 -1.689 1 93.12 278 GLN B CA 1
ATOM 5559 C C . GLN B 1 278 ? 17.641 25.656 -1.494 1 93.12 278 GLN B C 1
ATOM 5561 O O . GLN B 1 278 ? 17.5 26.141 -0.368 1 93.12 278 GLN B O 1
ATOM 5566 N N . GLU B 1 279 ? 17.703 26.312 -2.564 1 92.38 279 GLU B N 1
ATOM 5567 C CA . GLU B 1 279 ? 17.656 27.766 -2.516 1 92.38 279 GLU B CA 1
ATOM 5568 C C . GLU B 1 279 ? 16.312 28.266 -2.01 1 92.38 279 GLU B C 1
ATOM 5570 O O . GLU B 1 279 ? 16.25 29.172 -1.179 1 92.38 279 GLU B O 1
ATOM 5575 N N . ALA B 1 280 ? 15.281 27.703 -2.521 1 94.44 280 ALA B N 1
ATOM 5576 C CA . ALA B 1 280 ? 13.938 28.109 -2.119 1 94.44 280 ALA B CA 1
ATOM 5577 C C . ALA B 1 280 ? 13.734 27.922 -0.618 1 94.44 280 ALA B C 1
ATOM 5579 O O . ALA B 1 280 ? 13.195 28.797 0.053 1 94.44 280 ALA B O 1
ATOM 5580 N N . LEU B 1 281 ? 14.219 26.828 -0.132 1 95 281 LEU B N 1
ATOM 5581 C CA . LEU B 1 281 ? 14.062 26.531 1.288 1 95 281 LEU B CA 1
ATOM 5582 C C . LEU B 1 281 ? 14.914 27.469 2.135 1 95 281 LEU B C 1
ATOM 5584 O O . LEU B 1 281 ? 14.477 27.922 3.195 1 95 281 LEU B O 1
ATOM 5588 N N . ARG B 1 282 ? 16.109 27.688 1.684 1 93.12 282 ARG B N 1
ATOM 5589 C CA . ARG B 1 282 ? 17 28.594 2.391 1 93.12 282 ARG B CA 1
ATOM 5590 C C . ARG B 1 282 ? 16.375 29.984 2.498 1 93.12 282 ARG B C 1
ATOM 5592 O O . ARG B 1 282 ? 16.375 30.594 3.574 1 93.12 282 ARG B O 1
ATOM 5599 N N . GLU B 1 283 ? 15.891 30.422 1.462 1 94.25 283 GLU B N 1
ATOM 5600 C CA . GLU B 1 283 ? 15.289 31.75 1.434 1 94.25 283 GLU B CA 1
ATOM 5601 C C . GLU B 1 283 ? 14.016 31.797 2.275 1 94.25 283 GLU B C 1
ATOM 5603 O O . GLU B 1 283 ? 13.695 32.812 2.881 1 94.25 283 GLU B O 1
ATOM 5608 N N . TRP B 1 284 ? 13.281 30.734 2.252 1 95.38 284 TRP B N 1
ATOM 5609 C CA . TRP B 1 284 ? 12.062 30.641 3.045 1 95.38 284 TRP B CA 1
ATOM 5610 C C . TRP B 1 284 ? 12.383 30.609 4.535 1 95.38 284 TRP B C 1
ATOM 5612 O O . TRP B 1 284 ? 11.852 31.406 5.312 1 95.38 284 TRP B O 1
ATOM 5622 N N . ALA B 1 285 ? 13.328 29.781 4.938 1 94.56 285 ALA B N 1
ATOM 5623 C CA . ALA B 1 285 ? 13.625 29.547 6.348 1 94.56 285 ALA B CA 1
ATOM 5624 C C . ALA B 1 285 ? 14.602 30.578 6.887 1 94.56 285 ALA B C 1
ATOM 5626 O O . ALA B 1 285 ? 14.711 30.766 8.102 1 94.56 285 ALA B O 1
ATOM 5627 N N . GLY B 1 286 ? 15.383 31.219 5.996 1 91.88 286 GLY B N 1
ATOM 5628 C CA . GLY B 1 286 ? 16.422 32.156 6.418 1 91.88 286 GLY B CA 1
ATOM 5629 C C . GLY B 1 286 ? 17.719 31.469 6.809 1 91.88 286 GLY B C 1
ATOM 5630 O O . GLY B 1 286 ? 18.703 32.125 7.152 1 91.88 286 GLY B O 1
ATOM 5631 N N . VAL B 1 287 ? 17.719 30.172 6.836 1 92 287 VAL B N 1
ATOM 5632 C CA . VAL B 1 287 ? 18.891 29.344 7.105 1 92 287 VAL B CA 1
ATOM 5633 C C . VAL B 1 287 ? 18.906 28.141 6.164 1 92 287 VAL B C 1
ATOM 5635 O O . VAL B 1 287 ? 17.844 27.719 5.668 1 92 287 VAL B O 1
ATOM 5638 N N . ASP B 1 288 ? 20.078 27.609 5.934 1 93 288 ASP B N 1
ATOM 5639 C CA . ASP B 1 288 ? 20.188 26.438 5.074 1 93 288 ASP B CA 1
ATOM 5640 C C . ASP B 1 288 ? 20.328 25.156 5.902 1 93 288 ASP B C 1
ATOM 5642 O O . ASP B 1 288 ? 21.453 24.781 6.273 1 93 288 ASP B O 1
ATOM 5646 N N . LEU B 1 289 ? 19.25 24.453 6.055 1 93.88 289 LEU B N 1
ATOM 5647 C CA . LEU B 1 289 ? 19.25 23.25 6.879 1 93.88 289 LEU B CA 1
ATOM 5648 C C . LEU B 1 289 ? 20.109 22.156 6.254 1 93.88 289 LEU B C 1
ATOM 5650 O O . LEU B 1 289 ? 20.531 21.234 6.941 1 93.88 289 LEU B O 1
ATOM 5654 N N . THR B 1 290 ? 20.344 22.203 4.953 1 92.75 290 THR B N 1
ATOM 5655 C CA . THR B 1 290 ? 21.078 21.156 4.25 1 92.75 290 THR B CA 1
ATOM 5656 C C . THR B 1 290 ? 22.562 21.188 4.629 1 92.75 290 THR B C 1
ATOM 5658 O O . THR B 1 290 ? 23.297 20.25 4.328 1 92.75 290 THR B O 1
ATOM 5661 N N . GLN B 1 291 ? 22.969 22.188 5.305 1 90.5 291 GLN B N 1
ATOM 5662 C CA . GLN B 1 291 ? 24.344 22.281 5.77 1 90.5 291 GLN B CA 1
ATOM 5663 C C . GLN B 1 291 ? 24.594 21.312 6.93 1 90.5 291 GLN B C 1
ATOM 5665 O O . GLN B 1 291 ? 25.75 21.031 7.258 1 90.5 291 GLN B O 1
ATOM 5670 N N . ILE B 1 292 ? 23.547 20.969 7.574 1 91.38 292 ILE B N 1
ATOM 5671 C CA . ILE B 1 292 ? 23.688 19.953 8.625 1 91.38 292 ILE B CA 1
ATOM 5672 C C . ILE B 1 292 ? 24.016 18.609 8.008 1 91.38 292 ILE B C 1
ATOM 5674 O O . ILE B 1 292 ? 23.344 18.156 7.07 1 91.38 292 ILE B O 1
ATOM 5678 N N . GLY B 1 293 ? 25.031 17.938 8.469 1 89.06 293 GLY B N 1
ATOM 5679 C CA . GLY B 1 293 ? 25.344 16.609 7.988 1 89.06 293 GLY B CA 1
ATOM 5680 C C . GLY B 1 293 ? 24.156 15.656 8.094 1 89.06 293 GLY B C 1
ATOM 5681 O O . GLY B 1 293 ? 23.5 15.594 9.133 1 89.06 293 GLY B O 1
ATOM 5682 N N . GLY B 1 294 ? 23.859 14.938 6.98 1 89.56 294 GLY B N 1
ATOM 5683 C CA . GLY B 1 294 ? 22.781 13.961 6.988 1 89.56 294 GLY B CA 1
ATOM 5684 C C . GLY B 1 294 ? 21.484 14.508 6.438 1 89.56 294 GLY B C 1
ATOM 5685 O O . GLY B 1 294 ? 20.594 13.742 6.062 1 89.56 294 GLY B O 1
ATOM 5686 N N . ILE B 1 295 ? 21.328 15.828 6.473 1 93.62 295 ILE B N 1
ATOM 5687 C CA . ILE B 1 295 ? 20.109 16.438 5.984 1 93.62 295 ILE B CA 1
ATOM 5688 C C . ILE B 1 295 ? 20.266 16.828 4.516 1 93.62 295 ILE B C 1
ATOM 5690 O O . ILE B 1 295 ? 21.016 17.734 4.18 1 93.62 295 ILE B O 1
ATOM 5694 N N . ASP B 1 296 ? 19.578 16.094 3.723 1 93.25 296 ASP B N 1
ATOM 5695 C CA . ASP B 1 296 ? 19.594 16.438 2.305 1 93.25 296 ASP B CA 1
ATOM 5696 C C . ASP B 1 296 ? 18.391 17.328 1.95 1 93.25 296 ASP B C 1
ATOM 5698 O O . ASP B 1 296 ? 17.641 17.75 2.832 1 93.25 296 ASP B O 1
ATOM 5702 N N . VAL B 1 297 ? 18.25 17.688 0.727 1 94.19 297 VAL B N 1
ATOM 5703 C CA . VAL B 1 297 ? 17.219 18.625 0.283 1 94.19 297 VAL B CA 1
ATOM 5704 C C . VAL B 1 297 ? 15.836 18.031 0.539 1 94.19 297 VAL B C 1
ATOM 5706 O O . VAL B 1 297 ? 14.906 18.75 0.921 1 94.19 297 VAL B O 1
ATOM 5709 N N . CYS B 1 298 ? 15.648 16.719 0.33 1 94.94 298 CYS B N 1
ATOM 5710 C CA . CYS B 1 298 ? 14.367 16.062 0.549 1 94.94 298 CYS B CA 1
ATOM 5711 C C . CYS B 1 298 ? 13.992 16.078 2.027 1 94.94 298 CYS B C 1
ATOM 5713 O O . CYS B 1 298 ? 12.836 16.344 2.377 1 94.94 298 CYS B O 1
ATOM 5715 N N . THR B 1 299 ? 14.953 15.836 2.855 1 95.19 299 THR B N 1
ATOM 5716 C CA . THR B 1 299 ? 14.711 15.867 4.293 1 95.19 299 THR B CA 1
ATOM 5717 C C . THR B 1 299 ? 14.344 17.281 4.742 1 95.19 299 THR B C 1
ATOM 5719 O O . THR B 1 299 ? 13.398 17.469 5.508 1 95.19 299 THR B O 1
ATOM 5722 N N . ALA B 1 300 ? 15.125 18.266 4.316 1 96.38 300 ALA B N 1
ATOM 5723 C CA . ALA B 1 300 ? 14.859 19.656 4.668 1 96.38 300 ALA B CA 1
ATOM 5724 C C . ALA B 1 300 ? 13.453 20.062 4.246 1 96.38 300 ALA B C 1
ATOM 5726 O O . ALA B 1 300 ? 12.742 20.719 5.008 1 96.38 300 ALA B O 1
ATOM 5727 N N . LEU B 1 301 ? 13.102 19.688 3.027 1 96.56 301 LEU B N 1
ATOM 5728 C CA . LEU B 1 301 ? 11.758 19.984 2.537 1 96.56 301 LEU B CA 1
ATOM 5729 C C . LEU B 1 301 ? 10.695 19.375 3.453 1 96.56 301 LEU B C 1
ATOM 5731 O O . LEU B 1 301 ? 9.766 20.078 3.869 1 96.56 301 LEU B O 1
ATOM 5735 N N . LYS B 1 302 ? 10.844 18.125 3.799 1 96.5 302 LYS B N 1
ATOM 5736 C CA . LYS B 1 302 ? 9.883 17.438 4.656 1 96.5 302 LYS B CA 1
ATOM 5737 C C . LYS B 1 302 ? 9.766 18.125 6.012 1 96.5 302 LYS B C 1
ATOM 5739 O O . LYS B 1 302 ? 8.656 18.312 6.523 1 96.5 302 LYS B O 1
ATOM 5744 N N . VAL B 1 303 ? 10.836 18.516 6.543 1 97.25 303 VAL B N 1
ATOM 5745 C CA . VAL B 1 303 ? 10.852 19.172 7.848 1 97.25 303 VAL B CA 1
ATOM 5746 C C . VAL B 1 303 ? 10.109 20.5 7.773 1 97.25 303 VAL B C 1
ATOM 5748 O O . VAL B 1 303 ? 9.219 20.766 8.578 1 97.25 303 VAL B O 1
ATOM 5751 N N . LEU B 1 304 ? 10.414 21.297 6.832 1 97.62 304 LEU B N 1
ATOM 5752 C CA . LEU B 1 304 ? 9.883 22.656 6.758 1 97.62 304 LEU B CA 1
ATOM 5753 C C . LEU B 1 304 ? 8.398 22.641 6.391 1 97.62 304 LEU B C 1
ATOM 5755 O O . LEU B 1 304 ? 7.629 23.469 6.875 1 97.62 304 LEU B O 1
ATOM 5759 N N . VAL B 1 305 ? 7.992 21.672 5.559 1 97.5 305 VAL B N 1
ATOM 5760 C CA . VAL B 1 305 ? 6.59 21.656 5.152 1 97.5 305 VAL B CA 1
ATOM 5761 C C . VAL B 1 305 ? 5.719 21.188 6.312 1 97.5 305 VAL B C 1
ATOM 5763 O O . VAL B 1 305 ? 4.539 21.531 6.395 1 97.5 305 VAL B O 1
ATOM 5766 N N . GLU B 1 306 ? 6.301 20.328 7.164 1 96.69 306 GLU B N 1
ATOM 5767 C CA . GLU B 1 306 ? 5.543 19.844 8.312 1 96.69 306 GLU B CA 1
ATOM 5768 C C . GLU B 1 306 ? 5.504 20.859 9.438 1 96.69 306 GLU B C 1
ATOM 5770 O O . GLU B 1 306 ? 4.52 20.953 10.172 1 96.69 306 GLU B O 1
ATOM 5775 N N . LEU B 1 307 ? 6.555 21.719 9.516 1 96.12 307 LEU B N 1
ATOM 5776 C CA . LEU B 1 307 ? 6.715 22.547 10.695 1 96.12 307 LEU B CA 1
ATOM 5777 C C . LEU B 1 307 ? 6.484 24.016 10.352 1 96.12 307 LEU B C 1
ATOM 5779 O O . LEU B 1 307 ? 6.023 24.797 11.195 1 96.12 307 LEU B O 1
ATOM 5783 N N . GLY B 1 308 ? 6.84 24.406 9.227 1 96.12 308 GLY B N 1
ATOM 5784 C CA . GLY B 1 308 ? 7.023 25.828 8.961 1 96.12 308 GLY B CA 1
ATOM 5785 C C . GLY B 1 308 ? 8.336 26.359 9.492 1 96.12 308 GLY B C 1
ATOM 5786 O O . GLY B 1 308 ? 9.281 25.609 9.734 1 96.12 308 GLY B O 1
ATOM 5787 N N . THR B 1 309 ? 8.414 27.672 9.578 1 94.75 309 THR B N 1
ATOM 5788 C CA . THR B 1 309 ? 9.664 28.297 10 1 94.75 309 THR B CA 1
ATOM 5789 C C . THR B 1 309 ? 9.539 28.859 11.414 1 94.75 309 THR B C 1
ATOM 5791 O O . THR B 1 309 ? 10.539 29.234 12.031 1 94.75 309 THR B O 1
ATOM 5794 N N . ASP B 1 310 ? 8.383 28.922 11.914 1 93.75 310 ASP B N 1
ATOM 5795 C CA . ASP B 1 310 ? 8.125 29.469 13.242 1 93.75 310 ASP B CA 1
ATOM 5796 C C . ASP B 1 310 ? 7.895 28.344 14.258 1 93.75 310 ASP B C 1
ATOM 5798 O O . ASP B 1 310 ? 6.836 27.719 14.266 1 93.75 310 ASP B O 1
ATOM 5802 N N . LEU B 1 311 ? 8.875 28.172 15.156 1 94.75 311 LEU B N 1
ATOM 5803 C CA . LEU B 1 311 ? 8.781 27.125 16.156 1 94.75 311 LEU B CA 1
ATOM 5804 C C . LEU B 1 311 ? 8.484 27.703 17.531 1 94.75 311 LEU B C 1
ATOM 5806 O O . LEU B 1 311 ? 8.781 27.078 18.547 1 94.75 311 LEU B O 1
ATOM 5810 N N . SER B 1 312 ? 7.832 28.828 17.562 1 92.19 312 SER B N 1
ATOM 5811 C CA . SER B 1 312 ? 7.574 29.547 18.812 1 92.19 312 SER B CA 1
ATOM 5812 C C . SER B 1 312 ? 6.633 28.75 19.719 1 92.19 312 SER B C 1
ATOM 5814 O O . SER B 1 312 ? 6.574 28.984 20.922 1 92.19 312 SER B O 1
ATOM 5816 N N . LYS B 1 313 ? 5.859 27.875 19.125 1 89.88 313 LYS B N 1
ATOM 5817 C CA . LYS B 1 313 ? 4.961 27.031 19.906 1 89.88 313 LYS B CA 1
ATOM 5818 C C . LYS B 1 313 ? 5.742 26.125 20.859 1 89.88 313 LYS B C 1
ATOM 5820 O O . LYS B 1 313 ? 5.195 25.641 21.844 1 89.88 313 LYS B O 1
ATOM 5825 N N . PHE B 1 314 ? 7 25.906 20.484 1 93.81 314 PHE B N 1
ATOM 5826 C CA . PHE B 1 314 ? 7.875 25.109 21.344 1 93.81 314 PHE B CA 1
ATOM 5827 C C . PHE B 1 314 ? 8.797 26.016 22.172 1 93.81 314 PHE B C 1
ATOM 5829 O O . PHE B 1 314 ? 9.695 26.656 21.625 1 93.81 314 PHE B O 1
ATOM 5836 N N . LYS B 1 315 ? 8.664 25.969 23.422 1 92.75 315 LYS B N 1
ATOM 5837 C CA . LYS B 1 315 ? 9.383 26.891 24.312 1 92.75 315 LYS B CA 1
ATOM 5838 C C . LYS B 1 315 ? 10.875 26.562 24.328 1 92.75 315 LYS B C 1
ATOM 5840 O O . LYS B 1 315 ? 11.703 27.469 24.422 1 92.75 315 LYS B O 1
ATOM 5845 N N . THR B 1 316 ? 11.148 25.312 24.25 1 94.88 316 THR B N 1
ATOM 5846 C CA . THR B 1 316 ? 12.547 24.906 24.281 1 94.88 316 THR B CA 1
ATOM 5847 C C . THR B 1 316 ? 12.805 23.766 23.312 1 94.88 316 THR B C 1
ATOM 5849 O O . THR B 1 316 ? 11.859 23.156 22.797 1 94.88 316 THR B O 1
ATOM 5852 N N . ALA B 1 317 ? 14.102 23.578 23.094 1 94.5 317 ALA B N 1
ATOM 5853 C CA . ALA B 1 317 ? 14.492 22.438 22.25 1 94.5 317 ALA B CA 1
ATOM 5854 C C . ALA B 1 317 ? 14.016 21.125 22.859 1 94.5 317 ALA B C 1
ATOM 5856 O O . ALA B 1 317 ? 13.664 20.188 22.141 1 94.5 317 ALA B O 1
ATOM 5857 N N . LYS B 1 318 ? 14.008 21.109 24.125 1 93.44 318 LYS B N 1
ATOM 5858 C CA . LYS B 1 318 ? 13.555 19.906 24.828 1 93.44 318 LYS B CA 1
ATOM 5859 C C . LYS B 1 318 ? 12.086 19.625 24.547 1 93.44 318 LYS B C 1
ATOM 5861 O O . LYS B 1 318 ? 11.719 18.469 24.281 1 93.44 318 LYS B O 1
ATOM 5866 N N . HIS B 1 319 ? 11.305 20.641 24.547 1 92.81 319 HIS B N 1
ATOM 5867 C CA . HIS B 1 319 ? 9.883 20.484 24.25 1 92.81 319 HIS B CA 1
ATOM 5868 C C . HIS B 1 319 ? 9.672 20.031 22.797 1 92.81 319 HIS B C 1
ATOM 5870 O O . HIS B 1 319 ? 8.828 19.172 22.531 1 92.81 319 HIS B O 1
ATOM 5876 N N . PHE B 1 320 ? 10.484 20.594 21.969 1 94.69 320 PHE B N 1
ATOM 5877 C CA . PHE B 1 320 ? 10.422 20.234 20.562 1 94.69 320 PHE B CA 1
ATOM 5878 C C . PHE B 1 320 ? 10.773 18.766 20.359 1 94.69 320 PHE B C 1
ATOM 5880 O O . PHE B 1 320 ? 10.023 18.031 19.719 1 94.69 320 PHE B O 1
ATOM 5887 N N . CYS B 1 321 ? 11.828 18.281 20.938 1 94.5 321 CYS B N 1
ATOM 5888 C CA . CYS B 1 321 ? 12.281 16.906 20.812 1 94.5 321 CYS B CA 1
ATOM 5889 C C . CYS B 1 321 ? 11.281 15.945 21.438 1 94.5 321 CYS B C 1
ATOM 5891 O O . CYS B 1 321 ? 11.078 14.836 20.953 1 94.5 321 CYS B O 1
ATOM 5893 N N . SER B 1 322 ? 10.695 16.344 22.516 1 89.75 322 SER B N 1
ATOM 5894 C CA . SER B 1 322 ? 9.664 15.539 23.156 1 89.75 322 SER B CA 1
ATOM 5895 C C . SER B 1 322 ? 8.453 15.367 22.234 1 89.75 322 SER B C 1
ATOM 5897 O O . SER B 1 322 ? 7.906 14.273 22.125 1 89.75 322 SER B O 1
ATOM 5899 N N . TRP B 1 323 ? 8.125 16.469 21.625 1 89.62 323 TRP B N 1
ATOM 5900 C CA . TRP B 1 323 ? 7.004 16.438 20.688 1 89.62 323 TRP B CA 1
ATOM 5901 C C . TRP B 1 323 ? 7.305 15.492 19.516 1 89.62 323 TRP B C 1
ATOM 5903 O O . TRP B 1 323 ? 6.414 14.789 19.031 1 89.62 323 TRP B O 1
ATOM 5913 N N . LEU B 1 324 ? 8.523 15.406 19.094 1 93.44 324 LEU B N 1
ATOM 5914 C CA . LEU B 1 324 ? 8.953 14.531 18.016 1 93.44 324 LEU B CA 1
ATOM 5915 C C . LEU B 1 324 ? 9.023 13.078 18.484 1 93.44 324 LEU B C 1
ATOM 5917 O O . LEU B 1 324 ? 9.094 12.164 17.656 1 93.44 324 LEU B O 1
ATOM 5921 N N . GLY B 1 325 ? 9 12.867 19.719 1 90 325 GLY B N 1
ATOM 5922 C CA . GLY B 1 325 ? 9.195 11.531 20.266 1 90 325 GLY B CA 1
ATOM 5923 C C . GLY B 1 325 ? 10.633 11.055 20.172 1 90 325 GLY B C 1
ATOM 5924 O O . GLY B 1 325 ? 10.891 9.859 20.047 1 90 325 GLY B O 1
ATOM 5925 N N . LEU B 1 326 ? 11.547 11.922 20.109 1 92 326 LEU B N 1
ATOM 5926 C CA . LEU B 1 326 ? 12.961 11.594 19.984 1 92 326 LEU B CA 1
ATOM 5927 C C . LEU B 1 326 ? 13.68 11.766 21.312 1 92 326 LEU B C 1
ATOM 5929 O O . LEU B 1 326 ? 14.82 12.227 21.359 1 92 326 LEU B O 1
ATOM 5933 N N . CYS B 1 327 ? 12.938 11.539 22.391 1 85.31 327 CYS B N 1
ATOM 5934 C CA . CYS B 1 327 ? 13.508 11.602 23.734 1 85.31 327 CYS B CA 1
ATOM 5935 C C . CYS B 1 327 ? 13.25 10.312 24.5 1 85.31 327 CYS B C 1
ATOM 5937 O O . CYS B 1 327 ? 12.297 9.594 24.203 1 85.31 327 CYS B O 1
ATOM 5939 N N . PRO B 1 328 ? 14.234 9.961 25.266 1 75.12 328 PRO B N 1
ATOM 5940 C CA . PRO B 1 328 ? 13.992 8.766 26.062 1 75.12 328 PRO B CA 1
ATOM 5941 C C . PRO B 1 328 ? 12.719 8.859 26.906 1 75.12 328 PRO B C 1
ATOM 5943 O O . PRO B 1 328 ? 12.297 9.953 27.266 1 75.12 328 PRO B O 1
ATOM 5946 N N . GLY B 1 329 ? 11.852 7.734 26.906 1 65.88 329 GLY B N 1
ATOM 5947 C CA . GLY B 1 329 ? 10.641 7.699 27.703 1 65.88 329 GLY B CA 1
ATOM 5948 C C . GLY B 1 329 ? 10.906 7.824 29.203 1 65.88 329 GLY B C 1
ATOM 5949 O O . GLY B 1 329 ? 11.969 7.43 29.672 1 65.88 329 GLY B O 1
ATOM 5950 N N . THR B 1 330 ? 10.375 8.781 29.891 1 58.53 330 THR B N 1
ATOM 5951 C CA . THR B 1 330 ? 10.539 8.914 31.344 1 58.53 330 THR B CA 1
ATOM 5952 C C . THR B 1 330 ? 9.391 8.219 32.062 1 58.53 330 THR B C 1
ATOM 5954 O O . THR B 1 330 ? 8.461 8.875 32.531 1 58.53 330 THR B O 1
ATOM 5957 N N . ARG B 1 331 ? 9.094 6.938 31.703 1 55 331 ARG B N 1
ATOM 5958 C CA . ARG B 1 331 ? 8.008 6.332 32.469 1 55 331 ARG B CA 1
ATOM 5959 C C . ARG B 1 331 ? 8.484 5.934 33.875 1 55 331 ARG B C 1
ATOM 5961 O O . ARG B 1 331 ? 9.477 5.227 34 1 55 331 ARG B O 1
ATOM 5968 N N . ILE B 1 332 ? 8.148 6.746 34.812 1 53.22 332 ILE B N 1
ATOM 5969 C CA . ILE B 1 332 ? 8.422 6.418 36.219 1 53.22 332 ILE B CA 1
ATOM 5970 C C . ILE B 1 332 ? 7.145 5.914 36.875 1 53.22 332 ILE B C 1
ATOM 5972 O O . ILE B 1 332 ? 6.094 6.551 36.781 1 53.22 332 ILE B O 1
ATOM 5976 N N . SER B 1 333 ? 6.996 4.641 37.094 1 57.56 333 SER B N 1
ATOM 5977 C CA . SER B 1 333 ? 5.918 4.145 37.938 1 57.56 333 SER B CA 1
ATOM 5978 C C . SER B 1 333 ? 6.438 3.756 39.312 1 57.56 333 SER B C 1
ATOM 5980 O O . SER B 1 333 ? 7.449 3.061 39.438 1 57.56 333 SER B O 1
ATOM 5982 N N . GLY B 1 334 ? 5.738 4.172 40.375 1 53.5 334 GLY B N 1
ATOM 5983 C CA . GLY B 1 334 ? 6.074 3.838 41.75 1 53.5 334 GLY B CA 1
ATOM 5984 C C . GLY B 1 334 ? 7.508 4.176 42.125 1 53.5 334 GLY B C 1
ATOM 5985 O O . GLY B 1 334 ? 8.164 3.428 42.844 1 53.5 334 GLY B O 1
ATOM 5986 N N . GLY B 1 335 ? 8.148 5.129 41.469 1 52.03 335 GLY B N 1
ATOM 5987 C CA . GLY B 1 335 ? 9.516 5.539 41.781 1 52.03 335 GLY B CA 1
ATOM 5988 C C . GLY B 1 335 ? 10.547 4.879 40.875 1 52.03 335 GLY B C 1
ATOM 5989 O O . GLY B 1 335 ? 11.727 5.219 40.938 1 52.03 335 GLY B O 1
ATOM 5990 N N . LYS B 1 336 ? 10.07 3.816 40.281 1 55.66 336 LYS B N 1
ATOM 5991 C CA . LYS B 1 336 ? 10.992 3.053 39.438 1 55.66 336 LYS B CA 1
ATOM 5992 C C . LYS B 1 336 ? 10.852 3.445 37.969 1 55.66 336 LYS B C 1
ATOM 5994 O O . LYS B 1 336 ? 9.734 3.631 37.469 1 55.66 336 LYS B O 1
ATOM 5999 N N . ARG B 1 337 ? 12 3.922 37.5 1 50.91 337 ARG B N 1
ATOM 6000 C CA . ARG B 1 337 ? 12.055 4.246 36.094 1 50.91 337 ARG B CA 1
ATOM 6001 C C . ARG B 1 337 ? 11.703 3.029 35.25 1 50.91 337 ARG B C 1
ATOM 6003 O O . ARG B 1 337 ? 12.305 1.962 35.406 1 50.91 337 ARG B O 1
ATOM 6010 N N . LEU B 1 338 ? 10.539 3.041 34.625 1 54.12 338 LEU B N 1
ATOM 6011 C CA . LEU B 1 338 ? 10.164 1.942 33.75 1 54.12 338 LEU B CA 1
ATOM 6012 C C . LEU B 1 338 ? 10.898 2.041 32.406 1 54.12 338 LEU B C 1
ATOM 6014 O O . LEU B 1 338 ? 11.648 2.994 32.188 1 54.12 338 LEU B O 1
ATOM 6018 N N . SER B 1 339 ? 10.594 1.112 31.453 1 53.41 339 SER B N 1
ATOM 6019 C CA . SER B 1 339 ? 11.305 0.982 30.172 1 53.41 339 SER B CA 1
ATOM 6020 C C . SER B 1 339 ? 11.43 2.33 29.469 1 53.41 339 SER B C 1
ATOM 6022 O O . SER B 1 339 ? 10.469 3.096 29.406 1 53.41 339 SER B O 1
ATOM 6024 N N . GLY B 1 340 ? 12.586 2.9 29.422 1 51.81 340 GLY B N 1
ATOM 6025 C CA . GLY B 1 340 ? 12.984 4.16 28.812 1 51.81 340 GLY B CA 1
ATOM 6026 C C . GLY B 1 340 ? 12.805 4.18 27.312 1 51.81 340 GLY B C 1
ATOM 6027 O O . GLY B 1 340 ? 13.43 4.977 26.609 1 51.81 340 GLY B O 1
ATOM 6028 N N . ALA B 1 341 ? 12.008 3.18 26.812 1 56.16 341 ALA B N 1
ATOM 6029 C CA . ALA B 1 341 ? 11.875 3.133 25.359 1 56.16 341 ALA B CA 1
ATOM 6030 C C . ALA B 1 341 ? 11.07 4.32 24.844 1 56.16 341 ALA B C 1
ATOM 6032 O O . ALA B 1 341 ? 10.125 4.766 25.5 1 56.16 341 ALA B O 1
ATOM 6033 N N . SER B 1 342 ? 11.641 5.008 23.859 1 55.72 342 SER B N 1
ATOM 6034 C CA . SER B 1 342 ? 10.977 6.133 23.203 1 55.72 342 SER B CA 1
ATOM 6035 C C . SER B 1 342 ? 9.547 5.773 22.797 1 55.72 342 SER B C 1
ATOM 6037 O O . SER B 1 342 ? 9.266 4.625 22.453 1 55.72 342 SER B O 1
ATOM 6039 N N . LYS B 1 343 ? 8.57 6.605 23.047 1 56.88 343 LYS B N 1
ATOM 6040 C CA . LYS B 1 343 ? 7.176 6.395 22.656 1 56.88 343 LYS B CA 1
ATOM 6041 C C . LYS B 1 343 ? 7.035 6.305 21.141 1 56.88 343 LYS B C 1
ATOM 6043 O O . LYS B 1 343 ? 7.691 7.047 20.406 1 56.88 343 LYS B O 1
ATOM 6048 N N . ARG B 1 344 ? 6.387 5.305 20.562 1 61.69 344 ARG B N 1
ATOM 6049 C CA . ARG B 1 344 ? 6.137 5.172 19.141 1 61.69 344 ARG B CA 1
ATOM 6050 C C . ARG B 1 344 ? 5.133 6.215 18.656 1 61.69 344 ARG B C 1
ATOM 6052 O O . ARG B 1 344 ? 3.936 6.105 18.938 1 61.69 344 ARG B O 1
ATOM 6059 N N . ILE B 1 345 ? 5.648 7.418 18.297 1 62.12 345 ILE B N 1
ATOM 6060 C CA . ILE B 1 345 ? 4.805 8.477 17.75 1 62.12 345 ILE B CA 1
ATOM 6061 C C . ILE B 1 345 ? 4.961 8.516 16.234 1 62.12 345 ILE B C 1
ATOM 6063 O O . ILE B 1 345 ? 6.078 8.594 15.711 1 62.12 345 ILE B O 1
ATOM 6067 N N . PRO B 1 346 ? 3.865 8.289 15.539 1 72.69 346 PRO B N 1
ATOM 6068 C CA . PRO B 1 346 ? 3.961 8.359 14.086 1 72.69 346 PRO B CA 1
ATOM 6069 C C . PRO B 1 346 ? 4.148 9.789 13.57 1 72.69 346 PRO B C 1
ATOM 6071 O O . PRO B 1 346 ? 3.258 10.336 12.914 1 72.69 346 PRO B O 1
ATOM 6074 N N . ASN B 1 347 ? 5.289 10.367 13.938 1 88.12 347 ASN B N 1
ATOM 6075 C CA . ASN B 1 347 ? 5.633 11.727 13.516 1 88.12 347 ASN B CA 1
ATOM 6076 C C . ASN B 1 347 ? 6.449 11.711 12.227 1 88.12 347 ASN B C 1
ATOM 6078 O O . ASN B 1 347 ? 7.496 11.062 12.148 1 88.12 347 ASN B O 1
ATOM 6082 N N . ARG B 1 348 ? 5.93 12.422 11.273 1 92.56 348 ARG B N 1
ATOM 6083 C CA . ARG B 1 348 ? 6.559 12.406 9.953 1 92.56 348 ARG B CA 1
ATOM 6084 C C . ARG B 1 348 ? 7.938 13.055 9.992 1 92.56 348 ARG B C 1
ATOM 6086 O O . ARG B 1 348 ? 8.844 12.641 9.273 1 92.56 348 ARG B O 1
ATOM 6093 N N . VAL B 1 349 ? 8.07 14.086 10.773 1 96.19 349 VAL B N 1
ATOM 6094 C CA . VAL B 1 349 ? 9.359 14.758 10.906 1 96.19 349 VAL B CA 1
ATOM 6095 C C . VAL B 1 349 ? 10.352 13.828 11.594 1 96.19 349 VAL B C 1
ATOM 6097 O O . VAL B 1 349 ? 11.492 13.68 11.133 1 96.19 349 VAL B O 1
ATOM 6100 N N . ALA B 1 350 ? 9.938 13.219 12.656 1 95.62 350 ALA B N 1
ATOM 6101 C CA . ALA B 1 350 ? 10.797 12.281 13.359 1 95.62 350 ALA B CA 1
ATOM 6102 C C . ALA B 1 350 ? 11.266 11.156 12.43 1 95.62 350 ALA B C 1
ATOM 6104 O O . ALA B 1 350 ? 12.438 10.781 12.445 1 95.62 350 ALA B O 1
ATOM 6105 N N . ARG B 1 351 ? 10.375 10.68 11.695 1 94.75 351 ARG B N 1
ATOM 6106 C CA . ARG B 1 351 ? 10.711 9.617 10.75 1 94.75 351 ARG B CA 1
ATOM 6107 C C . ARG B 1 351 ? 11.75 10.094 9.742 1 94.75 351 ARG B C 1
ATOM 6109 O O . ARG B 1 351 ? 12.688 9.359 9.422 1 94.75 351 ARG B O 1
ATOM 6116 N N . ALA B 1 352 ? 11.547 11.258 9.227 1 96.12 352 ALA B N 1
ATOM 6117 C CA . ALA B 1 352 ? 12.5 11.82 8.273 1 96.12 352 ALA B CA 1
ATOM 6118 C C . ALA B 1 352 ? 13.883 11.977 8.914 1 96.12 352 ALA B C 1
ATOM 6120 O O . ALA B 1 352 ? 14.898 11.695 8.281 1 96.12 352 ALA B O 1
ATOM 6121 N N . LEU B 1 353 ? 13.898 12.398 10.141 1 97 353 LEU B N 1
ATOM 6122 C CA . LEU B 1 353 ? 15.164 12.625 10.828 1 97 353 LEU B CA 1
ATOM 6123 C C . LEU B 1 353 ? 15.852 11.297 11.156 1 97 353 LEU B C 1
ATOM 6125 O O . LEU B 1 353 ? 17.078 11.211 11.117 1 97 353 LEU B O 1
ATOM 6129 N N . LYS B 1 354 ? 15.141 10.312 11.477 1 95.81 354 LYS B N 1
ATOM 6130 C CA . LYS B 1 354 ? 15.727 8.992 11.711 1 95.81 354 LYS B CA 1
ATOM 6131 C C . LYS B 1 354 ? 16.359 8.438 10.438 1 95.81 354 LYS B C 1
ATOM 6133 O O . LYS B 1 354 ? 17.438 7.84 10.477 1 95.81 354 LYS B O 1
ATOM 6138 N N . LEU B 1 355 ? 15.664 8.656 9.406 1 94.5 355 LEU B N 1
ATOM 6139 C CA . LEU B 1 355 ? 16.234 8.219 8.133 1 94.5 355 LEU B CA 1
ATOM 6140 C C . LEU B 1 355 ? 17.516 8.977 7.82 1 94.5 355 LEU B C 1
ATOM 6142 O O . LEU B 1 355 ? 18.484 8.391 7.328 1 94.5 355 LEU B O 1
ATOM 6146 N N . ALA B 1 356 ? 17.469 10.188 8.031 1 95.31 356 ALA B N 1
ATOM 6147 C CA . ALA B 1 356 ? 18.672 10.992 7.844 1 95.31 356 ALA B CA 1
ATOM 6148 C C . ALA B 1 356 ? 19.812 10.484 8.727 1 95.31 356 ALA B C 1
ATOM 6150 O O . ALA B 1 356 ? 20.953 10.398 8.273 1 95.31 356 ALA B O 1
ATOM 6151 N N . ALA B 1 357 ? 19.469 10.195 9.914 1 95.94 357 ALA B N 1
ATOM 6152 C CA . ALA B 1 357 ? 20.453 9.68 10.859 1 95.94 357 ALA B CA 1
ATOM 6153 C C . ALA B 1 357 ? 21.062 8.375 10.352 1 95.94 357 ALA B C 1
ATOM 6155 O O . ALA B 1 357 ? 22.281 8.156 10.469 1 95.94 357 ALA B O 1
ATOM 6156 N N . GLN B 1 358 ? 20.25 7.547 9.836 1 94.19 358 GLN B N 1
ATOM 6157 C CA . GLN B 1 358 ? 20.719 6.273 9.289 1 94.19 358 GLN B CA 1
ATOM 6158 C C . GLN B 1 358 ? 21.734 6.492 8.18 1 94.19 358 GLN B C 1
ATOM 6160 O O . GLN B 1 358 ? 22.688 5.715 8.039 1 94.19 358 GLN B O 1
ATOM 6165 N N . GLY B 1 359 ? 21.547 7.492 7.422 1 92.25 359 GLY B N 1
ATOM 6166 C CA . GLY B 1 359 ? 22.453 7.785 6.316 1 92.25 359 GLY B CA 1
ATOM 6167 C C . GLY B 1 359 ? 23.812 8.273 6.773 1 92.25 359 GLY B C 1
ATOM 6168 O O . GLY B 1 359 ? 24.75 8.312 5.984 1 92.25 359 GLY B O 1
ATOM 6169 N N . LEU B 1 360 ? 23.984 8.555 7.973 1 92.5 360 LEU B N 1
ATOM 6170 C CA . LEU B 1 360 ? 25.219 9.133 8.5 1 92.5 360 LEU B CA 1
ATOM 6171 C C . LEU B 1 360 ? 26.188 8.039 8.922 1 92.5 360 LEU B C 1
ATOM 6173 O O . LEU B 1 360 ? 27.312 8.328 9.344 1 92.5 360 LEU B O 1
ATOM 6177 N N . HIS B 1 361 ? 25.828 6.852 8.812 1 89.56 361 HIS B N 1
ATOM 6178 C CA . HIS B 1 361 ? 26.625 5.75 9.352 1 89.56 361 HIS B CA 1
ATOM 6179 C C . HIS B 1 361 ? 28 5.703 8.719 1 89.56 361 HIS B C 1
ATOM 6181 O O . HIS B 1 361 ? 28.969 5.254 9.352 1 89.56 361 HIS B O 1
ATOM 6187 N N . ARG B 1 362 ? 28.125 6.238 7.512 1 88.38 362 ARG B N 1
ATOM 6188 C CA . ARG B 1 362 ? 29.438 6.203 6.867 1 88.38 362 ARG B CA 1
ATOM 6189 C C . ARG B 1 362 ? 30.031 7.605 6.734 1 88.38 362 ARG B C 1
ATOM 6191 O O . ARG B 1 362 ? 31.094 7.785 6.145 1 88.38 362 ARG B O 1
ATOM 6198 N N . SER B 1 363 ? 29.359 8.508 7.195 1 88.75 363 SER B N 1
ATOM 6199 C CA . SER B 1 363 ? 29.766 9.898 7.031 1 88.75 363 SER B CA 1
ATOM 6200 C C . SER B 1 363 ? 31 10.211 7.887 1 88.75 363 SER B C 1
ATOM 6202 O O . SER B 1 363 ? 31.156 9.672 8.984 1 88.75 363 SER B O 1
ATOM 6204 N N . GLN B 1 364 ? 31.781 11.172 7.414 1 85.31 364 GLN B N 1
ATOM 6205 C CA . GLN B 1 364 ? 33 11.523 8.133 1 85.31 364 GLN B CA 1
ATOM 6206 C C . GLN B 1 364 ? 32.812 12.812 8.922 1 85.31 364 GLN B C 1
ATOM 6208 O O . GLN B 1 364 ? 33.781 13.344 9.484 1 85.31 364 GLN B O 1
ATOM 6213 N N . CYS B 1 365 ? 31.719 13.266 9.023 1 86.38 365 CYS B N 1
ATOM 6214 C CA . CYS B 1 365 ? 31.453 14.469 9.797 1 86.38 365 CYS B CA 1
ATOM 6215 C C . CYS B 1 365 ? 31.25 14.141 11.273 1 86.38 365 CYS B C 1
ATOM 6217 O O . CYS B 1 365 ? 31.281 12.969 11.656 1 86.38 365 CYS B O 1
ATOM 6219 N N . GLY B 1 366 ? 31.188 15.141 12.102 1 87.38 366 GLY B N 1
ATOM 6220 C CA . GLY B 1 366 ? 31.031 14.977 13.531 1 87.38 366 GLY B CA 1
ATOM 6221 C C . GLY B 1 366 ? 29.797 14.164 13.914 1 87.38 366 GLY B C 1
ATOM 6222 O O . GLY B 1 366 ? 29.859 13.305 14.789 1 87.38 366 GLY B O 1
ATOM 6223 N N . LEU B 1 367 ? 28.75 14.414 13.25 1 91.38 367 LEU B N 1
ATOM 6224 C CA . LEU B 1 367 ? 27.516 13.688 13.523 1 91.38 367 LEU B CA 1
ATOM 6225 C C . LEU B 1 367 ? 27.656 12.211 13.172 1 91.38 367 LEU B C 1
ATOM 6227 O O . LEU B 1 367 ? 27.078 11.352 13.836 1 91.38 367 LEU B O 1
ATOM 6231 N N . GLY B 1 368 ? 28.328 11.93 12.086 1 92.38 368 GLY B N 1
ATOM 6232 C CA . GLY B 1 368 ? 28.641 10.547 11.742 1 92.38 368 GLY B CA 1
ATOM 6233 C C . GLY B 1 368 ? 29.438 9.836 12.812 1 92.38 368 GLY B C 1
ATOM 6234 O O . GLY B 1 368 ? 29.156 8.688 13.156 1 92.38 368 GLY B O 1
ATOM 6235 N N . ALA B 1 369 ? 30.5 10.539 13.281 1 90.62 369 ALA B N 1
ATOM 6236 C CA . ALA B 1 369 ? 31.312 9.992 14.367 1 90.62 369 ALA B CA 1
ATOM 6237 C C . ALA B 1 369 ? 30.453 9.727 15.609 1 90.62 369 ALA B C 1
ATOM 6239 O O . ALA B 1 369 ? 30.609 8.688 16.266 1 90.62 369 ALA B O 1
ATOM 6240 N N . TYR B 1 370 ? 29.656 10.648 15.875 1 91.25 370 TYR B N 1
ATOM 6241 C CA . TYR B 1 370 ? 28.75 10.484 17 1 91.25 370 TYR B CA 1
ATOM 6242 C C . TYR B 1 370 ? 27.875 9.25 16.828 1 91.25 370 TYR B C 1
ATOM 6244 O O . TYR B 1 370 ? 27.719 8.453 17.766 1 91.25 370 TYR B O 1
ATOM 6252 N N . TYR B 1 371 ? 27.281 9.031 15.68 1 93.44 371 TYR B N 1
ATOM 6253 C CA . TYR B 1 371 ? 26.453 7.879 15.367 1 93.44 371 TYR B CA 1
ATOM 6254 C C . TYR B 1 371 ? 27.219 6.578 15.594 1 93.44 371 TYR B C 1
ATOM 6256 O O . TYR B 1 371 ? 26.719 5.668 16.266 1 93.44 371 TYR B O 1
ATOM 6264 N N . ARG B 1 372 ? 28.359 6.477 15.016 1 93.25 372 ARG B N 1
ATOM 6265 C CA . ARG B 1 372 ? 29.156 5.254 15.078 1 93.25 372 ARG B CA 1
ATOM 6266 C C . ARG B 1 372 ? 29.531 4.93 16.516 1 93.25 372 ARG B C 1
ATOM 6268 O O . ARG B 1 372 ? 29.469 3.77 16.938 1 93.25 372 ARG B O 1
ATOM 6275 N N . LYS B 1 373 ? 29.922 5.93 17.25 1 91.06 373 LYS B N 1
ATOM 6276 C CA . LYS B 1 373 ? 30.281 5.73 18.656 1 91.06 373 LYS B CA 1
ATOM 6277 C C . LYS B 1 373 ? 29.078 5.238 19.453 1 91.06 373 LYS B C 1
ATOM 6279 O O . LYS B 1 373 ? 29.203 4.297 20.25 1 91.06 373 LYS B O 1
ATOM 6284 N N . THR B 1 374 ? 28 5.887 19.234 1 92.12 374 THR B N 1
ATOM 6285 C CA . THR B 1 374 ? 26.766 5.516 19.938 1 92.12 374 THR B CA 1
ATOM 6286 C C . THR B 1 374 ? 26.312 4.121 19.531 1 92.12 374 THR B C 1
ATOM 6288 O O . THR B 1 374 ? 25.844 3.34 20.359 1 92.12 374 THR B O 1
ATOM 6291 N N . ALA B 1 375 ? 26.422 3.836 18.25 1 93.69 375 ALA B N 1
ATOM 6292 C CA . ALA B 1 375 ? 26.031 2.525 17.734 1 93.69 375 ALA B CA 1
ATOM 6293 C C . ALA B 1 375 ? 26.891 1.42 18.344 1 93.69 375 ALA B C 1
ATOM 6295 O O . ALA B 1 375 ? 26.391 0.339 18.656 1 93.69 375 ALA B O 1
ATOM 6296 N N . ALA B 1 376 ? 28.156 1.636 18.484 1 92.56 376 ALA B N 1
ATOM 6297 C CA . ALA B 1 376 ? 29.062 0.67 19.078 1 92.56 376 ALA B CA 1
ATOM 6298 C C . ALA B 1 376 ? 28.719 0.42 20.547 1 92.56 376 ALA B C 1
ATOM 6300 O O . ALA B 1 376 ? 28.828 -0.707 21.031 1 92.56 376 ALA B O 1
ATOM 6301 N N . ARG B 1 377 ? 28.203 1.449 21.156 1 90.69 377 ARG B N 1
ATOM 6302 C CA . ARG B 1 377 ? 27.938 1.382 22.594 1 90.69 377 ARG B CA 1
ATOM 6303 C C . ARG B 1 377 ? 26.531 0.852 22.875 1 90.69 377 ARG B C 1
ATOM 6305 O O . ARG B 1 377 ? 26.344 0.008 23.75 1 90.69 377 ARG B O 1
ATOM 6312 N N . LEU B 1 378 ? 25.562 1.394 22.156 1 91.25 378 LEU B N 1
ATOM 6313 C CA . LEU B 1 378 ? 24.172 1.165 22.547 1 91.25 378 LEU B CA 1
ATOM 6314 C C . LEU B 1 378 ? 23.438 0.355 21.484 1 91.25 378 LEU B C 1
ATOM 6316 O O . LEU B 1 378 ? 22.312 -0.107 21.703 1 91.25 378 LEU B O 1
ATOM 6320 N N . GLY B 1 379 ? 24.062 0.16 20.328 1 92.5 379 GLY B N 1
ATOM 6321 C CA . GLY B 1 379 ? 23.391 -0.52 19.234 1 92.5 379 GLY B CA 1
ATOM 6322 C C . GLY B 1 379 ? 22.859 0.43 18.172 1 92.5 379 GLY B C 1
ATOM 6323 O O . GLY B 1 379 ? 22.656 1.616 18.453 1 92.5 379 GLY B O 1
ATOM 6324 N N . LYS B 1 380 ? 22.516 -0.087 17.031 1 92.88 380 LYS B N 1
ATOM 6325 C CA . LYS B 1 380 ? 22.172 0.708 15.859 1 92.88 380 LYS B CA 1
ATOM 6326 C C . LYS B 1 380 ? 20.844 1.422 16.047 1 92.88 380 LYS B C 1
ATOM 6328 O O . LYS B 1 380 ? 20.719 2.607 15.734 1 92.88 380 LYS B O 1
ATOM 6333 N N . GLY B 1 381 ? 19.875 0.715 16.609 1 91.62 381 GLY B N 1
ATOM 6334 C CA . GLY B 1 381 ? 18.547 1.299 16.781 1 91.62 381 GLY B CA 1
ATOM 6335 C C . GLY B 1 381 ? 18.562 2.525 17.688 1 91.62 381 GLY B C 1
ATOM 6336 O O . GLY B 1 381 ? 17.984 3.557 17.328 1 91.62 381 GLY B O 1
ATOM 6337 N N . LYS B 1 382 ? 19.188 2.459 18.797 1 92.06 382 LYS B N 1
ATOM 6338 C CA . LYS B 1 382 ? 19.297 3.578 19.719 1 92.06 382 LYS B CA 1
ATOM 6339 C C . LYS B 1 382 ? 20.156 4.699 19.141 1 92.06 382 LYS B C 1
ATOM 6341 O O . LYS B 1 382 ? 19.891 5.879 19.391 1 92.06 382 LYS B O 1
ATOM 6346 N N . ALA B 1 383 ? 21.188 4.324 18.406 1 94.75 383 ALA B N 1
ATOM 6347 C CA . ALA B 1 383 ? 22.062 5.309 17.766 1 94.75 383 ALA B CA 1
ATOM 6348 C C . ALA B 1 383 ? 21.297 6.16 16.766 1 94.75 383 ALA B C 1
ATOM 6350 O O . ALA B 1 383 ? 21.516 7.367 16.656 1 94.75 383 ALA B O 1
ATOM 6351 N N . ILE B 1 384 ? 20.375 5.52 16.062 1 95.81 384 ILE B N 1
ATOM 6352 C CA . ILE B 1 384 ? 19.562 6.238 15.094 1 95.81 384 ILE B CA 1
ATOM 6353 C C . ILE B 1 384 ? 18.703 7.277 15.805 1 95.81 384 ILE B C 1
ATOM 6355 O O . ILE B 1 384 ? 18.672 8.445 15.414 1 95.81 384 ILE B O 1
ATOM 6359 N N . THR B 1 385 ? 18.062 6.871 16.859 1 94.44 385 THR B N 1
ATOM 6360 C CA . THR B 1 385 ? 17.172 7.77 17.594 1 94.44 385 THR B CA 1
ATOM 6361 C C . THR B 1 385 ? 17.969 8.898 18.234 1 94.44 385 THR B C 1
ATOM 6363 O O . THR B 1 385 ? 17.562 10.062 18.203 1 94.44 385 THR B O 1
ATOM 6366 N N . ALA B 1 386 ? 19.109 8.594 18.844 1 94.81 386 ALA B N 1
ATOM 6367 C CA . ALA B 1 386 ? 19.953 9.594 19.5 1 94.81 386 ALA B CA 1
ATOM 6368 C C . ALA B 1 386 ? 20.469 10.609 18.484 1 94.81 386 ALA B C 1
ATOM 6370 O O . ALA B 1 386 ? 20.516 11.805 18.781 1 94.81 386 ALA B O 1
ATOM 6371 N N . THR B 1 387 ? 20.906 10.102 17.391 1 96.06 387 THR B N 1
ATOM 6372 C CA . THR B 1 387 ? 21.406 10.992 16.344 1 96.06 387 THR B CA 1
ATOM 6373 C C . THR B 1 387 ? 20.281 11.859 15.789 1 96.06 387 THR B C 1
ATOM 6375 O O . THR B 1 387 ? 20.469 13.055 15.531 1 96.06 387 THR B O 1
ATOM 6378 N N . ALA B 1 388 ? 19.125 11.25 15.602 1 96.94 388 ALA B N 1
ATOM 6379 C CA . ALA B 1 388 ? 17.953 12.016 15.164 1 96.94 388 ALA B CA 1
ATOM 6380 C C . ALA B 1 388 ? 17.609 13.117 16.156 1 96.94 388 ALA B C 1
ATOM 6382 O O . ALA B 1 388 ? 17.234 14.227 15.758 1 96.94 388 ALA B O 1
ATOM 6383 N N . HIS B 1 389 ? 17.75 12.82 17.406 1 96.31 389 HIS B N 1
ATOM 6384 C CA . HIS B 1 389 ? 17.547 13.812 18.453 1 96.31 389 HIS B CA 1
ATOM 6385 C C . HIS B 1 389 ? 18.516 14.984 18.297 1 96.31 389 HIS B C 1
ATOM 6387 O O . HIS B 1 389 ? 18.109 16.141 18.406 1 96.31 389 HIS B O 1
ATOM 6393 N N . LYS B 1 390 ? 19.703 14.719 18.062 1 95.06 390 LYS B N 1
ATOM 6394 C CA . LYS B 1 390 ? 20.703 15.766 17.875 1 95.06 390 LYS B CA 1
ATOM 6395 C C . LYS B 1 390 ? 20.375 16.609 16.641 1 95.06 390 LYS B C 1
ATOM 6397 O O . LYS B 1 390 ? 20.516 17.844 16.672 1 95.06 390 LYS B O 1
ATOM 6402 N N . LEU B 1 391 ? 19.969 15.93 15.609 1 96.69 391 LEU B N 1
ATOM 6403 C CA . LEU B 1 391 ? 19.562 16.641 14.406 1 96.69 391 LEU B CA 1
ATOM 6404 C C . LEU B 1 391 ? 18.406 17.594 14.703 1 96.69 391 LEU B C 1
ATOM 6406 O O . LEU B 1 391 ? 18.406 18.75 14.25 1 96.69 391 LEU B O 1
ATOM 6410 N N . ALA B 1 392 ? 17.438 17.094 15.469 1 97.19 392 ALA B N 1
ATOM 6411 C CA . ALA B 1 392 ? 16.281 17.906 15.836 1 97.19 392 ALA B CA 1
ATOM 6412 C C . ALA B 1 392 ? 16.703 19.141 16.625 1 97.19 392 ALA B C 1
ATOM 6414 O O . ALA B 1 392 ? 16.188 20.234 16.375 1 97.19 392 ALA B O 1
ATOM 6415 N N . ARG B 1 393 ? 17.609 19 17.516 1 95.81 393 ARG B N 1
ATOM 6416 C CA . ARG B 1 393 ? 18.094 20.125 18.312 1 95.81 393 ARG B CA 1
ATOM 6417 C C . ARG B 1 393 ? 18.781 21.172 17.438 1 95.81 393 ARG B C 1
ATOM 6419 O O . ARG B 1 393 ? 18.625 22.375 17.641 1 95.81 393 ARG B O 1
ATOM 6426 N N . LEU B 1 394 ? 19.578 20.688 16.547 1 95.31 394 LEU B N 1
ATOM 6427 C CA . LEU B 1 394 ? 20.281 21.578 15.633 1 95.31 394 LEU B CA 1
ATOM 6428 C C . LEU B 1 394 ? 19.281 22.359 14.781 1 95.31 394 LEU B C 1
ATOM 6430 O O . LEU B 1 394 ? 19.438 23.578 14.594 1 95.31 394 LEU B O 1
ATOM 6434 N N . ILE B 1 395 ? 18.281 21.688 14.281 1 96.88 395 ILE B N 1
ATOM 6435 C CA . ILE B 1 395 ? 17.25 22.328 13.469 1 96.88 395 ILE B CA 1
ATOM 6436 C C . ILE B 1 395 ? 16.531 23.391 14.305 1 96.88 395 ILE B C 1
ATOM 6438 O O . ILE B 1 395 ? 16.312 24.516 13.836 1 96.88 395 ILE B O 1
ATOM 6442 N N . TYR B 1 396 ? 16.141 23 15.508 1 96.62 396 TYR B N 1
ATOM 6443 C CA . TYR B 1 396 ? 15.477 23.938 16.406 1 96.62 396 TYR B CA 1
ATOM 6444 C C . TYR B 1 396 ? 16.312 25.188 16.609 1 96.62 396 TYR B C 1
ATOM 6446 O O . TYR B 1 396 ? 15.812 26.312 16.516 1 96.62 396 TYR B O 1
ATOM 6454 N N . ALA B 1 397 ? 17.578 25.031 16.844 1 94.81 397 ALA B N 1
ATOM 6455 C CA . ALA B 1 397 ? 18.484 26.141 17.094 1 94.81 397 ALA B CA 1
ATOM 6456 C C . ALA B 1 397 ? 18.625 27.031 15.852 1 94.81 397 ALA B C 1
ATOM 6458 O O . ALA B 1 397 ? 18.578 28.25 15.953 1 94.81 397 ALA B O 1
ATOM 6459 N N . MET B 1 398 ? 18.75 26.422 14.75 1 94.44 398 MET B N 1
ATOM 6460 C CA . MET B 1 398 ? 18.953 27.172 13.508 1 94.44 398 MET B CA 1
ATOM 6461 C C . MET B 1 398 ? 17.703 27.984 13.172 1 94.44 398 MET B C 1
ATOM 6463 O O . MET B 1 398 ? 17.812 29.156 12.812 1 94.44 398 MET B O 1
ATOM 6467 N N . LEU B 1 399 ? 16.562 27.422 13.32 1 94.94 399 LEU B N 1
ATOM 6468 C CA . LEU B 1 399 ? 15.328 28.078 12.93 1 94.94 399 LEU B CA 1
ATOM 6469 C C . LEU B 1 399 ? 14.953 29.156 13.938 1 94.94 399 LEU B C 1
ATOM 6471 O O . LEU B 1 399 ? 14.375 30.188 13.578 1 94.94 399 LEU B O 1
ATOM 6475 N N . THR B 1 400 ? 15.211 28.922 15.234 1 94.94 400 THR B N 1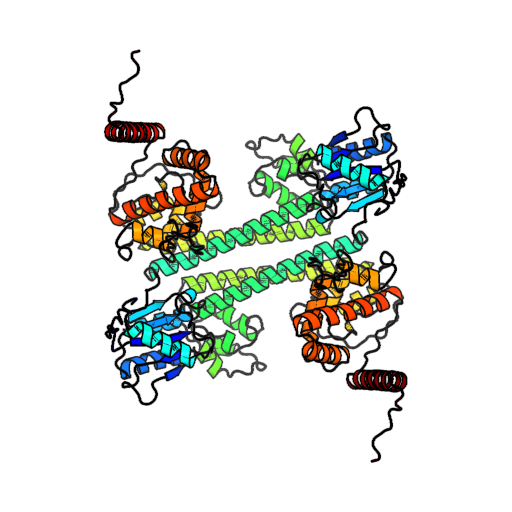
ATOM 6476 C CA . THR B 1 400 ? 14.805 29.875 16.266 1 94.94 400 THR B CA 1
ATOM 6477 C C . THR B 1 400 ? 15.812 31 16.391 1 94.94 400 THR B C 1
ATOM 6479 O O . THR B 1 400 ? 15.438 32.156 16.594 1 94.94 400 THR B O 1
ATOM 6482 N N . LYS B 1 401 ? 17.078 30.688 16.156 1 91.25 401 LYS B N 1
ATOM 6483 C CA . LYS B 1 401 ? 18.125 31.703 16.359 1 91.25 401 LYS B CA 1
ATOM 6484 C C . LYS B 1 401 ? 18.578 32.312 15.023 1 91.25 401 LYS B C 1
ATOM 6486 O O . LYS B 1 401 ? 19.234 33.344 14.992 1 91.25 401 LYS B O 1
ATOM 6491 N N . GLY B 1 402 ? 18.297 31.703 14.008 1 85.94 402 GLY B N 1
ATOM 6492 C CA . GLY B 1 402 ? 18.703 32.188 12.695 1 85.94 402 GLY B CA 1
ATOM 6493 C C . GLY B 1 402 ? 20.188 32.031 12.43 1 85.94 402 GLY B C 1
ATOM 6494 O O . GLY B 1 402 ? 20.75 32.812 11.648 1 85.94 402 GLY B O 1
ATOM 6495 N N . THR B 1 403 ? 20.828 31.141 13.078 1 82.75 403 THR B N 1
ATOM 6496 C CA . THR B 1 403 ? 22.266 30.984 12.945 1 82.75 403 THR B CA 1
ATOM 6497 C C . THR B 1 403 ? 22.594 29.859 11.969 1 82.75 403 THR B C 1
ATOM 6499 O O . THR B 1 403 ? 21.875 28.859 11.906 1 82.75 403 THR B O 1
ATOM 6502 N N . GLU B 1 404 ? 23.641 30.172 11.188 1 80.31 404 GLU B N 1
ATOM 6503 C CA . GLU B 1 404 ? 24.078 29.141 10.25 1 80.31 404 GLU B CA 1
ATOM 6504 C C . GLU B 1 404 ? 24.797 28 10.969 1 80.31 404 GLU B C 1
ATOM 6506 O O . GLU B 1 404 ? 25.359 28.203 12.047 1 80.31 404 GLU B O 1
ATOM 6511 N N . TYR B 1 405 ? 24.641 26.906 10.328 1 80.31 405 TYR B N 1
ATOM 6512 C CA . TYR B 1 405 ? 25.266 25.719 10.883 1 80.31 405 TYR B CA 1
ATOM 6513 C C . TYR B 1 405 ? 26.781 25.75 10.672 1 80.31 405 TYR B C 1
ATOM 6515 O O . TYR B 1 405 ? 27.25 26.031 9.57 1 80.31 405 TYR B O 1
ATOM 6523 N N . VAL B 1 406 ? 27.516 25.562 11.711 1 73 406 VAL B N 1
ATOM 6524 C CA . VAL B 1 406 ? 28.953 25.406 11.625 1 73 406 VAL B CA 1
ATOM 6525 C C . VAL B 1 406 ? 29.328 23.938 11.805 1 73 406 VAL B C 1
ATOM 6527 O O . VAL B 1 406 ? 29.094 23.359 12.875 1 73 406 VAL B O 1
ATOM 6530 N N . GLN B 1 407 ? 29.75 23.359 10.633 1 72.31 407 GLN B N 1
ATOM 6531 C CA . GLN B 1 407 ? 30.062 21.922 10.656 1 72.31 407 GLN B CA 1
ATOM 6532 C C . GLN B 1 407 ? 31.266 21.625 11.539 1 72.31 407 GLN B C 1
ATOM 6534 O O . GLN B 1 407 ? 32.281 22.344 11.469 1 72.31 407 GLN B O 1
ATOM 6539 N N . GLN B 1 408 ? 31.078 20.781 12.5 1 71.69 408 GLN B N 1
ATOM 6540 C CA . GLN B 1 408 ? 32.188 20.234 13.273 1 71.69 408 GLN B CA 1
ATOM 6541 C C . GLN B 1 408 ? 32.75 18.984 12.617 1 71.69 408 GLN B C 1
ATOM 6543 O O . GLN B 1 408 ? 32.031 18.062 12.281 1 71.69 408 GLN B O 1
ATOM 6548 N N . SER B 1 409 ? 34.062 19.062 12.242 1 72.44 409 SER B N 1
ATOM 6549 C CA . SER B 1 409 ? 34.719 17.891 11.656 1 72.44 409 SER B CA 1
ATOM 6550 C C . SER B 1 409 ? 34.781 16.734 12.656 1 72.44 409 SER B C 1
ATOM 6552 O O . SER B 1 409 ? 34.562 16.938 13.852 1 72.44 409 SER B O 1
ATOM 6554 N N . GLN B 1 410 ? 34.938 15.602 12.031 1 74.94 410 GLN B N 1
ATOM 6555 C CA . GLN B 1 410 ? 35.125 14.43 12.883 1 74.94 410 GLN B CA 1
ATOM 6556 C C . GLN B 1 410 ? 36.219 14.648 13.891 1 74.94 410 GLN B C 1
ATOM 6558 O O . GLN B 1 410 ? 36.094 14.297 15.062 1 74.94 410 GLN B O 1
ATOM 6563 N N . ALA B 1 411 ? 37.219 15.25 13.375 1 72.81 411 ALA B N 1
ATOM 6564 C CA . ALA B 1 411 ? 38.406 15.492 14.219 1 72.81 411 ALA B CA 1
ATOM 6565 C C . ALA B 1 411 ? 38.062 16.422 15.383 1 72.81 411 ALA B C 1
ATOM 6567 O O . ALA B 1 411 ? 38.469 16.188 16.516 1 72.81 411 ALA B O 1
ATOM 6568 N N . GLU B 1 412 ? 37.312 17.453 15.07 1 73.06 412 GLU B N 1
ATOM 6569 C CA . GLU B 1 412 ? 36.906 18.391 16.109 1 73.06 412 GLU B CA 1
ATOM 6570 C C . GLU B 1 412 ? 35.969 17.734 17.125 1 73.06 412 GLU B C 1
ATOM 6572 O O . GLU B 1 412 ? 36.094 17.984 18.328 1 73.06 412 GLU B O 1
ATOM 6577 N N . TYR B 1 413 ? 35.188 16.938 16.625 1 74.06 413 TYR B N 1
ATOM 6578 C CA . TYR B 1 413 ? 34.281 16.203 17.516 1 74.06 413 TYR B CA 1
ATOM 6579 C C . TYR B 1 413 ? 35.062 15.289 18.453 1 74.06 413 TYR B C 1
ATOM 6581 O O . TYR B 1 413 ? 34.812 15.258 19.656 1 74.06 413 TYR B O 1
ATOM 6589 N N . GLU B 1 414 ? 35.969 14.578 17.812 1 73.06 414 GLU B N 1
ATOM 6590 C CA . GLU B 1 414 ? 36.75 13.641 18.609 1 73.06 414 GLU B CA 1
ATOM 6591 C C . GLU B 1 414 ? 37.594 14.375 19.625 1 73.06 414 GLU B C 1
ATOM 6593 O O . GLU B 1 414 ? 37.781 13.898 20.75 1 73.06 414 GLU B O 1
ATOM 6598 N N . ALA B 1 415 ? 38.094 15.461 19.156 1 74.94 415 ALA B N 1
ATOM 6599 C CA . ALA B 1 415 ? 38.875 16.266 20.094 1 74.94 415 ALA B CA 1
ATOM 6600 C C . ALA B 1 415 ? 38.031 16.734 21.266 1 74.94 415 ALA B C 1
ATOM 6602 O O . ALA B 1 415 ? 38.469 16.672 22.422 1 74.94 415 ALA B O 1
ATOM 6603 N N . LYS B 1 416 ? 36.875 17.188 20.922 1 73.25 416 LYS B N 1
ATOM 6604 C CA . LYS B 1 416 ? 35.969 17.641 21.969 1 73.25 416 LYS B CA 1
ATOM 6605 C C . LYS B 1 416 ? 35.531 16.484 22.891 1 73.25 416 LYS B C 1
ATOM 6607 O O . LYS B 1 416 ? 35.438 16.656 24.094 1 73.25 416 LYS B O 1
ATOM 6612 N N . PHE B 1 417 ? 35.344 15.461 22.234 1 72.88 417 PHE B N 1
ATOM 6613 C CA . PHE B 1 417 ? 35 14.273 22.984 1 72.88 417 PHE B CA 1
ATOM 6614 C C . PHE B 1 417 ? 36.125 13.859 23.922 1 72.88 417 PHE B C 1
ATOM 6616 O O . PHE B 1 417 ? 35.875 13.531 25.094 1 72.88 417 PHE B O 1
ATOM 6623 N N . HIS B 1 418 ? 37.281 13.797 23.359 1 73 418 HIS B N 1
ATOM 6624 C CA . HIS B 1 418 ? 38.469 13.469 24.156 1 73 418 HIS B CA 1
ATOM 6625 C C . HIS B 1 418 ? 38.625 14.422 25.328 1 73 418 HIS B C 1
ATOM 6627 O O . HIS B 1 418 ? 38.844 13.984 26.469 1 73 418 HIS B O 1
ATOM 6633 N N . ASP B 1 419 ? 38.406 15.68 25.031 1 76.31 419 ASP B N 1
ATOM 6634 C CA . ASP B 1 419 ? 38.531 16.688 26.078 1 76.31 419 ASP B CA 1
ATOM 6635 C C . ASP B 1 419 ? 37.469 16.484 27.172 1 76.31 419 ASP B C 1
ATOM 6637 O O . ASP B 1 419 ? 37.781 16.578 28.359 1 76.31 419 ASP B O 1
ATOM 6641 N N . ARG B 1 420 ? 36.312 16.156 26.719 1 72.31 420 ARG B N 1
ATOM 6642 C CA . ARG B 1 420 ? 35.219 15.93 27.656 1 72.31 420 ARG B CA 1
ATOM 6643 C C . ARG B 1 420 ? 35.5 14.68 28.5 1 72.31 420 ARG B C 1
ATOM 6645 O O . ARG B 1 420 ? 35.25 14.664 29.703 1 72.31 420 ARG B O 1
ATOM 6652 N N . THR B 1 421 ? 36 13.742 27.812 1 74.31 421 THR B N 1
ATOM 6653 C CA . THR B 1 421 ? 36.312 12.5 28.5 1 74.31 421 THR B CA 1
ATOM 6654 C C . THR B 1 421 ? 37.438 12.727 29.516 1 74.31 421 THR B C 1
ATOM 6656 O O . THR B 1 421 ? 37.375 12.219 30.641 1 74.31 421 THR B O 1
ATOM 6659 N N . LEU B 1 422 ? 38.406 13.43 29.078 1 75.69 422 LEU B N 1
ATOM 6660 C CA . LEU B 1 422 ? 39.531 13.75 29.969 1 75.69 422 LEU B CA 1
ATOM 6661 C C . LEU B 1 422 ? 39.031 14.539 31.172 1 75.69 422 LEU B C 1
ATOM 6663 O O . LEU B 1 422 ? 39.469 14.273 32.312 1 75.69 422 LEU B O 1
ATOM 6667 N N . LYS B 1 423 ? 38.156 15.461 30.875 1 76.75 423 LYS B N 1
ATOM 6668 C CA . LYS B 1 423 ? 37.625 16.25 31.984 1 76.75 423 LYS B CA 1
ATOM 6669 C C . LYS B 1 423 ? 36.781 15.391 32.938 1 76.75 423 LYS B C 1
ATOM 6671 O O . LYS B 1 423 ? 36.875 15.547 34.156 1 76.75 423 LYS B O 1
ATOM 6676 N N . TYR B 1 424 ? 36.125 14.562 32.344 1 74.5 424 TYR B N 1
ATOM 6677 C CA . TYR B 1 424 ? 35.344 13.625 33.156 1 74.5 424 TYR B CA 1
ATOM 6678 C C . TYR B 1 424 ? 36.25 12.742 34 1 74.5 424 TYR B C 1
ATOM 6680 O O . TYR B 1 424 ? 36 12.562 35.188 1 74.5 424 TYR B O 1
ATOM 6688 N N . LEU B 1 425 ? 37.281 12.258 33.375 1 77.06 425 LEU B N 1
ATOM 6689 C CA . LEU B 1 425 ? 38.25 11.398 34.094 1 77.06 425 LEU B CA 1
ATOM 6690 C C . LEU B 1 425 ? 38.938 12.172 35.188 1 77.06 425 LEU B C 1
ATOM 6692 O O . LEU B 1 425 ? 39.188 11.633 36.281 1 77.06 425 LEU B O 1
ATOM 6696 N N . GLN B 1 426 ? 39.219 13.375 34.875 1 81.5 426 GLN B N 1
ATOM 6697 C CA . GLN B 1 426 ? 39.844 14.234 35.875 1 81.5 426 GLN B CA 1
ATOM 6698 C C . GLN B 1 426 ? 38.938 14.484 37.062 1 81.5 426 GLN B C 1
ATOM 6700 O O . GLN B 1 426 ? 39.375 14.406 38.219 1 81.5 426 GLN B O 1
ATOM 6705 N N . LEU B 1 427 ? 37.75 14.742 36.75 1 81.38 427 LEU B N 1
ATOM 6706 C CA . LEU B 1 427 ? 36.781 15 37.812 1 81.38 427 LEU B CA 1
ATOM 6707 C C . LEU B 1 427 ? 36.531 13.742 38.625 1 81.38 427 LEU B C 1
ATOM 6709 O O . LEU B 1 427 ? 36.469 13.797 39.875 1 81.38 427 LEU B O 1
ATOM 6713 N N . LYS B 1 428 ? 36.406 12.734 37.906 1 79.44 428 LYS B N 1
ATOM 6714 C CA . LYS B 1 428 ? 36.156 11.469 38.594 1 79.44 428 LYS B CA 1
ATOM 6715 C C . LYS B 1 428 ? 37.375 11.078 39.469 1 79.44 428 LYS B C 1
ATOM 6717 O O . LYS B 1 428 ? 37.219 10.594 40.562 1 79.44 428 LYS B O 1
ATOM 6722 N N . ALA B 1 429 ? 38.5 11.258 38.906 1 78.19 429 ALA B N 1
ATOM 6723 C CA . ALA B 1 429 ? 39.75 10.992 39.656 1 78.19 429 ALA B CA 1
ATOM 6724 C C . ALA B 1 429 ? 39.812 11.859 40.906 1 78.19 429 ALA B C 1
ATOM 6726 O O . ALA B 1 429 ? 40.156 11.375 42 1 78.19 429 ALA B O 1
ATOM 6727 N N . LYS B 1 430 ? 39.375 13.023 40.719 1 81.62 430 LYS B N 1
ATOM 6728 C CA . LYS B 1 430 ? 39.375 13.953 41.844 1 81.62 430 LYS B CA 1
ATOM 6729 C C . LYS B 1 430 ? 38.406 13.523 42.938 1 81.62 430 LYS B C 1
ATOM 6731 O O . LYS B 1 430 ? 38.719 13.617 44.125 1 81.62 430 LYS B O 1
ATOM 6736 N N . THR B 1 431 ? 37.344 13.125 42.562 1 84.69 431 THR B N 1
ATOM 6737 C CA . THR B 1 431 ? 36.344 12.68 43.531 1 84.69 431 THR B CA 1
ATOM 6738 C C . THR B 1 431 ? 36.812 11.438 44.281 1 84.69 431 THR B C 1
ATOM 6740 O O . THR B 1 431 ? 36.438 11.227 45.438 1 84.69 431 THR B O 1
ATOM 6743 N N . LEU B 1 432 ? 37.594 10.727 43.594 1 83.44 432 LEU B N 1
ATOM 6744 C CA . LEU B 1 432 ? 38.125 9.516 44.188 1 83.44 432 LEU B CA 1
ATOM 6745 C C . LEU B 1 432 ? 39.469 9.797 44.906 1 83.44 432 LEU B C 1
ATOM 6747 O O . LEU B 1 432 ? 40.094 8.891 45.438 1 83.44 432 LEU B O 1
ATOM 6751 N N . GLY B 1 433 ? 39.781 11.047 44.875 1 78.88 433 GLY B N 1
ATOM 6752 C CA . GLY B 1 433 ? 40.969 11.461 45.594 1 78.88 433 GLY B CA 1
ATOM 6753 C C . GLY B 1 433 ? 42.25 11.289 44.781 1 78.88 433 GLY B C 1
ATOM 6754 O O . GLY B 1 433 ? 43.344 11.195 45.344 1 78.88 433 GLY B O 1
ATOM 6755 N N . PHE B 1 434 ? 42.031 10.992 43.5 1 79.25 434 PHE B N 1
ATOM 6756 C CA . PHE B 1 434 ? 43.219 10.773 42.688 1 79.25 434 PHE B CA 1
ATOM 6757 C C . PHE B 1 434 ? 43.406 11.938 41.719 1 79.25 434 PHE B C 1
ATOM 6759 O O . PHE B 1 434 ? 42.5 12.727 41.469 1 79.25 434 PHE B O 1
ATOM 6766 N N . ASP B 1 435 ? 44.625 12.25 41.312 1 80.25 435 ASP B N 1
ATOM 6767 C CA . ASP B 1 435 ? 44.938 13.195 40.25 1 80.25 435 ASP B CA 1
ATOM 6768 C C . ASP B 1 435 ? 45.312 12.461 38.969 1 80.25 435 ASP B C 1
ATOM 6770 O O . ASP B 1 435 ? 46.031 11.461 39 1 80.25 435 ASP B O 1
ATOM 6774 N N . LEU B 1 436 ? 44.719 12.734 37.844 1 75.06 436 LEU B N 1
ATOM 6775 C CA . LEU B 1 436 ? 45 12.148 36.531 1 75.06 436 LEU B CA 1
ATOM 6776 C C . LEU B 1 436 ? 46.25 12.773 35.938 1 75.06 436 LEU B C 1
ATOM 6778 O O . LEU B 1 436 ? 46.281 13.977 35.656 1 75.06 436 LEU B O 1
ATOM 6782 N N . VAL B 1 437 ? 47.406 12.023 35.969 1 78.94 437 VAL B N 1
ATOM 6783 C CA . VAL B 1 437 ? 48.688 12.555 35.5 1 78.94 437 VAL B CA 1
ATOM 6784 C C . VAL B 1 437 ? 49.062 11.875 34.188 1 78.94 437 VAL B C 1
ATOM 6786 O O . VAL B 1 437 ? 48.812 10.68 34 1 78.94 437 VAL B O 1
ATOM 6789 N N . PRO B 1 438 ? 49.438 12.672 33.188 1 75.81 438 PRO B N 1
ATOM 6790 C CA . PRO B 1 438 ? 49.812 12.086 31.906 1 75.81 438 PRO B CA 1
ATOM 6791 C C . PRO B 1 438 ? 51 11.109 32.031 1 75.81 438 PRO B C 1
ATOM 6793 O O . PRO B 1 438 ? 51.844 11.281 32.906 1 75.81 438 PRO B O 1
ATOM 6796 N N . GLN B 1 439 ? 50.844 9.984 31.344 1 63.09 439 GLN B N 1
ATOM 6797 C CA . GLN B 1 439 ? 51.938 9.031 31.406 1 63.09 439 GLN B CA 1
ATOM 6798 C C . GLN B 1 439 ? 53.25 9.664 30.938 1 63.09 439 GLN B C 1
ATOM 6800 O O . GLN B 1 439 ? 53.25 10.422 29.953 1 63.09 439 GLN B O 1
ATOM 6805 N N . ALA B 1 440 ? 54.25 9.742 31.812 1 54.5 440 ALA B N 1
ATOM 6806 C CA . ALA B 1 440 ? 55.562 10.203 31.422 1 54.5 440 ALA B CA 1
ATOM 6807 C C . ALA B 1 440 ? 56 9.555 30.109 1 54.5 440 ALA B C 1
ATOM 6809 O O . ALA B 1 440 ? 55.875 8.344 29.922 1 54.5 440 ALA B O 1
ATOM 6810 N N . VAL B 1 441 ? 55.938 10.266 29.203 1 46.12 441 VAL B N 1
ATOM 6811 C CA . VAL B 1 441 ? 56.594 9.719 28.016 1 46.12 441 VAL B CA 1
ATOM 6812 C C . VAL B 1 441 ? 58.031 9.367 28.344 1 46.12 441 VAL B C 1
ATOM 6814 O O . VAL B 1 441 ? 58.75 10.172 28.922 1 46.12 441 VAL B O 1
#

Organism: Methylotuvimicrobium buryatense (NCBI:txid95641)